Protein AF-0000000082205216 (afdb_homodimer)

Foldseek 3Di:
DFAAEDEDELVQDELPCLLVVLVCQQPTLNHAYYHYAHYAHEQNSLLNNLNSLQHPSGQHAEYAHHNHQYELVSLLSNLVSQLQPQRHAYYAHENYQNELSSLQNNLNSLLRQNRQHAEYHYHHHQYALNSLLSVLVSQQRHQHHAYYAHENHQHNDLNSLLSNLNSQLHPNGQHAYYHHHPNQDELSSLQSLLVSQLRGQHHAEYEHAQHQNELSSVLSNLNSLLHPRGQHAEYACENNQYELNNLLSVLVSQQRGPHHAYYEHAHYQHELNSLLNNLNSLLHARGQHAEYAHCYHPDCPDDPNPCPVPRRQVAYELNNLLSVLSSQQRGQHHAYYYQEQHPHDPSSVVNNVNSPPHPNGNYNYYHHHHDPVVNCVVVVVVPVVPPPPVPDDD/DDAAEDEDELVQDELVCLLVVLVCQQPTLNHAYYHYAHYAHEQNSLLNNLNSLQHPSGQHAEYHHHNHQYELVSLLSNLVSQLQPQRHAYYAHENYQNELSSLQNNLNSLLRQNRQHAEYHYHHHQYALNSLLSVLVSQQRHQHHAYYAHENHAHNDLNSLLSNLNSQLHPNGQHAYYHHHPNQDELSSLQSLLVSQLRGQHHAEYEHAQHQNELSSVLSNLNSLLHPRGQHAEYACENNAYELNNLLSVLVSQQRGQHHAYYEHAHYQHELNSLLNNLNSLLHANGQHAEYAHCYHDDCPDDPCPCPVPRRAVAYELNNLLSVLSSQQRGQHHAYYYQEQHPHDPSSVVNNVNSPPHPNGNHNYYHHHHDPVVNVVVVCVVPVVPPPPVPDDD

Sequence (788 aa):
PGLASMRFCDCHLTAACCEDLSSILGIKQTLVELHLAGNSLGESGVKLLCEGLKHVNCKLQKLRLKACKLSAACCGELSSALSNKQLLTDLDLSDNQLGALGMQLLCEGLKQPNFKLQRLVLRFCGLTGTCCGDLSTILSTSQSLTELDLSYNFSLGEVGVQLLCEGLKHPNCKLQISKLEWCRLSAVCCEFLSSALSTSQALAELNLWGTKLGDSGVQVLCEGLRHPNCKLQKILLGSCSLTAACCGDLSTILSTSQSLTVLELVDNKLGDSGVQLLCEGLKHPDCKLQKLVGINKSSFCSLYIFISYRLGYCDLTVACCGDLSSVLSTSQTLTELGVRWNNLGDSGVQLLCEGLKHPNCKLQILDGHSCSPKRAVKKRKLNMVLFSQNGCKQPGLASMRFCDCHLTAACCEDLSSILGIKQTLVELHLAGNSLGESGVKLLCEGLKHVNCKLQKLRLKACKLSAACCGELSSALSNKQLLTDLDLSDNQLGALGMQLLCEGLKQPNFKLQRLVLRFCGLTGTCCGDLSTILSTSQSLTELDLSYNFSLGEVGVQLLCEGLKHPNCKLQISKLEWCRLSAVCCEFLSSALSTSQALAELNLWGTKLGDSGVQVLCEGLRHPNCKLQKILLGSCSLTAACCGDLSTILSTSQSLTVLELVDNKLGDSGVQLLCEGLKHPDCKLQKLVGINKSSFCSLYIFISYRLGYCDLTVACCGDLSSVLSTSQTLTELGVRWNNLGDSGVQLLCEGLKHPNCKLQILDGHSCSPKRAVKKRKLNMVLFSQNGCKQ

Nearest PDB structures (foldseek):
  4per-assembly1_A  TM=8.936E-01  e=4.215E-34  Gallus gallus
  4peq-assembly2_D  TM=9.187E-01  e=8.455E-30  Bos taurus
  3tsr-assembly1_E  TM=8.625E-01  e=5.430E-30  Mus musculus
  7vtq-assembly1_B  TM=8.476E-01  e=9.225E-26  Mus musculus
  4peq-assembly1_B  TM=6.250E-01  e=5.995E-28  Bos taurus

pLDDT: mean 87.66, std 19.95, range [18.62, 98.88]

Structure (mmCIF, N/CA/C/O backbone):
data_AF-0000000082205216-model_v1
#
loop_
_entity.id
_entity.type
_entity.pdbx_description
1 polymer 'Uncharacterized protein'
#
loop_
_atom_site.group_PDB
_atom_site.id
_atom_site.type_symbol
_atom_site.label_atom_id
_atom_site.label_alt_id
_atom_site.label_comp_id
_atom_site.label_asym_id
_atom_site.label_entity_id
_atom_site.label_seq_id
_atom_site.pdbx_PDB_ins_code
_atom_site.Cartn_x
_atom_site.Cartn_y
_atom_site.Cartn_z
_atom_site.occupancy
_atom_site.B_iso_or_equiv
_atom_site.auth_seq_id
_atom_site.auth_comp_id
_atom_site.auth_asym_id
_atom_site.auth_atom_id
_atom_site.pdbx_PDB_model_num
ATOM 1 N N . PRO A 1 1 ? 16.625 -3.605 -21.781 1 76.38 1 PRO A N 1
ATOM 2 C CA . PRO A 1 1 ? 16.141 -4.641 -20.875 1 76.38 1 PRO A CA 1
ATOM 3 C C . PRO A 1 1 ? 17.219 -5.156 -19.938 1 76.38 1 PRO A C 1
ATOM 5 O O . PRO A 1 1 ? 18.359 -5.406 -20.359 1 76.38 1 PRO A O 1
ATOM 8 N N . GLY A 1 2 ? 17.188 -4.809 -18.609 1 89.81 2 GLY A N 1
ATOM 9 C CA . GLY A 1 2 ? 18.188 -5.258 -17.656 1 89.81 2 GLY A CA 1
ATOM 10 C C . GLY A 1 2 ? 17.797 -5.004 -16.203 1 89.81 2 GLY A C 1
ATOM 11 O O . GLY A 1 2 ? 16.672 -4.551 -15.945 1 89.81 2 GLY A O 1
ATOM 12 N N . LEU A 1 3 ? 18.672 -5.355 -15.328 1 94.06 3 LEU A N 1
ATOM 13 C CA . LEU A 1 3 ? 18.438 -5.23 -13.891 1 94.06 3 LEU A CA 1
ATOM 14 C C . LEU A 1 3 ? 18.219 -3.773 -13.5 1 94.06 3 LEU A C 1
ATOM 16 O O . LEU A 1 3 ? 19.125 -2.945 -13.664 1 94.06 3 LEU A O 1
ATOM 20 N N . ALA A 1 4 ? 17.109 -3.502 -13.094 1 96.38 4 ALA A N 1
ATOM 21 C CA . ALA A 1 4 ? 16.766 -2.117 -12.781 1 96.38 4 ALA A CA 1
ATOM 22 C C . ALA A 1 4 ? 16.719 -1.895 -11.273 1 96.38 4 ALA A C 1
ATOM 24 O O . ALA A 1 4 ? 17.016 -0.798 -10.789 1 96.38 4 ALA A O 1
ATOM 25 N N . SER A 1 5 ? 16.281 -2.92 -10.609 1 95.88 5 SER A N 1
ATOM 26 C CA . SER A 1 5 ? 16.125 -2.777 -9.164 1 95.88 5 SER A CA 1
ATOM 27 C C . SER A 1 5 ? 16.609 -4.02 -8.43 1 95.88 5 SER A C 1
ATOM 29 O O . SER A 1 5 ? 16.312 -5.145 -8.844 1 95.88 5 SER A O 1
ATOM 31 N N . MET A 1 6 ? 17.359 -3.805 -7.398 1 95.44 6 MET A N 1
ATOM 32 C CA . MET A 1 6 ? 17.859 -4.867 -6.535 1 95.44 6 MET A CA 1
ATOM 33 C C . MET A 1 6 ? 17.609 -4.547 -5.066 1 95.44 6 MET A C 1
ATOM 35 O O . MET A 1 6 ? 17.953 -3.463 -4.594 1 95.44 6 MET A O 1
ATOM 39 N N . ARG A 1 7 ? 16.969 -5.488 -4.422 1 92.38 7 ARG A N 1
ATOM 40 C CA . ARG A 1 7 ? 16.641 -5.301 -3.012 1 92.38 7 ARG A CA 1
ATOM 41 C C . ARG A 1 7 ? 17.125 -6.488 -2.18 1 92.38 7 ARG A C 1
ATOM 43 O O . ARG A 1 7 ? 16.734 -7.629 -2.438 1 92.38 7 ARG A O 1
ATOM 50 N N . PHE A 1 8 ? 18.016 -6.246 -1.239 1 92.12 8 PHE A N 1
ATOM 51 C CA . PHE A 1 8 ? 18.453 -7.203 -0.227 1 92.12 8 PHE A CA 1
ATOM 52 C C . PHE A 1 8 ? 18.328 -6.605 1.17 1 92.12 8 PHE A C 1
ATOM 54 O O . PHE A 1 8 ? 19.328 -6.211 1.772 1 92.12 8 PHE A O 1
ATOM 61 N N . CYS A 1 9 ? 17.172 -6.57 1.706 1 89.38 9 CYS A N 1
ATOM 62 C CA . CYS A 1 9 ? 16.938 -6.004 3.029 1 89.38 9 CYS A CA 1
ATOM 63 C C . CYS A 1 9 ? 16.859 -7.102 4.086 1 89.38 9 CYS A C 1
ATOM 65 O O . CYS A 1 9 ? 16.266 -8.156 3.846 1 89.38 9 CYS A O 1
ATOM 67 N N . ASP A 1 10 ? 17.453 -6.812 5.23 1 85.5 10 ASP A N 1
ATOM 68 C CA . ASP A 1 10 ? 17.422 -7.723 6.367 1 85.5 10 ASP A CA 1
ATOM 69 C C . ASP A 1 10 ? 17.875 -9.125 5.965 1 85.5 10 ASP A C 1
ATOM 71 O O . ASP A 1 10 ? 17.203 -10.109 6.285 1 85.5 10 ASP A O 1
ATOM 75 N N . CYS A 1 11 ? 18.953 -9.148 5.211 1 84.81 11 CYS A N 1
ATOM 76 C CA . CYS A 1 11 ? 19.484 -10.406 4.715 1 84.81 11 CYS A CA 1
ATOM 77 C C . CYS A 1 11 ? 20.766 -10.789 5.465 1 84.81 11 CYS A C 1
ATOM 79 O O . CYS A 1 11 ? 21.5 -11.68 5.039 1 84.81 11 CYS A O 1
ATOM 81 N N . HIS A 1 12 ? 21.125 -10.094 6.531 1 88.44 12 HIS A N 1
ATOM 82 C CA . HIS A 1 12 ? 22.312 -10.32 7.34 1 88.44 12 HIS A CA 1
ATOM 83 C C . HIS A 1 12 ? 23.594 -10.156 6.512 1 88.44 12 HIS A C 1
ATOM 85 O O . HIS A 1 12 ? 24.531 -10.938 6.652 1 88.44 12 HIS A O 1
ATOM 91 N N . LEU A 1 13 ? 23.531 -9.211 5.664 1 93.56 13 LEU A N 1
ATOM 92 C CA . LEU A 1 13 ? 24.703 -8.938 4.836 1 93.56 13 LEU A CA 1
ATOM 93 C C . LEU A 1 13 ? 25.766 -8.188 5.633 1 93.56 13 LEU A C 1
ATOM 95 O O . LEU A 1 13 ? 25.438 -7.379 6.504 1 93.56 13 LEU A O 1
ATOM 99 N N . THR A 1 14 ? 26.953 -8.516 5.363 1 96 14 THR A N 1
ATOM 100 C CA . THR A 1 14 ? 28.125 -7.836 5.902 1 96 14 THR A CA 1
ATOM 101 C C . THR A 1 14 ? 29 -7.281 4.773 1 96 14 THR A C 1
ATOM 103 O O . THR A 1 14 ? 28.578 -7.238 3.619 1 96 14 THR A O 1
ATOM 106 N N . ALA A 1 15 ? 30.156 -6.91 5.117 1 97.12 15 ALA A N 1
ATOM 107 C CA . ALA A 1 15 ? 31.078 -6.363 4.129 1 97.12 15 ALA A CA 1
ATOM 108 C C . ALA A 1 15 ? 31.469 -7.41 3.088 1 97.12 15 ALA A C 1
ATOM 110 O O . ALA A 1 15 ? 31.891 -7.07 1.982 1 97.12 15 ALA A O 1
ATOM 111 N N . ALA A 1 16 ? 31.25 -8.594 3.391 1 95 16 ALA A N 1
ATOM 112 C CA . ALA A 1 16 ? 31.75 -9.703 2.578 1 95 16 ALA A CA 1
ATOM 113 C C . ALA A 1 16 ? 31.094 -9.703 1.197 1 95 16 ALA A C 1
ATOM 115 O O . ALA A 1 16 ? 31.703 -10.141 0.218 1 95 16 ALA A O 1
ATOM 116 N N . CYS A 1 17 ? 29.922 -9.219 1.085 1 92.94 17 CYS A N 1
ATOM 117 C CA . CYS A 1 17 ? 29.25 -9.266 -0.212 1 92.94 17 CYS A CA 1
ATOM 118 C C . CYS A 1 17 ? 29.344 -7.922 -0.922 1 92.94 17 CYS A C 1
ATOM 120 O O . CYS A 1 17 ? 28.906 -7.789 -2.066 1 92.94 17 CYS A O 1
ATOM 122 N N . CYS A 1 18 ? 29.922 -6.965 -0.335 1 96.38 18 CYS A N 1
ATOM 123 C CA . CYS A 1 18 ? 29.859 -5.605 -0.855 1 96.38 18 CYS A CA 1
ATOM 124 C C . CYS A 1 18 ? 30.75 -5.453 -2.08 1 96.38 18 CYS A C 1
ATOM 126 O O . CYS A 1 18 ? 30.516 -4.586 -2.924 1 96.38 18 CYS A O 1
ATOM 128 N N . GLU A 1 19 ? 31.797 -6.312 -2.174 1 96.69 19 GLU A N 1
ATOM 129 C CA . GLU A 1 19 ? 32.625 -6.289 -3.387 1 96.69 19 GLU A CA 1
ATOM 130 C C . GLU A 1 19 ? 31.797 -6.699 -4.605 1 96.69 19 GLU A C 1
ATOM 132 O O . GLU A 1 19 ? 31.922 -6.094 -5.676 1 96.69 19 GLU A O 1
ATOM 137 N N . ASP A 1 20 ? 31.062 -7.668 -4.426 1 96.31 20 ASP A N 1
ATOM 138 C CA . ASP A 1 20 ? 30.219 -8.141 -5.516 1 96.31 20 ASP A CA 1
ATOM 139 C C . ASP A 1 20 ? 29.156 -7.098 -5.879 1 96.31 20 ASP A C 1
ATOM 141 O O . ASP A 1 20 ? 28.922 -6.84 -7.059 1 96.31 20 ASP A O 1
ATOM 145 N N . LEU A 1 21 ? 28.516 -6.578 -4.879 1 96.75 21 LEU A N 1
ATOM 146 C CA . LEU A 1 21 ? 27.531 -5.527 -5.121 1 96.75 21 LEU A CA 1
ATOM 147 C C . LEU A 1 21 ? 28.156 -4.352 -5.855 1 96.75 21 LEU A C 1
ATOM 149 O O . LEU A 1 21 ? 27.562 -3.799 -6.781 1 96.75 21 LEU A O 1
ATOM 153 N N . SER A 1 22 ? 29.328 -4.035 -5.391 1 97.31 22 SER A N 1
ATOM 154 C CA . SER A 1 22 ? 30.094 -2.977 -6.043 1 97.31 22 SER A CA 1
ATOM 155 C C . SER A 1 22 ? 30.297 -3.283 -7.523 1 97.31 22 SER A C 1
ATOM 157 O O . SER A 1 22 ? 30.109 -2.414 -8.375 1 97.31 22 SER A O 1
ATOM 159 N N . SER A 1 23 ? 30.688 -4.48 -7.848 1 97.12 23 SER A N 1
ATOM 160 C CA . SER A 1 23 ? 30.938 -4.902 -9.219 1 97.12 23 SER A CA 1
ATOM 161 C C . SER A 1 23 ? 29.672 -4.781 -10.07 1 97.12 23 SER A C 1
ATOM 163 O O . SER A 1 23 ? 29.734 -4.363 -11.227 1 97.12 23 SER A O 1
ATOM 165 N N . ILE A 1 24 ? 28.547 -5.074 -9.516 1 97 24 ILE A N 1
ATOM 166 C CA . ILE A 1 24 ? 27.281 -4.988 -10.227 1 97 24 ILE A CA 1
ATOM 167 C C . ILE A 1 24 ? 27.016 -3.545 -10.641 1 97 24 ILE A C 1
ATOM 169 O O . ILE A 1 24 ? 26.547 -3.291 -11.758 1 97 24 ILE A O 1
ATOM 173 N N . LEU A 1 25 ? 27.297 -2.643 -9.758 1 96.5 25 LEU A N 1
ATOM 174 C CA . LEU A 1 25 ? 27.078 -1.228 -10.031 1 96.5 25 LEU A CA 1
ATOM 175 C C . LEU A 1 25 ? 27.859 -0.776 -11.25 1 96.5 25 LEU A C 1
ATOM 177 O O . LEU A 1 25 ? 27.422 0.107 -11.992 1 96.5 25 LEU A O 1
ATOM 181 N N . GLY A 1 26 ? 29.031 -1.4 -11.531 1 95.56 26 GLY A N 1
ATOM 182 C CA . GLY A 1 26 ? 29.844 -1.038 -12.672 1 95.56 26 GLY A CA 1
ATOM 183 C C . GLY A 1 26 ? 29.469 -1.774 -13.945 1 95.56 26 GLY A C 1
ATOM 184 O O . GLY A 1 26 ? 29.75 -1.307 -15.047 1 95.56 26 GLY A O 1
ATOM 185 N N . ILE A 1 27 ? 28.844 -2.85 -13.766 1 95.75 27 ILE A N 1
ATOM 186 C CA . ILE A 1 27 ? 28.578 -3.721 -14.898 1 95.75 27 ILE A CA 1
ATOM 187 C C . ILE A 1 27 ? 27.172 -3.467 -15.43 1 95.75 27 ILE A C 1
ATOM 189 O O . ILE A 1 27 ? 26.953 -3.375 -16.641 1 95.75 27 ILE A O 1
ATOM 193 N N . LYS A 1 28 ? 26.203 -3.324 -14.547 1 95.69 28 LYS A N 1
ATOM 194 C CA . LYS A 1 28 ? 24.797 -3.203 -14.945 1 95.69 28 LYS A CA 1
ATOM 195 C C . LYS A 1 28 ? 24.359 -1.74 -14.992 1 95.69 28 LYS A C 1
ATOM 197 O O . LYS A 1 28 ? 23.875 -1.203 -13.992 1 95.69 28 LYS A O 1
ATOM 202 N N . GLN A 1 29 ? 24.375 -1.212 -16.156 1 95.12 29 GLN A N 1
ATOM 203 C CA . GLN A 1 29 ? 24.094 0.206 -16.328 1 95.12 29 GLN A CA 1
ATOM 204 C C . GLN A 1 29 ? 22.594 0.478 -16.266 1 95.12 29 GLN A C 1
ATOM 206 O O . GLN A 1 29 ? 22.172 1.634 -16.219 1 95.12 29 GLN A O 1
ATOM 211 N N . THR A 1 30 ? 21.844 -0.614 -16.188 1 96.06 30 THR A N 1
ATOM 212 C CA . THR A 1 30 ? 20.406 -0.444 -16.094 1 96.06 30 THR A CA 1
ATOM 213 C C . THR A 1 30 ? 19.969 -0.344 -14.641 1 96.06 30 THR A C 1
ATOM 215 O O . THR A 1 30 ? 18.828 0.031 -14.359 1 96.06 30 THR A O 1
ATOM 218 N N . LEU A 1 31 ? 20.828 -0.665 -13.711 1 97.25 31 LEU A N 1
ATOM 219 C CA . LEU A 1 31 ? 20.469 -0.643 -12.297 1 97.25 31 LEU A CA 1
ATOM 220 C C . LEU A 1 31 ? 20.328 0.791 -11.797 1 97.25 31 LEU A C 1
ATOM 222 O O . LEU A 1 31 ? 21.297 1.548 -11.773 1 97.25 31 LEU A O 1
ATOM 226 N N . VAL A 1 32 ? 19.141 1.122 -11.367 1 97.94 32 VAL A N 1
ATOM 227 C CA . VAL A 1 32 ? 18.906 2.504 -10.969 1 97.94 32 VAL A CA 1
ATOM 228 C C . VAL A 1 32 ? 18.5 2.551 -9.492 1 97.94 32 VAL A C 1
ATOM 230 O O . VAL A 1 32 ? 18.531 3.615 -8.867 1 97.94 32 VAL A O 1
ATOM 233 N N . GLU A 1 33 ? 18.109 1.399 -8.922 1 98 33 GLU A N 1
ATOM 234 C CA . GLU A 1 33 ? 17.703 1.358 -7.516 1 98 33 GLU A CA 1
ATOM 235 C C . GLU A 1 33 ? 18.406 0.227 -6.773 1 98 33 GLU A C 1
ATOM 237 O O . GLU A 1 33 ? 18.375 -0.925 -7.211 1 98 33 GLU A O 1
ATOM 242 N N . LEU A 1 34 ? 19 0.544 -5.621 1 97.94 34 LEU A N 1
ATOM 243 C CA . LEU A 1 34 ? 19.625 -0.434 -4.742 1 97.94 34 LEU A CA 1
ATOM 244 C C . LEU A 1 34 ? 19.172 -0.242 -3.301 1 97.94 34 LEU A C 1
ATOM 246 O O . LEU A 1 34 ? 19.406 0.812 -2.705 1 97.94 34 LEU A O 1
ATOM 250 N N . HIS A 1 35 ? 18.5 -1.221 -2.715 1 96.94 35 HIS A N 1
ATOM 251 C CA . HIS A 1 35 ? 18 -1.196 -1.342 1 96.94 35 HIS A CA 1
ATOM 252 C C . HIS A 1 35 ? 18.719 -2.234 -0.481 1 96.94 35 HIS A C 1
ATOM 254 O O . HIS A 1 35 ? 18.578 -3.438 -0.717 1 96.94 35 HIS A O 1
ATOM 260 N N . LEU A 1 36 ? 19.391 -1.777 0.529 1 97.31 36 LEU A N 1
ATOM 261 C CA . LEU A 1 36 ? 20.188 -2.682 1.357 1 97.31 36 LEU A CA 1
ATOM 262 C C . LEU A 1 36 ? 19.844 -2.504 2.834 1 97.31 36 LEU A C 1
ATOM 264 O O . LEU A 1 36 ? 20.672 -2.812 3.703 1 97.31 36 LEU A O 1
ATOM 268 N N . ALA A 1 37 ? 18.641 -2.062 3.117 1 95.38 37 ALA A N 1
ATOM 269 C CA . ALA A 1 37 ? 18.25 -1.691 4.477 1 95.38 37 ALA A CA 1
ATOM 270 C C . ALA A 1 37 ? 18.328 -2.895 5.414 1 95.38 37 ALA A C 1
ATOM 272 O O . ALA A 1 37 ? 18.016 -4.02 5.012 1 95.38 37 ALA A O 1
ATOM 273 N N . GLY A 1 38 ? 18.656 -2.604 6.637 1 93.75 38 GLY A N 1
ATOM 274 C CA . GLY A 1 38 ? 18.562 -3.59 7.703 1 93.75 38 GLY A CA 1
ATOM 275 C C . GLY A 1 38 ? 19.703 -4.582 7.691 1 93.75 38 GLY A C 1
ATOM 276 O O . GLY A 1 38 ? 19.578 -5.703 8.188 1 93.75 38 GLY A O 1
ATOM 277 N N . ASN A 1 39 ? 20.875 -4.23 7.102 1 95.06 39 ASN A N 1
ATOM 278 C CA . ASN A 1 39 ? 22.047 -5.094 7.082 1 95.06 39 ASN A CA 1
ATOM 279 C C . ASN A 1 39 ? 23.188 -4.523 7.941 1 95.06 39 ASN A C 1
ATOM 281 O O . ASN A 1 39 ? 23 -3.518 8.625 1 95.06 39 ASN A O 1
ATOM 285 N N . SER A 1 40 ? 24.297 -5.32 8.031 1 96.69 40 SER A N 1
ATOM 286 C CA . SER A 1 40 ? 25.453 -4.906 8.828 1 96.69 40 SER A CA 1
ATOM 287 C C . SER A 1 40 ? 26.672 -4.648 7.949 1 96.69 40 SER A C 1
ATOM 289 O O . SER A 1 40 ? 27.719 -5.266 8.133 1 96.69 40 SER A O 1
ATOM 291 N N . LEU A 1 41 ? 26.578 -3.691 7.074 1 97.56 41 LEU A N 1
ATOM 292 C CA . LEU A 1 41 ? 27.656 -3.408 6.141 1 97.56 41 LEU A CA 1
ATOM 293 C C . LEU A 1 41 ? 28.844 -2.785 6.859 1 97.56 41 LEU A C 1
ATOM 295 O O . LEU A 1 41 ? 30 -3.182 6.633 1 97.56 41 LEU A O 1
ATOM 299 N N . GLY A 1 42 ? 28.562 -1.831 7.766 1 97.25 42 GLY A N 1
ATOM 300 C CA . GLY A 1 42 ? 29.625 -1.148 8.492 1 97.25 42 GLY A CA 1
ATOM 301 C C . GLY A 1 42 ? 30.531 -0.329 7.598 1 97.25 42 GLY A C 1
ATOM 302 O O . GLY A 1 42 ? 30.188 -0.043 6.449 1 97.25 42 GLY A O 1
ATOM 303 N N . GLU A 1 43 ? 31.641 0.056 8.156 1 97.38 43 GLU A N 1
ATOM 304 C CA . GLU A 1 43 ? 32.562 0.923 7.453 1 97.38 43 GLU A CA 1
ATOM 305 C C . GLU A 1 43 ? 33.219 0.204 6.27 1 97.38 43 GLU A C 1
ATOM 307 O O . GLU A 1 43 ? 33.312 0.76 5.172 1 97.38 43 GLU A O 1
ATOM 312 N N . SER A 1 44 ? 33.625 -1.023 6.516 1 97.88 44 SER A N 1
ATOM 313 C CA . SER A 1 44 ? 34.281 -1.797 5.469 1 97.88 44 SER A CA 1
ATOM 314 C C . SER A 1 44 ? 33.344 -2.025 4.285 1 97.88 44 SER A C 1
ATOM 316 O O . SER A 1 44 ? 33.75 -1.891 3.129 1 97.88 44 SER A O 1
ATOM 318 N N . GLY A 1 45 ? 32.156 -2.398 4.59 1 98.31 45 GLY A N 1
ATOM 319 C CA . GLY A 1 45 ? 31.172 -2.627 3.529 1 98.31 45 GLY A CA 1
ATOM 320 C C . GLY A 1 45 ? 30.891 -1.386 2.703 1 98.31 45 GLY A C 1
ATOM 321 O O . GLY A 1 45 ? 30.844 -1.451 1.474 1 98.31 45 GLY A O 1
ATOM 322 N N . VAL A 1 46 ? 30.734 -0.265 3.389 1 98.19 46 VAL A N 1
ATOM 323 C CA . VAL A 1 46 ? 30.438 0.993 2.707 1 98.19 46 VAL A CA 1
ATOM 324 C C . VAL A 1 46 ? 31.625 1.387 1.826 1 98.19 46 VAL A C 1
ATOM 326 O O . VAL A 1 46 ? 31.438 1.838 0.693 1 98.19 46 VAL A O 1
ATOM 329 N N . LYS A 1 47 ? 32.781 1.218 2.35 1 97.75 47 LYS A N 1
ATOM 330 C CA . LYS A 1 47 ? 33.969 1.524 1.562 1 97.75 47 LYS A CA 1
ATOM 331 C C . LYS A 1 47 ? 34 0.738 0.255 1 97.75 47 LYS A C 1
ATOM 333 O O . LYS A 1 47 ? 34.25 1.3 -0.812 1 97.75 47 LYS A O 1
ATOM 338 N N . LEU A 1 48 ? 33.75 -0.485 0.335 1 97.75 48 LEU A N 1
ATOM 339 C CA . LEU A 1 48 ? 33.688 -1.34 -0.847 1 97.75 48 LEU A CA 1
ATOM 340 C C . LEU A 1 48 ? 32.594 -0.912 -1.787 1 97.75 48 LEU A C 1
ATOM 342 O O . LEU A 1 48 ? 32.781 -0.812 -3 1 97.75 48 LEU A O 1
ATOM 346 N N . LEU A 1 49 ? 31.422 -0.71 -1.257 1 97.56 49 LEU A N 1
ATOM 347 C CA . LEU A 1 49 ? 30.281 -0.28 -2.055 1 97.56 49 LEU A CA 1
ATOM 348 C C . LEU A 1 49 ? 30.594 1.014 -2.799 1 97.56 49 LEU A C 1
ATOM 350 O O . LEU A 1 49 ? 30.203 1.178 -3.957 1 97.56 49 LEU A O 1
ATOM 354 N N . CYS A 1 50 ? 31.312 1.939 -2.125 1 97.25 50 CYS A N 1
ATOM 355 C CA . CYS A 1 50 ? 31.641 3.24 -2.697 1 97.25 50 CYS A CA 1
ATOM 356 C C . CYS A 1 50 ? 32.531 3.088 -3.932 1 97.25 50 CYS A C 1
ATOM 358 O O . CYS A 1 50 ? 32.469 3.908 -4.852 1 97.25 50 CYS A O 1
ATOM 360 N N . GLU A 1 51 ? 33.312 2.049 -4.02 1 96.75 51 GLU A N 1
ATOM 361 C CA . GLU A 1 51 ? 34.094 1.784 -5.23 1 96.75 51 GLU A CA 1
ATOM 362 C C . GLU A 1 51 ? 33.156 1.607 -6.438 1 96.75 51 GLU A C 1
ATOM 364 O O . GLU A 1 51 ? 33.469 2.117 -7.523 1 96.75 51 GLU A O 1
ATOM 369 N N . GLY A 1 52 ? 32.125 0.883 -6.207 1 96.56 52 GLY A N 1
ATOM 370 C CA . GLY A 1 52 ? 31.141 0.71 -7.273 1 96.56 52 GLY A CA 1
ATOM 371 C C . GLY A 1 52 ? 30.391 1.982 -7.602 1 96.56 52 GLY A C 1
ATOM 372 O O . GLY A 1 52 ? 30.125 2.273 -8.773 1 96.56 52 GLY A O 1
ATOM 373 N N . LEU A 1 53 ? 30.109 2.707 -6.574 1 96.69 53 LEU A N 1
ATOM 374 C CA . LEU A 1 53 ? 29.375 3.959 -6.766 1 96.69 53 LEU A CA 1
ATOM 375 C C . LEU A 1 53 ? 30.203 4.945 -7.582 1 96.69 53 LEU A C 1
ATOM 377 O O . LEU A 1 53 ? 29.641 5.758 -8.328 1 96.69 53 LEU A O 1
ATOM 381 N N . LYS A 1 54 ? 31.516 4.848 -7.473 1 95.88 54 LYS A N 1
ATOM 382 C CA . LYS A 1 54 ? 32.406 5.758 -8.172 1 95.88 54 LYS A CA 1
ATOM 383 C C . LYS A 1 54 ? 32.594 5.34 -9.625 1 95.88 54 LYS A C 1
ATOM 385 O O . LYS A 1 54 ? 33.094 6.117 -10.445 1 95.88 54 LYS A O 1
ATOM 390 N N . HIS A 1 55 ? 32.219 4.16 -9.93 1 95.25 55 HIS A N 1
ATOM 391 C CA . HIS A 1 55 ? 32.438 3.66 -11.273 1 95.25 55 HIS A CA 1
ATOM 392 C C . HIS A 1 55 ? 31.734 4.516 -12.312 1 95.25 55 HIS A C 1
ATOM 394 O O . HIS A 1 55 ? 30.594 4.926 -12.102 1 95.25 55 HIS A O 1
ATOM 400 N N . VAL A 1 56 ? 32.344 4.723 -13.469 1 94.56 56 VAL A N 1
ATOM 401 C CA . VAL A 1 56 ? 31.859 5.637 -14.508 1 94.56 56 VAL A CA 1
ATOM 402 C C . VAL A 1 56 ? 30.547 5.117 -15.086 1 94.56 56 VAL A C 1
ATOM 404 O O . VAL A 1 56 ? 29.688 5.898 -15.5 1 94.56 56 VAL A O 1
ATOM 407 N N . ASN A 1 57 ? 30.375 3.771 -14.984 1 95.12 57 ASN A N 1
ATOM 408 C CA . ASN A 1 57 ? 29.188 3.16 -15.586 1 95.12 57 ASN A CA 1
ATOM 409 C C . ASN A 1 57 ? 28.031 3.096 -14.602 1 95.12 57 ASN A C 1
ATOM 411 O O . ASN A 1 57 ? 26.922 2.703 -14.969 1 95.12 57 ASN A O 1
ATOM 415 N N . CYS A 1 58 ? 28.219 3.473 -13.367 1 96.31 58 CYS A N 1
ATOM 416 C CA . CYS A 1 58 ? 27.156 3.42 -12.375 1 96.31 58 CYS A CA 1
ATOM 417 C C . CYS A 1 58 ? 26.078 4.457 -12.672 1 96.31 58 CYS A C 1
ATOM 419 O O . CYS A 1 58 ? 26.359 5.648 -12.773 1 96.31 58 CYS A O 1
ATOM 421 N N . LYS A 1 59 ? 24.875 4.016 -12.781 1 96.31 59 LYS A N 1
ATOM 422 C CA . LYS A 1 59 ? 23.75 4.895 -13.117 1 96.31 59 LYS A CA 1
ATOM 423 C C . LYS A 1 59 ? 22.734 4.941 -11.984 1 96.31 59 LYS A C 1
ATOM 425 O O . LYS A 1 59 ? 21.578 5.328 -12.195 1 96.31 59 LYS A O 1
ATOM 430 N N . LEU A 1 60 ? 23.062 4.586 -10.828 1 97.19 60 LEU A N 1
ATOM 431 C CA . LEU A 1 60 ? 22.188 4.488 -9.672 1 97.19 60 LEU A CA 1
ATOM 432 C C . LEU A 1 60 ? 21.484 5.816 -9.398 1 97.19 60 LEU A C 1
ATOM 434 O O . LEU A 1 60 ? 22.125 6.875 -9.43 1 97.19 60 LEU A O 1
ATOM 438 N N . GLN A 1 61 ? 20.234 5.773 -9.141 1 98.06 61 GLN A N 1
ATOM 439 C CA . GLN A 1 61 ? 19.438 6.957 -8.852 1 98.06 61 GLN A CA 1
ATOM 440 C C . GLN A 1 61 ? 18.922 6.93 -7.41 1 98.06 61 GLN A C 1
ATOM 442 O O . GLN A 1 61 ? 18.75 7.98 -6.789 1 98.06 61 GLN A O 1
ATOM 447 N N . LYS A 1 62 ? 18.641 5.781 -6.914 1 98.38 62 LYS A N 1
ATOM 448 C CA . LYS A 1 62 ? 18.141 5.609 -5.555 1 98.38 62 LYS A CA 1
ATOM 449 C C . LYS A 1 62 ? 19 4.629 -4.762 1 98.38 62 LYS A C 1
ATOM 451 O O . LYS A 1 62 ? 19.234 3.504 -5.203 1 98.38 62 LYS A O 1
ATOM 456 N N . LEU A 1 63 ? 19.438 5.07 -3.613 1 98.38 63 LEU A N 1
ATOM 457 C CA . LEU A 1 63 ? 20.234 4.246 -2.713 1 98.38 63 LEU A CA 1
ATOM 458 C C . LEU A 1 63 ? 19.672 4.273 -1.299 1 98.38 63 LEU A C 1
ATOM 460 O O . LEU A 1 63 ? 19.516 5.344 -0.709 1 98.38 63 LEU A O 1
ATOM 464 N N . ARG A 1 64 ? 19.281 3.109 -0.773 1 98.44 64 ARG A N 1
ATOM 465 C CA . ARG A 1 64 ? 18.766 2.988 0.588 1 98.44 64 ARG A CA 1
ATOM 466 C C . ARG A 1 64 ? 19.734 2.186 1.464 1 98.44 64 ARG A C 1
ATOM 468 O O . ARG A 1 64 ? 19.953 0.997 1.224 1 98.44 64 ARG A O 1
ATOM 475 N N . LEU A 1 65 ? 20.234 2.83 2.443 1 98.5 65 LEU A N 1
ATOM 476 C CA . LEU A 1 65 ? 21.156 2.211 3.389 1 98.5 65 LEU A CA 1
ATOM 477 C C . LEU A 1 65 ? 20.641 2.346 4.816 1 98.5 65 LEU A C 1
ATOM 479 O O . LEU A 1 65 ? 21.438 2.51 5.754 1 98.5 65 LEU A O 1
ATOM 483 N N . LYS A 1 66 ? 19.297 2.312 4.93 1 98 66 LYS A N 1
ATOM 484 C CA . LYS A 1 66 ? 18.672 2.404 6.246 1 98 66 LYS A CA 1
ATOM 485 C C . LYS A 1 66 ? 19.141 1.275 7.16 1 98 66 LYS A C 1
ATOM 487 O O . LYS A 1 66 ? 19.188 0.115 6.746 1 98 66 LYS A O 1
ATOM 492 N N . ALA A 1 67 ? 19.516 1.613 8.391 1 97.06 67 ALA A N 1
ATOM 493 C CA . ALA A 1 67 ? 19.859 0.65 9.43 1 97.06 67 ALA A CA 1
ATOM 494 C C . ALA A 1 67 ? 20.922 -0.327 8.945 1 97.06 67 ALA A C 1
ATOM 496 O O . ALA A 1 67 ? 20.766 -1.544 9.055 1 97.06 67 ALA A O 1
ATOM 497 N N . CYS A 1 68 ? 22.031 0.197 8.453 1 97.75 68 CYS A N 1
ATOM 498 C CA . CYS A 1 68 ? 23.109 -0.631 7.922 1 97.75 68 CYS A CA 1
ATOM 499 C C . CYS A 1 68 ? 24.359 -0.522 8.789 1 97.75 68 CYS A C 1
ATOM 501 O O . CYS A 1 68 ? 25.453 -0.843 8.344 1 97.75 68 CYS A O 1
ATOM 503 N N . LYS A 1 69 ? 24.234 0.03 10.023 1 97.88 69 LYS A N 1
ATOM 504 C CA . LYS A 1 69 ? 25.312 0.189 10.992 1 97.88 69 LYS A CA 1
ATOM 505 C C . LYS A 1 69 ? 26.406 1.101 10.445 1 97.88 69 LYS A C 1
ATOM 507 O O . LYS A 1 69 ? 27.594 0.789 10.555 1 97.88 69 LYS A O 1
ATOM 512 N N . LEU A 1 70 ? 26.031 2.184 9.867 1 98.06 70 LEU A N 1
ATOM 513 C CA . LEU A 1 70 ? 26.969 3.16 9.328 1 98.06 70 LEU A CA 1
ATOM 514 C C . LEU A 1 70 ? 27.516 4.059 10.43 1 98.06 70 LEU A C 1
ATOM 516 O O . LEU A 1 70 ? 26.766 4.496 11.312 1 98.06 70 LEU A O 1
ATOM 520 N N . SER A 1 71 ? 28.781 4.23 10.461 1 96.25 71 SER A N 1
ATOM 521 C CA . SER A 1 71 ? 29.438 5.207 11.328 1 96.25 71 SER A CA 1
ATOM 522 C C . SER A 1 71 ? 29.578 6.555 10.633 1 96.25 71 SER A C 1
ATOM 524 O O . SER A 1 71 ? 29.234 6.695 9.453 1 96.25 71 SER A O 1
ATOM 526 N N . ALA A 1 72 ? 30.109 7.469 11.367 1 97 72 ALA A N 1
ATOM 527 C CA . ALA A 1 72 ? 30.391 8.789 10.805 1 97 72 ALA A CA 1
ATOM 528 C C . ALA A 1 72 ? 31.359 8.68 9.625 1 97 72 ALA A C 1
ATOM 530 O O . ALA A 1 72 ? 31.203 9.383 8.625 1 97 72 ALA A O 1
ATOM 531 N N . ALA A 1 73 ? 32.312 7.812 9.719 1 96.81 73 ALA A N 1
ATOM 532 C CA . ALA A 1 73 ? 33.312 7.652 8.68 1 96.81 73 ALA A CA 1
ATOM 533 C C . ALA A 1 73 ? 32.688 7.234 7.355 1 96.81 73 ALA A C 1
ATOM 535 O O . ALA A 1 73 ? 33.156 7.613 6.285 1 96.81 73 ALA A O 1
ATOM 536 N N . CYS A 1 74 ? 31.656 6.492 7.414 1 97.94 74 CYS A N 1
ATOM 537 C CA . CYS A 1 74 ? 30.953 6.059 6.215 1 97.94 74 CYS A CA 1
ATOM 538 C C . CYS A 1 74 ? 30.422 7.258 5.434 1 97.94 74 CYS A C 1
ATOM 540 O O . CYS A 1 74 ? 30.406 7.242 4.199 1 97.94 74 CYS A O 1
ATOM 542 N N . CYS A 1 75 ? 30.047 8.289 6.137 1 97.88 75 CYS A N 1
ATOM 543 C CA . CYS A 1 75 ? 29.531 9.492 5.488 1 97.88 75 CYS A CA 1
ATOM 544 C C . CYS A 1 75 ? 30.609 10.156 4.637 1 97.88 75 CYS A C 1
ATOM 546 O O . CYS A 1 75 ? 30.312 10.672 3.555 1 97.88 75 CYS A O 1
ATOM 548 N N . GLY A 1 76 ? 31.828 10.102 5.152 1 97.25 76 GLY A N 1
ATOM 549 C CA . GLY A 1 76 ? 32.906 10.625 4.359 1 97.25 76 GLY A CA 1
ATOM 550 C C . GLY A 1 76 ? 33.156 9.859 3.068 1 97.25 76 GLY A C 1
ATOM 551 O O . GLY A 1 76 ? 33.344 10.453 2.008 1 97.25 76 GLY A O 1
ATOM 552 N N . GLU A 1 77 ? 33.062 8.617 3.164 1 97 77 GLU A N 1
ATOM 553 C CA . GLU A 1 77 ? 33.25 7.758 1.994 1 97 77 GLU A CA 1
ATOM 554 C C . GLU A 1 77 ? 32.125 7.996 0.979 1 97 77 GLU A C 1
ATOM 556 O O . GLU A 1 77 ? 32.375 8.133 -0.218 1 97 77 GLU A O 1
ATOM 561 N N . LEU A 1 78 ? 30.938 8.047 1.47 1 97.38 78 LEU A N 1
ATOM 562 C CA . LEU A 1 78 ? 29.797 8.281 0.6 1 97.38 78 LEU A CA 1
ATOM 563 C C . LEU A 1 78 ? 29.891 9.641 -0.084 1 97.38 78 LEU A C 1
ATOM 565 O O . LEU A 1 78 ? 29.641 9.75 -1.287 1 97.38 78 LEU A O 1
ATOM 569 N N . SER A 1 79 ? 30.25 10.602 0.736 1 96.06 79 SER A N 1
ATOM 570 C CA . SER A 1 79 ? 30.422 11.945 0.207 1 96.06 79 SER A CA 1
ATOM 571 C C . SER A 1 79 ? 31.422 11.961 -0.947 1 96.06 79 SER A C 1
ATOM 573 O O . SER A 1 79 ? 31.156 12.547 -1.997 1 96.06 79 SER A O 1
ATOM 575 N N . SER A 1 80 ? 32.5 11.312 -0.796 1 94.81 80 SER A N 1
ATOM 576 C CA . SER A 1 80 ? 33.531 11.25 -1.822 1 94.81 80 SER A CA 1
ATOM 577 C C . SER A 1 80 ? 33.031 10.523 -3.066 1 94.81 80 SER A C 1
ATOM 579 O O . SER A 1 80 ? 33.312 10.945 -4.191 1 94.81 80 SER A O 1
ATOM 581 N N . ALA A 1 81 ? 32.281 9.539 -2.871 1 95.44 81 ALA A N 1
ATOM 582 C CA . ALA A 1 81 ? 31.828 8.711 -3.975 1 95.44 81 ALA A CA 1
ATOM 583 C C . ALA A 1 81 ? 30.703 9.398 -4.754 1 95.44 81 ALA A C 1
ATOM 585 O O . ALA A 1 81 ? 30.609 9.25 -5.973 1 95.44 81 ALA A O 1
ATOM 586 N N . LEU A 1 82 ? 29.938 10.172 -4.059 1 91.5 82 LEU A N 1
ATOM 587 C CA . LEU A 1 82 ? 28.703 10.664 -4.668 1 91.5 82 LEU A CA 1
ATOM 588 C C . LEU A 1 82 ? 28.875 12.094 -5.16 1 91.5 82 LEU A C 1
ATOM 590 O O . LEU A 1 82 ? 28.031 12.602 -5.902 1 91.5 82 LEU A O 1
ATOM 594 N N . SER A 1 83 ? 30 12.766 -4.809 1 89.12 83 SER A N 1
ATOM 595 C CA . SER A 1 83 ? 30.219 14.188 -5.082 1 89.12 83 SER A CA 1
ATOM 596 C C . SER A 1 83 ? 30.172 14.469 -6.582 1 89.12 83 SER A C 1
ATOM 598 O O . SER A 1 83 ? 29.875 15.594 -6.996 1 89.12 83 SER A O 1
ATOM 600 N N . ASN A 1 84 ? 30.375 13.453 -7.406 1 85.19 84 ASN A N 1
ATOM 601 C CA . ASN A 1 84 ? 30.375 13.672 -8.852 1 85.19 84 ASN A CA 1
ATOM 602 C C . ASN A 1 84 ? 29.266 12.875 -9.531 1 85.19 84 ASN A C 1
ATOM 604 O O . ASN A 1 84 ? 29.297 12.695 -10.75 1 85.19 84 ASN A O 1
ATOM 608 N N . LYS A 1 85 ? 28.391 12.414 -8.805 1 84.19 85 LYS A N 1
ATOM 609 C CA . LYS A 1 85 ? 27.312 11.609 -9.383 1 84.19 85 LYS A CA 1
ATOM 610 C C . LYS A 1 85 ? 26.062 12.438 -9.609 1 84.19 85 LYS A C 1
ATOM 612 O O . LYS A 1 85 ? 25.328 12.734 -8.656 1 84.19 85 LYS A O 1
ATOM 617 N N . GLN A 1 86 ? 25.781 12.656 -10.852 1 85.31 86 GLN A N 1
ATOM 618 C CA . GLN A 1 86 ? 24.672 13.531 -11.195 1 85.31 86 GLN A CA 1
ATOM 619 C C . GLN A 1 86 ? 23.359 12.758 -11.219 1 85.31 86 GLN A C 1
ATOM 621 O O . GLN A 1 86 ? 22.281 13.352 -11.148 1 85.31 86 GLN A O 1
ATOM 626 N N . LEU A 1 87 ? 23.547 11.445 -11.164 1 90.81 87 LEU A N 1
ATOM 627 C CA . LEU A 1 87 ? 22.328 10.672 -11.406 1 90.81 87 LEU A CA 1
ATOM 628 C C . LEU A 1 87 ? 21.672 10.273 -10.102 1 90.81 87 LEU A C 1
ATOM 630 O O . LEU A 1 87 ? 20.453 10.031 -10.062 1 90.81 87 LEU A O 1
ATOM 634 N N . LEU A 1 88 ? 22.359 10.18 -8.969 1 96.06 88 LEU A N 1
ATOM 635 C CA . LEU A 1 88 ? 21.766 9.805 -7.699 1 96.06 88 LEU A CA 1
ATOM 636 C C . LEU A 1 88 ? 20.891 10.938 -7.156 1 96.06 88 LEU A C 1
ATOM 638 O O . LEU A 1 88 ? 21.406 11.992 -6.785 1 96.06 88 LEU A O 1
ATOM 642 N N . THR A 1 89 ? 19.641 10.703 -7.051 1 97.31 89 THR A N 1
ATOM 643 C CA . THR A 1 89 ? 18.734 11.781 -6.66 1 97.31 89 THR A CA 1
ATOM 644 C C . THR A 1 89 ? 18.062 11.461 -5.328 1 97.31 89 THR A C 1
ATOM 646 O O . THR A 1 89 ? 17.484 12.344 -4.695 1 97.31 89 THR A O 1
ATOM 649 N N . ASP A 1 90 ? 18.141 10.25 -4.922 1 98.25 90 ASP A N 1
ATOM 650 C CA . ASP A 1 90 ? 17.438 9.805 -3.723 1 98.25 90 ASP A CA 1
ATOM 651 C C . ASP A 1 90 ? 18.344 8.992 -2.814 1 98.25 90 ASP A C 1
ATOM 653 O O . ASP A 1 90 ? 18.812 7.91 -3.195 1 98.25 90 ASP A O 1
ATOM 657 N N . LEU A 1 91 ? 18.547 9.484 -1.559 1 98.38 91 LEU A N 1
ATOM 658 C CA . LEU A 1 91 ? 19.453 8.844 -0.606 1 98.38 91 LEU A CA 1
ATOM 659 C C . LEU A 1 91 ? 18.781 8.703 0.759 1 98.38 91 LEU A C 1
ATOM 661 O O . LEU A 1 91 ? 18.297 9.68 1.321 1 98.38 91 LEU A O 1
ATOM 665 N N . ASP A 1 92 ? 18.734 7.496 1.251 1 98.69 92 ASP A N 1
ATOM 666 C CA . ASP A 1 92 ? 18.188 7.219 2.576 1 98.69 92 ASP A CA 1
ATOM 667 C C . ASP A 1 92 ? 19.25 6.617 3.492 1 98.69 92 ASP A C 1
ATOM 669 O O . ASP A 1 92 ? 19.703 5.496 3.264 1 98.69 92 ASP A O 1
ATOM 673 N N . LEU A 1 93 ? 19.562 7.309 4.551 1 98.69 93 LEU A N 1
ATOM 674 C CA . LEU A 1 93 ? 20.562 6.863 5.512 1 98.69 93 LEU A CA 1
ATOM 675 C C . LEU A 1 93 ? 19.953 6.711 6.902 1 98.69 93 LEU A C 1
ATOM 677 O O . LEU A 1 93 ? 20.672 6.738 7.906 1 98.69 93 LEU A O 1
ATOM 681 N N . SER A 1 94 ? 18.672 6.512 6.969 1 98.31 94 SER A N 1
ATOM 682 C CA . SER A 1 94 ? 17.938 6.504 8.234 1 98.31 94 SER A CA 1
ATOM 683 C C . SER A 1 94 ? 18.406 5.375 9.141 1 98.31 94 SER A C 1
ATOM 685 O O . SER A 1 94 ? 19.031 4.418 8.68 1 98.31 94 SER A O 1
ATOM 687 N N . ASP A 1 95 ? 18.125 5.559 10.391 1 97.5 95 ASP A N 1
ATOM 688 C CA . ASP A 1 95 ? 18.344 4.555 11.422 1 97.5 95 ASP A CA 1
ATOM 689 C C . ASP A 1 95 ? 19.828 4.148 11.477 1 97.5 95 ASP A C 1
ATOM 691 O O . ASP A 1 95 ? 20.141 2.965 11.609 1 97.5 95 ASP A O 1
ATOM 695 N N . ASN A 1 96 ? 20.719 5.082 11.148 1 98.38 96 ASN A N 1
ATOM 696 C CA . ASN A 1 96 ? 22.156 4.988 11.406 1 98.38 96 ASN A CA 1
ATOM 697 C C . ASN A 1 96 ? 22.641 6.098 12.336 1 98.38 96 ASN A C 1
ATOM 699 O O . ASN A 1 96 ? 22.188 7.242 12.234 1 98.38 96 ASN A O 1
ATOM 703 N N . GLN A 1 97 ? 23.578 5.773 13.234 1 97 97 GLN A N 1
ATOM 704 C CA . GLN A 1 97 ? 24.047 6.773 14.18 1 97 97 GLN A CA 1
ATOM 705 C C . GLN A 1 97 ? 25.172 7.621 13.578 1 97 97 GLN A C 1
ATOM 707 O O . GLN A 1 97 ? 26.328 7.48 13.945 1 97 97 GLN A O 1
ATOM 712 N N . LEU A 1 98 ? 24.828 8.516 12.789 1 97.69 98 LEU A N 1
ATOM 713 C CA . LEU A 1 98 ? 25.797 9.336 12.07 1 97.69 98 LEU A CA 1
ATOM 714 C C . LEU A 1 98 ? 26.359 10.438 12.961 1 97.69 98 LEU A C 1
ATOM 716 O O . LEU A 1 98 ? 27.562 10.703 12.953 1 97.69 98 LEU A O 1
ATOM 720 N N . GLY A 1 99 ? 25.438 11.094 13.719 1 96.44 99 GLY A N 1
ATOM 721 C CA . GLY A 1 99 ? 25.844 12.156 14.625 1 96.44 99 GLY A CA 1
ATOM 722 C C . GLY A 1 99 ? 26.359 13.383 13.914 1 96.44 99 GLY A C 1
ATOM 723 O O . GLY A 1 99 ? 26.156 13.539 12.703 1 96.44 99 GLY A O 1
ATOM 724 N N . ALA A 1 100 ? 27.031 14.227 14.688 1 96.69 100 ALA A N 1
ATOM 725 C CA . ALA A 1 100 ? 27.516 15.516 14.188 1 96.69 100 ALA A CA 1
ATOM 726 C C . ALA A 1 100 ? 28.641 15.328 13.188 1 96.69 100 ALA A C 1
ATOM 728 O O . ALA A 1 100 ? 28.672 15.977 12.133 1 96.69 100 ALA A O 1
ATOM 729 N N . LEU A 1 101 ? 29.547 14.461 13.5 1 97.62 101 LEU A N 1
ATOM 730 C CA . LEU A 1 101 ? 30.688 14.234 12.617 1 97.62 101 LEU A CA 1
ATOM 731 C C . LEU A 1 101 ? 30.234 13.664 11.281 1 97.62 101 LEU A C 1
ATOM 733 O O . LEU A 1 101 ? 30.688 14.109 10.227 1 97.62 101 LEU A O 1
ATOM 737 N N . GLY A 1 102 ? 29.375 12.703 11.328 1 98.25 102 GLY A N 1
ATOM 738 C CA . GLY A 1 102 ? 28.844 12.141 10.094 1 98.25 102 GLY A CA 1
ATOM 739 C C . GLY A 1 102 ? 28.156 13.172 9.219 1 98.25 102 GLY A C 1
ATOM 740 O O . GLY A 1 102 ? 28.344 13.188 8.008 1 98.25 102 GLY A O 1
ATOM 741 N N . MET A 1 103 ? 27.359 14 9.891 1 97.88 103 MET A N 1
ATOM 742 C CA . MET A 1 103 ? 26.656 15.047 9.148 1 97.88 103 MET A CA 1
ATOM 743 C C . MET A 1 103 ? 27.656 16 8.492 1 97.88 103 MET A C 1
ATOM 745 O O . MET A 1 103 ? 27.5 16.359 7.32 1 97.88 103 MET A O 1
ATOM 749 N N . GLN A 1 104 ? 28.625 16.375 9.203 1 97.56 104 GLN A N 1
ATOM 750 C CA . GLN A 1 104 ? 29.641 17.266 8.664 1 97.56 104 GLN A CA 1
ATOM 751 C C . GLN A 1 104 ? 30.297 16.672 7.426 1 97.56 104 GLN A C 1
ATOM 753 O O . GLN A 1 104 ? 30.453 17.359 6.41 1 97.56 104 GLN A O 1
ATOM 758 N N . LEU A 1 105 ? 30.641 15.484 7.508 1 97.69 105 LEU A N 1
ATOM 759 C CA . LEU A 1 105 ? 31.297 14.797 6.398 1 97.69 105 LEU A CA 1
ATOM 760 C C . LEU A 1 105 ? 30.344 14.656 5.211 1 97.69 105 LEU A C 1
ATOM 762 O O . LEU A 1 105 ? 30.75 14.867 4.066 1 97.69 105 LEU A O 1
ATOM 766 N N . LEU A 1 106 ? 29.156 14.305 5.488 1 97.62 106 LEU A N 1
ATOM 767 C CA . LEU A 1 106 ? 28.172 14.164 4.426 1 97.62 106 LEU A CA 1
ATOM 768 C C . LEU A 1 106 ? 27.969 15.484 3.699 1 97.62 106 LEU A C 1
ATOM 770 O O . LEU A 1 106 ? 27.875 15.516 2.471 1 97.62 106 LEU A O 1
ATOM 774 N N . CYS A 1 107 ? 27.906 16.578 4.469 1 96.62 107 CYS A N 1
ATOM 775 C CA . CYS A 1 107 ? 27.641 17.891 3.914 1 96.62 107 CYS A CA 1
ATOM 776 C C . CYS A 1 107 ? 28.766 18.328 2.965 1 96.62 107 CYS A C 1
ATOM 778 O O . CYS A 1 107 ? 28.516 19.062 2.016 1 96.62 107 CYS A O 1
ATOM 780 N N . GLU A 1 108 ? 29.953 17.828 3.154 1 95 108 GLU A N 1
ATOM 781 C CA . GLU A 1 108 ? 31.047 18.125 2.23 1 95 108 GLU A CA 1
ATOM 782 C C . GLU A 1 108 ? 30.719 17.656 0.817 1 95 108 GLU A C 1
ATOM 784 O O . GLU A 1 108 ? 31.031 18.344 -0.159 1 95 108 GLU A O 1
ATOM 789 N N . GLY A 1 109 ? 30.125 16.547 0.726 1 93.69 109 GLY A N 1
ATOM 790 C CA . GLY A 1 109 ? 29.703 16.047 -0.571 1 93.69 109 GLY A CA 1
ATOM 791 C C . GLY A 1 109 ? 28.484 16.766 -1.127 1 93.69 109 GLY A C 1
ATOM 792 O O . GLY A 1 109 ? 28.438 17.078 -2.32 1 93.69 109 GLY A O 1
ATOM 793 N N . LEU A 1 110 ? 27.578 17.078 -0.265 1 94.81 110 LEU A N 1
ATOM 794 C CA . LEU A 1 110 ? 26.312 17.688 -0.668 1 94.81 110 LEU A CA 1
ATOM 795 C C . LEU A 1 110 ? 26.547 19.078 -1.239 1 94.81 110 LEU A C 1
ATOM 797 O O . LEU A 1 110 ? 25.734 19.578 -2.021 1 94.81 110 LEU A O 1
ATOM 801 N N . LYS A 1 111 ? 27.656 19.672 -0.867 1 93.12 111 LYS A N 1
ATOM 802 C CA . LYS A 1 111 ? 27.984 21.016 -1.31 1 93.12 111 LYS A CA 1
ATOM 803 C C . LYS A 1 111 ? 28.5 21.016 -2.744 1 93.12 111 LYS A C 1
ATOM 805 O O . LYS A 1 111 ? 28.562 22.078 -3.385 1 93.12 111 LYS A O 1
ATOM 810 N N . GLN A 1 112 ? 28.828 19.875 -3.18 1 92.56 112 GLN A N 1
ATOM 811 C CA . GLN A 1 112 ? 29.422 19.828 -4.512 1 92.56 112 GLN A CA 1
ATOM 812 C C . GLN A 1 112 ? 28.375 20.109 -5.59 1 92.56 112 GLN A C 1
ATOM 814 O O . GLN A 1 112 ? 27.281 19.562 -5.551 1 92.56 112 GLN A O 1
ATOM 819 N N . PRO A 1 113 ? 28.75 20.859 -6.602 1 88.5 113 PRO A N 1
ATOM 820 C CA . PRO A 1 113 ? 27.797 21.328 -7.602 1 88.5 113 PRO A CA 1
ATOM 821 C C . PRO A 1 113 ? 27.266 20.203 -8.484 1 88.5 113 PRO A C 1
ATOM 823 O O . PRO A 1 113 ? 26.141 20.281 -8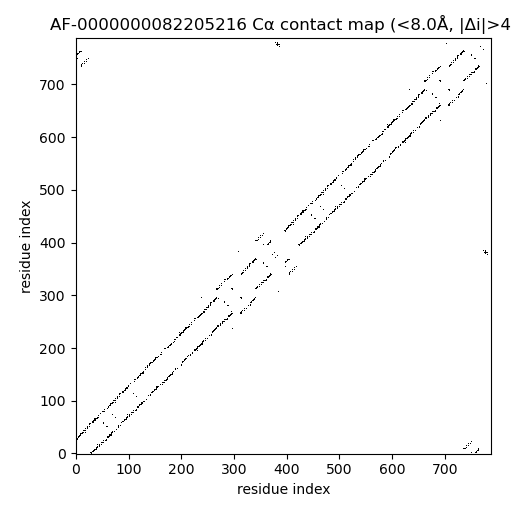.992 1 88.5 113 PRO A O 1
ATOM 826 N N . ASN A 1 114 ? 28.094 19.188 -8.602 1 89 114 ASN A N 1
ATOM 827 C CA . ASN A 1 114 ? 27.688 18.125 -9.508 1 89 114 ASN A CA 1
ATOM 828 C C . ASN A 1 114 ? 26.844 17.062 -8.789 1 89 114 ASN A C 1
ATOM 830 O O . ASN A 1 114 ? 26.297 16.156 -9.422 1 89 114 ASN A O 1
ATOM 834 N N . PHE A 1 115 ? 26.844 17.266 -7.602 1 90.75 115 PHE A N 1
ATOM 835 C CA . PHE A 1 115 ? 26 16.344 -6.844 1 90.75 115 PHE A CA 1
ATOM 836 C C . PHE A 1 115 ? 24.562 16.859 -6.773 1 90.75 115 PHE A C 1
ATOM 838 O O . PHE A 1 115 ? 24.266 17.766 -5.988 1 90.75 115 PHE A O 1
ATOM 845 N N . LYS A 1 116 ? 23.625 16.25 -7.438 1 93.75 116 LYS A N 1
ATOM 846 C CA . LYS A 1 116 ? 22.281 16.766 -7.652 1 93.75 116 LYS A CA 1
ATOM 847 C C . LYS A 1 116 ? 21.25 16 -6.832 1 93.75 116 LYS A C 1
ATOM 849 O O . LYS A 1 116 ? 20.188 15.617 -7.352 1 93.75 116 LYS A O 1
ATOM 854 N N . LEU A 1 117 ? 21.516 15.758 -5.59 1 96.94 117 LEU A N 1
ATOM 855 C CA . LEU A 1 117 ? 20.594 15.055 -4.699 1 96.94 117 LEU A CA 1
ATOM 856 C C . LEU A 1 117 ? 19.281 15.828 -4.551 1 96.94 117 LEU A C 1
ATOM 858 O O . LEU A 1 117 ? 19.297 17.047 -4.352 1 96.94 117 LEU A O 1
ATOM 862 N N . GLN A 1 118 ? 18.234 15.156 -4.684 1 98.19 118 GLN A N 1
ATOM 863 C CA . GLN A 1 118 ? 16.922 15.781 -4.574 1 98.19 118 GLN A CA 1
ATOM 864 C C . GLN A 1 118 ? 16.25 15.422 -3.254 1 98.19 118 GLN A C 1
ATOM 866 O O . GLN A 1 118 ? 15.57 16.25 -2.646 1 98.19 118 GLN A O 1
ATOM 871 N N . ARG A 1 119 ? 16.359 14.203 -2.842 1 98.81 119 ARG A N 1
ATOM 872 C CA . ARG A 1 119 ? 15.734 13.719 -1.616 1 98.81 119 ARG A CA 1
ATOM 873 C C . ARG A 1 119 ? 16.766 13.109 -0.674 1 98.81 119 ARG A C 1
ATOM 875 O O . ARG A 1 119 ? 17.5 12.195 -1.054 1 98.81 119 ARG A O 1
ATOM 882 N N . LEU A 1 120 ? 16.812 13.672 0.527 1 98.75 120 LEU A N 1
ATOM 883 C CA . LEU A 1 120 ? 17.688 13.188 1.584 1 98.75 120 LEU A CA 1
ATOM 884 C C . LEU A 1 120 ? 16.891 12.781 2.816 1 98.75 120 LEU A C 1
ATOM 886 O O . LEU A 1 120 ? 16.188 13.609 3.402 1 98.75 120 LEU A O 1
ATOM 890 N N . VAL A 1 121 ? 16.953 11.484 3.17 1 98.81 121 VAL A N 1
ATOM 891 C CA . VAL A 1 121 ? 16.234 10.969 4.32 1 98.81 121 VAL A CA 1
ATOM 892 C C . VAL A 1 121 ? 17.203 10.609 5.438 1 98.81 121 VAL A C 1
ATOM 894 O O . VAL A 1 121 ? 18.047 9.727 5.266 1 98.81 121 VAL A O 1
ATOM 897 N N . LEU A 1 122 ? 17.047 11.32 6.57 1 98.75 122 LEU A N 1
ATOM 898 C CA . LEU A 1 122 ? 17.922 11.156 7.727 1 98.75 122 LEU A CA 1
ATOM 899 C C . LEU A 1 122 ? 17.109 10.922 8.992 1 98.75 122 LEU A C 1
ATOM 901 O O . LEU A 1 122 ? 17.359 11.562 10.023 1 98.75 122 LEU A O 1
ATOM 905 N N . ARG A 1 123 ? 16.172 10.031 8.898 1 98.06 123 ARG A N 1
ATOM 906 C CA . ARG A 1 123 ? 15.367 9.711 10.07 1 98.06 123 ARG A CA 1
ATOM 907 C C . ARG A 1 123 ? 16.172 8.938 11.109 1 98.06 123 ARG A C 1
ATOM 909 O O . ARG A 1 123 ? 16.953 8.055 10.75 1 98.06 123 ARG A O 1
ATOM 916 N N . PHE A 1 124 ? 15.984 9.328 12.328 1 97.19 124 PHE A N 1
ATOM 917 C CA . PHE A 1 124 ? 16.562 8.586 13.445 1 97.19 124 PHE A CA 1
ATOM 918 C C . PHE A 1 124 ? 18.062 8.367 13.234 1 97.19 124 PHE A C 1
ATOM 920 O O . PHE A 1 124 ? 18.531 7.234 13.305 1 97.19 124 PHE A O 1
ATOM 927 N N . CYS A 1 125 ? 18.797 9.477 13.055 1 98.06 125 CYS A N 1
ATOM 928 C CA . CYS A 1 125 ? 20.219 9.383 12.742 1 98.06 125 CYS A CA 1
ATOM 929 C C . CYS A 1 125 ? 21.062 9.977 13.867 1 98.06 125 CYS A C 1
ATOM 931 O O . CYS A 1 125 ? 22.266 10.188 13.703 1 98.06 125 CYS A O 1
ATOM 933 N N . GLY A 1 126 ? 20.484 10.273 14.984 1 97.06 126 GLY A N 1
ATOM 934 C CA . GLY A 1 126 ? 21.203 10.844 16.109 1 97.06 126 GLY A CA 1
ATOM 935 C C . GLY A 1 126 ? 21.719 12.242 15.844 1 97.06 126 GLY A C 1
ATOM 936 O O . GLY A 1 126 ? 22.781 12.625 16.328 1 97.06 126 GLY A O 1
ATOM 937 N N . LEU A 1 127 ? 20.984 12.992 15.164 1 97.69 127 LEU A N 1
ATOM 938 C CA . LEU A 1 127 ? 21.422 14.344 14.805 1 97.69 127 LEU A CA 1
ATOM 939 C C . LEU A 1 127 ? 21.188 15.312 15.961 1 97.69 127 LEU A C 1
ATOM 941 O O . LEU A 1 127 ? 20.203 15.172 16.703 1 97.69 127 LEU A O 1
ATOM 945 N N . THR A 1 128 ? 22.078 16.266 16.047 1 96.38 128 THR A N 1
ATOM 946 C CA . THR A 1 128 ? 22 17.297 17.078 1 96.38 128 THR A CA 1
ATOM 947 C C . THR A 1 128 ? 21.844 18.688 16.438 1 96.38 128 THR A C 1
ATOM 949 O O . THR A 1 128 ? 21.797 18.812 15.211 1 96.38 128 THR A O 1
ATOM 952 N N . GLY A 1 129 ? 21.797 19.672 17.312 1 96.56 129 GLY A N 1
ATOM 953 C CA . GLY A 1 129 ? 21.641 21.031 16.844 1 96.56 129 GLY A CA 1
ATOM 954 C C . GLY A 1 129 ? 22.75 21.484 15.922 1 96.56 129 GLY A C 1
ATOM 955 O O . GLY A 1 129 ? 22.516 22.219 14.961 1 96.56 129 GLY A O 1
ATOM 956 N N . THR A 1 130 ? 23.969 21.016 16.156 1 95.69 130 THR A N 1
ATOM 957 C CA . THR A 1 130 ? 25.109 21.391 15.344 1 95.69 130 THR A CA 1
ATOM 958 C C . THR A 1 130 ? 24.938 20.906 13.906 1 95.69 130 THR A C 1
ATOM 960 O O . THR A 1 130 ? 25.328 21.594 12.961 1 95.69 130 THR A O 1
ATOM 963 N N . CYS A 1 131 ? 24.312 19.828 13.711 1 97.38 131 CYS A N 1
ATOM 964 C CA . CYS A 1 131 ? 24.062 19.266 12.383 1 97.38 131 CYS A CA 1
ATOM 965 C C . CYS A 1 131 ? 23.188 20.203 11.562 1 97.38 131 CYS A C 1
ATOM 967 O O . CYS A 1 131 ? 23.344 20.312 10.344 1 97.38 131 CYS A O 1
ATOM 969 N N . CYS A 1 132 ? 22.344 20.906 12.289 1 97.81 132 CYS A N 1
ATOM 970 C CA . CYS A 1 132 ? 21.406 21.797 11.617 1 97.81 132 CYS A CA 1
ATOM 971 C C . CYS A 1 132 ? 22.141 22.984 11 1 97.81 132 CYS A C 1
ATOM 973 O O . CYS A 1 132 ? 21.688 23.547 9.992 1 97.81 132 CYS A O 1
ATOM 975 N N . GLY A 1 133 ? 23.234 23.344 11.625 1 97.62 133 GLY A N 1
ATOM 976 C CA . GLY A 1 133 ? 24.078 24.359 10.992 1 97.62 133 GLY A CA 1
ATOM 977 C C . GLY A 1 133 ? 24.609 23.922 9.648 1 97.62 133 GLY A C 1
ATOM 978 O O . GLY A 1 133 ? 24.562 24.688 8.68 1 97.62 133 GLY A O 1
ATOM 979 N N . ASP A 1 134 ? 25.062 22.781 9.57 1 97.5 134 ASP A N 1
ATOM 980 C CA . ASP A 1 134 ? 25.562 22.203 8.32 1 97.5 134 ASP A CA 1
ATOM 981 C C . ASP A 1 134 ? 24.438 22.125 7.285 1 97.5 134 ASP A C 1
ATOM 983 O O . ASP A 1 134 ? 24.625 22.5 6.125 1 97.5 134 ASP A O 1
ATOM 987 N N . LEU A 1 135 ? 23.344 21.688 7.719 1 98.31 135 LEU A N 1
ATOM 988 C CA . LEU A 1 135 ? 22.203 21.547 6.82 1 98.31 135 LEU A CA 1
ATOM 989 C C . LEU A 1 135 ? 21.734 22.922 6.312 1 98.31 135 LEU A C 1
ATOM 991 O O . LEU A 1 135 ? 21.344 23.047 5.152 1 98.31 135 LEU A O 1
ATOM 995 N N . SER A 1 136 ? 21.781 23.875 7.246 1 98.44 136 SER A N 1
ATOM 996 C CA . SER A 1 136 ? 21.422 25.234 6.844 1 98.44 136 SER A CA 1
ATOM 997 C C . SER A 1 136 ? 22.281 25.703 5.668 1 98.44 136 SER A C 1
ATOM 999 O O . SER A 1 136 ? 21.781 26.297 4.719 1 98.44 136 SER A O 1
ATOM 1001 N N . THR A 1 137 ? 23.562 25.406 5.727 1 97.69 137 THR A N 1
ATOM 1002 C CA . THR A 1 137 ? 24.484 25.75 4.648 1 97.69 137 THR A CA 1
ATOM 1003 C C . THR A 1 137 ? 24.094 25.031 3.357 1 97.69 137 THR A C 1
ATOM 1005 O O . THR A 1 137 ? 24.078 25.641 2.285 1 97.69 137 THR A O 1
ATOM 1008 N N . ILE A 1 138 ? 23.703 23.812 3.463 1 97.94 138 ILE A N 1
ATOM 1009 C CA . ILE A 1 138 ? 23.297 23.031 2.297 1 97.94 138 ILE A CA 1
ATOM 1010 C C . ILE A 1 138 ? 22.031 23.625 1.693 1 97.94 138 ILE A C 1
ATOM 1012 O O . ILE A 1 138 ? 21.938 23.797 0.476 1 97.94 138 ILE A O 1
ATOM 1016 N N . LEU A 1 139 ? 21.109 23.969 2.553 1 98 139 LEU A N 1
ATOM 1017 C CA . LEU A 1 139 ? 19.844 24.547 2.082 1 98 139 LEU A CA 1
ATOM 1018 C C . LEU A 1 139 ? 20.094 25.859 1.348 1 98 139 LEU A C 1
ATOM 1020 O O . LEU A 1 139 ? 19.406 26.172 0.379 1 98 139 LEU A O 1
ATOM 1024 N N . SER A 1 140 ? 21.125 26.547 1.723 1 96.62 140 SER A N 1
ATOM 1025 C CA . SER A 1 140 ? 21.391 27.859 1.146 1 96.62 140 SER A CA 1
ATOM 1026 C C . SER A 1 140 ? 22.203 27.734 -0.144 1 96.62 140 SER A C 1
ATOM 1028 O O . SER A 1 140 ? 22.25 28.672 -0.946 1 96.62 140 SER A O 1
ATOM 1030 N N . THR A 1 141 ? 22.766 26.547 -0.332 1 95 141 THR A N 1
ATOM 1031 C CA . THR A 1 141 ? 23.703 26.484 -1.45 1 95 141 THR A CA 1
ATOM 1032 C C . THR A 1 141 ? 23.234 25.453 -2.477 1 95 141 THR A C 1
ATOM 1034 O O . THR A 1 141 ? 23.531 25.578 -3.666 1 95 141 THR A O 1
ATOM 1037 N N . SER A 1 142 ? 22.562 24.438 -2.1 1 94.31 142 SER A N 1
ATOM 1038 C CA . SER A 1 142 ? 22.141 23.391 -3.018 1 94.31 142 SER A CA 1
ATOM 1039 C C . SER A 1 142 ? 21.078 23.891 -3.992 1 94.31 142 SER A C 1
ATOM 1041 O O . SER A 1 142 ? 20.156 24.594 -3.598 1 94.31 142 SER A O 1
ATOM 1043 N N . GLN A 1 143 ? 21.234 23.484 -5.215 1 92.12 143 GLN A N 1
ATOM 1044 C CA . GLN A 1 143 ? 20.25 23.875 -6.23 1 92.12 143 GLN A CA 1
ATOM 1045 C C . GLN A 1 143 ? 19.359 22.688 -6.598 1 92.12 143 GLN A C 1
ATOM 1047 O O . GLN A 1 143 ? 18.5 22.812 -7.484 1 92.12 143 GLN A O 1
ATOM 1052 N N . SER A 1 144 ? 19.547 21.609 -5.855 1 95.69 144 SER A N 1
ATOM 1053 C CA . SER A 1 144 ? 18.828 20.422 -6.305 1 95.69 144 SER A CA 1
ATOM 1054 C C . SER A 1 144 ? 18.016 19.797 -5.168 1 95.69 144 SER A C 1
ATOM 1056 O O . SER A 1 144 ? 17.047 19.094 -5.41 1 95.69 144 SER A O 1
ATOM 1058 N N . LEU A 1 145 ? 18.312 20.047 -3.906 1 97.88 145 LEU A N 1
ATOM 1059 C CA . LEU A 1 145 ? 17.656 19.391 -2.783 1 97.88 145 LEU A CA 1
ATOM 1060 C C . LEU A 1 145 ? 16.234 19.938 -2.604 1 97.88 145 LEU A C 1
ATOM 1062 O O . LEU A 1 145 ? 16.047 21.109 -2.297 1 97.88 145 LEU A O 1
ATOM 1066 N N . THR A 1 146 ? 15.266 19.062 -2.74 1 98.62 146 THR A N 1
ATOM 1067 C CA . THR A 1 146 ? 13.883 19.516 -2.682 1 98.62 146 THR A CA 1
ATOM 1068 C C . THR A 1 146 ? 13.141 18.828 -1.536 1 98.62 146 THR A C 1
ATOM 1070 O O . THR A 1 146 ? 12.062 19.281 -1.131 1 98.62 146 THR A O 1
ATOM 1073 N N . GLU A 1 147 ? 13.633 17.75 -1.025 1 98.88 147 GLU A N 1
ATOM 1074 C CA . GLU A 1 147 ? 12.992 17.047 0.085 1 98.88 147 GLU A CA 1
ATOM 1075 C C . GLU A 1 147 ? 14.016 16.656 1.143 1 98.88 147 GLU A C 1
ATOM 1077 O O . GLU A 1 147 ? 15.047 16.047 0.823 1 98.88 147 GLU A O 1
ATOM 1082 N N . LEU A 1 148 ? 13.703 17.016 2.369 1 98.88 148 LEU A N 1
ATOM 1083 C CA . LEU A 1 148 ? 14.531 16.672 3.521 1 98.88 148 LEU A CA 1
ATOM 1084 C C . LEU A 1 148 ? 13.695 16.094 4.648 1 98.88 148 LEU A C 1
ATOM 1086 O O . LEU A 1 148 ? 12.688 16.688 5.055 1 98.88 148 LEU A O 1
ATOM 1090 N N . ASP A 1 149 ? 14.094 14.93 5.062 1 98.81 149 ASP A N 1
ATOM 1091 C CA . ASP A 1 149 ? 13.406 14.273 6.172 1 98.81 149 ASP A CA 1
ATOM 1092 C C . ASP A 1 149 ? 14.336 14.109 7.375 1 98.81 149 ASP A C 1
ATOM 1094 O O . ASP A 1 149 ? 15.266 13.305 7.34 1 98.81 149 ASP A O 1
ATOM 1098 N N . LEU A 1 150 ? 14 14.82 8.43 1 98.62 150 LEU A N 1
ATOM 1099 C CA . LEU A 1 150 ? 14.805 14.781 9.648 1 98.62 150 LEU A CA 1
ATOM 1100 C C . LEU A 1 150 ? 14.008 14.172 10.797 1 98.62 150 LEU A C 1
ATOM 1102 O O . LEU A 1 150 ? 14.367 14.352 11.969 1 98.62 150 LEU A O 1
ATOM 1106 N N . SER A 1 151 ? 13.031 13.406 10.492 1 97.62 151 SER A N 1
ATOM 1107 C CA . SER A 1 151 ? 12.102 12.906 11.5 1 97.62 151 SER A CA 1
ATOM 1108 C C . SER A 1 151 ? 12.812 12.016 12.516 1 97.62 151 SER A C 1
ATOM 1110 O O . SER A 1 151 ? 13.852 11.422 12.203 1 97.62 151 SER A O 1
ATOM 1112 N N . TYR A 1 152 ? 12.297 12.047 13.719 1 95.31 152 TYR A N 1
ATOM 1113 C CA . TYR A 1 152 ? 12.672 11.156 14.812 1 95.31 152 TYR A CA 1
ATOM 1114 C C . TYR A 1 152 ? 14.078 11.469 15.312 1 95.31 152 TYR A C 1
ATOM 1116 O O . TYR A 1 152 ? 14.734 10.617 15.922 1 95.31 152 TYR A O 1
ATOM 1124 N N . ASN A 1 153 ? 14.562 12.633 15.016 1 96.94 153 ASN A N 1
ATOM 1125 C CA . ASN A 1 153 ? 15.742 13.141 15.711 1 96.94 153 ASN A CA 1
ATOM 1126 C C . ASN A 1 153 ? 15.359 13.992 16.906 1 96.94 153 ASN A C 1
ATOM 1128 O O . ASN A 1 153 ? 14.812 15.086 16.75 1 96.94 153 ASN A O 1
ATOM 1132 N N . PHE A 1 154 ? 15.781 13.594 18.078 1 95.31 154 PHE A N 1
ATOM 1133 C CA . PHE A 1 154 ? 15.195 14.125 19.297 1 95.31 154 PHE A CA 1
ATOM 1134 C C . PHE A 1 154 ? 16.078 15.211 19.906 1 95.31 154 PHE A C 1
ATOM 1136 O O . PHE A 1 154 ? 15.703 15.859 20.875 1 95.31 154 PHE A O 1
ATOM 1143 N N . SER A 1 155 ? 17.219 15.422 19.297 1 96.12 155 SER A N 1
ATOM 1144 C CA . SER A 1 155 ? 18.188 16.281 19.938 1 96.12 155 SER A CA 1
ATOM 1145 C C . SER A 1 155 ? 18.531 17.484 19.078 1 96.12 155 SER A C 1
ATOM 1147 O O . SER A 1 155 ? 19.594 18.094 19.219 1 96.12 155 SER A O 1
ATOM 1149 N N . LEU A 1 156 ? 17.703 17.859 18.172 1 96.31 156 LEU A N 1
ATOM 1150 C CA . LEU A 1 156 ? 17.969 19.031 17.359 1 96.31 156 LEU A CA 1
ATOM 1151 C C . LEU A 1 156 ? 17.984 20.297 18.203 1 96.31 156 LEU A C 1
ATOM 1153 O O . LEU A 1 156 ? 18.859 21.156 18.047 1 96.31 156 LEU A O 1
ATOM 1157 N N . GLY A 1 157 ? 17 20.344 19.172 1 94.06 157 GLY A N 1
ATOM 1158 C CA . GLY A 1 157 ? 16.906 21.484 20.078 1 94.06 157 GLY A CA 1
ATOM 1159 C C . GLY A 1 157 ? 16.438 22.75 19.391 1 94.06 157 GLY A C 1
ATOM 1160 O O . GLY A 1 157 ? 16.297 22.797 18.156 1 94.06 157 GLY A O 1
ATOM 1161 N N . GLU A 1 158 ? 16.297 23.781 20.188 1 95.38 158 GLU A N 1
ATOM 1162 C CA . GLU A 1 158 ? 15.805 25.078 19.688 1 95.38 158 GLU A CA 1
ATOM 1163 C C . GLU A 1 158 ? 16.828 25.734 18.781 1 95.38 158 GLU A C 1
ATOM 1165 O O . GLU A 1 158 ? 16.469 26.266 17.719 1 95.38 158 GLU A O 1
ATOM 1170 N N . VAL A 1 159 ? 18.031 25.641 19.188 1 95.81 159 VAL A N 1
ATOM 1171 C CA . VAL A 1 159 ? 19.094 26.266 18.406 1 95.81 159 VAL A CA 1
ATOM 1172 C C . VAL A 1 159 ? 19.188 25.594 17.047 1 95.81 159 VAL A C 1
ATOM 1174 O O . VAL A 1 159 ? 19.328 26.266 16.016 1 95.81 159 VAL A O 1
ATOM 1177 N N . GLY A 1 160 ? 19.125 24.328 17.031 1 97.69 160 GLY A N 1
ATOM 1178 C CA . GLY A 1 160 ? 19.172 23.594 15.773 1 97.69 160 GLY A CA 1
ATOM 1179 C C . GLY A 1 160 ? 18.047 23.969 14.828 1 97.69 160 GLY A C 1
ATOM 1180 O O . GLY A 1 160 ? 18.266 24.219 13.641 1 97.69 160 GLY A O 1
ATOM 1181 N N . VAL A 1 161 ? 16.844 24.062 15.359 1 97.81 161 VAL A N 1
ATOM 1182 C CA . VAL A 1 161 ? 15.68 24.406 14.555 1 97.81 161 VAL A CA 1
ATOM 1183 C C . VAL A 1 161 ? 15.82 25.844 14.031 1 97.81 161 VAL A C 1
ATOM 1185 O O . VAL A 1 161 ? 15.492 26.125 12.875 1 97.81 161 VAL A O 1
ATOM 1188 N N . GLN A 1 162 ? 16.328 26.656 14.875 1 98.12 162 GLN A N 1
ATOM 1189 C CA . GLN A 1 162 ? 16.578 28.016 14.438 1 98.12 162 GLN A CA 1
ATOM 1190 C C . GLN A 1 162 ? 17.516 28.047 13.227 1 98.12 162 GLN A C 1
ATOM 1192 O O . GLN A 1 162 ? 17.234 28.734 12.242 1 98.12 162 GLN A O 1
ATOM 1197 N N . LEU A 1 163 ? 18.562 27.344 13.305 1 98.31 163 LEU A N 1
ATOM 1198 C CA . LEU A 1 163 ? 19.547 27.281 12.219 1 98.31 163 LEU A CA 1
ATOM 1199 C C . LEU A 1 163 ? 18.906 26.703 10.953 1 98.31 163 LEU A C 1
ATOM 1201 O O . LEU A 1 163 ? 19.125 27.234 9.859 1 98.31 163 LEU A O 1
ATOM 1205 N N . LEU A 1 164 ? 18.203 25.672 11.117 1 98.38 164 LEU A N 1
ATOM 1206 C CA . LEU A 1 164 ? 17.516 25.078 9.977 1 98.38 164 LEU A CA 1
ATOM 1207 C C . LEU A 1 164 ? 16.625 26.094 9.289 1 98.38 164 LEU A C 1
ATOM 1209 O O . LEU A 1 164 ? 16.609 26.203 8.062 1 98.38 164 LEU A O 1
ATOM 1213 N N . CYS A 1 165 ? 15.852 26.875 10.125 1 98.5 165 CYS A N 1
ATOM 1214 C CA . CYS A 1 165 ? 14.938 27.875 9.594 1 98.5 165 CYS A CA 1
ATOM 1215 C C . CYS A 1 165 ? 15.695 28.984 8.859 1 98.5 165 CYS A C 1
ATOM 1217 O O . CYS A 1 165 ? 15.203 29.516 7.863 1 98.5 165 CYS A O 1
ATOM 1219 N N . GLU A 1 166 ? 16.875 29.281 9.305 1 98.44 166 GLU A N 1
ATOM 1220 C CA . GLU A 1 166 ? 17.703 30.234 8.586 1 98.44 166 GLU A CA 1
ATOM 1221 C C . GLU A 1 166 ? 18.016 29.734 7.176 1 98.44 166 GLU A C 1
ATOM 1223 O O . GLU A 1 166 ? 18 30.516 6.219 1 98.44 166 GLU A O 1
ATOM 1228 N N . GLY A 1 167 ? 18.297 28.5 7.086 1 98.25 167 GLY A N 1
ATOM 1229 C CA . GLY A 1 167 ? 18.5 27.922 5.77 1 98.25 167 GLY A CA 1
ATOM 1230 C C . GLY A 1 167 ? 17.266 27.969 4.887 1 98.25 167 GLY A C 1
ATOM 1231 O O . GLY A 1 167 ? 17.375 28.281 3.697 1 98.25 167 GLY A O 1
ATOM 1232 N N . LEU A 1 168 ? 16.156 27.734 5.461 1 98.25 168 LEU A N 1
ATOM 1233 C CA . LEU A 1 168 ? 14.898 27.734 4.727 1 98.25 168 LEU A CA 1
ATOM 1234 C C . LEU A 1 168 ? 14.586 29.141 4.195 1 98.25 168 LEU A C 1
ATOM 1236 O O . LEU A 1 168 ? 13.953 29.266 3.141 1 98.25 168 LEU A O 1
ATOM 1240 N N . LYS A 1 169 ? 15.016 30.125 4.914 1 98.12 169 LYS A N 1
ATOM 1241 C CA . LYS A 1 169 ? 14.719 31.516 4.566 1 98.12 169 LYS A CA 1
ATOM 1242 C C . LYS A 1 169 ? 15.609 32 3.424 1 98.12 169 LYS A C 1
ATOM 1244 O O . LYS A 1 169 ? 15.32 33.031 2.801 1 98.12 169 LYS A O 1
ATOM 1249 N N . HIS A 1 170 ? 16.688 31.297 3.201 1 97.81 170 HIS A N 1
ATOM 1250 C CA . HIS A 1 170 ? 17.625 31.781 2.199 1 97.81 170 HIS A CA 1
ATOM 1251 C C . HIS A 1 170 ? 16.984 31.828 0.817 1 97.81 170 HIS A C 1
ATOM 1253 O O . HIS A 1 170 ? 16.266 30.906 0.428 1 97.81 170 HIS A O 1
ATOM 1259 N N . PRO A 1 171 ? 17.281 32.844 0.083 1 96.69 171 PRO A N 1
ATOM 1260 C CA . PRO A 1 171 ? 16.625 33.031 -1.216 1 96.69 171 PRO A CA 1
ATOM 1261 C C . PRO A 1 171 ? 16.969 31.922 -2.207 1 96.69 171 PRO A C 1
ATOM 1263 O O . PRO A 1 171 ? 16.203 31.656 -3.131 1 96.69 171 PRO A O 1
ATOM 1266 N N . ASN A 1 172 ? 18.094 31.234 -1.951 1 96.06 172 ASN A N 1
ATOM 1267 C CA . ASN A 1 172 ? 18.531 30.188 -2.865 1 96.06 172 ASN A CA 1
ATOM 1268 C C . ASN A 1 172 ? 17.938 28.828 -2.486 1 96.06 172 ASN A C 1
ATOM 1270 O O . ASN A 1 172 ? 18.094 27.859 -3.217 1 96.06 172 ASN A O 1
ATOM 1274 N N . CYS A 1 173 ? 17.25 28.766 -1.405 1 97.94 173 CYS A N 1
ATOM 1275 C CA . CYS A 1 173 ? 16.734 27.484 -0.931 1 97.94 173 CYS A CA 1
ATOM 1276 C C . CYS A 1 173 ? 15.664 26.938 -1.868 1 97.94 173 CYS A C 1
ATOM 1278 O O . CYS A 1 173 ? 14.734 27.656 -2.23 1 97.94 173 CYS A O 1
ATOM 1280 N N . LYS A 1 174 ? 15.805 25.672 -2.248 1 98 174 LYS A N 1
ATOM 1281 C CA . LYS A 1 174 ? 14.859 25.047 -3.172 1 98 174 LYS A CA 1
ATOM 1282 C C . LYS A 1 174 ? 14.023 23.984 -2.465 1 98 174 LYS A C 1
ATOM 1284 O O . LYS A 1 174 ? 13.234 23.281 -3.102 1 98 174 LYS A O 1
ATOM 1289 N N . LEU A 1 175 ? 14.125 23.875 -1.154 1 98.62 175 LEU A N 1
ATOM 1290 C CA . LEU A 1 175 ? 13.453 22.812 -0.404 1 98.62 175 LEU A CA 1
ATOM 1291 C C . LEU A 1 175 ? 11.938 22.984 -0.475 1 98.62 175 LEU A C 1
ATOM 1293 O O . LEU A 1 175 ? 11.406 24.031 -0.085 1 98.62 175 LEU A O 1
ATOM 1297 N N . GLN A 1 176 ? 11.32 21.969 -0.926 1 98.81 176 GLN A N 1
ATOM 1298 C CA . GLN A 1 176 ? 9.867 21.984 -1.083 1 98.81 176 GLN A CA 1
ATOM 1299 C C . GLN A 1 176 ? 9.18 21.203 0.032 1 98.81 176 GLN A C 1
ATOM 1301 O O . GLN A 1 176 ? 8.078 21.562 0.458 1 98.81 176 GLN A O 1
ATOM 1306 N N . ILE A 1 177 ? 9.805 20.172 0.457 1 98.88 177 ILE A N 1
ATOM 1307 C CA . ILE A 1 177 ? 9.227 19.312 1.474 1 98.88 177 ILE A CA 1
ATOM 1308 C C . ILE A 1 177 ? 10.188 19.172 2.65 1 98.88 177 ILE A C 1
ATOM 1310 O O . ILE A 1 177 ? 11.328 18.734 2.482 1 98.88 177 ILE A O 1
ATOM 1314 N N . SER A 1 178 ? 9.695 19.531 3.832 1 98.75 178 SER A N 1
ATOM 1315 C CA . SER A 1 178 ? 10.445 19.344 5.07 1 98.75 178 SER A CA 1
ATOM 1316 C C . SER A 1 178 ? 9.664 18.5 6.07 1 98.75 178 SER A C 1
ATOM 1318 O O . SER A 1 178 ? 8.516 18.812 6.395 1 98.75 178 SER A O 1
ATOM 1320 N N . LYS A 1 179 ? 10.266 17.438 6.504 1 98.5 179 LYS A N 1
ATOM 1321 C CA . LYS A 1 179 ? 9.641 16.562 7.492 1 98.5 179 LYS A CA 1
ATOM 1322 C C . LYS A 1 179 ? 10.406 16.578 8.812 1 98.5 179 LYS A C 1
ATOM 1324 O O . LYS A 1 179 ? 11.617 16.328 8.836 1 98.5 179 LYS A O 1
ATOM 1329 N N . LEU A 1 180 ? 9.68 16.906 9.828 1 98.12 180 LEU A N 1
ATOM 1330 C CA . LEU A 1 180 ? 10.227 17 11.18 1 98.12 180 LEU A CA 1
ATOM 1331 C C . LEU A 1 180 ? 9.352 16.234 12.172 1 98.12 180 LEU A C 1
ATOM 1333 O O . LEU A 1 180 ? 9.125 16.703 13.289 1 98.12 180 LEU A O 1
ATOM 1337 N N . GLU A 1 181 ? 8.914 15.078 11.758 1 95.56 181 GLU A N 1
ATOM 1338 C CA . GLU A 1 181 ? 8.07 14.273 12.633 1 95.56 181 GLU A CA 1
ATOM 1339 C C . GLU A 1 181 ? 8.82 13.859 13.898 1 95.56 181 GLU A C 1
ATOM 1341 O O . GLU A 1 181 ? 9.992 13.469 13.828 1 95.56 181 GLU A O 1
ATOM 1346 N N . TRP A 1 182 ? 8.141 14.023 15.016 1 93.44 182 TRP A N 1
ATOM 1347 C CA . TRP A 1 182 ? 8.625 13.555 16.312 1 93.44 182 TRP A CA 1
ATOM 1348 C C . TRP A 1 182 ? 10.023 14.094 16.609 1 93.44 182 TRP A C 1
ATOM 1350 O O . TRP A 1 182 ? 10.867 13.383 17.156 1 93.44 182 TRP A O 1
ATOM 1360 N N . CYS A 1 183 ? 10.414 15.344 16.203 1 95.06 183 CYS A N 1
ATOM 1361 C CA . CYS A 1 183 ? 11.68 16 16.516 1 95.06 183 CYS A CA 1
ATOM 1362 C C . CYS A 1 183 ? 11.578 16.797 17.812 1 95.06 183 CYS A C 1
ATOM 1364 O O . CYS A 1 183 ? 12.5 17.547 18.156 1 95.06 183 CYS A O 1
ATOM 1366 N N . ARG A 1 184 ? 10.797 16.625 18.688 1 91.19 184 ARG A N 1
ATOM 1367 C CA . ARG A 1 184 ? 10.602 17.281 19.984 1 91.19 184 ARG A CA 1
ATOM 1368 C C . ARG A 1 184 ? 10.695 18.797 19.844 1 91.19 184 ARG A C 1
ATOM 1370 O O . ARG A 1 184 ? 11.547 19.438 20.469 1 91.19 184 ARG A O 1
ATOM 1377 N N . LEU A 1 185 ? 9.93 19.375 19.094 1 93 185 LEU A N 1
ATOM 1378 C CA . LEU A 1 185 ? 9.891 20.828 18.906 1 93 185 LEU A CA 1
ATOM 1379 C C . LEU A 1 185 ? 9.062 21.484 20 1 93 185 LEU A C 1
ATOM 1381 O O . LEU A 1 185 ? 8 20.984 20.375 1 93 185 LEU A O 1
ATOM 1385 N N . SER A 1 186 ? 9.648 22.516 20.641 1 84.75 186 SER A N 1
ATOM 1386 C CA . SER A 1 186 ? 8.922 23.312 21.609 1 84.75 186 SER A CA 1
ATOM 1387 C C . SER A 1 186 ? 8.148 24.438 20.938 1 84.75 186 SER A C 1
ATOM 1389 O O . SER A 1 186 ? 8.297 24.672 19.734 1 84.75 186 SER A O 1
ATOM 1391 N N . ALA A 1 187 ? 7.395 25.141 21.75 1 87.19 187 ALA A N 1
ATOM 1392 C CA . ALA A 1 187 ? 6.637 26.297 21.281 1 87.19 187 ALA A CA 1
ATOM 1393 C C . ALA A 1 187 ? 7.566 27.391 20.75 1 87.19 187 ALA A C 1
ATOM 1395 O O . ALA A 1 187 ? 7.219 28.094 19.812 1 87.19 187 ALA A O 1
ATOM 1396 N N . VAL A 1 188 ? 8.789 27.453 21.266 1 91.62 188 VAL A N 1
ATOM 1397 C CA . VAL A 1 188 ? 9.758 28.469 20.844 1 91.62 188 VAL A CA 1
ATOM 1398 C C . VAL A 1 188 ? 10.164 28.219 19.391 1 91.62 188 VAL A C 1
ATOM 1400 O O . VAL A 1 188 ? 10.359 29.172 18.625 1 91.62 188 VAL A O 1
ATOM 1403 N N . CYS A 1 189 ? 10.195 27.031 19 1 95.81 189 CYS A N 1
ATOM 1404 C CA . CYS A 1 189 ? 10.578 26.672 17.625 1 95.81 189 CYS A CA 1
ATOM 1405 C C . CYS A 1 189 ? 9.562 27.203 16.625 1 95.81 189 CYS A C 1
ATOM 1407 O O . CYS A 1 189 ? 9.898 27.469 15.469 1 95.81 189 CYS A O 1
ATOM 1409 N N . CYS A 1 190 ? 8.352 27.422 17.094 1 97 190 CYS A N 1
ATOM 1410 C CA . CYS A 1 190 ? 7.289 27.875 16.203 1 97 190 CYS A CA 1
ATOM 1411 C C . CYS A 1 190 ? 7.543 29.312 15.742 1 97 190 CYS A C 1
ATOM 1413 O O . CYS A 1 190 ? 7.113 29.703 14.656 1 97 190 CYS A O 1
ATOM 1415 N N . GLU A 1 191 ? 8.266 30.047 16.547 1 97.56 191 GLU A N 1
ATOM 1416 C CA . GLU A 1 191 ? 8.656 31.375 16.094 1 97.56 191 GLU A CA 1
ATOM 1417 C C . GLU A 1 191 ? 9.586 31.312 14.891 1 97.56 191 GLU A C 1
ATOM 1419 O O . GLU A 1 191 ? 9.414 32.062 13.93 1 97.56 191 GLU A O 1
ATOM 1424 N N . PHE A 1 192 ? 10.516 30.469 14.969 1 98.12 192 PHE A N 1
ATOM 1425 C CA . PHE A 1 192 ? 11.453 30.297 13.859 1 98.12 192 PHE A CA 1
ATOM 1426 C C . PHE A 1 192 ? 10.742 29.781 12.617 1 98.12 192 PHE A C 1
ATOM 1428 O O . PHE A 1 192 ? 10.938 30.312 11.523 1 98.12 192 PHE A O 1
ATOM 1435 N N . LEU A 1 193 ? 9.93 28.812 12.828 1 98.5 193 LEU A N 1
ATOM 1436 C CA . LEU A 1 193 ? 9.188 28.219 11.719 1 98.5 193 LEU A CA 1
ATOM 1437 C C . LEU A 1 193 ? 8.273 29.266 11.07 1 98.5 193 LEU A C 1
ATOM 1439 O O . LEU A 1 193 ? 8.188 29.344 9.844 1 98.5 193 LEU A O 1
ATOM 1443 N N . SER A 1 194 ? 7.57 30 11.953 1 98.44 194 SER A N 1
ATOM 1444 C CA . SER A 1 194 ? 6.703 31.062 11.453 1 98.44 194 SER A CA 1
ATOM 1445 C C . SER A 1 194 ? 7.473 32.031 10.57 1 98.44 194 SER A C 1
ATOM 1447 O O . SER A 1 194 ? 7.012 32.406 9.492 1 98.44 194 SER A O 1
ATOM 1449 N N . SER A 1 195 ? 8.625 32.406 11.031 1 98.31 195 SER A N 1
ATOM 1450 C CA . SER A 1 195 ? 9.477 33.312 10.266 1 98.31 195 SER A CA 1
ATOM 1451 C C . SER A 1 195 ? 9.891 32.688 8.938 1 98.31 195 SER A C 1
ATOM 1453 O O . SER A 1 195 ? 9.875 33.344 7.898 1 98.31 195 SER A O 1
ATOM 1455 N N . ALA A 1 196 ? 10.219 31.453 8.953 1 98.62 196 ALA A N 1
ATOM 1456 C CA . ALA A 1 196 ? 10.602 30.75 7.73 1 98.62 196 ALA A CA 1
ATOM 1457 C C . ALA A 1 196 ? 9.445 30.688 6.742 1 98.62 196 ALA A C 1
ATOM 1459 O O . ALA A 1 196 ? 9.625 30.906 5.543 1 98.62 196 ALA A O 1
ATOM 1460 N N . LEU A 1 197 ? 8.281 30.406 7.266 1 98.25 197 LEU A N 1
ATOM 1461 C CA . LEU A 1 197 ? 7.094 30.312 6.426 1 98.25 197 LEU A CA 1
ATOM 1462 C C . LEU A 1 197 ? 6.805 31.641 5.742 1 98.25 197 LEU A C 1
ATOM 1464 O O . LEU A 1 197 ? 6.371 31.672 4.586 1 98.25 197 LEU A O 1
ATOM 1468 N N . SER A 1 198 ? 7.102 32.75 6.41 1 97.44 198 SER A N 1
ATOM 1469 C CA . SER A 1 198 ? 6.82 34.094 5.891 1 97.44 198 SER A CA 1
ATOM 1470 C C . SER A 1 198 ? 7.844 34.5 4.836 1 97.44 198 SER A C 1
ATOM 1472 O O . SER A 1 198 ? 7.609 35.438 4.07 1 97.44 198 SER A O 1
ATOM 1474 N N . THR A 1 199 ? 8.891 33.719 4.793 1 97.5 199 THR A N 1
ATOM 1475 C CA . THR A 1 199 ? 9.992 34.188 3.969 1 97.5 199 THR A CA 1
ATOM 1476 C C . THR A 1 199 ? 10.32 33.188 2.869 1 97.5 199 THR A C 1
ATOM 1478 O O . THR A 1 199 ? 10.711 33.562 1.766 1 97.5 199 THR A O 1
ATOM 1481 N N . SER A 1 200 ? 10.141 31.922 3.111 1 96.38 200 SER A N 1
ATOM 1482 C CA . SER A 1 200 ? 10.539 30.875 2.172 1 96.38 200 SER A CA 1
ATOM 1483 C C . SER A 1 200 ? 9.742 30.969 0.875 1 96.38 200 SER A C 1
ATOM 1485 O O . SER A 1 200 ? 8.523 31.172 0.899 1 96.38 200 SER A O 1
ATOM 1487 N N . GLN A 1 201 ? 10.453 30.812 -0.213 1 91.62 201 GLN A N 1
ATOM 1488 C CA . GLN A 1 201 ? 9.805 30.906 -1.515 1 91.62 201 GLN A CA 1
ATOM 1489 C C . GLN A 1 201 ? 9.547 29.516 -2.107 1 91.62 201 GLN A C 1
ATOM 1491 O O . GLN A 1 201 ? 8.805 29.391 -3.084 1 91.62 201 GLN A O 1
ATOM 1496 N N . ALA A 1 202 ? 10.109 28.516 -1.448 1 97.25 202 ALA A N 1
ATOM 1497 C CA . ALA A 1 202 ? 10.078 27.219 -2.109 1 97.25 202 ALA A CA 1
ATOM 1498 C C . ALA A 1 202 ? 9.297 26.203 -1.285 1 97.25 202 ALA A C 1
ATOM 1500 O O . ALA A 1 202 ? 8.727 25.25 -1.834 1 97.25 202 ALA A O 1
ATOM 1501 N N . LEU A 1 203 ? 9.172 26.375 0.013 1 98.5 203 LEU A N 1
ATOM 1502 C CA . LEU A 1 203 ? 8.609 25.359 0.899 1 98.5 203 LEU A CA 1
ATOM 1503 C C . LEU A 1 203 ? 7.117 25.172 0.639 1 98.5 203 LEU A C 1
ATOM 1505 O O . LEU A 1 203 ? 6.332 26.109 0.824 1 98.5 203 LEU A O 1
ATOM 1509 N N . ALA A 1 204 ? 6.773 24 0.247 1 98.62 204 ALA A N 1
ATOM 1510 C CA . ALA A 1 204 ? 5.395 23.703 -0.13 1 98.62 204 ALA A CA 1
ATOM 1511 C C . ALA A 1 204 ? 4.734 22.781 0.883 1 98.62 204 ALA A C 1
ATOM 1513 O O . ALA A 1 204 ? 3.512 22.797 1.056 1 98.62 204 ALA A O 1
ATOM 1514 N N . GLU A 1 205 ? 5.488 21.953 1.52 1 98.75 205 GLU A N 1
ATOM 1515 C CA . GLU A 1 205 ? 4.961 21 2.492 1 98.75 205 GLU A CA 1
ATOM 1516 C C . GLU A 1 205 ? 5.816 20.969 3.754 1 98.75 205 GLU A C 1
ATOM 1518 O O . GLU A 1 205 ? 7.043 20.875 3.678 1 98.75 205 GLU A O 1
ATOM 1523 N N . LEU A 1 206 ? 5.109 21.062 4.883 1 98.69 206 LEU A N 1
ATOM 1524 C CA . LEU A 1 206 ? 5.746 20.969 6.191 1 98.69 206 LEU A CA 1
ATOM 1525 C C . LEU A 1 206 ? 5.047 19.922 7.059 1 98.69 206 LEU A C 1
ATOM 1527 O O . LEU A 1 206 ? 3.848 20.047 7.324 1 98.69 206 LEU A O 1
ATOM 1531 N N . ASN A 1 207 ? 5.824 18.906 7.395 1 98 207 ASN A N 1
ATOM 1532 C CA . ASN A 1 207 ? 5.301 17.844 8.25 1 98 207 ASN A CA 1
ATOM 1533 C C . ASN A 1 207 ? 5.82 17.969 9.68 1 98 207 ASN A C 1
ATOM 1535 O O . ASN A 1 207 ? 7.016 17.812 9.93 1 98 207 ASN A O 1
ATOM 1539 N N . LEU A 1 208 ? 4.887 18.266 10.602 1 97.12 208 LEU A N 1
ATOM 1540 C CA . LEU A 1 208 ? 5.242 18.438 12 1 97.12 208 LEU A CA 1
ATOM 1541 C C . LEU A 1 208 ? 4.535 17.406 12.875 1 97.12 208 LEU A C 1
ATOM 1543 O O . LEU A 1 208 ? 4.324 17.641 14.07 1 97.12 208 LEU A O 1
ATOM 1547 N N . TRP A 1 209 ? 4.199 16.375 12.266 1 93.19 209 TRP A N 1
ATOM 1548 C CA . TRP A 1 209 ? 3.449 15.32 12.938 1 93.19 209 TRP A CA 1
ATOM 1549 C C . TRP A 1 209 ? 4.16 14.875 14.219 1 93.19 209 TRP A C 1
ATOM 1551 O O . TRP A 1 209 ? 5.375 14.664 14.211 1 93.19 209 TRP A O 1
ATOM 1561 N N . GLY A 1 210 ? 3.367 14.789 15.258 1 91.19 210 GLY A N 1
ATOM 1562 C CA . GLY A 1 210 ? 3.873 14.211 16.484 1 91.19 210 GLY A CA 1
ATOM 1563 C C . GLY A 1 210 ? 4.746 15.172 17.281 1 91.19 210 GLY A C 1
ATOM 1564 O O . GLY A 1 210 ? 5.352 14.781 18.281 1 91.19 210 GLY A O 1
ATOM 1565 N N . THR A 1 211 ? 4.676 16.469 16.828 1 91.12 211 THR A N 1
ATOM 1566 C CA . THR A 1 211 ? 5.434 17.453 17.578 1 91.12 211 THR A CA 1
ATOM 1567 C C . THR A 1 211 ? 4.562 18.109 18.656 1 91.12 211 THR A C 1
ATOM 1569 O O . THR A 1 211 ? 3.346 18.219 18.484 1 91.12 211 THR A O 1
ATOM 1572 N N . LYS A 1 212 ? 4.879 18.156 19.922 1 87.56 212 LYS A N 1
ATOM 1573 C CA . LYS A 1 212 ? 4.082 18.719 21.016 1 87.56 212 LYS A CA 1
ATOM 1574 C C . LYS A 1 212 ? 4.121 20.234 20.984 1 87.56 212 LYS A C 1
ATOM 1576 O O . LYS A 1 212 ? 4.5 20.859 21.984 1 87.56 212 LYS A O 1
ATOM 1581 N N . LEU A 1 213 ? 3.668 20.781 19.875 1 93.88 213 LEU A N 1
ATOM 1582 C CA . LEU A 1 213 ? 3.641 22.234 19.734 1 93.88 213 LEU A CA 1
ATOM 1583 C C . LEU A 1 213 ? 2.621 22.859 20.672 1 93.88 213 LEU A C 1
ATOM 1585 O O . LEU A 1 213 ? 2.881 23.906 21.266 1 93.88 213 LEU A O 1
ATOM 1589 N N . GLY A 1 214 ? 1.493 22.156 20.797 1 94.44 214 GLY A N 1
ATOM 1590 C CA . GLY A 1 214 ? 0.398 22.703 21.594 1 94.44 214 GLY A CA 1
ATOM 1591 C C . GLY A 1 214 ? -0.311 23.859 20.891 1 94.44 214 GLY A C 1
ATOM 1592 O O . GLY A 1 214 ? 0.105 24.297 19.812 1 94.44 214 GLY A O 1
ATOM 1593 N N . ASP A 1 215 ? -1.343 24.406 21.547 1 96.94 215 ASP A N 1
ATOM 1594 C CA . ASP A 1 215 ? -2.15 25.484 20.984 1 96.94 215 ASP A CA 1
ATOM 1595 C C . ASP A 1 215 ? -1.323 26.75 20.797 1 96.94 215 ASP A C 1
ATOM 1597 O O . ASP A 1 215 ? -1.412 27.406 19.75 1 96.94 215 ASP A O 1
ATOM 1601 N N . SER A 1 216 ? -0.523 27.031 21.781 1 96.88 216 SER A N 1
ATOM 1602 C CA . SER A 1 216 ? 0.277 28.25 21.719 1 96.88 216 SER A CA 1
ATOM 1603 C C . SER A 1 216 ? 1.256 28.203 20.547 1 96.88 216 SER A C 1
ATOM 1605 O O . SER A 1 216 ? 1.447 29.188 19.844 1 96.88 216 SER A O 1
ATOM 1607 N N . GLY A 1 217 ? 1.851 27.062 20.375 1 97.25 217 GLY A N 1
ATOM 1608 C CA . GLY A 1 217 ? 2.77 26.922 19.266 1 97.25 217 GLY A CA 1
ATOM 1609 C C . GLY A 1 217 ? 2.104 27.109 17.922 1 97.25 217 GLY A C 1
ATOM 1610 O O . GLY A 1 217 ? 2.623 27.828 17.062 1 97.25 217 GLY A O 1
ATOM 1611 N N . VAL A 1 218 ? 0.999 26.531 17.75 1 97.19 218 VAL A N 1
ATOM 1612 C CA . VAL A 1 218 ? 0.285 26.609 16.484 1 97.19 218 VAL A CA 1
ATOM 1613 C C . VAL A 1 218 ? -0.194 28.031 16.25 1 97.19 218 VAL A C 1
ATOM 1615 O O . VAL A 1 218 ? -0.211 28.516 15.117 1 97.19 218 VAL A O 1
ATOM 1618 N N . GLN A 1 219 ? -0.6 28.688 17.312 1 97.69 219 GLN A N 1
ATOM 1619 C CA . GLN A 1 219 ? -0.996 30.094 17.188 1 97.69 219 GLN A CA 1
ATOM 1620 C C . GLN A 1 219 ? 0.142 30.938 16.609 1 97.69 219 GLN A C 1
ATOM 1622 O O . GLN A 1 219 ? -0.078 31.766 15.727 1 97.69 219 GLN A O 1
ATOM 1627 N N . VAL A 1 220 ? 1.29 30.672 17.109 1 97.69 220 VAL A N 1
ATOM 1628 C CA . VAL A 1 220 ? 2.467 31.375 16.594 1 97.69 220 VAL A CA 1
ATOM 1629 C C . VAL A 1 220 ? 2.715 30.969 15.141 1 97.69 220 VAL A C 1
ATOM 1631 O O . VAL A 1 220 ? 2.98 31.828 14.289 1 97.69 220 VAL A O 1
ATOM 1634 N N . LEU A 1 221 ? 2.641 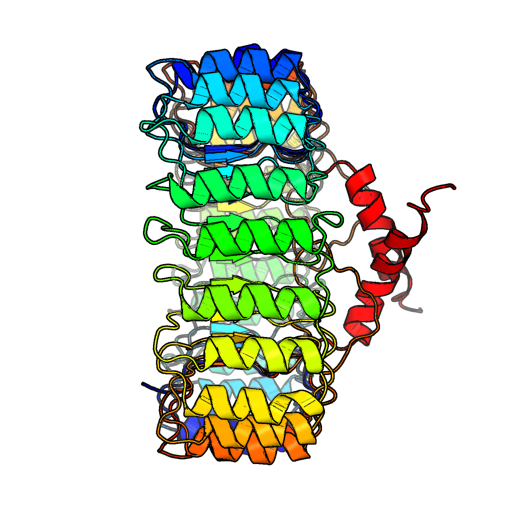29.719 14.852 1 97.75 221 LEU A N 1
ATOM 1635 C CA . LEU A 1 221 ? 2.828 29.219 13.492 1 97.75 221 LEU A CA 1
ATOM 1636 C C . LEU A 1 221 ? 1.864 29.891 12.523 1 97.75 221 LEU A C 1
ATOM 1638 O O . LEU A 1 221 ? 2.23 30.203 11.391 1 97.75 221 LEU A O 1
ATOM 1642 N N . CYS A 1 222 ? 0.625 30.156 12.992 1 97.69 222 CYS A N 1
ATOM 1643 C CA . CYS A 1 222 ? -0.415 30.75 12.164 1 97.69 222 CYS A CA 1
ATOM 1644 C C . CYS A 1 222 ? -0.014 32.156 11.719 1 97.69 222 CYS A C 1
ATOM 1646 O O . CYS A 1 222 ? -0.427 32.625 10.648 1 97.69 222 CYS A O 1
ATOM 1648 N N . GLU A 1 223 ? 0.802 32.812 12.461 1 97 223 GLU A N 1
ATOM 1649 C CA . GLU A 1 223 ? 1.293 34.125 12.039 1 97 223 GLU A CA 1
ATOM 1650 C C . GLU A 1 223 ? 2.084 34.031 10.734 1 97 223 GLU A C 1
ATOM 1652 O O . GLU A 1 223 ? 1.928 34.844 9.844 1 97 223 GLU A O 1
ATOM 1657 N N . GLY A 1 224 ? 2.895 33 10.672 1 97.44 224 GLY A N 1
ATOM 1658 C CA . GLY A 1 224 ? 3.641 32.781 9.445 1 97.44 224 GLY A CA 1
ATOM 1659 C C . GLY A 1 224 ? 2.77 32.312 8.289 1 97.44 224 GLY A C 1
ATOM 1660 O O . GLY A 1 224 ? 2.955 32.75 7.152 1 97.44 224 GLY A O 1
ATOM 1661 N N . LEU A 1 225 ? 1.832 31.531 8.586 1 97.31 225 LEU A N 1
ATOM 1662 C CA . LEU A 1 225 ? 0.938 30.984 7.57 1 97.31 225 LEU A CA 1
ATOM 1663 C C . LEU A 1 225 ? 0.083 32.094 6.957 1 97.31 225 LEU A C 1
ATOM 1665 O O . LEU A 1 225 ? -0.3 32 5.785 1 97.31 225 LEU A O 1
ATOM 1669 N N . ARG A 1 226 ? -0.189 33.094 7.742 1 95.25 226 ARG A N 1
ATOM 1670 C CA . ARG A 1 226 ? -1.058 34.188 7.293 1 95.25 226 ARG A CA 1
ATOM 1671 C C . ARG A 1 226 ? -0.281 35.219 6.465 1 95.25 226 ARG A C 1
ATOM 1673 O O . ARG A 1 226 ? -0.875 36.062 5.805 1 95.25 226 ARG A O 1
ATOM 1680 N N . HIS A 1 227 ? 0.952 35.094 6.527 1 96.06 227 HIS A N 1
ATOM 1681 C CA . HIS A 1 227 ? 1.754 36.094 5.824 1 96.06 227 HIS A CA 1
ATOM 1682 C C . HIS A 1 227 ? 1.502 36.031 4.32 1 96.06 227 HIS A C 1
ATOM 1684 O O . HIS A 1 227 ? 1.392 34.969 3.742 1 96.06 227 HIS A O 1
ATOM 1690 N N . PRO A 1 228 ? 1.461 37.156 3.686 1 94.62 228 PRO A N 1
ATOM 1691 C CA . PRO A 1 228 ? 1.138 37.188 2.258 1 94.62 228 PRO A CA 1
ATOM 1692 C C . PRO A 1 228 ? 2.172 36.5 1.394 1 94.62 228 PRO A C 1
ATOM 1694 O O . PRO A 1 228 ? 1.851 36.031 0.295 1 94.62 228 PRO A O 1
ATOM 1697 N N . ASN A 1 229 ? 3.371 36.375 1.92 1 95.5 229 ASN A N 1
ATOM 1698 C CA . ASN A 1 229 ? 4.441 35.75 1.146 1 95.5 229 ASN A CA 1
ATOM 1699 C C . ASN A 1 229 ? 4.469 34.25 1.348 1 95.5 229 ASN A C 1
ATOM 1701 O O . ASN A 1 229 ? 5.23 33.531 0.681 1 95.5 229 ASN A O 1
ATOM 1705 N N . CYS A 1 230 ? 3.693 33.688 2.23 1 97.56 230 CYS A N 1
ATOM 1706 C CA . CYS A 1 230 ? 3.723 32.25 2.512 1 97.56 230 CYS A CA 1
ATOM 1707 C C . CYS A 1 230 ? 3.223 31.453 1.315 1 97.56 230 CYS A C 1
ATOM 1709 O O . CYS A 1 230 ? 2.16 31.75 0.766 1 97.56 230 CYS A O 1
ATOM 1711 N N . LYS A 1 231 ? 3.98 30.453 0.953 1 97.5 231 LYS A N 1
ATOM 1712 C CA . LYS A 1 231 ? 3.65 29.641 -0.214 1 97.5 231 LYS A CA 1
ATOM 1713 C C . LYS A 1 231 ? 3.289 28.219 0.192 1 97.5 231 LYS A C 1
ATOM 1715 O O . LYS A 1 231 ? 3.086 27.359 -0.665 1 97.5 231 LYS A O 1
ATOM 1720 N N . LEU A 1 232 ? 3.215 27.938 1.447 1 98.44 232 LEU A N 1
ATOM 1721 C CA . LEU A 1 232 ? 2.965 26.594 1.941 1 98.44 232 LEU A CA 1
ATOM 1722 C C . LEU A 1 232 ? 1.624 26.062 1.436 1 98.44 232 LEU A C 1
ATOM 1724 O O . LEU A 1 232 ? 0.606 26.766 1.531 1 98.44 232 LEU A O 1
ATOM 1728 N N . GLN A 1 233 ? 1.644 24.922 0.925 1 98.44 233 GLN A N 1
ATOM 1729 C CA . GLN A 1 233 ? 0.442 24.297 0.372 1 98.44 233 GLN A CA 1
ATOM 1730 C C . GLN A 1 233 ? -0.108 23.234 1.308 1 98.44 233 GLN A C 1
ATOM 1732 O O . GLN A 1 233 ? -1.32 23.016 1.366 1 98.44 233 GLN A O 1
ATOM 1737 N N . LYS A 1 234 ? 0.724 22.578 1.938 1 98.19 234 LYS A N 1
ATOM 1738 C CA . LYS A 1 234 ? 0.341 21.438 2.762 1 98.19 234 LYS A CA 1
ATOM 1739 C C . LYS A 1 234 ? 1.05 21.469 4.113 1 98.19 234 LYS A C 1
ATOM 1741 O O . LYS A 1 234 ? 2.273 21.594 4.176 1 98.19 234 LYS A O 1
ATOM 1746 N N . ILE A 1 235 ? 0.244 21.328 5.207 1 98.06 235 ILE A N 1
ATOM 1747 C CA . ILE A 1 235 ? 0.824 21.266 6.547 1 98.06 235 ILE A CA 1
ATOM 1748 C C . ILE A 1 235 ? 0.183 20.109 7.324 1 98.06 235 ILE A C 1
ATOM 1750 O O . ILE A 1 235 ? -1.039 19.953 7.301 1 98.06 235 ILE A O 1
ATOM 1754 N N . LEU A 1 236 ? 1.036 19.297 7.887 1 96.56 236 LEU A N 1
ATOM 1755 C CA . LEU A 1 236 ? 0.591 18.172 8.695 1 96.56 236 LEU A CA 1
ATOM 1756 C C . LEU A 1 236 ? 0.841 18.422 10.172 1 96.56 236 LEU A C 1
ATOM 1758 O O . LEU A 1 236 ? 1.992 18.484 10.617 1 96.56 236 LEU A O 1
ATOM 1762 N N . LEU A 1 237 ? -0.284 18.531 10.906 1 95.25 237 LEU A N 1
ATOM 1763 C CA . LEU A 1 237 ? -0.241 18.859 12.328 1 95.25 237 LEU A CA 1
ATOM 1764 C C . LEU A 1 237 ? -0.889 17.75 13.156 1 95.25 237 LEU A C 1
ATOM 1766 O O . LEU A 1 237 ? -1.558 18.031 14.156 1 95.25 237 LEU A O 1
ATOM 1770 N N . GLY A 1 238 ? -0.711 16.531 12.672 1 91.81 238 GLY A N 1
ATOM 1771 C CA . GLY A 1 238 ? -1.244 15.414 13.438 1 91.81 238 GLY A CA 1
ATOM 1772 C C . GLY A 1 238 ? -0.511 15.188 14.742 1 91.81 238 GLY A C 1
ATOM 1773 O O . GLY A 1 238 ? 0.705 15.367 14.82 1 91.81 238 GLY A O 1
ATOM 1774 N N . SER A 1 239 ? -1.248 14.789 15.766 1 89.31 239 SER A N 1
ATOM 1775 C CA . SER A 1 239 ? -0.693 14.43 17.062 1 89.31 239 SER A CA 1
ATOM 1776 C C . SER A 1 239 ? 0.211 15.531 17.609 1 89.31 239 SER A C 1
ATOM 1778 O O . SER A 1 239 ? 1.345 15.273 18.016 1 89.31 239 SER A O 1
ATOM 1780 N N . CYS A 1 240 ? -0.308 16.75 17.609 1 91.94 240 CYS A N 1
ATOM 1781 C CA . CYS A 1 240 ? 0.466 17.891 18.062 1 91.94 240 CYS A CA 1
ATOM 1782 C C . CYS A 1 240 ? -0.113 18.453 19.359 1 91.94 240 CYS A C 1
ATOM 1784 O O . CYS A 1 240 ? 0.221 19.578 19.766 1 91.94 240 CYS A O 1
ATOM 1786 N N . SER A 1 241 ? -1.059 17.703 20 1 91.56 241 SER A N 1
ATOM 1787 C CA . SER A 1 241 ? -1.688 18.094 21.266 1 91.56 241 SER A CA 1
ATOM 1788 C C . SER A 1 241 ? -2.504 19.375 21.094 1 91.56 241 SER A C 1
ATOM 1790 O O . SER A 1 241 ? -2.408 20.281 21.922 1 91.56 241 SER A O 1
ATOM 1792 N N . LEU A 1 242 ? -3.271 19.391 20.062 1 93.75 242 LEU A N 1
ATOM 1793 C CA . LEU A 1 242 ? -4.105 20.562 19.781 1 93.75 242 LEU A CA 1
ATOM 1794 C C . LEU A 1 242 ? -5.492 20.391 20.406 1 93.75 242 LEU A C 1
ATOM 1796 O O . LEU A 1 242 ? -5.988 19.266 20.531 1 93.75 242 LEU A O 1
ATOM 1800 N N . THR A 1 243 ? -5.992 21.438 20.859 1 94.12 243 THR A N 1
ATOM 1801 C CA . THR A 1 243 ? -7.363 21.531 21.344 1 94.12 243 THR A CA 1
ATOM 1802 C C . THR A 1 243 ? -8.141 22.594 20.578 1 94.12 243 THR A C 1
ATOM 1804 O O . THR A 1 243 ? -7.66 23.125 19.578 1 94.12 243 THR A O 1
ATOM 1807 N N . ALA A 1 244 ? -9.273 22.922 21.062 1 94.94 244 ALA A N 1
ATOM 1808 C CA . ALA A 1 244 ? -10.125 23.922 20.438 1 94.94 244 ALA A CA 1
ATOM 1809 C C . ALA A 1 244 ? -9.484 25.312 20.5 1 94.94 244 ALA A C 1
ATOM 1811 O O . ALA A 1 244 ? -9.82 26.188 19.703 1 94.94 244 ALA A O 1
ATOM 1812 N N . ALA A 1 245 ? -8.562 25.5 21.328 1 97.31 245 ALA A N 1
ATOM 1813 C CA . ALA A 1 245 ? -8.023 26.812 21.641 1 97.31 245 ALA A CA 1
ATOM 1814 C C . ALA A 1 245 ? -7.297 27.406 20.453 1 97.31 245 ALA A C 1
ATOM 1816 O O . ALA A 1 245 ? -7.211 28.641 20.312 1 97.31 245 ALA A O 1
ATOM 1817 N N . CYS A 1 246 ? -6.781 26.609 19.578 1 96.62 246 CYS A N 1
ATOM 1818 C CA . CYS A 1 246 ? -6.047 27.156 18.453 1 96.62 246 CYS A CA 1
ATOM 1819 C C . CYS A 1 246 ? -6.898 27.156 17.188 1 96.62 246 CYS A C 1
ATOM 1821 O O . CYS A 1 246 ? -6.465 27.625 16.141 1 96.62 246 CYS A O 1
ATOM 1823 N N . CYS A 1 247 ? -8.109 26.672 17.266 1 96.25 247 CYS A N 1
ATOM 1824 C CA . CYS A 1 247 ? -8.914 26.453 16.062 1 96.25 247 CYS A CA 1
ATOM 1825 C C . CYS A 1 247 ? -9.398 27.766 15.477 1 96.25 247 CYS A C 1
ATOM 1827 O O . CYS A 1 247 ? -9.641 27.859 14.273 1 96.25 247 CYS A O 1
ATOM 1829 N N . GLY A 1 248 ? -9.531 28.797 16.344 1 97.88 248 GLY A N 1
ATOM 1830 C CA . GLY A 1 248 ? -9.828 30.109 15.82 1 97.88 248 GLY A CA 1
ATOM 1831 C C . GLY A 1 248 ? -8.758 30.641 14.883 1 97.88 248 GLY A C 1
ATOM 1832 O O . GLY A 1 248 ? -9.07 31.203 13.828 1 97.88 248 GLY A O 1
ATOM 1833 N N . ASP A 1 249 ? -7.57 30.469 15.266 1 98.12 249 ASP A N 1
ATOM 1834 C CA . ASP A 1 249 ? -6.449 30.906 14.438 1 98.12 249 ASP A CA 1
ATOM 1835 C C . ASP A 1 249 ? -6.387 30.109 13.133 1 98.12 249 ASP A C 1
ATOM 1837 O O . ASP A 1 249 ? -6.172 30.672 12.062 1 98.12 249 ASP A O 1
ATOM 1841 N N . LEU A 1 250 ? -6.574 28.828 13.258 1 97.69 250 LEU A N 1
ATOM 1842 C CA . LEU A 1 250 ? -6.586 27.984 12.062 1 97.69 250 LEU A CA 1
ATOM 1843 C C . LEU A 1 250 ? -7.715 28.391 11.125 1 97.69 250 LEU A C 1
ATOM 1845 O O . LEU A 1 250 ? -7.535 28.438 9.898 1 97.69 250 LEU A O 1
ATOM 1849 N N . SER A 1 251 ? -8.828 28.688 11.734 1 97.62 251 SER A N 1
ATOM 1850 C CA . SER A 1 251 ? -9.961 29.156 10.953 1 97.62 251 SER A CA 1
ATOM 1851 C C . SER A 1 251 ? -9.594 30.422 10.164 1 97.62 251 SER A C 1
ATOM 1853 O O . SER A 1 251 ? -9.938 30.531 8.984 1 97.62 251 SER A O 1
ATOM 1855 N N . THR A 1 252 ? -8.93 31.281 10.781 1 97.94 252 THR A N 1
ATOM 1856 C CA . THR A 1 252 ? -8.492 32.5 10.133 1 97.94 252 THR A CA 1
ATOM 1857 C C . THR A 1 252 ? -7.566 32.219 8.961 1 97.94 252 THR A C 1
ATOM 1859 O O . THR A 1 252 ? -7.676 32.812 7.898 1 97.94 252 THR A O 1
ATOM 1862 N N . ILE A 1 253 ? -6.723 31.266 9.094 1 97.81 253 ILE A N 1
ATOM 1863 C CA . ILE A 1 253 ? -5.82 30.859 8.023 1 97.81 253 ILE A CA 1
ATOM 1864 C C . ILE A 1 253 ? -6.629 30.328 6.836 1 97.81 253 ILE A C 1
ATOM 1866 O O . ILE A 1 253 ? -6.355 30.688 5.688 1 97.81 253 ILE A O 1
ATOM 1870 N N . LEU A 1 254 ? -7.602 29.531 7.145 1 96.69 254 LEU A N 1
ATOM 1871 C CA . LEU A 1 254 ? -8.438 28.969 6.094 1 96.69 254 LEU A CA 1
ATOM 1872 C C . LEU A 1 254 ? -9.117 30.062 5.289 1 96.69 254 LEU A C 1
ATOM 1874 O O . LEU A 1 254 ? -9.281 29.938 4.07 1 96.69 254 LEU A O 1
ATOM 1878 N N . SER A 1 255 ? -9.398 31.188 5.953 1 95.5 255 SER A N 1
ATOM 1879 C CA . SER A 1 255 ? -10.148 32.25 5.297 1 95.5 255 SER A CA 1
ATOM 1880 C C . SER A 1 255 ? -9.211 33.25 4.613 1 95.5 255 SER A C 1
ATOM 1882 O O . SER A 1 255 ? -9.641 34.062 3.779 1 95.5 255 SER A O 1
ATOM 1884 N N . THR A 1 256 ? -7.934 33.094 4.934 1 95.5 256 THR A N 1
ATOM 1885 C CA . THR A 1 256 ? -7.086 34.188 4.449 1 95.5 256 THR A CA 1
ATOM 1886 C C . THR A 1 256 ? -5.949 33.625 3.59 1 95.5 256 THR A C 1
ATOM 1888 O O . THR A 1 256 ? -5.406 34.344 2.738 1 95.5 256 THR A O 1
ATOM 1891 N N . SER A 1 257 ? -5.512 32.406 3.783 1 95.06 257 SER A N 1
ATOM 1892 C CA . SER A 1 257 ? -4.379 31.875 3.043 1 95.06 257 SER A CA 1
ATOM 1893 C C . SER A 1 257 ? -4.695 31.75 1.558 1 95.06 257 SER A C 1
ATOM 1895 O O . SER A 1 257 ? -5.797 31.328 1.184 1 95.06 257 SER A O 1
ATOM 1897 N N . GLN A 1 258 ? -3.693 32.125 0.756 1 93.38 258 GLN A N 1
ATOM 1898 C CA . GLN A 1 258 ? -3.877 32.031 -0.688 1 93.38 258 GLN A CA 1
ATOM 1899 C C . GLN A 1 258 ? -3.197 30.781 -1.252 1 93.38 258 GLN A C 1
ATOM 1901 O O . GLN A 1 258 ? -3.291 30.5 -2.449 1 93.38 258 GLN A O 1
ATOM 1906 N N . SER A 1 259 ? -2.578 30.016 -0.367 1 96.31 259 SER A N 1
ATOM 1907 C CA . SER A 1 259 ? -1.775 28.922 -0.908 1 96.31 259 SER A CA 1
ATOM 1908 C C . SER A 1 259 ? -2.119 27.594 -0.234 1 96.31 259 SER A C 1
ATOM 1910 O O . SER A 1 259 ? -1.993 26.531 -0.845 1 96.31 259 SER A O 1
ATOM 1912 N N . LEU A 1 260 ? -2.623 27.547 0.953 1 97.44 260 LEU A N 1
ATOM 1913 C CA . LEU A 1 260 ? -2.838 26.312 1.717 1 97.44 260 LEU A CA 1
ATOM 1914 C C . LEU A 1 260 ? -3.996 25.516 1.139 1 97.44 260 LEU A C 1
ATOM 1916 O O . LEU A 1 260 ? -5.137 25.984 1.123 1 97.44 260 LEU A O 1
ATOM 1920 N N . THR A 1 261 ? -3.693 24.312 0.709 1 97.38 261 THR A N 1
ATOM 1921 C CA . THR A 1 261 ? -4.727 23.484 0.092 1 97.38 261 THR A CA 1
ATOM 1922 C C . THR A 1 261 ? -4.941 22.203 0.887 1 97.38 261 THR A C 1
ATOM 1924 O O . THR A 1 261 ? -5.961 21.531 0.728 1 97.38 261 THR A O 1
ATOM 1927 N N . VAL A 1 262 ? -3.988 21.828 1.707 1 96.94 262 VAL A N 1
ATOM 1928 C CA . VAL A 1 262 ? -4.113 20.609 2.494 1 96.94 262 VAL A CA 1
ATOM 1929 C C . VAL A 1 262 ? -3.762 20.891 3.953 1 96.94 262 VAL A C 1
ATOM 1931 O O . VAL A 1 262 ? -2.695 21.438 4.246 1 96.94 262 VAL A O 1
ATOM 1934 N N . LEU A 1 263 ? -4.672 20.531 4.848 1 96.5 263 LEU A N 1
ATOM 1935 C CA . LEU A 1 263 ? -4.488 20.625 6.293 1 96.5 263 LEU A CA 1
ATOM 1936 C C . LEU A 1 263 ? -4.801 19.297 6.965 1 96.5 263 LEU A C 1
ATOM 1938 O O . LEU A 1 263 ? -5.887 18.734 6.781 1 96.5 263 LEU A O 1
ATOM 1942 N N . GLU A 1 264 ? -3.82 18.766 7.613 1 93.56 264 GLU A N 1
ATOM 1943 C CA . GLU A 1 264 ? -4.031 17.531 8.359 1 93.56 264 GLU A CA 1
ATOM 1944 C C . GLU A 1 264 ? -4.008 17.781 9.867 1 93.56 264 GLU A C 1
ATOM 1946 O O . GLU A 1 264 ? -3.051 18.359 10.383 1 93.56 264 GLU A O 1
ATOM 1951 N N . LEU A 1 265 ? -5.035 17.281 10.594 1 92.62 265 LEU A N 1
ATOM 1952 C CA . LEU A 1 265 ? -5.184 17.547 12.016 1 92.62 265 LEU A CA 1
ATOM 1953 C C . LEU A 1 265 ? -5.5 16.266 12.773 1 92.62 265 LEU A C 1
ATOM 1955 O O . LEU A 1 265 ? -6.043 16.297 13.875 1 92.62 265 LEU A O 1
ATOM 1959 N N . VAL A 1 266 ? -5.008 15.164 12.242 1 85.69 266 VAL A N 1
ATOM 1960 C CA . VAL A 1 266 ? -5.352 13.844 12.766 1 85.69 266 VAL A CA 1
ATOM 1961 C C . VAL A 1 266 ? -4.789 13.688 14.172 1 85.69 266 VAL A C 1
ATOM 1963 O O . VAL A 1 266 ? -3.678 14.141 14.461 1 85.69 266 VAL A O 1
ATOM 1966 N N . ASP A 1 267 ? -5.527 13.023 15.055 1 84.69 267 ASP A N 1
ATOM 1967 C CA . ASP A 1 267 ? -5.055 12.633 16.375 1 84.69 267 ASP A CA 1
ATOM 1968 C C . ASP A 1 267 ? -4.797 13.859 17.25 1 84.69 267 ASP A C 1
ATOM 1970 O O . ASP A 1 267 ? -3.732 13.977 17.875 1 84.69 267 ASP A O 1
ATOM 1974 N N . ASN A 1 268 ? -5.715 14.828 17.156 1 89.94 268 ASN A N 1
ATOM 1975 C CA . ASN A 1 268 ? -5.797 15.961 18.078 1 89.94 268 ASN A CA 1
ATOM 1976 C C . ASN A 1 268 ? -7.148 16.016 18.781 1 89.94 268 ASN A C 1
ATOM 1978 O O . ASN A 1 268 ? -8.117 15.414 18.328 1 89.94 268 ASN A O 1
ATOM 1982 N N . LYS A 1 269 ? -7.195 16.688 19.922 1 89.12 269 LYS A N 1
ATOM 1983 C CA . LYS A 1 269 ? -8.43 16.766 20.703 1 89.12 269 LYS A CA 1
ATOM 1984 C C . LYS A 1 269 ? -9.156 18.078 20.453 1 89.12 269 LYS A C 1
ATOM 1986 O O . LYS A 1 269 ? -9.375 18.859 21.391 1 89.12 269 LYS A O 1
ATOM 1991 N N . LEU A 1 270 ? -9.586 18.266 19.266 1 90.75 270 LEU A N 1
ATOM 1992 C CA . LEU A 1 270 ? -10.203 19.531 18.875 1 90.75 270 LEU A CA 1
ATOM 1993 C C . LEU A 1 270 ? -11.609 19.656 19.469 1 90.75 270 LEU A C 1
ATOM 1995 O O . LEU A 1 270 ? -12.055 20.75 19.797 1 90.75 270 LEU A O 1
ATOM 1999 N N . GLY A 1 271 ? -12.289 18.453 19.609 1 87.38 271 GLY A N 1
ATOM 2000 C CA . GLY A 1 271 ? -13.672 18.469 20.062 1 87.38 271 GLY A CA 1
ATOM 2001 C C . GLY A 1 271 ? -14.617 19.156 19.094 1 87.38 271 GLY A C 1
ATOM 2002 O O . GLY A 1 271 ? -14.188 19.641 18.047 1 87.38 271 GLY A O 1
ATOM 2003 N N . ASP A 1 272 ? -15.898 19.234 19.438 1 87.69 272 ASP A N 1
ATOM 2004 C CA . ASP A 1 272 ? -16.938 19.828 18.609 1 87.69 272 ASP A CA 1
ATOM 2005 C C . ASP A 1 272 ? -16.703 21.328 18.422 1 87.69 272 ASP A C 1
ATOM 2007 O O . ASP A 1 272 ? -16.906 21.875 17.328 1 87.69 272 ASP A O 1
ATOM 2011 N N . SER A 1 273 ? -16.281 21.922 19.531 1 92.12 273 SER A N 1
ATOM 2012 C CA . SER A 1 273 ? -16.078 23.375 19.484 1 92.12 273 SER A CA 1
ATOM 2013 C C . SER A 1 273 ? -14.961 23.734 18.516 1 92.12 273 SER A C 1
ATOM 2015 O O . SER A 1 273 ? -15.078 24.703 17.766 1 92.12 273 SER A O 1
ATOM 2017 N N . GLY A 1 274 ? -13.898 22.984 18.562 1 93.38 274 GLY A N 1
ATOM 2018 C CA . GLY A 1 274 ? -12.812 23.219 17.625 1 93.38 274 GLY A CA 1
ATOM 2019 C C . GLY A 1 274 ? -13.219 23.031 16.172 1 93.38 274 GLY A C 1
ATOM 2020 O O . GLY A 1 274 ? -12.891 23.875 15.32 1 93.38 274 GLY A O 1
ATOM 2021 N N . VAL A 1 275 ? -13.945 22 15.914 1 91.56 275 VAL A N 1
ATOM 2022 C CA . VAL A 1 275 ? -14.398 21.703 14.562 1 91.56 275 VAL A CA 1
ATOM 2023 C C . VAL A 1 275 ? -15.344 22.797 14.086 1 91.56 275 VAL A C 1
ATOM 2025 O O . VAL A 1 275 ? -15.289 23.219 12.922 1 91.56 275 VAL A O 1
ATOM 2028 N N 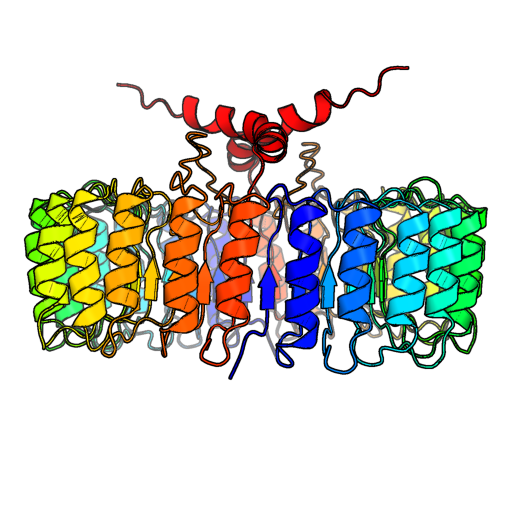. GLN A 1 276 ? -16.172 23.25 14.977 1 93.12 276 GLN A N 1
ATOM 2029 C CA . GLN A 1 276 ? -17.094 24.344 14.633 1 93.12 276 GLN A CA 1
ATOM 2030 C C . GLN A 1 276 ? -16.328 25.578 14.156 1 93.12 276 GLN A C 1
ATOM 2032 O O . GLN A 1 276 ? -16.703 26.203 13.164 1 93.12 276 GLN A O 1
ATOM 2037 N N . LEU A 1 277 ? -15.352 25.875 14.852 1 95.44 277 LEU A N 1
ATOM 2038 C CA . LEU A 1 277 ? -14.531 27.016 14.469 1 95.44 277 LEU A CA 1
ATOM 2039 C C . LEU A 1 277 ? -13.875 26.781 13.109 1 95.44 277 LEU A C 1
ATOM 2041 O O . LEU A 1 277 ? -13.875 27.672 12.258 1 95.44 277 LEU A O 1
ATOM 2045 N N . LEU A 1 278 ? -13.32 25.609 12.93 1 95.31 278 LEU A N 1
ATOM 2046 C CA . LEU A 1 278 ? -12.703 25.281 11.641 1 95.31 278 LEU A CA 1
ATOM 2047 C C . LEU A 1 278 ? -13.711 25.422 10.508 1 95.31 278 LEU A C 1
ATOM 2049 O O . LEU A 1 278 ? -13.383 25.906 9.43 1 95.31 278 LEU A O 1
ATOM 2053 N N . CYS A 1 279 ? -14.945 24.984 10.797 1 95.31 279 CYS A N 1
ATOM 2054 C CA . CYS A 1 279 ? -16 25.031 9.781 1 95.31 279 CYS A CA 1
ATOM 2055 C C . CYS A 1 279 ? -16.281 26.469 9.359 1 95.31 279 CYS A C 1
ATOM 2057 O O . CYS A 1 279 ? -16.578 26.734 8.195 1 95.31 279 CYS A O 1
ATOM 2059 N N . GLU A 1 280 ? -16.156 27.422 10.266 1 96.44 280 GLU A N 1
ATOM 2060 C CA . GLU A 1 280 ? -16.328 28.828 9.914 1 96.44 280 GLU A CA 1
ATOM 2061 C C . GLU A 1 280 ? -15.328 29.25 8.852 1 96.44 280 GLU A C 1
ATOM 2063 O O . GLU A 1 280 ? -15.688 29.922 7.887 1 96.44 280 GLU A O 1
ATOM 2068 N N . GLY A 1 281 ? -14.133 28.812 9.023 1 96.44 281 GLY A N 1
ATOM 2069 C CA . GLY A 1 281 ? -13.117 29.125 8.039 1 96.44 281 GLY A CA 1
ATOM 2070 C C . GLY A 1 281 ? -13.336 28.422 6.711 1 96.44 281 GLY A C 1
ATOM 2071 O O . GLY A 1 281 ? -13.133 29.016 5.648 1 96.44 281 GLY A O 1
ATOM 2072 N N . LEU A 1 282 ? -13.75 27.188 6.773 1 95.88 282 LEU A N 1
ATOM 2073 C CA . LEU A 1 282 ? -13.961 26.375 5.578 1 95.88 282 LEU A CA 1
ATOM 2074 C C . LEU A 1 282 ? -15.086 26.953 4.727 1 95.88 282 LEU A C 1
ATOM 2076 O O . LEU A 1 282 ? -15.094 26.781 3.506 1 95.88 282 LEU A O 1
ATOM 2080 N N . LYS A 1 283 ? -16.031 27.625 5.363 1 96.44 283 LYS A N 1
ATOM 2081 C CA . LYS A 1 283 ? -17.188 28.172 4.656 1 96.44 283 LYS A CA 1
ATOM 2082 C C . LYS A 1 283 ? -16.875 29.531 4.043 1 96.44 283 LYS A C 1
ATOM 2084 O O . LYS A 1 283 ? -17.625 30.031 3.213 1 96.44 283 LYS A O 1
ATOM 2089 N N . HIS A 1 284 ? -15.773 30.109 4.449 1 96.56 284 HIS A N 1
ATOM 2090 C CA . HIS A 1 284 ? -15.438 31.438 3.936 1 96.56 284 HIS A CA 1
ATOM 2091 C C . HIS A 1 284 ? -15.258 31.406 2.422 1 96.56 284 HIS A C 1
ATOM 2093 O O . HIS A 1 284 ? -14.648 30.484 1.881 1 96.56 284 HIS A O 1
ATOM 2099 N N . PRO A 1 285 ? -15.68 32.406 1.749 1 95.25 285 PRO A N 1
ATOM 2100 C CA . PRO A 1 285 ? -15.641 32.406 0.285 1 95.25 285 PRO A CA 1
ATOM 2101 C C . PRO A 1 285 ? -14.219 32.406 -0.267 1 95.25 285 PRO A C 1
ATOM 2103 O O . PRO A 1 285 ? -13.984 31.969 -1.397 1 95.25 285 PRO A O 1
ATOM 2106 N N . ASP A 1 286 ? -13.281 32.875 0.593 1 95.19 286 ASP A N 1
ATOM 2107 C CA . ASP A 1 286 ? -11.906 32.969 0.11 1 95.19 286 ASP A CA 1
ATOM 2108 C C . ASP A 1 286 ? -11.102 31.719 0.463 1 95.19 286 ASP A C 1
ATOM 2110 O O . ASP A 1 286 ? -9.914 31.641 0.163 1 95.19 286 ASP A O 1
ATOM 2114 N N . CYS A 1 287 ? -11.711 30.75 1.098 1 96.12 287 CYS A N 1
ATOM 2115 C CA . CYS A 1 287 ? -11.008 29.531 1.474 1 96.12 287 CYS A CA 1
ATOM 2116 C C . CYS A 1 287 ? -10.523 28.781 0.241 1 96.12 287 CYS A C 1
ATOM 2118 O O . CYS A 1 287 ? -11.266 28.609 -0.724 1 96.12 287 CYS A O 1
ATOM 2120 N N . LYS A 1 288 ? -9.273 28.328 0.294 1 95.81 288 LYS A N 1
ATOM 2121 C CA . LYS A 1 288 ? -8.688 27.609 -0.834 1 95.81 288 LYS A CA 1
ATOM 2122 C C . LYS A 1 288 ? -8.445 26.141 -0.49 1 95.81 288 LYS A C 1
ATOM 2124 O O . LYS A 1 288 ? -7.957 25.375 -1.322 1 95.81 288 LYS A O 1
ATOM 2129 N N . LEU A 1 289 ? -8.789 25.672 0.728 1 95.44 289 LEU A N 1
ATOM 2130 C CA . LEU A 1 289 ? -8.5 24.312 1.179 1 95.44 289 LEU A CA 1
ATOM 2131 C C . LEU A 1 289 ? -9.234 23.297 0.318 1 95.44 289 LEU A C 1
ATOM 2133 O O . LEU A 1 289 ? -10.43 23.438 0.056 1 95.44 289 LEU A O 1
ATOM 2137 N N . GLN A 1 290 ? -8.523 22.344 -0.059 1 93.94 290 GLN A N 1
ATOM 2138 C CA . GLN A 1 290 ? -9.086 21.281 -0.881 1 93.94 290 GLN A CA 1
ATOM 2139 C C . GLN A 1 290 ? -9.227 19.984 -0.083 1 93.94 290 GLN A C 1
ATOM 2141 O O . GLN A 1 290 ? -10.156 19.203 -0.31 1 93.94 290 GLN A O 1
ATOM 2146 N N . LYS A 1 291 ? -8.297 19.812 0.755 1 91.12 291 LYS A N 1
ATOM 2147 C CA . LYS A 1 291 ? -8.281 18.562 1.516 1 91.12 291 LYS A CA 1
ATOM 2148 C C . LYS A 1 291 ? -8.141 18.828 3.01 1 91.12 291 LYS A C 1
ATOM 2150 O O . LYS A 1 291 ? -7.191 19.484 3.439 1 91.12 291 LYS A O 1
ATOM 2155 N N . LEU A 1 292 ? -9.086 18.438 3.729 1 88.81 292 LEU A N 1
ATOM 2156 C CA . LEU A 1 292 ? -9.016 18.406 5.184 1 88.81 292 LEU A CA 1
ATOM 2157 C C . LEU A 1 292 ? -9.023 16.969 5.703 1 88.81 292 LEU A C 1
ATOM 2159 O O . LEU A 1 292 ? -10.008 16.25 5.539 1 88.81 292 LEU A O 1
ATOM 2163 N N . VAL A 1 293 ? -7.789 16.5 6.117 1 74.88 293 VAL A N 1
ATOM 2164 C CA . VAL A 1 293 ? -7.648 15.117 6.57 1 74.88 293 VAL A CA 1
ATOM 2165 C C . VAL A 1 293 ? -7.559 15.078 8.094 1 74.88 293 VAL A C 1
ATOM 2167 O O . VAL A 1 293 ? -6.801 15.844 8.695 1 74.88 293 VAL A O 1
ATOM 2170 N N . GLY A 1 294 ? -8.031 14.125 8.711 1 65 294 GLY A N 1
ATOM 2171 C CA . GLY A 1 294 ? -7.562 13.82 10.055 1 65 294 GLY A CA 1
ATOM 2172 C C . GLY A 1 294 ? -8.438 14.414 11.141 1 65 294 GLY A C 1
ATOM 2173 O O . GLY A 1 294 ? -7.988 14.602 12.273 1 65 294 GLY A O 1
ATOM 2174 N N . ILE A 1 295 ? -9.727 15.016 10.812 1 47.41 295 ILE A N 1
ATOM 2175 C CA . ILE A 1 295 ? -10.234 15.461 12.109 1 47.41 295 ILE A CA 1
ATOM 2176 C C . ILE A 1 295 ? -10.312 14.281 13.07 1 47.41 295 ILE A C 1
ATOM 2178 O O . ILE A 1 295 ? -10.75 14.43 14.211 1 47.41 295 ILE A O 1
ATOM 2182 N N . ASN A 1 296 ? -9.422 13.156 12.664 1 41.31 296 ASN A N 1
ATOM 2183 C CA . ASN A 1 296 ? -9.227 12.047 13.586 1 41.31 296 ASN A CA 1
ATOM 2184 C C . ASN A 1 296 ? -7.984 11.234 13.227 1 41.31 296 ASN A C 1
ATOM 2186 O O . ASN A 1 296 ? -7.438 11.383 12.133 1 41.31 296 ASN A O 1
ATOM 2190 N N . LYS A 1 297 ? -7.352 10.352 14.203 1 39.22 297 LYS A N 1
ATOM 2191 C CA . LYS A 1 297 ? -6.07 9.656 14.25 1 39.22 297 LYS A CA 1
ATOM 2192 C C . LYS A 1 297 ? -5.953 8.648 13.109 1 39.22 297 LYS A C 1
ATOM 2194 O O . LYS A 1 297 ? -6.727 7.688 13.047 1 39.22 297 LYS A O 1
ATOM 2199 N N . SER A 1 298 ? -5.836 8.992 11.883 1 34.56 298 SER A N 1
ATOM 2200 C CA . SER A 1 298 ? -5.879 8.078 10.75 1 34.56 298 SER A CA 1
ATOM 2201 C C . SER A 1 298 ? -4.93 6.902 10.953 1 34.56 298 SER A C 1
ATOM 2203 O O . SER A 1 298 ? -5.285 5.75 10.688 1 34.56 298 SER A O 1
ATOM 2205 N N . SER A 1 299 ? -3.621 7.113 10.711 1 34.28 299 SER A N 1
ATOM 2206 C CA . SER A 1 299 ? -2.721 6.273 9.93 1 34.28 299 SER A CA 1
ATOM 2207 C C . SER A 1 299 ? -2.426 4.961 10.641 1 34.28 299 SER A C 1
ATOM 2209 O O . SER A 1 299 ? -1.468 4.867 11.414 1 34.28 299 SER A O 1
ATOM 2211 N N . PHE A 1 300 ? -3.33 4.27 11.117 1 32.34 300 PHE A N 1
ATOM 2212 C CA . PHE A 1 300 ? -2.875 3.01 11.695 1 32.34 300 PHE A CA 1
ATOM 2213 C C . PHE A 1 300 ? -2.068 2.211 10.68 1 32.34 300 PHE A C 1
ATOM 2215 O O . PHE A 1 300 ? -1.559 1.132 10.992 1 32.34 300 PHE A O 1
ATOM 2222 N N . CYS A 1 301 ? -2.371 2.264 9.438 1 30.77 301 CYS A N 1
ATOM 2223 C CA . CYS A 1 301 ? -1.992 1.002 8.812 1 30.77 301 CYS A CA 1
ATOM 2224 C C . CYS A 1 301 ? -0.511 0.712 9.023 1 30.77 301 CYS A C 1
ATOM 2226 O O . CYS A 1 301 ? -0.052 -0.406 8.781 1 30.77 301 CYS A O 1
ATOM 2228 N N . SER A 1 302 ? 0.327 1.526 8.578 1 31.84 302 SER A N 1
ATOM 2229 C CA . SER A 1 302 ? 1.635 0.891 8.453 1 31.84 302 SER A CA 1
ATOM 2230 C C . SER A 1 302 ? 2.105 0.33 9.789 1 31.84 302 SER A C 1
ATOM 2232 O O . SER A 1 302 ? 1.575 0.691 10.844 1 31.84 302 SER A O 1
ATOM 2234 N N . LEU A 1 303 ? 3.461 -0.175 9.883 1 31.64 303 LEU A N 1
ATOM 2235 C CA . LEU A 1 303 ? 4.168 -1.012 10.844 1 31.64 303 LEU A CA 1
ATOM 2236 C C . LEU A 1 303 ? 4.035 -0.452 12.25 1 31.64 303 LEU A C 1
ATOM 2238 O O . LEU A 1 303 ? 3.836 -1.206 13.211 1 31.64 303 LEU A O 1
ATOM 2242 N N . TYR A 1 304 ? 4.547 0.771 12.367 1 29.78 304 TYR A N 1
ATOM 2243 C CA . TYR A 1 304 ? 4.91 1.219 13.711 1 29.78 304 TYR A CA 1
ATOM 2244 C C . TYR A 1 304 ? 3.668 1.51 14.539 1 29.78 304 TYR A C 1
ATOM 2246 O O . TYR A 1 304 ? 3.174 2.639 14.555 1 29.78 304 TYR A O 1
ATOM 2254 N N . ILE A 1 305 ? 2.664 0.843 14.359 1 31.31 305 ILE A N 1
ATOM 2255 C CA . ILE A 1 305 ? 1.478 1.186 15.133 1 31.31 305 ILE A CA 1
ATOM 2256 C C . ILE A 1 305 ? 1.835 1.265 16.609 1 31.31 305 ILE A C 1
ATOM 2258 O O . ILE A 1 305 ? 2.076 0.24 17.266 1 31.31 305 ILE A O 1
ATOM 2262 N N . PHE A 1 306 ? 2.674 2.086 17.109 1 31.58 306 PHE A N 1
ATOM 2263 C CA . PHE A 1 306 ? 2.578 2.504 18.5 1 31.58 306 PHE A CA 1
ATOM 2264 C C . PHE A 1 306 ? 1.121 2.631 18.922 1 31.58 306 PHE A C 1
ATOM 2266 O O . PHE A 1 306 ? 0.419 3.547 18.484 1 31.58 306 PHE A O 1
ATOM 2273 N N . ILE A 1 307 ? 0.445 1.488 18.969 1 32.34 307 ILE A N 1
ATOM 2274 C CA . ILE A 1 307 ? -0.891 1.368 19.547 1 32.34 307 ILE A CA 1
ATOM 2275 C C . ILE A 1 307 ? -0.962 2.156 20.859 1 32.34 307 ILE A C 1
ATOM 2277 O O . ILE A 1 307 ? -0.514 1.681 21.906 1 32.34 307 ILE A O 1
ATOM 2281 N N . SER A 1 308 ? -0.191 3.146 21.156 1 32.06 308 SER A N 1
ATOM 2282 C CA . SER A 1 308 ? -0.849 3.77 22.312 1 32.06 308 SER A CA 1
ATOM 2283 C C . SER A 1 308 ? -2.354 3.883 22.078 1 32.06 308 SER A C 1
ATOM 2285 O O . SER A 1 308 ? -2.797 4.398 21.062 1 32.06 308 SER A O 1
ATOM 2287 N N . TYR A 1 309 ? -3.064 2.793 22.469 1 32.97 309 TYR A N 1
ATOM 2288 C CA . TYR A 1 309 ? -4.508 2.656 22.625 1 32.97 309 TYR A CA 1
ATOM 2289 C C . TYR A 1 309 ? -5.164 4.012 22.844 1 32.97 309 TYR A C 1
ATOM 2291 O O . TYR A 1 309 ? -6.359 4.09 23.156 1 32.97 309 TYR A O 1
ATOM 2299 N N . ARG A 1 310 ? -4.375 4.918 23.406 1 33 310 ARG A N 1
ATOM 2300 C CA . ARG A 1 310 ? -5.328 6.008 23.594 1 33 310 ARG A CA 1
ATOM 2301 C C . ARG A 1 310 ? -5.941 6.441 22.266 1 33 310 ARG A C 1
ATOM 2303 O O . ARG A 1 310 ? -5.285 7.109 21.469 1 33 310 ARG A O 1
ATOM 2310 N N . LEU A 1 311 ? -6.613 5.504 21.562 1 37.88 311 LEU A N 1
ATOM 2311 C CA . LEU A 1 311 ? -7.477 5.789 20.422 1 37.88 311 LEU A CA 1
ATOM 2312 C C . LEU A 1 311 ? -8.039 7.203 20.5 1 37.88 311 LEU A C 1
ATOM 2314 O O . LEU A 1 311 ? -8.891 7.492 21.344 1 37.88 311 LEU A O 1
ATOM 2318 N N . GLY A 1 312 ? -7.254 8.078 20.484 1 37.84 312 GLY A N 1
ATOM 2319 C CA . GLY A 1 312 ? -7.676 9.469 20.562 1 37.84 312 GLY A CA 1
ATOM 2320 C C . GLY A 1 312 ? -8.641 9.852 19.469 1 37.84 312 GLY A C 1
ATOM 2321 O O . GLY A 1 312 ? -8.281 9.867 18.281 1 37.84 312 GLY A O 1
ATOM 2322 N N . TYR A 1 313 ? -9.828 9.414 19.578 1 49.81 313 TYR A N 1
ATOM 2323 C CA . TYR A 1 313 ? -11.016 9.953 18.922 1 49.81 313 TYR A CA 1
ATOM 2324 C C . TYR A 1 313 ? -10.992 11.477 18.938 1 49.81 313 TYR A C 1
ATOM 2326 O O . TYR A 1 313 ? -10.406 12.094 19.828 1 49.81 313 TYR A O 1
ATOM 2334 N N . CYS A 1 314 ? -10.836 12.086 17.719 1 56.62 314 CYS A N 1
ATOM 2335 C CA . CYS A 1 314 ? -11.086 13.523 17.766 1 56.62 314 CYS A CA 1
ATOM 2336 C C . CYS A 1 314 ? -12.359 13.828 18.547 1 56.62 314 CYS A C 1
ATOM 2338 O O . CYS A 1 314 ? -12.742 14.992 18.688 1 56.62 314 CYS A O 1
ATOM 2340 N N . ASP A 1 315 ? -12.883 12.797 19.141 1 65.62 315 ASP A N 1
ATOM 2341 C CA . ASP A 1 315 ? -14.062 12.883 20 1 65.62 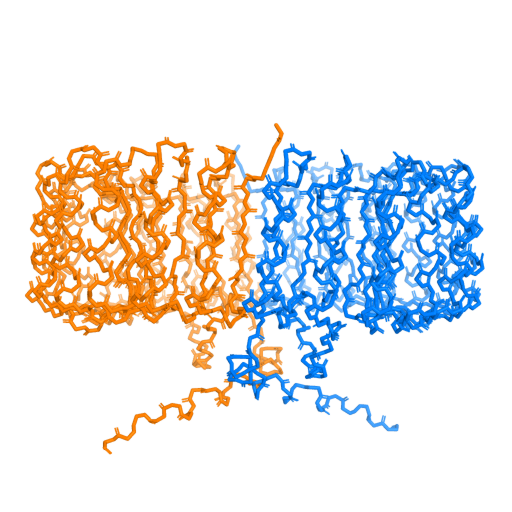315 ASP A CA 1
ATOM 2342 C C . ASP A 1 315 ? -15.172 13.688 19.344 1 65.62 315 ASP A C 1
ATOM 2344 O O . ASP A 1 315 ? -15.773 14.555 19.969 1 65.62 315 ASP A O 1
ATOM 2348 N N . LEU A 1 316 ? -15.266 13.5 17.953 1 72.81 316 LEU A N 1
ATOM 2349 C CA . LEU A 1 316 ? -16.359 14.188 17.281 1 72.81 316 LEU A CA 1
ATOM 2350 C C . LEU A 1 316 ? -17.688 13.523 17.594 1 72.81 316 LEU A C 1
ATOM 2352 O O . LEU A 1 316 ? -17.781 12.297 17.672 1 72.81 316 LEU A O 1
ATOM 2356 N N . THR A 1 317 ? -18.594 14.422 17.984 1 77.25 317 THR A N 1
ATOM 2357 C CA . THR A 1 317 ? -19.953 13.961 18.172 1 77.25 317 THR A CA 1
ATOM 2358 C C . THR A 1 317 ? -20.828 14.328 16.984 1 77.25 317 THR A C 1
ATOM 2360 O O . THR A 1 317 ? -20.359 14.938 16.031 1 77.25 317 THR A O 1
ATOM 2363 N N . VAL A 1 318 ? -22.047 14.023 17.062 1 84 318 VAL A N 1
ATOM 2364 C CA . VAL A 1 318 ? -23.031 14.281 16.031 1 84 318 VAL A CA 1
ATOM 2365 C C . VAL A 1 318 ? -23.156 15.781 15.797 1 84 318 VAL A C 1
ATOM 2367 O O . VAL A 1 318 ? -23.438 16.234 14.68 1 84 318 VAL A O 1
ATOM 2370 N N . ALA A 1 319 ? -22.922 16.562 16.797 1 83.88 319 ALA A N 1
ATOM 2371 C CA . ALA A 1 319 ? -23.062 18 16.672 1 83.88 319 ALA A CA 1
ATOM 2372 C C . ALA A 1 319 ? -22.109 18.562 15.617 1 83.88 319 ALA A C 1
ATOM 2374 O O . ALA A 1 319 ? -22.484 19.453 14.852 1 83.88 319 ALA A O 1
ATOM 2375 N N . CYS A 1 320 ? -21.031 18 15.516 1 86.38 320 CYS A N 1
ATOM 2376 C CA . CYS A 1 320 ? -20.031 18.484 14.57 1 86.38 320 CYS A CA 1
ATOM 2377 C C . CYS A 1 320 ? -20.438 18.156 13.133 1 86.38 320 CYS A C 1
ATOM 2379 O O . CYS A 1 320 ? -20.016 18.844 12.195 1 86.38 320 CYS A O 1
ATOM 2381 N N . CYS A 1 321 ? -21.234 17.188 12.992 1 89.25 321 CYS A N 1
ATOM 2382 C CA . CYS A 1 321 ? -21.641 16.766 11.656 1 89.25 321 CYS A CA 1
ATOM 2383 C C . CYS A 1 321 ? -22.562 17.797 11.008 1 89.25 321 CYS A C 1
ATOM 2385 O O . CYS A 1 321 ? -22.578 17.953 9.789 1 89.25 321 CYS A O 1
ATOM 2387 N N . GLY A 1 322 ? -23.297 18.547 11.875 1 92.31 322 GLY A N 1
ATOM 2388 C CA . GLY A 1 322 ? -24.078 19.656 11.352 1 92.31 322 GLY A CA 1
ATOM 2389 C C . GLY A 1 322 ? -23.219 20.75 10.742 1 92.31 322 GLY A C 1
ATOM 2390 O O . GLY A 1 322 ? -23.531 21.266 9.664 1 92.31 322 GLY A O 1
ATOM 2391 N N . ASP A 1 323 ? -22.219 21.062 11.445 1 93 323 ASP A N 1
ATOM 2392 C CA . ASP A 1 323 ? -21.297 22.078 10.953 1 93 323 ASP A CA 1
ATOM 2393 C C . ASP A 1 323 ? -20.609 21.625 9.664 1 93 323 ASP A C 1
ATOM 2395 O O . ASP A 1 323 ? -20.5 22.391 8.711 1 93 323 ASP A O 1
ATOM 2399 N N . LEU A 1 324 ? -20.188 20.391 9.648 1 92.81 324 LEU A N 1
ATOM 2400 C CA . LEU A 1 324 ? -19.547 19.844 8.461 1 92.81 324 LEU A CA 1
ATOM 2401 C C . LEU A 1 324 ? -20.516 19.812 7.285 1 92.81 324 LEU A C 1
ATOM 2403 O O . LEU A 1 324 ? -20.125 20.094 6.148 1 92.81 324 LEU A O 1
ATOM 2407 N N . SER A 1 325 ? -21.75 19.469 7.586 1 94.69 325 SER A N 1
ATOM 2408 C CA . SER A 1 325 ? -22.781 19.5 6.559 1 94.69 325 SER A CA 1
ATOM 2409 C C . SER A 1 325 ? -22.891 20.891 5.926 1 94.69 325 SER A C 1
ATOM 2411 O O . SER A 1 325 ? -23 21.016 4.703 1 94.69 325 SER A O 1
ATOM 2413 N N . SER A 1 326 ? -22.844 21.906 6.766 1 95.88 326 SER A N 1
ATOM 2414 C CA . SER A 1 326 ? -22.906 23.281 6.289 1 95.88 326 SER A CA 1
ATOM 2415 C C . SER A 1 326 ? -21.703 23.609 5.398 1 95.88 326 SER A C 1
ATOM 2417 O O . SER A 1 326 ? -21.844 24.297 4.391 1 95.88 326 SER A O 1
ATOM 2419 N N . VAL A 1 327 ? -20.609 23.109 5.734 1 95.62 327 VAL A N 1
ATOM 2420 C CA . VAL A 1 327 ? -19.406 23.297 4.922 1 95.62 327 VAL A CA 1
ATOM 2421 C C . VAL A 1 327 ? -19.594 22.641 3.555 1 95.62 327 VAL A C 1
ATOM 2423 O O . VAL A 1 327 ? -19.297 23.25 2.523 1 95.62 327 VAL A O 1
ATOM 2426 N N . LEU A 1 328 ? -20.109 21.391 3.566 1 94.81 328 LEU A N 1
ATOM 2427 C CA . LEU A 1 328 ? -20.312 20.656 2.326 1 94.81 328 LEU A CA 1
ATOM 2428 C C . LEU A 1 328 ? -21.25 21.406 1.385 1 94.81 328 LEU A C 1
ATOM 2430 O O . LEU A 1 328 ? -21.062 21.375 0.166 1 94.81 328 LEU A O 1
ATOM 2434 N N . SER A 1 329 ? -22.156 22.219 1.947 1 95.31 329 SER A N 1
ATOM 2435 C CA . SER A 1 329 ? -23.141 22.938 1.139 1 95.31 329 SER A CA 1
ATOM 2436 C C . SER A 1 329 ? -22.625 24.297 0.699 1 95.31 329 SER A C 1
ATOM 2438 O O . SER A 1 329 ? -23.172 24.922 -0.216 1 95.31 329 SER A O 1
ATOM 2440 N N . THR A 1 330 ? -21.5 24.703 1.295 1 95.19 330 THR A N 1
ATOM 2441 C CA . THR A 1 330 ? -21.109 26.094 1.079 1 95.19 330 THR A CA 1
ATOM 2442 C C . THR A 1 330 ? -19.734 26.172 0.42 1 95.19 330 THR A C 1
ATOM 2444 O O . THR A 1 330 ? -19.5 27.016 -0.444 1 95.19 330 THR A O 1
ATOM 2447 N N . SER A 1 331 ? -18.844 25.266 0.768 1 93.25 331 SER A N 1
ATOM 2448 C CA . SER A 1 331 ? -17.469 25.328 0.295 1 93.25 331 SER A CA 1
ATOM 2449 C C . SER A 1 331 ? -17.391 25.109 -1.212 1 93.25 331 SER A C 1
ATOM 2451 O O . SER A 1 331 ? -18.062 24.234 -1.753 1 93.25 331 SER A O 1
ATOM 2453 N N . GLN A 1 332 ? -16.531 25.891 -1.861 1 91.81 332 GLN A N 1
ATOM 2454 C CA . GLN A 1 332 ? -16.391 25.766 -3.309 1 91.81 332 GLN A CA 1
ATOM 2455 C C . GLN A 1 332 ? -15.062 25.109 -3.672 1 91.81 332 GLN A C 1
ATOM 2457 O O . GLN A 1 332 ? -14.789 24.859 -4.848 1 91.81 332 GLN A O 1
ATOM 2462 N N . THR A 1 333 ? -14.328 24.75 -2.568 1 92.81 333 THR A N 1
ATOM 2463 C CA . THR A 1 333 ? -12.977 24.281 -2.879 1 92.81 333 THR A CA 1
ATOM 2464 C C . THR A 1 333 ? -12.719 22.906 -2.248 1 92.81 333 THR A C 1
ATOM 2466 O O . THR A 1 333 ? -11.875 22.156 -2.723 1 92.81 333 THR A O 1
ATOM 2469 N N . LEU A 1 334 ? -13.406 22.547 -1.213 1 93.88 334 LEU A N 1
ATOM 2470 C CA . LEU A 1 334 ? -13.148 21.297 -0.5 1 93.88 334 LEU A CA 1
ATOM 2471 C C . LEU A 1 334 ? -13.555 20.094 -1.347 1 93.88 334 LEU A C 1
ATOM 2473 O O . LEU A 1 334 ? -14.734 19.922 -1.653 1 93.88 334 LEU A O 1
ATOM 2477 N N . THR A 1 335 ? -12.578 19.328 -1.691 1 94.38 335 THR A N 1
ATOM 2478 C CA . THR A 1 335 ? -12.867 18.172 -2.551 1 94.38 335 THR A CA 1
ATOM 2479 C C . THR A 1 335 ? -12.688 16.875 -1.786 1 94.38 335 THR A C 1
ATOM 2481 O O . THR A 1 335 ? -13.219 15.828 -2.186 1 94.38 335 THR A O 1
ATOM 2484 N N . GLU A 1 336 ? -11.93 16.891 -0.734 1 92.69 336 GLU A N 1
ATOM 2485 C CA . GLU A 1 336 ? -11.711 15.703 0.084 1 92.69 336 GLU A CA 1
ATOM 2486 C C . GLU A 1 336 ? -11.859 16.031 1.569 1 92.69 336 GLU A C 1
ATOM 2488 O O . GLU A 1 336 ? -11.227 16.953 2.074 1 92.69 336 GLU A O 1
ATOM 2493 N N . LEU A 1 337 ? -12.711 15.25 2.166 1 91.69 337 LEU A N 1
ATOM 2494 C CA . LEU A 1 337 ? -12.93 15.367 3.604 1 91.69 337 LEU A CA 1
ATOM 2495 C C . LEU A 1 337 ? -12.734 14.023 4.301 1 91.69 337 LEU A C 1
ATOM 2497 O O . LEU A 1 337 ? -13.398 13.047 3.955 1 91.69 337 LEU A O 1
ATOM 2501 N N . GLY A 1 338 ? -11.781 13.945 5.164 1 87 338 GLY A N 1
ATOM 2502 C CA . GLY A 1 338 ? -11.578 12.781 6.004 1 87 338 GLY A CA 1
ATOM 2503 C C . GLY A 1 338 ? -12.109 12.953 7.414 1 87 338 GLY A C 1
ATOM 2504 O O . GLY A 1 338 ? -11.68 13.859 8.133 1 87 338 GLY A O 1
ATOM 2505 N N . VAL A 1 339 ? -13.078 12.164 7.855 1 85.62 339 VAL A N 1
ATOM 2506 C CA . VAL A 1 339 ? -13.617 12.141 9.211 1 85.62 339 VAL A CA 1
ATOM 2507 C C . VAL A 1 339 ? -13.398 10.758 9.828 1 85.62 339 VAL A C 1
ATOM 2509 O O . VAL A 1 339 ? -14.273 10.227 10.508 1 85.62 339 VAL A O 1
ATOM 2512 N N . ARG A 1 340 ? -12.289 10.234 9.578 1 75 340 ARG A N 1
ATOM 2513 C CA . ARG A 1 340 ? -11.969 8.875 10 1 75 340 ARG A CA 1
ATOM 2514 C C . ARG A 1 340 ? -11.898 8.773 11.523 1 75 340 ARG A C 1
ATOM 2516 O O . ARG A 1 340 ? -11.57 9.75 12.195 1 75 340 ARG A O 1
ATOM 2523 N N . TRP A 1 341 ? -12.289 7.547 12.109 1 68.38 341 TRP A N 1
ATOM 2524 C CA . TRP A 1 341 ? -12.156 7.148 13.508 1 68.38 341 TRP A CA 1
ATOM 2525 C C . TRP A 1 341 ? -13.078 7.973 14.391 1 68.38 341 TRP A C 1
ATOM 2527 O O . TRP A 1 341 ? -12.727 8.305 15.531 1 68.38 341 TRP A O 1
ATOM 2537 N N . ASN A 1 342 ? -14.055 8.484 13.789 1 73.31 342 ASN A N 1
ATOM 2538 C CA . ASN A 1 342 ? -15.102 9.109 14.586 1 73.31 342 ASN A CA 1
ATOM 2539 C C . ASN A 1 342 ? -16.375 8.258 14.609 1 73.31 342 ASN A C 1
ATOM 2541 O O . ASN A 1 342 ? -16.672 7.57 13.641 1 73.31 342 ASN A O 1
ATOM 2545 N N . ASN A 1 343 ? -16.891 8.125 15.789 1 74.94 343 ASN A N 1
ATOM 2546 C CA . ASN A 1 343 ? -18.156 7.414 15.898 1 74.94 343 ASN A CA 1
ATOM 2547 C C . ASN A 1 343 ? -19.344 8.305 15.516 1 74.94 343 ASN A C 1
ATOM 2549 O O . ASN A 1 343 ? -20.031 8.836 16.375 1 74.94 343 ASN A O 1
ATOM 2553 N N . LEU A 1 344 ? -19.5 8.438 14.273 1 78.75 344 LEU A N 1
ATOM 2554 C CA . LEU A 1 344 ? -20.516 9.367 13.789 1 78.75 344 LEU A CA 1
ATOM 2555 C C . LEU A 1 344 ? -21.906 8.797 14 1 78.75 344 LEU A C 1
ATOM 2557 O O . LEU A 1 344 ? -22.828 9.539 14.352 1 78.75 344 LEU A O 1
ATOM 2561 N N . GLY A 1 345 ? -21.922 7.375 13.875 1 86.12 345 GLY A N 1
ATOM 2562 C CA . GLY A 1 345 ? -23.234 6.762 13.992 1 86.12 345 GLY A CA 1
ATOM 2563 C C . GLY A 1 345 ? -24.203 7.203 12.914 1 86.12 345 GLY A C 1
ATOM 2564 O O . GLY A 1 345 ? -23.844 7.969 12.016 1 86.12 345 GLY A O 1
ATOM 2565 N N . ASP A 1 346 ? -25.453 6.816 12.961 1 92.06 346 ASP A N 1
ATOM 2566 C CA . ASP A 1 346 ? -26.469 7.098 11.953 1 92.06 346 ASP A CA 1
ATOM 2567 C C . ASP A 1 346 ? -26.766 8.594 11.867 1 92.06 346 ASP A C 1
ATOM 2569 O O . ASP A 1 346 ? -26.828 9.156 10.773 1 92.06 346 ASP A O 1
ATOM 2573 N N . SER A 1 347 ? -26.891 9.18 13.016 1 91.5 347 SER A N 1
ATOM 2574 C CA . SER A 1 347 ? -27.266 10.594 13.047 1 91.5 347 SER A CA 1
ATOM 2575 C C . SER A 1 347 ? -26.203 11.461 12.383 1 91.5 347 SER A C 1
ATOM 2577 O O . SER A 1 347 ? -26.531 12.398 11.648 1 91.5 347 SER A O 1
ATOM 2579 N N . GLY A 1 348 ? -24.984 11.133 12.703 1 90 348 GLY A N 1
ATOM 2580 C CA . GLY A 1 348 ? -23.906 11.883 12.086 1 90 348 GLY A CA 1
ATOM 2581 C C . GLY A 1 348 ? -23.859 11.742 10.578 1 90 348 GLY A C 1
ATOM 2582 O O . GLY A 1 348 ? -23.719 12.727 9.859 1 90 348 GLY A O 1
ATOM 2583 N N . VAL A 1 349 ? -23.969 10.523 10.117 1 91.12 349 VAL A N 1
ATOM 2584 C CA . VAL A 1 349 ? -23.922 10.242 8.688 1 91.12 349 VAL A CA 1
ATOM 2585 C C . VAL A 1 349 ? -25.125 10.906 7.996 1 91.12 349 VAL A C 1
ATOM 2587 O O . VAL A 1 349 ? -24.984 11.438 6.891 1 91.12 349 VAL A O 1
ATOM 2590 N N . GLN A 1 350 ? -26.266 10.93 8.625 1 94.19 350 GLN A N 1
ATOM 2591 C CA . GLN A 1 350 ? -27.453 11.586 8.078 1 94.19 350 GLN A CA 1
ATOM 2592 C C . GLN A 1 350 ? -27.203 13.07 7.848 1 94.19 350 GLN A C 1
ATOM 2594 O O . GLN A 1 350 ? -27.562 13.617 6.801 1 94.19 350 GLN A O 1
ATOM 2599 N N . LEU A 1 351 ? -26.641 13.648 8.812 1 92.81 351 LEU A N 1
ATOM 2600 C CA . LEU A 1 351 ? -26.344 15.07 8.688 1 92.81 351 LEU A CA 1
ATOM 2601 C C . LEU A 1 351 ? -25.359 15.312 7.559 1 92.81 351 LEU A C 1
ATOM 2603 O O . LEU A 1 351 ? -25.531 16.25 6.77 1 92.81 351 LEU A O 1
ATOM 2607 N N . LEU A 1 352 ? -24.312 14.508 7.488 1 92.81 352 LEU A N 1
ATOM 2608 C CA . LEU A 1 352 ? -23.359 14.648 6.398 1 92.81 352 LEU A CA 1
ATOM 2609 C C . LEU A 1 352 ? -24.047 14.492 5.047 1 92.81 352 LEU A C 1
ATOM 2611 O O . LEU A 1 352 ? -23.75 15.234 4.109 1 92.81 352 LEU A O 1
ATOM 2615 N N . CYS A 1 353 ? -24.969 13.523 4.984 1 94.94 353 CYS A N 1
ATOM 2616 C CA . CYS A 1 353 ? -25.688 13.281 3.742 1 94.94 353 CYS A CA 1
ATOM 2617 C C . CYS A 1 353 ? -26.484 14.508 3.328 1 94.94 353 CYS A C 1
ATOM 2619 O O . CYS A 1 353 ? -26.609 14.805 2.137 1 94.94 353 CYS A O 1
ATOM 2621 N N . GLU A 1 354 ? -27.031 15.25 4.281 1 95.12 354 GLU A N 1
ATOM 2622 C CA . GLU A 1 354 ? -27.75 16.484 3.973 1 95.12 354 GLU A CA 1
ATOM 2623 C C . GLU A 1 354 ? -26.875 17.469 3.217 1 95.12 354 GLU A C 1
ATOM 2625 O O . GLU A 1 354 ? -27.297 18.062 2.232 1 95.12 354 GLU A O 1
ATOM 2630 N N . GLY A 1 355 ? -25.703 17.578 3.703 1 95.12 355 GLY A N 1
ATOM 2631 C CA . GLY A 1 355 ? -24.75 18.453 3.029 1 95.12 355 GLY A CA 1
ATOM 2632 C C . GLY A 1 355 ? -24.344 17.953 1.66 1 95.12 355 GLY A C 1
ATOM 2633 O O . GLY A 1 355 ? -24.219 18.734 0.713 1 95.12 355 GLY A O 1
ATOM 2634 N N . LEU A 1 356 ? -24.156 16.672 1.545 1 94.81 356 LEU A N 1
ATOM 2635 C CA . LEU A 1 356 ? -23.719 16.047 0.297 1 94.81 356 LEU A CA 1
ATOM 2636 C C . LEU A 1 356 ? -24.781 16.203 -0.787 1 94.81 356 LEU A C 1
ATOM 2638 O O . LEU A 1 356 ? -24.453 16.328 -1.97 1 94.81 356 LEU A O 1
ATOM 2642 N N . LYS A 1 357 ? -26.047 16.234 -0.383 1 95.19 357 LYS A N 1
ATOM 2643 C CA . LYS A 1 357 ? -27.156 16.297 -1.328 1 95.19 357 LYS A CA 1
ATOM 2644 C C . LYS A 1 357 ? -27.281 17.703 -1.914 1 95.19 357 LYS A C 1
ATOM 2646 O O . LYS A 1 357 ? -27.938 17.891 -2.945 1 95.19 357 LYS A O 1
ATOM 2651 N N . HIS A 1 358 ? -26.703 18.656 -1.257 1 94.88 358 HIS A N 1
ATOM 2652 C CA . HIS A 1 358 ? -26.844 20.031 -1.711 1 94.88 358 HIS A CA 1
ATOM 2653 C C . HIS A 1 358 ? -26.25 20.219 -3.1 1 94.88 358 HIS A C 1
ATOM 2655 O O . HIS A 1 358 ? -25.172 19.703 -3.387 1 94.88 358 HIS A O 1
ATOM 2661 N N . PRO A 1 359 ? -26.844 20.969 -3.943 1 92.88 359 PRO A N 1
ATOM 2662 C CA . PRO A 1 359 ? -26.391 21.125 -5.328 1 92.88 359 PRO A CA 1
ATOM 2663 C C . PRO A 1 359 ? -25.047 21.828 -5.426 1 92.88 359 PRO A C 1
ATOM 2665 O O . PRO A 1 359 ? -24.312 21.625 -6.398 1 92.88 359 PRO A O 1
ATOM 2668 N N . ASN A 1 360 ? -24.734 22.578 -4.355 1 92.31 360 ASN A N 1
ATOM 2669 C CA . ASN A 1 360 ? -23.484 23.328 -4.387 1 92.31 360 ASN A CA 1
ATOM 2670 C C . ASN A 1 360 ? -22.312 22.484 -3.895 1 92.31 360 ASN A C 1
ATOM 2672 O O . ASN A 1 360 ? -21.172 22.938 -3.93 1 92.31 360 ASN A O 1
ATOM 2676 N N . CYS A 1 361 ? -22.578 21.312 -3.449 1 94.44 361 CYS A N 1
ATOM 2677 C CA . CYS A 1 361 ? -21.516 20.484 -2.869 1 94.44 361 CYS A CA 1
ATOM 2678 C C . CYS A 1 361 ? -20.484 20.109 -3.926 1 94.44 361 CYS A C 1
ATOM 2680 O O . CYS A 1 361 ? -20.844 19.531 -4.961 1 94.44 361 CYS A O 1
ATOM 2682 N N . LYS A 1 362 ? -19.234 20.375 -3.639 1 93.25 362 LYS A N 1
ATOM 2683 C CA . LYS A 1 362 ? -18.156 20.109 -4.586 1 93.25 362 LYS A CA 1
ATOM 2684 C C . LYS A 1 362 ? -17.297 18.938 -4.133 1 93.25 362 LYS A C 1
ATOM 2686 O O . LYS A 1 362 ? -16.328 18.578 -4.793 1 93.25 362 LYS A O 1
ATOM 2691 N N . LEU A 1 363 ? -17.625 18.266 -2.998 1 93.56 363 LEU A N 1
ATOM 2692 C CA . LEU A 1 363 ? -16.828 17.172 -2.436 1 93.56 363 LEU A CA 1
ATOM 2693 C C . LEU A 1 363 ? -16.734 16.016 -3.418 1 93.56 363 LEU A C 1
ATOM 2695 O O . LEU A 1 363 ? -17.719 15.656 -4.062 1 93.56 363 LEU A O 1
ATOM 2699 N N . GLN A 1 364 ? -15.602 15.484 -3.502 1 92.25 364 GLN A N 1
ATOM 2700 C CA . GLN A 1 364 ? -15.367 14.344 -4.383 1 92.25 364 GLN A CA 1
ATOM 2701 C C . GLN A 1 364 ? -15.133 13.07 -3.582 1 92.25 364 GLN A C 1
ATOM 2703 O O . GLN A 1 364 ? -15.531 11.984 -4 1 92.25 364 GLN A O 1
ATOM 2708 N N . ILE A 1 365 ? -14.523 13.242 -2.475 1 88.69 365 ILE A N 1
ATOM 2709 C CA . ILE A 1 365 ? -14.188 12.078 -1.651 1 88.69 365 ILE A CA 1
ATOM 2710 C C . ILE A 1 365 ? -14.562 12.352 -0.198 1 88.69 365 ILE A C 1
ATOM 2712 O O . ILE A 1 365 ? -14.148 13.359 0.379 1 88.69 365 ILE A O 1
ATOM 2716 N N . LEU A 1 366 ? -15.375 11.5 0.335 1 91.12 366 LEU A N 1
ATOM 2717 C CA . LEU A 1 366 ? -15.664 11.484 1.766 1 91.12 366 LEU A CA 1
ATOM 2718 C C . LEU A 1 366 ? -15.195 10.18 2.4 1 91.12 366 LEU A C 1
ATOM 2720 O O . LEU A 1 366 ? -15.656 9.102 2.025 1 91.12 366 LEU A O 1
ATOM 2724 N N . ASP A 1 367 ? -14.328 10.281 3.318 1 85.25 367 ASP A N 1
ATOM 2725 C CA . ASP A 1 367 ? -13.766 9.102 3.98 1 85.25 367 ASP A CA 1
ATOM 2726 C C . ASP A 1 367 ? -14.07 9.125 5.477 1 85.25 367 ASP A C 1
ATOM 2728 O O . ASP A 1 367 ? -13.539 9.953 6.215 1 85.25 367 ASP A O 1
ATOM 2732 N N . GLY A 1 368 ? -14.922 8.234 5.906 1 81.62 368 GLY A N 1
ATOM 2733 C CA . GLY A 1 368 ? -15.297 8.117 7.305 1 81.62 368 GLY A CA 1
ATOM 2734 C C . GLY A 1 368 ? -14.984 6.754 7.898 1 81.62 368 GLY A C 1
ATOM 2735 O O . GLY A 1 368 ? -15.727 6.25 8.734 1 81.62 368 GLY A O 1
ATOM 2736 N N . HIS A 1 369 ? -13.883 6.141 7.555 1 75.56 369 HIS A N 1
ATOM 2737 C CA . HIS A 1 369 ? -13.516 4.82 8.047 1 75.56 369 HIS A CA 1
ATOM 2738 C C . HIS A 1 369 ? -13.164 4.867 9.531 1 75.56 369 HIS A C 1
ATOM 2740 O O . HIS A 1 369 ? -12.492 5.801 9.984 1 75.56 369 HIS A O 1
ATOM 2746 N N . SER A 1 370 ? -13.945 4.066 10.32 1 70.56 370 SER A N 1
ATOM 2747 C CA . SER A 1 370 ? -13.625 3.92 11.742 1 70.56 370 SER A CA 1
ATOM 2748 C C . SER A 1 370 ? -12.969 2.574 12.016 1 70.56 370 SER A C 1
ATOM 2750 O O . SER A 1 370 ? -12.922 1.705 11.148 1 70.56 370 SER A O 1
ATOM 2752 N N . CYS A 1 371 ? -12.094 2.455 12.969 1 52.41 371 CYS A N 1
ATOM 2753 C CA . CYS A 1 371 ? -11.539 1.174 13.391 1 52.41 371 CYS A CA 1
ATOM 2754 C C . CYS A 1 371 ? -12.172 0.713 14.703 1 52.41 371 CYS A C 1
ATOM 2756 O O . CYS A 1 371 ? -12.344 1.508 15.625 1 52.41 371 CYS A O 1
ATOM 2758 N N . SER A 1 372 ? -13.164 -0.102 14.805 1 51.91 372 SER A N 1
ATOM 2759 C CA . SER A 1 372 ? -13.664 -0.649 16.062 1 51.91 372 SER A CA 1
ATOM 2760 C C . SER A 1 372 ? -12.539 -1.311 16.859 1 51.91 372 SER A C 1
ATOM 2762 O O . SER A 1 372 ? -11.773 -2.109 16.312 1 51.91 372 SER A O 1
ATOM 2764 N N . PRO A 1 373 ? -12.344 -0.735 18.125 1 45.62 373 PRO A N 1
ATOM 2765 C CA . PRO A 1 373 ? -11.328 -1.396 18.953 1 45.62 373 PRO A CA 1
ATOM 2766 C C . PRO A 1 373 ? -11.469 -2.916 18.953 1 45.62 373 PRO A C 1
ATOM 2768 O O . PRO A 1 373 ? -10.477 -3.631 19.125 1 45.62 373 PRO A O 1
ATOM 2771 N N . LYS A 1 374 ? -12.703 -3.266 19.266 1 42.19 374 LYS A N 1
ATOM 2772 C CA . LYS A 1 374 ? -12.859 -4.711 19.375 1 42.19 374 LYS A CA 1
ATOM 2773 C C . LYS A 1 374 ? -12.195 -5.426 18.203 1 42.19 374 LYS A C 1
ATOM 2775 O O . LYS A 1 374 ? -11.672 -6.531 18.344 1 42.19 374 LYS A O 1
ATOM 2780 N N . ARG A 1 375 ? -12.375 -4.902 17.203 1 40.31 375 ARG A N 1
ATOM 2781 C CA . ARG A 1 375 ? -11.711 -5.461 16.031 1 40.31 375 ARG A CA 1
ATOM 2782 C C . ARG A 1 375 ? -10.242 -5.078 16.016 1 40.31 375 ARG A C 1
ATOM 2784 O O . ARG A 1 375 ? -9.406 -5.824 15.484 1 40.31 375 ARG A O 1
ATOM 2791 N N . ALA A 1 376 ? -9.922 -3.824 16.562 1 37.25 376 ALA A N 1
ATOM 2792 C CA . ALA A 1 376 ? -8.547 -3.396 16.812 1 37.25 376 ALA A CA 1
ATOM 2793 C C . ALA A 1 376 ? -7.918 -4.188 17.953 1 37.25 376 ALA A C 1
ATOM 2795 O O . ALA A 1 376 ? -6.727 -4.512 17.922 1 37.25 376 ALA A O 1
ATOM 2796 N N . VAL A 1 377 ? -8.602 -4.238 19.203 1 33.94 377 VAL A N 1
ATOM 2797 C CA . VAL A 1 377 ? -8.086 -4.992 20.344 1 33.94 377 VAL A CA 1
ATOM 2798 C C . VAL A 1 377 ? -7.789 -6.43 19.922 1 33.94 377 VAL A C 1
ATOM 2800 O O . VAL A 1 377 ? -6.824 -7.035 20.391 1 33.94 377 VAL A O 1
ATOM 2803 N N . LYS A 1 378 ? -8.695 -6.949 19.203 1 34.69 378 LYS A N 1
ATOM 2804 C CA . LYS A 1 378 ? -8.25 -8.258 18.734 1 34.69 378 LYS A CA 1
ATOM 2805 C C . LYS A 1 378 ? -6.961 -8.141 17.922 1 34.69 378 LYS A C 1
ATOM 2807 O O . LYS A 1 378 ? -6.273 -9.141 17.688 1 34.69 378 LYS A O 1
ATOM 2812 N N . LYS A 1 379 ? -6.621 -6.859 17.594 1 34.09 379 LYS A N 1
ATOM 2813 C CA . LYS A 1 379 ? -5.398 -6.43 16.922 1 34.09 379 LYS A CA 1
ATOM 2814 C C . LYS A 1 379 ? -4.383 -5.887 17.922 1 34.09 379 LYS A C 1
ATOM 2816 O O . LYS A 1 379 ? -3.174 -6.039 17.734 1 34.09 379 LYS A O 1
ATOM 2821 N N . ARG A 1 380 ? -4.699 -5.059 19.078 1 35.12 380 ARG A N 1
ATOM 2822 C CA . ARG A 1 380 ? -3.836 -4.449 20.094 1 35.12 380 ARG A CA 1
ATOM 2823 C C . ARG A 1 380 ? -3.086 -5.512 20.875 1 35.12 380 ARG A C 1
ATOM 2825 O O . ARG A 1 380 ? -1.956 -5.285 21.312 1 35.12 380 ARG A O 1
ATOM 2832 N N . LYS A 1 381 ? -3.939 -6.316 21.547 1 31.06 381 LYS A N 1
ATOM 2833 C CA . LYS A 1 381 ? -3.203 -7.215 22.438 1 31.06 381 LYS A CA 1
ATOM 2834 C C . LYS A 1 381 ? -1.974 -7.789 21.734 1 31.06 381 LYS A C 1
ATOM 2836 O O . LYS A 1 381 ? -1.037 -8.242 22.406 1 31.06 381 LYS A O 1
ATOM 2841 N N . LEU A 1 382 ? -2.066 -7.652 20.562 1 26.78 382 LEU A N 1
ATOM 2842 C CA . LEU A 1 382 ? -0.887 -8.094 19.828 1 26.78 382 LEU A CA 1
ATOM 2843 C C . LEU A 1 382 ? 0.221 -7.047 19.906 1 26.78 382 LEU A C 1
ATOM 2845 O O . LEU A 1 382 ? 1.396 -7.391 20.031 1 26.78 382 LEU A O 1
ATOM 2849 N N . ASN A 1 383 ? -0.143 -5.676 19.891 1 28.98 383 ASN A N 1
ATOM 2850 C CA . ASN A 1 383 ? 0.874 -4.633 19.812 1 28.98 383 ASN A CA 1
ATOM 2851 C C . ASN A 1 383 ? 1.392 -4.25 21.188 1 28.98 383 ASN A C 1
ATOM 2853 O O . ASN A 1 383 ? 2.453 -3.637 21.312 1 28.98 383 ASN A O 1
ATOM 2857 N N . MET A 1 384 ? 0.635 -4.199 22.281 1 27.97 384 MET A N 1
ATOM 2858 C CA . MET A 1 384 ? 1.142 -3.652 23.547 1 27.97 384 MET A CA 1
ATOM 2859 C C . MET A 1 384 ? 2.449 -4.328 23.938 1 27.97 384 MET A C 1
ATOM 2861 O O . MET A 1 384 ? 3.262 -3.742 24.656 1 27.97 384 MET A O 1
ATOM 2865 N N . VAL A 1 385 ? 2.596 -5.508 23.562 1 27.58 385 VAL A N 1
ATOM 2866 C CA . VAL A 1 385 ? 3.764 -6.129 24.172 1 27.58 385 VAL A CA 1
ATOM 2867 C C . VAL A 1 385 ? 5.039 -5.527 23.594 1 27.58 385 VAL A C 1
ATOM 2869 O O . VAL A 1 385 ? 6.125 -5.691 24.141 1 27.58 385 VAL A O 1
ATOM 2872 N N . LEU A 1 386 ? 4.848 -4.664 22.516 1 27.92 386 LEU A N 1
ATOM 2873 C CA . LEU A 1 386 ? 6.137 -4.297 21.938 1 27.92 386 LEU A CA 1
ATOM 2874 C C . LEU A 1 386 ? 6.828 -3.229 22.781 1 27.92 386 LEU A C 1
ATOM 2876 O O . LEU A 1 386 ? 8.055 -3.195 22.859 1 27.92 386 LEU A O 1
ATOM 2880 N N . PHE A 1 387 ? 6.105 -2.146 23.203 1 26.62 387 PHE A N 1
ATOM 2881 C CA . PHE A 1 387 ? 6.852 -1.03 23.766 1 26.62 387 PHE A CA 1
ATOM 2882 C C . PHE A 1 387 ? 7.488 -1.423 25.094 1 26.62 387 PHE A C 1
ATOM 2884 O O . PHE A 1 387 ? 8.375 -0.725 25.594 1 26.62 387 PHE A O 1
ATOM 2891 N N . SER A 1 388 ? 7.02 -2.316 25.891 1 25.41 388 SER A N 1
ATOM 2892 C CA . SER A 1 388 ? 7.613 -2.299 27.219 1 25.41 388 SER A CA 1
ATOM 2893 C C . SER A 1 388 ? 9.102 -2.623 27.156 1 25.41 388 SER A C 1
ATOM 2895 O O . SER A 1 388 ? 9.867 -2.225 28.047 1 25.41 388 SER A O 1
ATOM 2897 N N . GLN A 1 389 ? 9.547 -3.502 26.281 1 25.34 389 GLN A N 1
ATOM 2898 C CA . GLN A 1 389 ? 10.828 -3.988 26.781 1 25.34 389 GLN A CA 1
ATOM 2899 C C . GLN A 1 389 ? 11.953 -3.025 26.422 1 25.34 389 GLN A C 1
ATOM 2901 O O . GLN A 1 389 ? 13.117 -3.266 26.75 1 25.34 389 GLN A O 1
ATOM 2906 N N . ASN A 1 390 ? 11.852 -2.119 25.438 1 26.33 390 ASN A N 1
ATOM 2907 C CA . ASN A 1 390 ? 13.102 -1.374 25.438 1 26.33 390 ASN A CA 1
ATOM 2908 C C . ASN A 1 390 ? 13.18 -0.407 26.609 1 26.33 390 ASN A C 1
ATOM 2910 O O . ASN A 1 390 ? 12.648 0.701 26.547 1 26.33 390 ASN A O 1
ATOM 2914 N N . GLY A 1 391 ? 12.648 -0.759 27.859 1 23.91 391 GLY A N 1
ATOM 2915 C CA . GLY A 1 391 ? 13.195 -0.029 28.984 1 23.91 391 GLY A CA 1
ATOM 2916 C C . GLY A 1 391 ? 14.695 0.168 28.891 1 23.91 391 GLY A C 1
ATOM 2917 O O . GLY A 1 391 ? 15.445 -0.8 28.75 1 23.91 391 GLY A O 1
ATOM 2918 N N . CYS A 1 392 ? 15.094 1.315 28.344 1 20.78 392 CYS A N 1
ATOM 2919 C CA . CYS A 1 392 ? 16.359 1.907 28.75 1 20.78 392 CYS A CA 1
ATOM 2920 C C . CYS A 1 392 ? 16.60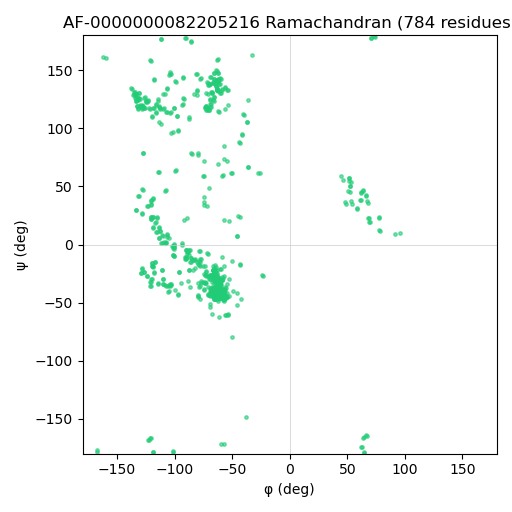9 1.709 30.234 1 20.78 392 CYS A C 1
ATOM 2922 O O . CYS A 1 392 ? 15.703 1.909 31.047 1 20.78 392 CYS A O 1
ATOM 2924 N N . LYS A 1 393 ? 17.453 0.863 30.781 1 22.05 393 LYS A N 1
ATOM 2925 C CA . LYS A 1 393 ? 18.109 1.178 32.062 1 22.05 393 LYS A CA 1
ATOM 2926 C C . LYS A 1 393 ? 18.344 2.68 32.188 1 22.05 393 LYS A C 1
ATOM 2928 O O . LYS A 1 393 ? 18.406 3.398 31.188 1 22.05 393 LYS A O 1
ATOM 2933 N N . GLN A 1 394 ? 18.625 3.18 33.469 1 18.66 394 GLN A N 1
ATOM 2934 C CA . GLN A 1 394 ? 19.578 4.188 33.938 1 18.66 394 GLN A CA 1
ATOM 2935 C C . GLN A 1 394 ? 20.953 3.971 33.312 1 18.66 394 GLN A C 1
ATOM 2937 O O . GLN A 1 394 ? 21.406 2.832 33.188 1 18.66 394 GLN A O 1
ATOM 2942 N N . PRO B 1 1 ? -17.359 17.688 -12.023 1 76 1 PRO B N 1
ATOM 2943 C CA . PRO B 1 1 ? -16.812 17.797 -10.664 1 76 1 PRO B CA 1
ATOM 2944 C C . PRO B 1 1 ? -17.844 17.484 -9.586 1 76 1 PRO B C 1
ATOM 2946 O O . PRO B 1 1 ? -18.984 17.938 -9.664 1 76 1 PRO B O 1
ATOM 2949 N N . GLY B 1 2 ? -17.766 16.297 -8.906 1 89.69 2 GLY B N 1
ATOM 2950 C CA . GLY B 1 2 ? -18.719 15.922 -7.867 1 89.69 2 GLY B CA 1
ATOM 2951 C C . GLY B 1 2 ? -18.25 14.719 -7.062 1 89.69 2 GLY B C 1
ATOM 2952 O O . GLY B 1 2 ? -17.141 14.227 -7.25 1 89.69 2 GLY B O 1
ATOM 2953 N N . LEU B 1 3 ? -19.109 14.312 -6.152 1 94.12 3 LEU B N 1
ATOM 2954 C CA . LEU B 1 3 ? -18.812 13.211 -5.25 1 94.12 3 LEU B CA 1
ATOM 2955 C C . LEU B 1 3 ? -18.609 11.914 -6.027 1 94.12 3 LEU B C 1
ATOM 2957 O O . LEU B 1 3 ? -19.516 11.438 -6.699 1 94.12 3 LEU B O 1
ATOM 2961 N N . ALA B 1 4 ? -17.484 11.445 -5.977 1 96.38 4 ALA B N 1
ATOM 2962 C CA . ALA B 1 4 ? -17.156 10.258 -6.758 1 96.38 4 ALA B CA 1
ATOM 2963 C C . ALA B 1 4 ? -17.047 9.031 -5.863 1 96.38 4 ALA B C 1
ATOM 2965 O O . ALA B 1 4 ? -17.344 7.914 -6.297 1 96.38 4 ALA B O 1
ATOM 2966 N N . SER B 1 5 ? -16.547 9.273 -4.699 1 95.94 5 SER B N 1
ATOM 2967 C CA . SER B 1 5 ? -16.344 8.148 -3.797 1 95.94 5 SER B CA 1
ATOM 2968 C C . SER B 1 5 ? -16.766 8.484 -2.375 1 95.94 5 SER B C 1
ATOM 2970 O O . SER B 1 5 ? -16.469 9.57 -1.87 1 95.94 5 SER B O 1
ATOM 2972 N N . MET B 1 6 ? -17.484 7.59 -1.773 1 95.44 6 MET B N 1
ATOM 2973 C CA . MET B 1 6 ? -17.938 7.707 -0.392 1 95.44 6 MET B CA 1
ATOM 2974 C C . MET B 1 6 ? -17.625 6.441 0.396 1 95.44 6 MET B C 1
ATOM 2976 O O . MET B 1 6 ? -17.984 5.336 -0.028 1 95.44 6 MET B O 1
ATOM 2980 N N . ARG B 1 7 ? -16.938 6.656 1.491 1 92.69 7 ARG B N 1
ATOM 2981 C CA . ARG B 1 7 ? -16.562 5.52 2.33 1 92.69 7 ARG B CA 1
ATOM 2982 C C . ARG B 1 7 ? -16.984 5.746 3.777 1 92.69 7 ARG B C 1
ATOM 2984 O O . ARG B 1 7 ? -16.594 6.734 4.398 1 92.69 7 ARG B O 1
ATOM 2991 N N . PHE B 1 8 ? -17.844 4.883 4.305 1 92.25 8 PHE B N 1
ATOM 2992 C CA . PHE B 1 8 ? -18.219 4.824 5.711 1 92.25 8 PHE B CA 1
ATOM 2993 C C . PHE B 1 8 ? -18.047 3.41 6.254 1 92.25 8 PHE B C 1
ATOM 2995 O O . PHE B 1 8 ? -19.016 2.688 6.441 1 92.25 8 PHE B O 1
ATOM 3002 N N . CYS B 1 9 ? -16.875 3.023 6.562 1 89.62 9 CYS B N 1
ATOM 3003 C CA . CYS B 1 9 ? -16.594 1.688 7.074 1 89.62 9 CYS B CA 1
ATOM 3004 C C . CYS B 1 9 ? -16.453 1.705 8.594 1 89.62 9 CYS B C 1
ATOM 3006 O O . CYS B 1 9 ? -15.859 2.631 9.156 1 89.62 9 CYS B O 1
ATOM 3008 N N . ASP B 1 10 ? -16.984 0.679 9.211 1 85.81 10 ASP B N 1
ATOM 3009 C CA . ASP B 1 10 ? -16.906 0.509 10.656 1 85.81 10 ASP B CA 1
ATOM 3010 C C . ASP B 1 10 ? -17.344 1.774 11.391 1 85.81 10 ASP B C 1
ATOM 3012 O O . ASP B 1 10 ? -16.656 2.252 12.289 1 85.81 10 ASP B O 1
ATOM 3016 N N . CYS B 1 11 ? -18.453 2.301 10.922 1 84.94 11 CYS B N 1
ATOM 3017 C CA . CYS B 1 11 ? -18.984 3.531 11.492 1 84.94 11 CYS B CA 1
ATOM 3018 C C . CYS B 1 11 ? -20.219 3.242 12.344 1 84.94 11 CYS B C 1
ATOM 3020 O O . CYS B 1 11 ? -20.953 4.16 12.711 1 84.94 11 CYS B O 1
ATOM 3022 N N . HIS B 1 12 ? -20.562 1.983 12.602 1 88.62 12 HIS B N 1
ATOM 3023 C CA . HIS B 1 12 ? -21.703 1.546 13.383 1 88.62 12 HIS B CA 1
ATOM 3024 C C . HIS B 1 12 ? -23.016 2.004 12.742 1 88.62 12 HIS B C 1
ATOM 3026 O O . HIS B 1 12 ? -23.938 2.445 13.438 1 88.62 12 HIS B O 1
ATOM 3032 N N . LEU B 1 13 ? -23.016 1.94 11.469 1 93.56 13 LEU B N 1
ATOM 3033 C CA . LEU B 1 13 ? -24.234 2.318 10.742 1 93.56 13 LEU B CA 1
ATOM 3034 C C . LEU B 1 13 ? -25.266 1.206 10.805 1 93.56 13 LEU B C 1
ATOM 3036 O O . LEU B 1 13 ? -24.922 0.023 10.836 1 93.56 13 LEU B O 1
ATOM 3040 N N . THR B 1 14 ? -26.469 1.61 10.914 1 96.06 14 THR B N 1
ATOM 3041 C CA . THR B 1 14 ? -27.625 0.729 10.852 1 96.06 14 THR B CA 1
ATOM 3042 C C . THR B 1 14 ? -28.547 1.133 9.703 1 96.06 14 THR B C 1
ATOM 3044 O O . THR B 1 14 ? -28.172 1.937 8.852 1 96.06 14 THR B O 1
ATOM 3047 N N . ALA B 1 15 ? -29.703 0.612 9.719 1 97.19 15 ALA B N 1
ATOM 3048 C CA . ALA B 1 15 ? -30.688 0.918 8.68 1 97.19 15 ALA B CA 1
ATOM 3049 C C . ALA B 1 15 ? -31.078 2.391 8.719 1 97.19 15 ALA B C 1
ATOM 3051 O O . ALA B 1 15 ? -31.562 2.938 7.723 1 97.19 15 ALA B O 1
ATOM 3052 N N . ALA B 1 16 ? -30.844 3.006 9.758 1 95.12 16 ALA B N 1
ATOM 3053 C CA . ALA B 1 16 ? -31.344 4.355 10.008 1 95.12 16 ALA B CA 1
ATOM 3054 C C . ALA B 1 16 ? -30.75 5.352 9.016 1 95.12 16 ALA B C 1
ATOM 3056 O O . ALA B 1 16 ? -31.391 6.352 8.672 1 95.12 16 ALA B O 1
ATOM 3057 N N . CYS B 1 17 ? -29.578 5.109 8.539 1 93.06 17 CYS B N 1
ATOM 3058 C CA . CYS B 1 17 ? -28.969 6.086 7.641 1 93.06 17 CYS B CA 1
ATOM 3059 C C . CYS B 1 17 ? -29.125 5.648 6.188 1 93.06 17 CYS B C 1
ATOM 3061 O O . CYS B 1 17 ? -28.734 6.379 5.273 1 93.06 17 CYS B O 1
ATOM 3063 N N . CYS B 1 18 ? -29.688 4.551 5.941 1 96.44 18 CYS B N 1
ATOM 3064 C CA . CYS B 1 18 ? -29.688 3.969 4.605 1 96.44 18 CYS B CA 1
ATOM 3065 C C . CYS B 1 18 ? -30.625 4.723 3.676 1 96.44 18 CYS B C 1
ATOM 3067 O O . CYS B 1 18 ? -30.438 4.723 2.459 1 96.44 18 CYS B O 1
ATOM 3069 N N . GLU B 1 19 ? -31.656 5.379 4.27 1 96.69 19 GLU B N 1
ATOM 3070 C CA . GLU B 1 19 ? -32.531 6.215 3.438 1 96.69 19 GLU B CA 1
ATOM 3071 C C . GLU B 1 19 ? -31.75 7.387 2.842 1 96.69 19 GLU B C 1
ATOM 3073 O O . GLU B 1 19 ? -31.922 7.723 1.67 1 96.69 19 GLU B O 1
ATOM 3078 N N . ASP B 1 20 ? -31 7.949 3.633 1 96.38 20 ASP B N 1
ATOM 3079 C CA . ASP B 1 20 ? -30.188 9.07 3.174 1 96.38 20 ASP B CA 1
ATOM 3080 C C . ASP B 1 20 ? -29.156 8.617 2.135 1 96.38 20 ASP B C 1
ATOM 3082 O O . ASP B 1 20 ? -28.969 9.281 1.112 1 96.38 20 ASP B O 1
ATOM 3086 N N . LEU B 1 21 ? -28.484 7.547 2.428 1 96.75 21 LEU B N 1
ATOM 3087 C CA . LEU B 1 21 ? -27.531 7 1.472 1 96.75 21 LEU B CA 1
ATOM 3088 C C . LEU B 1 21 ? -28.203 6.691 0.141 1 96.75 21 LEU B C 1
ATOM 3090 O O . LEU B 1 21 ? -27.641 6.977 -0.923 1 96.75 21 LEU B O 1
ATOM 3094 N N . SER B 1 22 ? -29.359 6.121 0.299 1 97.31 22 SER B N 1
ATOM 3095 C CA . SER B 1 22 ? -30.156 5.832 -0.886 1 97.31 22 SER B CA 1
ATOM 3096 C C . SER B 1 22 ? -30.422 7.098 -1.693 1 97.31 22 SER B C 1
ATOM 3098 O O . SER B 1 22 ? -30.281 7.102 -2.918 1 97.31 22 SER B O 1
ATOM 3100 N N . SER B 1 23 ? -30.812 8.156 -1.055 1 97.12 23 SER B N 1
ATOM 3101 C CA . SER B 1 23 ? -31.094 9.43 -1.706 1 97.12 23 SER B CA 1
ATOM 3102 C C . SER B 1 23 ? -29.875 9.977 -2.436 1 97.12 23 SER B C 1
ATOM 3104 O O . SER B 1 23 ? -29.984 10.508 -3.541 1 97.12 23 SER B O 1
ATOM 3106 N N . ILE B 1 24 ? -28.719 9.805 -1.888 1 97.06 24 ILE B N 1
ATOM 3107 C CA . ILE B 1 24 ? -27.484 10.273 -2.492 1 97.06 24 ILE B CA 1
ATOM 3108 C C . ILE B 1 24 ? -27.266 9.57 -3.828 1 97.06 24 ILE B C 1
ATOM 3110 O O . ILE B 1 24 ? -26.844 10.195 -4.805 1 97.06 24 ILE B O 1
ATOM 3114 N N . LEU B 1 25 ? -27.531 8.305 -3.842 1 96.56 25 LEU B N 1
ATOM 3115 C CA . LEU B 1 25 ? -27.328 7.508 -5.051 1 96.56 25 LEU B CA 1
ATOM 3116 C C . LEU B 1 25 ? -28.172 8.055 -6.199 1 96.56 25 LEU B C 1
ATOM 3118 O O . LEU B 1 25 ? -27.781 7.977 -7.359 1 96.56 25 LEU B O 1
ATOM 3122 N N . GLY B 1 26 ? -29.344 8.664 -5.902 1 95.5 26 GLY B N 1
ATOM 3123 C CA . GLY B 1 26 ? -30.219 9.211 -6.93 1 95.5 26 GLY B CA 1
ATOM 3124 C C . GLY B 1 26 ? -29.875 10.641 -7.305 1 95.5 26 GLY B C 1
ATOM 3125 O O . GLY B 1 26 ? -30.203 11.094 -8.406 1 95.5 26 GLY B O 1
ATOM 3126 N N . ILE B 1 27 ? -29.234 11.273 -6.43 1 95.75 27 ILE B N 1
ATOM 3127 C CA . ILE B 1 27 ? -29 12.703 -6.617 1 95.75 27 ILE B CA 1
ATOM 3128 C C . ILE B 1 27 ? -27.609 12.922 -7.223 1 95.75 27 ILE B C 1
ATOM 3130 O O . ILE B 1 27 ? -27.453 13.727 -8.141 1 95.75 27 ILE B O 1
ATOM 3134 N N . LYS B 1 28 ? -26.609 12.211 -6.746 1 95.56 28 LYS B N 1
ATOM 3135 C CA . LYS B 1 28 ? -25.234 12.438 -7.172 1 95.56 28 LYS B CA 1
ATOM 3136 C C . LYS B 1 28 ? -24.828 11.453 -8.266 1 95.56 28 LYS B C 1
ATOM 3138 O O . LYS B 1 28 ? -24.297 10.375 -7.977 1 95.56 28 LYS B O 1
ATOM 3143 N N . GLN B 1 29 ? -24.906 11.914 -9.453 1 95.19 29 GLN B N 1
ATOM 3144 C CA . GLN B 1 29 ? -24.656 11.055 -10.609 1 95.19 29 GLN B CA 1
ATOM 3145 C C . GLN B 1 29 ? -23.156 10.844 -10.82 1 95.19 29 GLN B C 1
ATOM 3147 O O . GLN B 1 29 ? -22.75 10.016 -11.641 1 95.19 29 GLN B O 1
ATOM 3152 N N . THR B 1 30 ? -22.391 11.547 -10.016 1 96.06 30 THR B N 1
ATOM 3153 C CA . THR B 1 30 ? -20.953 11.391 -10.133 1 96.06 30 THR B CA 1
ATOM 3154 C C . THR B 1 30 ? -20.438 10.289 -9.203 1 96.06 30 THR B C 1
ATOM 3156 O O . THR B 1 30 ? -19.297 9.836 -9.32 1 96.06 30 THR B O 1
ATOM 3159 N N . LEU B 1 31 ? -21.266 9.836 -8.289 1 97.25 31 LEU B N 1
ATOM 3160 C CA . LEU B 1 31 ? -20.859 8.812 -7.328 1 97.25 31 LEU B CA 1
ATOM 3161 C C . LEU B 1 31 ? -20.703 7.457 -8.008 1 97.25 31 LEU B C 1
ATOM 3163 O O . LEU B 1 31 ? -21.688 6.898 -8.492 1 97.25 31 LEU B O 1
ATOM 3167 N N . VAL B 1 32 ? -19.516 6.945 -7.992 1 97.94 32 VAL B N 1
ATOM 3168 C CA . VAL B 1 32 ? -19.297 5.695 -8.703 1 97.94 32 VAL B CA 1
ATOM 3169 C C . VAL B 1 32 ? -18.828 4.617 -7.727 1 97.94 32 VAL B C 1
ATOM 3171 O O . VAL B 1 32 ? -18.844 3.428 -8.047 1 97.94 32 VAL B O 1
ATOM 3174 N N . GLU B 1 33 ? -18.391 5.02 -6.52 1 98.06 33 GLU B N 1
ATOM 3175 C CA . GLU B 1 33 ? -17.922 4.051 -5.527 1 98.06 33 GLU B CA 1
ATOM 3176 C C . GLU B 1 33 ? -18.578 4.301 -4.172 1 98.06 33 GLU B C 1
ATOM 3178 O O . GLU B 1 33 ? -18.531 5.418 -3.654 1 98.06 33 GLU B O 1
ATOM 3183 N N . LEU B 1 34 ? -19.125 3.248 -3.568 1 97.94 34 LEU B N 1
ATOM 3184 C CA . LEU B 1 34 ? -19.703 3.293 -2.23 1 97.94 34 LEU B CA 1
ATOM 3185 C C . LEU B 1 34 ? -19.188 2.137 -1.378 1 97.94 34 LEU B C 1
ATOM 3187 O O . LEU B 1 34 ? -19.422 0.97 -1.705 1 97.94 34 LEU B O 1
ATOM 3191 N N . HIS B 1 35 ? -18.469 2.418 -0.298 1 97 35 HIS B N 1
ATOM 3192 C CA . HIS B 1 35 ? -17.922 1.431 0.623 1 97 35 HIS B CA 1
ATOM 3193 C C . HIS B 1 35 ? -18.578 1.53 1.996 1 97 35 HIS B C 1
ATOM 3195 O O . HIS B 1 35 ? -18.422 2.541 2.686 1 97 35 HIS B O 1
ATOM 3201 N N . LEU B 1 36 ? -19.219 0.479 2.408 1 97.31 36 LEU B N 1
ATOM 3202 C CA . LEU B 1 36 ? -19.953 0.508 3.664 1 97.31 36 LEU B CA 1
ATOM 3203 C C . LEU B 1 36 ? -19.562 -0.665 4.555 1 97.31 36 LEU B C 1
ATOM 3205 O O . LEU B 1 36 ? -20.344 -1.083 5.418 1 97.31 36 LEU B O 1
ATOM 3209 N N . ALA B 1 37 ? -18.359 -1.156 4.391 1 95.5 37 ALA B N 1
ATOM 3210 C CA . ALA B 1 37 ? -17.922 -2.381 5.062 1 95.5 37 ALA B CA 1
ATOM 3211 C C . ALA B 1 37 ? -17.938 -2.207 6.578 1 95.5 37 ALA B C 1
ATOM 3213 O O . ALA B 1 37 ? -17.625 -1.129 7.086 1 95.5 37 ALA B O 1
ATOM 3214 N N . GLY B 1 38 ? -18.219 -3.297 7.242 1 93.88 38 GLY B N 1
ATOM 3215 C CA . GLY B 1 38 ? -18.062 -3.367 8.688 1 93.88 38 GLY B CA 1
ATOM 3216 C C . GLY B 1 38 ? -19.203 -2.68 9.438 1 93.88 38 GLY B C 1
ATOM 3217 O O . GLY B 1 38 ? -19.016 -2.244 10.578 1 93.88 38 GLY B O 1
ATOM 3218 N N . ASN B 1 39 ? -20.391 -2.531 8.812 1 95.12 39 ASN B N 1
ATOM 3219 C CA . ASN B 1 39 ? -21.547 -1.933 9.469 1 95.12 39 ASN B CA 1
ATOM 3220 C C . ASN B 1 39 ? -22.656 -2.961 9.703 1 95.12 39 ASN B C 1
ATOM 3222 O O . ASN B 1 39 ? -22.453 -4.152 9.461 1 95.12 39 ASN B O 1
ATOM 3226 N N . SER B 1 40 ? -23.75 -2.482 10.375 1 96.75 40 SER B N 1
ATOM 3227 C CA . SER B 1 40 ? -24.875 -3.357 10.688 1 96.75 40 SER B CA 1
ATOM 3228 C C . SER B 1 40 ? -26.141 -2.93 9.938 1 96.75 40 SER B C 1
ATOM 3230 O O . SER B 1 40 ? -27.172 -2.643 10.547 1 96.75 40 SER B O 1
ATOM 3232 N N . LEU B 1 41 ? -26.094 -2.98 8.641 1 97.62 41 LEU B N 1
ATOM 3233 C CA . LEU B 1 41 ? -27.219 -2.527 7.828 1 97.62 41 LEU B CA 1
ATOM 3234 C C . LEU B 1 41 ? -28.391 -3.494 7.938 1 97.62 41 LEU B C 1
ATOM 3236 O O . LEU B 1 41 ? -29.547 -3.068 8.102 1 97.62 41 LEU B O 1
ATOM 3240 N N . GLY B 1 42 ? -28.078 -4.801 7.891 1 97.25 42 GLY B N 1
ATOM 3241 C CA . GLY B 1 42 ? -29.125 -5.812 7.957 1 97.25 42 GLY B CA 1
ATOM 3242 C C . GLY B 1 42 ? -30.078 -5.762 6.785 1 97.25 42 GLY B C 1
ATOM 3243 O O . GLY B 1 42 ? -29.797 -5.137 5.762 1 97.25 42 GLY B O 1
ATOM 3244 N N . GLU B 1 43 ? -31.172 -6.449 6.945 1 97.38 43 GLU B N 1
ATOM 3245 C CA . GLU B 1 43 ? -32.156 -6.57 5.879 1 97.38 43 GLU B CA 1
ATOM 3246 C C . GLU B 1 43 ? -32.844 -5.23 5.586 1 97.38 43 GLU B C 1
ATOM 3248 O O . GLU B 1 43 ? -32.969 -4.84 4.426 1 97.38 43 GLU B O 1
ATOM 3253 N N . SER B 1 44 ? -33.188 -4.562 6.648 1 97.81 44 SER B N 1
ATOM 3254 C CA . SER B 1 44 ? -33.875 -3.283 6.492 1 97.81 44 SER B CA 1
ATOM 3255 C C . SER B 1 44 ? -33 -2.262 5.789 1 97.81 44 SER B C 1
ATOM 3257 O O . SER B 1 44 ? -33.469 -1.542 4.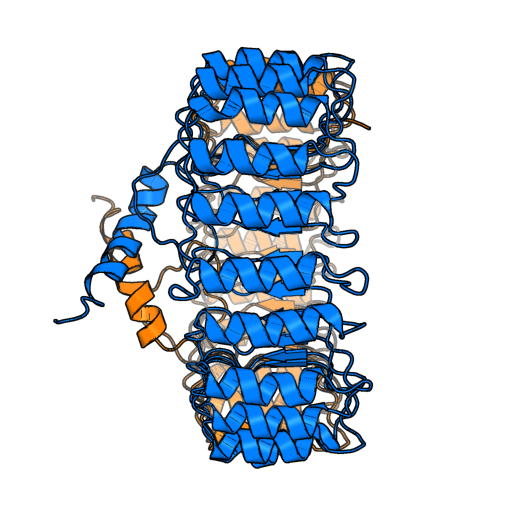898 1 97.81 44 SER B O 1
ATOM 3259 N N . GLY B 1 45 ? -31.781 -2.201 6.215 1 98.31 45 GLY B N 1
ATOM 3260 C CA . GLY B 1 45 ? -30.859 -1.271 5.598 1 98.31 45 GLY B CA 1
ATOM 3261 C C . GLY B 1 45 ? -30.625 -1.547 4.121 1 98.31 45 GLY B C 1
ATOM 3262 O O . GLY B 1 45 ? -30.625 -0.624 3.307 1 98.31 45 GLY B O 1
ATOM 3263 N N . VAL B 1 46 ? -30.453 -2.818 3.797 1 98.19 46 VAL B N 1
ATOM 3264 C CA . VAL B 1 46 ? -30.219 -3.211 2.412 1 98.19 46 VAL B CA 1
ATOM 3265 C C . VAL B 1 46 ? -31.438 -2.877 1.563 1 98.19 46 VAL B C 1
ATOM 3267 O O . VAL B 1 46 ? -31.312 -2.383 0.441 1 98.19 46 VAL B O 1
ATOM 3270 N N . LYS B 1 47 ? -32.594 -3.145 2.096 1 97.75 47 LYS B N 1
ATOM 3271 C CA . LYS B 1 47 ? -33.812 -2.818 1.376 1 97.75 47 LYS B CA 1
ATOM 3272 C C . LYS B 1 47 ? -33.875 -1.334 1.024 1 97.75 47 LYS B C 1
ATOM 3274 O O . LYS B 1 47 ? -34.188 -0.97 -0.112 1 97.75 47 LYS B O 1
ATOM 3279 N N . LEU B 1 48 ? -33.594 -0.532 1.943 1 97.81 48 LEU B N 1
ATOM 3280 C CA . LEU B 1 48 ? -33.594 0.911 1.728 1 97.81 48 LEU B CA 1
ATOM 3281 C C . LEU B 1 48 ? -32.5 1.304 0.72 1 97.81 48 LEU B C 1
ATOM 3283 O O . LEU B 1 48 ? -32.781 2.098 -0.189 1 97.81 48 LEU B O 1
ATOM 3287 N N . LEU B 1 49 ? -31.344 0.799 0.898 1 97.56 49 LEU B N 1
ATOM 3288 C CA . LEU B 1 49 ? -30.234 1.089 -0.012 1 97.56 49 LEU B CA 1
ATOM 3289 C C . LEU B 1 49 ? -30.594 0.71 -1.444 1 97.56 49 LEU B C 1
ATOM 3291 O O . LEU B 1 49 ? -30.266 1.431 -2.387 1 97.56 49 LEU B O 1
ATOM 3295 N N . CYS B 1 50 ? -31.312 -0.423 -1.606 1 97.25 50 CYS B N 1
ATOM 3296 C CA . CYS B 1 50 ? -31.688 -0.93 -2.922 1 97.25 50 CYS B CA 1
ATOM 3297 C C . CYS B 1 50 ? -32.594 0.046 -3.643 1 97.25 50 CYS B C 1
ATOM 3299 O O . CYS B 1 50 ? -32.594 0.125 -4.871 1 97.25 50 CYS B O 1
ATOM 3301 N N . GLU B 1 51 ? -33.375 0.824 -2.928 1 96.75 51 GLU B N 1
ATOM 3302 C CA . GLU B 1 51 ? -34.188 1.863 -3.555 1 96.75 51 GLU B CA 1
ATOM 3303 C C . GLU B 1 51 ? -33.312 2.863 -4.309 1 96.75 51 GLU B C 1
ATOM 3305 O O . GLU B 1 51 ? -33.656 3.281 -5.418 1 96.75 51 GLU B O 1
ATOM 3310 N N . GLY B 1 52 ? -32.25 3.227 -3.676 1 96.5 52 GLY B N 1
ATOM 3311 C CA . GLY B 1 52 ? -31.328 4.125 -4.336 1 96.5 52 GLY B CA 1
ATOM 3312 C C . GLY B 1 52 ? -30.609 3.48 -5.504 1 96.5 52 GLY B C 1
ATOM 3313 O O . GLY B 1 52 ? -30.391 4.117 -6.539 1 96.5 52 GLY B O 1
ATOM 3314 N N . LEU B 1 53 ? -30.281 2.242 -5.32 1 96.69 53 LEU B N 1
ATOM 3315 C CA . LEU B 1 53 ? -29.594 1.513 -6.375 1 96.69 53 LEU B CA 1
ATOM 3316 C C . LEU B 1 53 ? -30.469 1.391 -7.621 1 96.69 53 LEU B C 1
ATOM 3318 O O . LEU B 1 53 ? -29.953 1.362 -8.742 1 96.69 53 LEU B O 1
ATOM 3322 N N . LYS B 1 54 ? -31.766 1.355 -7.406 1 95.81 54 LYS B N 1
ATOM 3323 C CA . LYS B 1 54 ? -32.719 1.199 -8.508 1 95.81 54 LYS B CA 1
ATOM 3324 C C . LYS B 1 54 ? -32.938 2.527 -9.227 1 95.81 54 LYS B C 1
ATOM 3326 O O . LYS B 1 54 ? -33.5 2.555 -10.328 1 95.81 54 LYS B O 1
ATOM 3331 N N . HIS B 1 55 ? -32.562 3.574 -8.609 1 95.19 55 HIS B N 1
ATOM 3332 C CA . HIS B 1 55 ? -32.844 4.883 -9.188 1 95.19 55 HIS B CA 1
ATOM 3333 C C . HIS B 1 55 ? -32.188 5.035 -10.555 1 95.19 55 HIS B C 1
ATOM 3335 O O . HIS B 1 55 ? -31.031 4.613 -10.742 1 95.19 55 HIS B O 1
ATOM 3341 N N . VAL B 1 56 ? -32.844 5.703 -11.492 1 94.44 56 VAL B N 1
ATOM 3342 C CA . VAL B 1 56 ? -32.406 5.809 -12.883 1 94.44 56 VAL B CA 1
ATOM 3343 C C . VAL B 1 56 ? -31.109 6.609 -12.977 1 94.44 56 VAL B C 1
ATOM 3345 O O . VAL B 1 56 ? -30.281 6.367 -13.859 1 94.44 56 VAL B O 1
ATOM 3348 N N . ASN B 1 57 ? -30.922 7.488 -11.953 1 95.06 57 ASN B N 1
ATOM 3349 C CA . ASN B 1 57 ? -29.75 8.359 -11.984 1 95.06 57 ASN B CA 1
ATOM 3350 C C . ASN B 1 57 ? -28.547 7.723 -11.297 1 95.06 57 ASN B C 1
ATOM 3352 O O . ASN B 1 57 ? -27.453 8.273 -11.32 1 95.06 57 ASN B O 1
ATOM 3356 N N . CYS B 1 58 ? -28.703 6.57 -10.695 1 96.31 58 CYS B N 1
ATOM 3357 C CA . CYS B 1 58 ? -27.594 5.91 -10.008 1 96.31 58 CYS B CA 1
ATOM 3358 C C . CYS B 1 58 ? -26.547 5.414 -10.992 1 96.31 58 CYS B C 1
ATOM 3360 O O . CYS B 1 58 ? -26.859 4.652 -11.906 1 96.31 58 CYS B O 1
ATOM 3362 N N . LYS B 1 59 ? -25.344 5.836 -10.805 1 96.25 59 LYS B N 1
ATOM 3363 C CA . LYS B 1 59 ? -24.25 5.473 -11.711 1 96.25 59 LYS B CA 1
ATOM 3364 C C . LYS B 1 59 ? -23.188 4.652 -10.992 1 96.25 59 LYS B C 1
ATOM 3366 O O . LYS B 1 59 ? -22.047 4.555 -11.461 1 96.25 59 LYS B O 1
ATOM 3371 N N . LEU B 1 60 ? -23.469 4.066 -9.922 1 97.19 60 LEU B N 1
ATOM 3372 C CA . LEU B 1 60 ? -22.547 3.32 -9.078 1 97.19 60 LEU B CA 1
ATOM 3373 C C . LEU B 1 60 ? -21.859 2.209 -9.875 1 97.19 60 LEU B C 1
ATOM 3375 O O . LEU B 1 60 ? -22.516 1.484 -10.625 1 97.19 60 LEU B O 1
ATOM 3379 N N . GLN B 1 61 ? -20.609 2.08 -9.711 1 98.06 61 GLN B N 1
ATOM 3380 C CA . GLN B 1 61 ? -19.812 1.056 -10.383 1 98.06 61 GLN B CA 1
ATOM 3381 C C . GLN B 1 61 ? -19.234 0.056 -9.383 1 98.06 61 GLN B C 1
ATOM 3383 O O . GLN B 1 61 ? -19.062 -1.12 -9.703 1 98.06 61 GLN B O 1
ATOM 3388 N N . LYS B 1 62 ? -18.922 0.506 -8.219 1 98.44 62 LYS B N 1
ATOM 3389 C CA . LYS B 1 62 ? -18.344 -0.334 -7.172 1 98.44 62 LYS B CA 1
ATOM 3390 C C . LYS B 1 62 ? -19.156 -0.231 -5.883 1 98.44 62 LYS B C 1
ATOM 3392 O O . LYS B 1 62 ? -19.391 0.868 -5.379 1 98.44 62 LYS B O 1
ATOM 3397 N N . LEU B 1 63 ? -19.562 -1.359 -5.371 1 98.38 63 LEU B N 1
ATOM 3398 C CA . LEU B 1 63 ? -20.312 -1.439 -4.121 1 98.38 63 LEU B CA 1
ATOM 3399 C C . LEU B 1 63 ? -19.688 -2.459 -3.178 1 98.38 63 LEU B C 1
ATOM 3401 O O . LEU B 1 63 ? -19.516 -3.627 -3.537 1 98.38 63 LEU B O 1
ATOM 3405 N N . ARG B 1 64 ? -19.25 -2.01 -1.998 1 98.44 64 ARG B N 1
ATOM 3406 C CA . ARG B 1 64 ? -18.688 -2.889 -0.981 1 98.44 64 ARG B CA 1
ATOM 3407 C C . ARG B 1 64 ? -19.578 -2.967 0.245 1 98.44 64 ARG B C 1
ATOM 3409 O O . ARG B 1 64 ? -19.797 -1.965 0.934 1 98.44 64 ARG B O 1
ATOM 3416 N N . LEU B 1 65 ? -20.062 -4.125 0.495 1 98.5 65 LEU B N 1
ATOM 3417 C CA . LEU B 1 65 ? -20.938 -4.379 1.638 1 98.5 65 LEU B CA 1
ATOM 3418 C C . LEU B 1 65 ? -20.359 -5.484 2.52 1 98.5 65 LEU B C 1
ATOM 3420 O O . LEU B 1 65 ? -21.125 -6.277 3.09 1 98.5 65 LEU B O 1
ATOM 3424 N N . LYS B 1 66 ? -19.016 -5.531 2.566 1 98.06 66 LYS B N 1
ATOM 3425 C CA . LYS B 1 66 ? -18.344 -6.523 3.395 1 98.06 66 LYS B CA 1
ATOM 3426 C C . LYS B 1 66 ? -18.75 -6.395 4.859 1 98.06 66 LYS B C 1
ATOM 3428 O O . LYS B 1 66 ? -18.797 -5.285 5.398 1 98.06 66 LYS B O 1
ATOM 3433 N N . ALA B 1 67 ? -19.062 -7.516 5.492 1 97.06 67 ALA B N 1
ATOM 3434 C CA . ALA B 1 67 ? -19.359 -7.59 6.922 1 97.06 67 ALA B CA 1
ATOM 3435 C C . ALA B 1 67 ? -20.422 -6.574 7.324 1 97.06 67 ALA B C 1
ATOM 3437 O O . ALA B 1 67 ? -20.234 -5.805 8.266 1 97.06 67 ALA B O 1
ATOM 3438 N N . CYS B 1 68 ? -21.547 -6.613 6.656 1 97.75 68 CYS B N 1
ATOM 3439 C CA . CYS B 1 68 ? -22.641 -5.672 6.922 1 97.75 68 CYS B CA 1
ATOM 3440 C C . CYS B 1 68 ? -23.859 -6.391 7.5 1 97.75 68 CYS B C 1
ATOM 3442 O O . CYS B 1 68 ? -24.969 -5.863 7.457 1 97.75 68 CYS B O 1
ATOM 3444 N N . LYS B 1 69 ? -23.688 -7.656 7.969 1 97.88 69 LYS B N 1
ATOM 3445 C CA . LYS B 1 69 ? -24.734 -8.469 8.578 1 97.88 69 LYS B CA 1
ATOM 3446 C C . LYS B 1 69 ? -25.875 -8.734 7.59 1 97.88 69 LYS B C 1
ATOM 3448 O O . LYS B 1 69 ? -27.047 -8.625 7.941 1 97.88 69 LYS B O 1
ATOM 3453 N N . LEU B 1 70 ? -25.531 -9.062 6.398 1 98.06 70 LEU B N 1
ATOM 3454 C CA . LEU B 1 70 ? -26.516 -9.383 5.363 1 98.06 70 LEU B CA 1
ATOM 3455 C C . LEU B 1 70 ? -27.016 -10.812 5.516 1 98.06 70 LEU B C 1
ATOM 3457 O O . LEU B 1 70 ? -26.25 -11.727 5.793 1 98.06 70 LEU B O 1
ATOM 3461 N N . SER B 1 71 ? -28.297 -10.969 5.461 1 96.31 71 SER B N 1
ATOM 3462 C CA . SER B 1 71 ? -28.922 -12.281 5.398 1 96.31 71 SER B CA 1
ATOM 3463 C C . SER B 1 71 ? -29.125 -12.734 3.955 1 96.31 71 SER B C 1
ATOM 3465 O O . SER B 1 71 ? -28.828 -11.992 3.02 1 96.31 71 SER B O 1
ATOM 3467 N N . ALA B 1 72 ? -29.641 -13.914 3.854 1 97.06 72 ALA B N 1
ATOM 3468 C CA . ALA B 1 72 ? -29.984 -14.445 2.537 1 97.06 72 ALA B CA 1
ATOM 3469 C C . ALA B 1 72 ? -30.984 -13.539 1.827 1 97.06 72 ALA B C 1
ATOM 3471 O O . ALA B 1 72 ? -30.891 -13.32 0.618 1 97.06 72 ALA B O 1
ATOM 3472 N N . ALA B 1 73 ? -31.922 -13.008 2.545 1 96.88 73 ALA B N 1
ATOM 3473 C CA . ALA B 1 73 ? -32.969 -12.18 1.972 1 96.88 73 ALA B CA 1
ATOM 3474 C C . ALA B 1 73 ? -32.375 -10.93 1.318 1 96.88 73 ALA B C 1
ATOM 3476 O O . ALA B 1 73 ? -32.906 -10.438 0.318 1 96.88 73 ALA B O 1
ATOM 3477 N N . CYS B 1 74 ? -31.328 -10.43 1.839 1 97.94 74 CYS B N 1
ATOM 3478 C CA . CYS B 1 74 ? -30.672 -9.258 1.279 1 97.94 74 CYS B CA 1
ATOM 3479 C C . CYS B 1 74 ? -30.203 -9.531 -0.146 1 97.94 74 CYS B C 1
ATOM 3481 O O . CYS B 1 74 ? -30.234 -8.641 -0.996 1 97.94 74 CYS B O 1
ATOM 3483 N N . CYS B 1 75 ? -29.812 -10.75 -0.399 1 97.88 75 CYS B N 1
ATOM 3484 C CA . CYS B 1 75 ? -29.344 -11.117 -1.729 1 97.88 75 CYS B CA 1
ATOM 3485 C C . CYS B 1 75 ? -30.453 -11 -2.756 1 97.88 75 CYS B C 1
ATOM 3487 O O . CYS B 1 75 ? -30.219 -10.586 -3.893 1 97.88 75 CYS B O 1
ATOM 3489 N N . GLY B 1 76 ? -31.656 -11.344 -2.307 1 97.19 76 GLY B N 1
ATOM 3490 C CA . GLY B 1 76 ? -32.781 -11.164 -3.193 1 97.19 76 GLY B CA 1
ATOM 3491 C C . GLY B 1 76 ? -33.062 -9.711 -3.537 1 97.19 76 GLY B C 1
ATOM 3492 O O . GLY B 1 76 ? -33.281 -9.375 -4.699 1 97.19 76 GLY B O 1
ATOM 3493 N N . GLU B 1 77 ? -32.969 -8.914 -2.588 1 97 77 GLU B N 1
ATOM 3494 C CA . GLU B 1 77 ? -33.156 -7.477 -2.787 1 97 77 GLU B CA 1
ATOM 3495 C C . GLU B 1 77 ? -32.094 -6.898 -3.709 1 97 77 GLU B C 1
ATOM 3497 O O . GLU B 1 77 ? -32.406 -6.145 -4.633 1 97 77 GLU B O 1
ATOM 3502 N N . LEU B 1 78 ? -30.891 -7.262 -3.457 1 97.38 78 LEU B N 1
ATOM 3503 C CA . LEU B 1 78 ? -29.781 -6.785 -4.277 1 97.38 78 LEU B CA 1
ATOM 3504 C C . LEU B 1 78 ? -29.938 -7.246 -5.723 1 97.38 78 LEU B C 1
ATOM 3506 O O . LEU B 1 78 ? -29.75 -6.461 -6.656 1 97.38 78 LEU B O 1
ATOM 3510 N N . SER B 1 79 ? -30.281 -8.508 -5.82 1 96 79 SER B N 1
ATOM 3511 C CA . SER B 1 79 ? -30.5 -9.078 -7.145 1 96 79 SER B CA 1
ATOM 3512 C C . SER B 1 79 ? -31.547 -8.281 -7.918 1 96 79 SER B C 1
ATOM 3514 O O . SER B 1 79 ? -31.328 -7.938 -9.086 1 96 79 SER B O 1
ATOM 3516 N N . SER B 1 80 ? -32.594 -7.961 -7.309 1 94.69 80 SER B N 1
ATOM 3517 C CA . SER B 1 80 ? -33.688 -7.199 -7.938 1 94.69 80 SER B CA 1
ATOM 3518 C C . SER B 1 80 ? -33.219 -5.793 -8.305 1 94.69 80 SER B C 1
ATOM 3520 O O . SER B 1 80 ? -33.562 -5.289 -9.383 1 94.69 80 SER B O 1
ATOM 3522 N N . ALA B 1 81 ? -32.469 -5.227 -7.496 1 95.31 81 ALA B N 1
ATOM 3523 C CA . ALA B 1 81 ? -32.031 -3.846 -7.691 1 95.31 81 ALA B CA 1
ATOM 3524 C C . ALA B 1 81 ? -30.953 -3.756 -8.773 1 95.31 81 ALA B C 1
ATOM 3526 O O . ALA B 1 81 ? -30.891 -2.775 -9.523 1 95.31 81 ALA B O 1
ATOM 3527 N N . LEU B 1 82 ? -30.156 -4.781 -8.875 1 91.25 82 LEU B N 1
ATOM 3528 C CA . LEU B 1 82 ? -28.953 -4.676 -9.703 1 91.25 82 LEU B CA 1
ATOM 3529 C C . LEU B 1 82 ? -29.172 -5.328 -11.062 1 91.25 82 LEU B C 1
ATOM 3531 O O . LEU B 1 82 ? -28.375 -5.141 -11.984 1 91.25 82 LEU B O 1
ATOM 3535 N N . SER B 1 83 ? -30.312 -6.07 -11.25 1 88.75 83 SER B N 1
ATOM 3536 C CA . SER B 1 83 ? -30.562 -6.867 -12.445 1 88.75 83 SER B CA 1
ATOM 3537 C C . SER B 1 83 ? -30.578 -5.996 -13.695 1 88.75 83 SER B C 1
ATOM 3539 O O . SER B 1 83 ? -30.344 -6.48 -14.805 1 88.75 83 SER B O 1
ATOM 3541 N N . ASN B 1 84 ? -30.797 -4.695 -13.531 1 84.88 84 ASN B N 1
ATOM 3542 C CA . ASN B 1 84 ? -30.859 -3.822 -14.703 1 84.88 84 ASN B CA 1
ATOM 3543 C C . ASN B 1 84 ? -29.766 -2.756 -14.656 1 84.88 84 ASN B C 1
ATOM 3545 O O . ASN B 1 84 ? -29.828 -1.759 -15.375 1 84.88 84 ASN B O 1
ATOM 3549 N N . LYS B 1 85 ? -28.844 -2.949 -13.852 1 84.06 85 LYS B N 1
ATOM 3550 C CA . LYS B 1 85 ? -27.766 -1.956 -13.727 1 84.06 85 LYS B CA 1
ATOM 3551 C C . LYS B 1 85 ? -26.547 -2.363 -14.539 1 84.06 85 LYS B C 1
ATOM 3553 O O . LYS B 1 85 ? -25.781 -3.246 -14.125 1 84.06 85 LYS B O 1
ATOM 3558 N N . GLN B 1 86 ? -26.328 -1.61 -15.57 1 85.25 86 GLN B N 1
ATOM 3559 C CA . GLN B 1 86 ? -25.25 -1.96 -16.484 1 85.25 86 GLN B CA 1
ATOM 3560 C C . GLN B 1 86 ? -23.922 -1.381 -16 1 85.25 86 GLN B C 1
ATOM 3562 O O . GLN B 1 86 ? -22.859 -1.837 -16.422 1 85.25 86 GLN B O 1
ATOM 3567 N N . LEU B 1 87 ? -24.078 -0.5 -15.023 1 90.69 87 LEU B N 1
ATOM 3568 C CA . LEU B 1 87 ? -22.859 0.234 -14.703 1 90.69 87 LEU B CA 1
ATOM 3569 C C . LEU B 1 87 ? -22.141 -0.414 -13.523 1 90.69 87 LEU B C 1
ATOM 3571 O O . LEU B 1 87 ? -20.922 -0.261 -13.383 1 90.69 87 LEU B O 1
ATOM 3575 N N . LEU B 1 88 ? -22.797 -1.165 -12.641 1 96.06 88 LEU B N 1
ATOM 3576 C CA . LEU B 1 88 ? -22.125 -1.799 -11.508 1 96.06 88 LEU B CA 1
ATOM 3577 C C . LEU B 1 88 ? -21.266 -2.965 -11.969 1 96.06 88 LEU B C 1
ATOM 3579 O O . LEU B 1 88 ? -21.781 -3.98 -12.438 1 96.06 88 LEU B O 1
ATOM 3583 N N . THR B 1 89 ? -20 -2.85 -11.781 1 97.25 89 THR B N 1
ATOM 3584 C CA . THR B 1 89 ? -19.109 -3.865 -12.312 1 97.25 89 THR B CA 1
ATOM 3585 C C . THR B 1 89 ? -18.375 -4.582 -11.18 1 97.25 89 THR B C 1
ATOM 3587 O O . THR B 1 89 ? -17.781 -5.645 -11.391 1 97.25 89 THR B O 1
ATOM 3590 N N . ASP B 1 90 ? -18.406 -4.035 -10.031 1 98.25 90 ASP B N 1
ATOM 3591 C CA . ASP B 1 90 ? -17.641 -4.562 -8.906 1 98.25 90 ASP B CA 1
ATOM 3592 C C . ASP B 1 90 ? -18.5 -4.656 -7.648 1 98.25 90 ASP B C 1
ATOM 3594 O O . ASP B 1 90 ? -18.953 -3.635 -7.121 1 98.25 90 ASP B O 1
ATOM 3598 N N . LEU B 1 91 ? -18.672 -5.895 -7.117 1 98.38 91 LEU B N 1
ATOM 3599 C CA . LEU B 1 91 ? -19.516 -6.141 -5.957 1 98.38 91 LEU B CA 1
ATOM 3600 C C . LEU B 1 91 ? -18.797 -7.004 -4.93 1 98.38 91 LEU B C 1
ATOM 3602 O O . LEU B 1 91 ? -18.312 -8.086 -5.262 1 98.38 91 LEU B O 1
ATOM 3606 N N . ASP B 1 92 ? -18.703 -6.516 -3.736 1 98.69 92 ASP B N 1
ATOM 3607 C CA . ASP B 1 92 ? -18.094 -7.258 -2.635 1 98.69 92 ASP B CA 1
ATOM 3608 C C . ASP B 1 92 ? -19.109 -7.504 -1.518 1 98.69 92 ASP B C 1
ATOM 3610 O O . ASP B 1 92 ? -19.547 -6.562 -0.856 1 98.69 92 ASP B O 1
ATOM 3614 N N . LEU B 1 93 ? -19.391 -8.742 -1.25 1 98.69 93 LEU B N 1
ATOM 3615 C CA . LEU B 1 93 ? -20.344 -9.133 -0.213 1 98.69 93 LEU B CA 1
ATOM 3616 C C . LEU B 1 93 ? -19.672 -10.008 0.839 1 98.69 93 LEU B C 1
ATOM 3618 O O . LEU B 1 93 ? -20.344 -10.758 1.552 1 98.69 93 LEU B O 1
ATOM 3622 N N . SER B 1 94 ? -18.375 -9.898 0.977 1 98.31 94 SER B N 1
ATOM 3623 C CA . SER B 1 94 ? -17.594 -10.781 1.831 1 98.31 94 SER B CA 1
ATOM 3624 C C . SER B 1 94 ? -18 -10.656 3.293 1 98.31 94 SER B C 1
ATOM 3626 O O . SER B 1 94 ? -18.625 -9.664 3.682 1 98.31 94 SER B O 1
ATOM 3628 N N . ASP B 1 95 ? -17.672 -11.672 4.027 1 97.5 95 ASP B N 1
ATOM 3629 C CA . ASP B 1 95 ? -17.844 -11.703 5.477 1 97.5 95 ASP B CA 1
ATOM 3630 C C . ASP B 1 95 ? -19.297 -11.484 5.863 1 97.5 95 ASP B C 1
ATOM 3632 O O . ASP B 1 95 ? -19.594 -10.758 6.812 1 97.5 95 ASP B O 1
ATOM 3636 N N . ASN B 1 96 ? -20.219 -11.922 5.008 1 98.38 96 ASN B N 1
ATOM 3637 C CA . ASN B 1 96 ? -21.641 -12.062 5.309 1 98.38 96 ASN B CA 1
ATOM 3638 C C . ASN B 1 96 ? -22.109 -13.516 5.195 1 98.38 96 ASN B C 1
ATOM 3640 O O . ASN B 1 96 ? -21.688 -14.234 4.289 1 98.38 96 ASN B O 1
ATOM 3644 N N . GLN B 1 97 ? -23 -13.938 6.09 1 97 97 GLN B N 1
ATOM 3645 C CA . GLN B 1 97 ? -23.453 -15.32 6.066 1 97 97 GLN B CA 1
ATOM 3646 C C . GLN B 1 97 ? -24.609 -15.508 5.082 1 97 97 GLN B C 1
ATOM 3648 O O . GLN B 1 97 ? -25.766 -15.68 5.496 1 97 97 GLN B O 1
ATOM 3653 N N . LEU B 1 98 ? -24.328 -15.57 3.877 1 97.75 98 LEU B N 1
ATOM 3654 C CA . LEU B 1 98 ? -25.344 -15.641 2.828 1 97.75 98 LEU B CA 1
ATOM 3655 C C . LEU B 1 98 ? -25.875 -17.062 2.688 1 97.75 98 LEU B C 1
ATOM 3657 O O . LEU B 1 98 ? -27.078 -17.266 2.545 1 97.75 98 LEU B O 1
ATOM 3661 N N . GLY B 1 99 ? -24.953 -18.031 2.713 1 96.44 99 GLY B N 1
ATOM 3662 C CA . GLY B 1 99 ? -25.328 -19.438 2.605 1 96.44 99 GLY B CA 1
ATOM 3663 C C . GLY B 1 99 ? -25.906 -19.797 1.249 1 96.44 99 GLY B C 1
ATOM 3664 O O . GLY B 1 99 ? -25.766 -19.047 0.286 1 96.44 99 GLY B O 1
ATOM 3665 N N . ALA B 1 100 ? -26.562 -20.953 1.213 1 96.62 100 ALA B N 1
ATOM 3666 C CA . ALA B 1 100 ? -27.078 -21.516 -0.032 1 96.62 100 ALA B CA 1
ATOM 3667 C C . ALA B 1 100 ? -28.25 -20.688 -0.554 1 96.62 100 ALA B C 1
ATOM 3669 O O . ALA B 1 100 ? -28.328 -20.391 -1.748 1 96.62 100 ALA B O 1
ATOM 3670 N N . LEU B 1 101 ? -29.125 -20.312 0.329 1 97.56 101 LEU B N 1
ATOM 3671 C CA . LEU B 1 101 ? -30.297 -19.547 -0.081 1 97.56 101 LEU B CA 1
ATOM 3672 C C . LEU B 1 101 ? -29.891 -18.188 -0.632 1 97.56 101 LEU B C 1
ATOM 3674 O O . LEU B 1 101 ? -30.391 -17.75 -1.669 1 97.56 101 LEU B O 1
ATOM 3678 N N . GLY B 1 102 ? -29.016 -17.531 0.052 1 98.25 102 GLY B N 1
ATOM 3679 C CA . GLY B 1 102 ? -28.516 -16.25 -0.426 1 98.25 102 GLY B CA 1
ATOM 3680 C C . GLY B 1 102 ? -27.875 -16.328 -1.803 1 98.25 102 GLY B C 1
ATOM 3681 O O . GLY B 1 102 ? -28.125 -15.477 -2.658 1 98.25 102 GLY B O 1
ATOM 3682 N N . MET B 1 103 ? -27.078 -17.375 -1.955 1 97.88 103 MET B N 1
ATOM 3683 C CA . MET B 1 103 ? -26.422 -17.562 -3.25 1 97.88 103 MET B CA 1
ATOM 3684 C C . MET B 1 103 ? -27.469 -17.781 -4.348 1 97.88 103 MET B C 1
ATOM 3686 O O . MET B 1 103 ? -27.359 -17.203 -5.426 1 97.88 103 MET B O 1
ATOM 3690 N N . GLN B 1 104 ? -28.406 -18.578 -4.074 1 97.62 104 GLN B N 1
ATOM 3691 C CA . GLN B 1 104 ? -29.453 -18.844 -5.043 1 97.62 104 GLN B CA 1
ATOM 3692 C C . GLN B 1 104 ? -30.156 -17.547 -5.461 1 97.62 104 GLN B C 1
ATOM 3694 O O . GLN B 1 104 ? -30.375 -17.312 -6.652 1 97.62 104 GLN B O 1
ATOM 3699 N N . LEU B 1 105 ? -30.484 -16.781 -4.543 1 97.69 105 LEU B N 1
ATOM 3700 C CA . LEU B 1 105 ? -31.172 -15.516 -4.805 1 97.69 105 LEU B CA 1
ATOM 3701 C C . LEU B 1 105 ? -30.281 -14.547 -5.566 1 97.69 105 LEU B C 1
ATOM 3703 O O . LEU B 1 105 ? -30.719 -13.891 -6.508 1 97.69 105 LEU B O 1
ATOM 3707 N N . LEU B 1 106 ? -29.062 -14.484 -5.172 1 97.62 106 LEU B N 1
ATOM 3708 C CA . LEU B 1 106 ? -28.125 -13.609 -5.859 1 97.62 106 LEU B CA 1
ATOM 3709 C C . LEU B 1 106 ? -27.969 -14.016 -7.32 1 97.62 106 LEU B C 1
ATOM 3711 O O . LEU B 1 106 ? -27.938 -13.156 -8.203 1 97.62 106 LEU B O 1
ATOM 3715 N N . CYS B 1 107 ? -27.891 -15.312 -7.562 1 96.56 107 CYS B N 1
ATOM 3716 C CA . CYS B 1 107 ? -27.688 -15.844 -8.906 1 96.56 107 CYS B CA 1
ATOM 3717 C C . CYS B 1 107 ? -28.844 -15.477 -9.82 1 96.56 107 CYS B C 1
ATOM 3719 O O . CYS B 1 107 ? -28.656 -15.32 -11.031 1 96.56 107 CYS B O 1
ATOM 3721 N N . GLU B 1 108 ? -30.031 -15.297 -9.281 1 94.94 108 GLU B N 1
ATOM 3722 C CA . GLU B 1 108 ? -31.156 -14.867 -10.094 1 94.94 108 GLU B CA 1
ATOM 3723 C C . GLU B 1 108 ? -30.875 -13.523 -10.766 1 94.94 108 GLU B C 1
ATOM 3725 O O . GLU B 1 108 ? -31.25 -13.312 -11.922 1 94.94 108 GLU B O 1
ATOM 3730 N N . GLY B 1 109 ? -30.266 -12.672 -10.07 1 93.69 109 GLY B N 1
ATOM 3731 C CA . GLY B 1 109 ? -29.891 -11.383 -10.633 1 93.69 109 GLY B CA 1
ATOM 3732 C C . GLY B 1 109 ? -28.719 -11.469 -11.586 1 93.69 109 GLY B C 1
ATOM 3733 O O . GLY B 1 109 ? -28.719 -10.836 -12.641 1 93.69 109 GLY B O 1
ATOM 3734 N N . LEU B 1 110 ? -27.766 -12.289 -11.242 1 94.81 110 LEU B N 1
ATOM 3735 C CA . LEU B 1 110 ? -26.531 -12.406 -12.016 1 94.81 110 LEU B CA 1
ATOM 3736 C C . LEU B 1 110 ? -26.812 -12.984 -13.398 1 94.81 110 LEU B C 1
ATOM 3738 O O . LEU B 1 110 ? -26.047 -12.758 -14.336 1 94.81 110 LEU B O 1
ATOM 3742 N N . LYS B 1 111 ? -27.938 -13.68 -13.508 1 93.06 111 LYS B N 1
ATOM 3743 C CA . LYS B 1 111 ? -28.297 -14.312 -14.766 1 93.06 111 LYS B CA 1
ATOM 3744 C C . LYS B 1 111 ? -28.875 -13.297 -15.75 1 93.06 111 LYS B C 1
ATOM 3746 O O . LYS B 1 111 ? -28.984 -13.578 -16.953 1 93.06 111 LYS B O 1
ATOM 3751 N N . GLN B 1 112 ? -29.203 -12.195 -15.227 1 92.56 112 GLN B N 1
ATOM 3752 C CA . GLN B 1 112 ? -29.844 -11.211 -16.094 1 92.56 112 GLN B CA 1
ATOM 3753 C C . GLN B 1 112 ? -28.859 -10.625 -17.094 1 92.56 112 GLN B C 1
ATOM 3755 O O . GLN B 1 112 ? -27.734 -10.25 -16.719 1 92.56 112 GLN B O 1
ATOM 3760 N N . PRO B 1 113 ? -29.281 -10.445 -18.328 1 88.25 113 PRO B N 1
ATOM 3761 C CA . PRO B 1 113 ? -28.359 -10.039 -19.406 1 88.25 113 PRO B CA 1
ATOM 3762 C C . PRO B 1 113 ? -27.844 -8.609 -19.234 1 88.25 113 PRO B C 1
ATOM 3764 O O . PRO B 1 113 ? -26.75 -8.289 -19.688 1 88.25 113 PRO B O 1
ATOM 3767 N N . ASN B 1 114 ? -28.672 -7.832 -18.562 1 88.81 114 ASN B N 1
ATOM 3768 C CA . ASN B 1 114 ? -28.281 -6.434 -18.438 1 88.81 114 ASN B CA 1
ATOM 3769 C C . ASN B 1 114 ? -27.391 -6.203 -17.219 1 88.81 114 ASN B C 1
ATOM 3771 O O . ASN B 1 114 ? -26.844 -5.109 -17.047 1 88.81 114 ASN B O 1
ATOM 3775 N N . PHE B 1 115 ? -27.328 -7.184 -16.516 1 90.56 115 PHE B N 1
ATOM 3776 C CA . PHE B 1 115 ? -26.438 -7.074 -15.375 1 90.56 115 PHE B CA 1
ATOM 3777 C C . PHE B 1 115 ? -25.016 -7.465 -15.75 1 90.56 115 PHE B C 1
ATOM 3779 O O . PHE B 1 115 ? -24.703 -8.656 -15.852 1 90.56 115 PHE B O 1
ATOM 3786 N N . LYS B 1 116 ? -24.109 -6.531 -15.836 1 93.62 116 LYS B N 1
ATOM 3787 C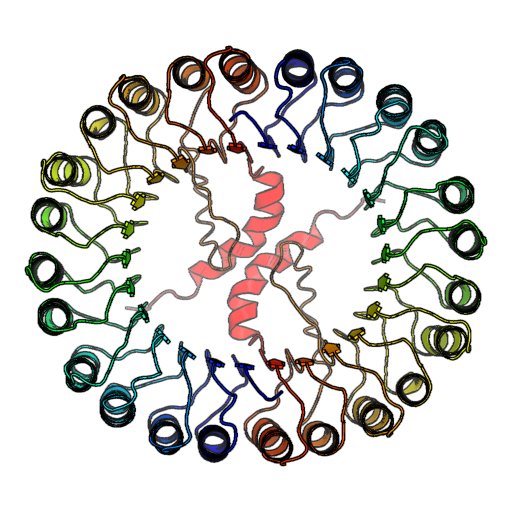 CA . LYS B 1 116 ? -22.781 -6.73 -16.406 1 93.62 116 LYS B CA 1
ATOM 3788 C C . LYS B 1 116 ? -21.703 -6.75 -15.336 1 93.62 116 LYS B C 1
ATOM 3790 O O . LYS B 1 116 ? -20.672 -6.094 -15.469 1 93.62 116 LYS B O 1
ATOM 3795 N N . LEU B 1 117 ? -21.906 -7.477 -14.281 1 96.81 117 LEU B N 1
ATOM 3796 C CA . LEU B 1 117 ? -20.938 -7.602 -13.203 1 96.81 117 LEU B CA 1
ATOM 3797 C C . LEU B 1 117 ? -19.641 -8.227 -13.703 1 96.81 117 LEU B C 1
ATOM 3799 O O . LEU B 1 117 ? -19.656 -9.219 -14.438 1 96.81 117 LEU B O 1
ATOM 3803 N N . GLN B 1 118 ? -18.578 -7.633 -13.367 1 98.12 118 GLN B N 1
ATOM 3804 C CA . GLN B 1 118 ? -17.266 -8.125 -13.789 1 98.12 118 GLN B CA 1
ATOM 3805 C C . GLN B 1 118 ? -16.531 -8.805 -12.641 1 98.12 118 GLN B C 1
ATOM 3807 O O . GLN B 1 118 ? -15.852 -9.812 -12.836 1 98.12 118 GLN B O 1
ATOM 3812 N N . ARG B 1 119 ? -16.625 -8.258 -11.477 1 98.81 119 ARG B N 1
ATOM 3813 C CA . ARG B 1 119 ? -15.938 -8.781 -10.297 1 98.81 119 ARG B CA 1
ATOM 3814 C C . ARG B 1 119 ? -16.922 -9.047 -9.164 1 98.81 119 ARG B C 1
ATOM 3816 O O . ARG B 1 119 ? -17.656 -8.148 -8.75 1 98.81 119 ARG B O 1
ATOM 3823 N N . LEU B 1 120 ? -16.922 -10.297 -8.719 1 98.75 120 LEU B N 1
ATOM 3824 C CA . LEU B 1 120 ? -17.75 -10.719 -7.59 1 98.75 120 LEU B CA 1
ATOM 3825 C C . LEU B 1 120 ? -16.891 -11.305 -6.477 1 98.75 120 LEU B C 1
ATOM 3827 O O . LEU B 1 120 ? -16.188 -12.289 -6.688 1 98.75 120 LEU B O 1
ATOM 3831 N N . VAL B 1 121 ? -16.922 -10.648 -5.301 1 98.81 121 VAL B N 1
ATOM 3832 C CA . VAL B 1 121 ? -16.125 -11.094 -4.16 1 98.81 121 VAL B CA 1
ATOM 3833 C C . VAL B 1 121 ? -17.047 -11.648 -3.08 1 98.81 121 VAL B C 1
ATOM 3835 O O . VAL B 1 121 ? -17.891 -10.93 -2.535 1 98.81 121 VAL B O 1
ATOM 3838 N N . LEU B 1 122 ? -16.875 -12.961 -2.797 1 98.75 122 LEU B N 1
ATOM 3839 C CA . LEU B 1 122 ? -17.688 -13.688 -1.833 1 98.75 122 LEU B CA 1
ATOM 3840 C C . LEU B 1 122 ? -16.828 -14.414 -0.813 1 98.75 122 LEU B C 1
ATOM 3842 O O . LEU B 1 122 ? -17.031 -15.594 -0.537 1 98.75 122 LEU B O 1
ATOM 3846 N N . ARG B 1 123 ? -15.867 -13.703 -0.29 1 98.06 123 ARG B N 1
ATOM 3847 C CA . ARG B 1 123 ? -15 -14.297 0.723 1 98.06 123 ARG B CA 1
ATOM 3848 C C . ARG B 1 123 ? -15.758 -14.508 2.031 1 98.06 123 ARG B C 1
ATOM 3850 O O . ARG B 1 123 ? -16.531 -13.648 2.453 1 98.06 123 ARG B O 1
ATOM 3857 N N . PHE B 1 124 ? -15.531 -15.656 2.611 1 97.25 124 PHE B N 1
ATOM 3858 C CA . PHE B 1 124 ? -16.047 -15.945 3.943 1 97.25 124 PHE B CA 1
ATOM 3859 C C . PHE B 1 124 ? -17.547 -15.664 4.016 1 97.25 124 PHE B C 1
ATOM 3861 O O . PHE B 1 124 ? -18 -14.938 4.895 1 97.25 124 PHE B O 1
ATOM 3868 N N . CYS B 1 125 ? -18.312 -16.328 3.135 1 98.06 125 CYS B N 1
ATOM 3869 C CA . CYS B 1 125 ? -19.734 -16.062 3.043 1 98.06 125 CYS B CA 1
ATOM 3870 C C . CYS B 1 125 ? -20.547 -17.297 3.436 1 98.06 125 CYS B C 1
ATOM 3872 O O . CYS B 1 125 ? -21.75 -17.344 3.223 1 98.06 125 CYS B O 1
ATOM 3874 N N . GLY B 1 126 ? -19.922 -18.297 3.979 1 97 126 GLY B N 1
ATOM 3875 C CA . GLY B 1 126 ? -20.609 -19.5 4.391 1 97 126 GLY B CA 1
ATOM 3876 C C . GLY B 1 126 ? -21.156 -20.312 3.227 1 97 126 GLY B C 1
ATOM 3877 O O . GLY B 1 126 ? -22.203 -20.938 3.342 1 97 126 GLY B O 1
ATOM 3878 N N . LEU B 1 127 ? -20.469 -20.328 2.18 1 97.69 127 LEU B N 1
ATOM 3879 C CA . LEU B 1 127 ? -20.938 -21.016 0.984 1 97.69 127 LEU B CA 1
ATOM 3880 C C . LEU B 1 127 ? -20.672 -22.516 1.092 1 97.69 127 LEU B C 1
ATOM 3882 O O . LEU B 1 127 ? -19.672 -22.938 1.673 1 97.69 127 LEU B O 1
ATOM 3886 N N . THR B 1 128 ? -21.578 -23.266 0.503 1 96.44 128 THR B N 1
ATOM 3887 C CA . THR B 1 128 ? -21.484 -24.719 0.48 1 96.44 128 THR B CA 1
ATOM 3888 C C . THR B 1 128 ? -21.391 -25.234 -0.953 1 96.44 128 THR B C 1
ATOM 3890 O O . THR B 1 128 ? -21.391 -24.438 -1.902 1 96.44 128 THR B O 1
ATOM 3893 N N . GLY B 1 129 ? -21.328 -26.562 -1.038 1 96.62 129 GLY B N 1
ATOM 3894 C CA . GLY B 1 129 ? -21.203 -27.172 -2.348 1 96.62 129 GLY B CA 1
ATOM 3895 C C . GLY B 1 129 ? -22.375 -26.844 -3.268 1 96.62 129 GLY B C 1
ATOM 3896 O O . GLY B 1 129 ? -22.188 -26.688 -4.477 1 96.62 129 GLY B O 1
ATOM 3897 N N . THR B 1 130 ? -23.547 -26.703 -2.734 1 95.75 130 THR B N 1
ATOM 3898 C CA . THR B 1 130 ? -24.734 -26.406 -3.527 1 95.75 130 THR B CA 1
ATOM 3899 C C . THR B 1 130 ? -24.609 -25.031 -4.199 1 95.75 130 THR B C 1
ATOM 3901 O O . THR B 1 130 ? -25.062 -24.844 -5.328 1 95.75 130 THR B O 1
ATOM 3904 N N . CYS B 1 131 ? -23.984 -24.125 -3.576 1 97.44 131 CYS B N 1
ATOM 3905 C CA . CYS B 1 131 ? -23.766 -22.797 -4.117 1 97.44 131 CYS B CA 1
ATOM 3906 C C . CYS B 1 131 ? -22.938 -22.844 -5.398 1 97.44 131 CYS B C 1
ATOM 3908 O O . CYS B 1 131 ? -23.156 -22.062 -6.316 1 97.44 131 CYS B O 1
ATOM 3910 N N . CYS B 1 132 ? -22.078 -23.844 -5.426 1 97.88 132 CYS B N 1
ATOM 3911 C CA . CYS B 1 132 ? -21.188 -23.969 -6.574 1 97.88 132 CYS B CA 1
ATOM 3912 C C . CYS B 1 132 ? -21.969 -24.375 -7.82 1 97.88 132 CYS B C 1
ATOM 3914 O O . CYS B 1 132 ? -21.578 -24.031 -8.938 1 97.88 132 CYS B O 1
ATOM 3916 N N . GLY B 1 133 ? -23.047 -25.094 -7.59 1 97.62 133 GLY B N 1
ATOM 3917 C CA . GLY B 1 133 ? -23.922 -25.359 -8.719 1 97.62 133 GLY B CA 1
ATOM 3918 C C . GLY B 1 133 ? -24.516 -24.109 -9.336 1 97.62 133 GLY B C 1
ATOM 3919 O O . GLY B 1 133 ? -24.5 -23.938 -10.555 1 97.62 133 GLY B O 1
ATOM 3920 N N . ASP B 1 134 ? -24.953 -23.266 -8.547 1 97.5 134 ASP B N 1
ATOM 3921 C CA . ASP B 1 134 ? -25.484 -21.969 -9 1 97.5 134 ASP B CA 1
ATOM 3922 C C . ASP B 1 134 ? -24.406 -21.156 -9.703 1 97.5 134 ASP B C 1
ATOM 3924 O O . ASP B 1 134 ? -24.641 -20.594 -10.781 1 97.5 134 ASP B O 1
ATOM 3928 N N . LEU B 1 135 ? -23.281 -21.141 -9.133 1 98.38 135 LEU B N 1
ATOM 3929 C CA . LEU B 1 135 ? -22.172 -20.391 -9.711 1 98.38 135 LEU B CA 1
ATOM 3930 C C . LEU B 1 135 ? -21.766 -20.969 -11.062 1 98.38 135 LEU B C 1
ATOM 3932 O O . LEU B 1 135 ? -21.406 -20.234 -11.977 1 98.38 135 LEU B O 1
ATOM 3936 N N . SER B 1 136 ? -21.781 -22.312 -11.086 1 98.5 136 SER B N 1
ATOM 3937 C CA . SER B 1 136 ? -21.484 -22.969 -12.352 1 98.5 136 SER B CA 1
ATOM 3938 C C . SER B 1 136 ? -22.391 -22.484 -13.469 1 98.5 136 SER B C 1
ATOM 3940 O O . SER B 1 136 ? -21.938 -22.203 -14.586 1 98.5 136 SER B O 1
ATOM 3942 N N . THR B 1 137 ? -23.656 -22.328 -13.164 1 97.69 137 THR B N 1
ATOM 3943 C CA . THR B 1 137 ? -24.625 -21.812 -14.125 1 97.69 137 THR B CA 1
ATOM 3944 C C . THR B 1 137 ? -24.266 -20.391 -14.539 1 97.69 137 THR B C 1
ATOM 3946 O O . THR B 1 137 ? -24.312 -20.047 -15.719 1 97.69 137 THR B O 1
ATOM 3949 N N . ILE B 1 138 ? -23.875 -19.594 -13.602 1 97.94 138 ILE B N 1
ATOM 3950 C CA . ILE B 1 138 ? -23.5 -18.219 -13.883 1 97.94 138 ILE B CA 1
ATOM 3951 C C . ILE B 1 138 ? -22.266 -18.188 -14.781 1 97.94 138 ILE B C 1
ATOM 3953 O O . ILE B 1 138 ? -22.234 -17.438 -15.766 1 97.94 138 ILE B O 1
ATOM 3957 N N . LEU B 1 139 ? -21.312 -19.016 -14.469 1 98 139 LEU B N 1
ATOM 3958 C CA . LEU B 1 139 ? -20.078 -19.062 -15.266 1 98 139 LEU B CA 1
ATOM 3959 C C . LEU B 1 139 ? -20.391 -19.469 -16.703 1 98 139 LEU B C 1
ATOM 3961 O O . LEU B 1 139 ? -19.734 -18.984 -17.641 1 98 139 LEU B O 1
ATOM 3965 N N . SER B 1 140 ? -21.406 -20.234 -16.875 1 96.69 140 SER B N 1
ATOM 3966 C CA . SER B 1 140 ? -21.734 -20.75 -18.203 1 96.69 140 SER B CA 1
ATOM 3967 C C . SER B 1 140 ? -22.594 -19.75 -18.984 1 96.69 140 SER B C 1
ATOM 3969 O O . SER B 1 140 ? -22.688 -19.844 -20.219 1 96.69 140 SER B O 1
ATOM 3971 N N . THR B 1 141 ? -23.125 -18.812 -18.25 1 95 141 THR B N 1
ATOM 3972 C CA . THR B 1 141 ? -24.109 -17.984 -18.953 1 95 141 THR B CA 1
ATOM 3973 C C . THR B 1 141 ? -23.672 -16.516 -18.953 1 95 141 THR B C 1
ATOM 3975 O O . THR B 1 141 ? -24.016 -15.758 -19.859 1 95 141 THR B O 1
ATOM 3978 N N . SER B 1 142 ? -22.969 -16.062 -18 1 94.25 142 SER B N 1
ATOM 3979 C CA . SER B 1 142 ? -22.578 -14.664 -17.906 1 94.25 142 SER B CA 1
ATOM 3980 C C . SER B 1 142 ? -21.562 -14.297 -18.984 1 94.25 142 SER B C 1
ATOM 3982 O O . SER B 1 142 ? -20.625 -15.062 -19.25 1 94.25 142 SER B O 1
ATOM 3984 N N . GLN B 1 143 ? -21.75 -13.148 -19.562 1 92.06 143 GLN B N 1
ATOM 3985 C CA . GLN B 1 143 ? -20.828 -12.68 -20.578 1 92.06 143 GLN B CA 1
ATOM 3986 C C . GLN B 1 143 ? -19.922 -11.578 -20.031 1 92.06 143 GLN B C 1
ATOM 3988 O O . GLN B 1 143 ? -19.125 -11 -20.766 1 92.06 143 GLN B O 1
ATOM 3993 N N . SER B 1 144 ? -20.062 -11.352 -18.734 1 95.5 144 SER B N 1
ATOM 3994 C CA . SER B 1 144 ? -19.344 -10.188 -18.219 1 95.5 144 SER B CA 1
ATOM 3995 C C . SER B 1 144 ? -18.484 -10.547 -17.016 1 95.5 144 SER B C 1
ATOM 3997 O O . SER B 1 144 ? -17.5 -9.867 -16.719 1 95.5 144 SER B O 1
ATOM 3999 N N . LEU B 1 145 ? -18.719 -11.633 -16.297 1 97.81 145 LEU B N 1
ATOM 4000 C CA . LEU B 1 145 ? -18 -11.961 -15.078 1 97.81 145 LEU B CA 1
ATOM 4001 C C . LEU B 1 145 ? -16.594 -12.438 -15.391 1 97.81 145 LEU B C 1
ATOM 4003 O O . LEU B 1 145 ? -16.406 -13.484 -16.031 1 97.81 145 LEU B O 1
ATOM 4007 N N . THR B 1 146 ? -15.609 -11.695 -14.906 1 98.62 146 THR B N 1
ATOM 4008 C CA . THR B 1 146 ? -14.227 -12.031 -15.242 1 98.62 146 THR B CA 1
ATOM 4009 C C . THR B 1 146 ? -13.43 -12.367 -13.992 1 98.62 146 THR B C 1
ATOM 4011 O O . THR B 1 146 ? -12.352 -12.953 -14.07 1 98.62 146 THR B O 1
ATOM 4014 N N . GLU B 1 147 ? -13.875 -11.992 -12.852 1 98.88 147 GLU B N 1
ATOM 4015 C CA . GLU B 1 147 ? -13.188 -12.281 -11.594 1 98.88 147 GLU B CA 1
ATOM 4016 C C . GLU B 1 147 ? -14.156 -12.773 -10.531 1 98.88 147 GLU B C 1
ATOM 4018 O O . GLU B 1 147 ? -15.188 -12.141 -10.273 1 98.88 147 GLU B O 1
ATOM 4023 N N . LEU B 1 148 ? -13.789 -13.898 -9.938 1 98.88 148 LEU B N 1
ATOM 4024 C CA . LEU B 1 148 ? -14.57 -14.5 -8.859 1 98.88 148 LEU B CA 1
ATOM 4025 C C . LEU B 1 148 ? -13.664 -14.875 -7.688 1 98.88 148 LEU B C 1
ATOM 4027 O O . LEU B 1 148 ? -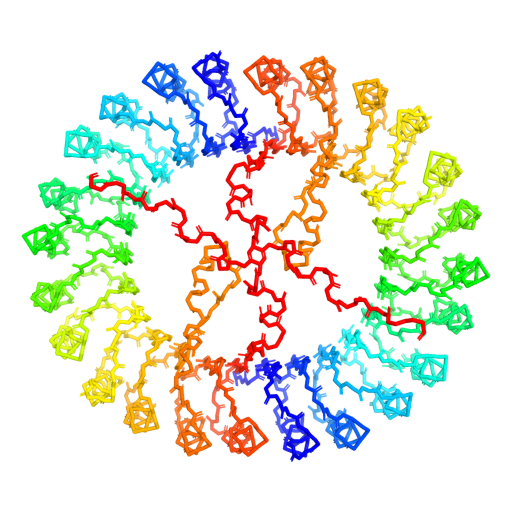12.664 -15.57 -7.871 1 98.88 148 LEU B O 1
ATOM 4031 N N . ASP B 1 149 ? -14.031 -14.367 -6.559 1 98.81 149 ASP B N 1
ATOM 4032 C CA . ASP B 1 149 ? -13.289 -14.688 -5.344 1 98.81 149 ASP B CA 1
ATOM 4033 C C . ASP B 1 149 ? -14.164 -15.453 -4.348 1 98.81 149 ASP B C 1
ATOM 4035 O O . ASP B 1 149 ? -15.086 -14.883 -3.758 1 98.81 149 ASP B O 1
ATOM 4039 N N . LEU B 1 150 ? -13.805 -16.688 -4.121 1 98.62 150 LEU B N 1
ATOM 4040 C CA . LEU B 1 150 ? -14.555 -17.547 -3.211 1 98.62 150 LEU B CA 1
ATOM 4041 C C . LEU B 1 150 ? -13.703 -17.938 -2.002 1 98.62 150 LEU B C 1
ATOM 4043 O O . LEU B 1 150 ? -14.023 -18.891 -1.295 1 98.62 150 LEU B O 1
ATOM 4047 N N . SER B 1 151 ? -12.734 -17.156 -1.716 1 97.69 151 SER B N 1
ATOM 4048 C CA . SER B 1 151 ? -11.75 -17.516 -0.694 1 97.69 151 SER B CA 1
ATOM 4049 C C . SER B 1 151 ? -12.406 -17.625 0.681 1 97.69 151 SER B C 1
ATOM 4051 O O . SER B 1 151 ? -13.438 -17 0.933 1 97.69 151 SER B O 1
ATOM 4053 N N . TYR B 1 152 ? -11.836 -18.484 1.493 1 95.38 152 TYR B N 1
ATOM 4054 C CA . TYR B 1 152 ? -12.148 -18.656 2.908 1 95.38 152 TYR B CA 1
ATOM 4055 C C . TYR B 1 152 ? -13.539 -19.25 3.09 1 95.38 152 TYR B C 1
ATOM 4057 O O . TYR B 1 152 ? -14.156 -19.094 4.148 1 95.38 152 TYR B O 1
ATOM 4065 N N . ASN B 1 153 ? -14.055 -19.859 2.072 1 96.94 153 ASN B N 1
ATOM 4066 C CA . ASN B 1 153 ? -15.211 -20.734 2.248 1 96.94 153 ASN B CA 1
ATOM 4067 C C . ASN B 1 153 ? -14.797 -22.188 2.461 1 96.94 153 ASN B C 1
ATOM 4069 O O . ASN B 1 153 ? -14.266 -22.828 1.551 1 96.94 153 ASN B O 1
ATOM 4073 N N . PHE B 1 154 ? -15.18 -22.75 3.572 1 95.38 154 PHE B N 1
ATOM 4074 C CA . PHE B 1 154 ? -14.547 -23.984 4.027 1 95.38 154 PHE B CA 1
ATOM 4075 C C . PHE B 1 154 ? -15.43 -25.188 3.713 1 95.38 154 PHE B C 1
ATOM 4077 O O . PHE B 1 154 ? -15.023 -26.328 3.926 1 95.38 154 PHE B O 1
ATOM 4084 N N . SER B 1 155 ? -16.578 -24.922 3.182 1 96.12 155 SER B N 1
ATOM 4085 C CA . SER B 1 155 ? -17.547 -26.016 3.057 1 96.12 155 SER B CA 1
ATOM 4086 C C . SER B 1 155 ? -17.938 -26.234 1.601 1 96.12 155 SER B C 1
ATOM 4088 O O . SER B 1 155 ? -19.016 -26.766 1.32 1 96.12 155 SER B O 1
ATOM 4090 N N . LEU B 1 156 ? -17.156 -25.828 0.677 1 96.38 156 LEU B N 1
ATOM 4091 C CA . LEU B 1 156 ? -17.484 -26.062 -0.725 1 96.38 156 LEU B CA 1
ATOM 4092 C C . LEU B 1 156 ? -17.484 -27.562 -1.037 1 96.38 156 LEU B C 1
ATOM 4094 O O . LEU B 1 156 ? -18.375 -28.062 -1.725 1 96.38 156 LEU B O 1
ATOM 4098 N N . GLY B 1 157 ? -16.453 -28.281 -0.433 1 94.12 157 GLY B N 1
ATOM 4099 C CA . GLY B 1 157 ? -16.344 -29.719 -0.618 1 94.12 157 GLY B CA 1
ATOM 4100 C C . GLY B 1 157 ? -15.93 -30.109 -2.023 1 94.12 157 GLY B C 1
ATOM 4101 O O . GLY B 1 157 ? -15.844 -29.25 -2.91 1 94.12 157 GLY B O 1
ATOM 4102 N N . GLU B 1 158 ? -15.773 -31.391 -2.205 1 95.44 158 GLU B N 1
ATOM 4103 C CA . GLU B 1 158 ? -15.328 -31.938 -3.484 1 95.44 158 GLU B CA 1
ATOM 4104 C C . GLU B 1 158 ? -16.391 -31.766 -4.559 1 95.44 158 GLU B C 1
ATOM 4106 O O . GLU B 1 158 ? -16.094 -31.391 -5.688 1 95.44 158 GLU B O 1
ATOM 4111 N N . VAL B 1 159 ? -17.578 -32 -4.152 1 95.81 159 VAL B N 1
ATOM 4112 C CA . VAL B 1 159 ? -18.688 -31.906 -5.098 1 95.81 159 VAL B CA 1
ATOM 4113 C C . VAL B 1 159 ? -18.828 -30.469 -5.57 1 95.81 159 VAL B C 1
ATOM 4115 O O . VAL B 1 159 ? -19.016 -30.203 -6.762 1 95.81 159 VAL B O 1
ATOM 4118 N N . GLY B 1 160 ? -18.75 -29.562 -4.684 1 97.75 160 GLY B N 1
ATOM 4119 C CA . GLY B 1 160 ? -18.828 -28.156 -5.043 1 97.75 160 GLY B CA 1
ATOM 4120 C C . GLY B 1 160 ? -17.734 -27.734 -6.016 1 97.75 160 GLY B C 1
ATOM 4121 O O . GLY B 1 160 ? -18.016 -27.062 -7.008 1 97.75 160 GLY B O 1
ATOM 4122 N N . VAL B 1 161 ? -16.531 -28.156 -5.754 1 97.88 161 VAL B N 1
ATOM 4123 C CA . VAL B 1 161 ? -15.398 -27.797 -6.613 1 97.88 161 VAL B CA 1
ATOM 4124 C C . VAL B 1 161 ? -15.594 -28.438 -7.992 1 97.88 161 VAL B C 1
ATOM 4126 O O . VAL B 1 161 ? -15.305 -27.797 -9.016 1 97.88 161 VAL B O 1
ATOM 4129 N N . GLN B 1 162 ? -16.062 -29.609 -7.961 1 98.12 162 GLN B N 1
ATOM 4130 C CA . GLN B 1 162 ? -16.359 -30.266 -9.234 1 98.12 162 GLN B CA 1
ATOM 4131 C C . GLN B 1 162 ? -17.344 -29.438 -10.055 1 98.12 162 GLN B C 1
ATOM 4133 O O . GLN B 1 162 ? -17.125 -29.219 -11.25 1 98.12 162 GLN B O 1
ATOM 4138 N N . LEU B 1 163 ? -18.391 -29.016 -9.461 1 98.38 163 LEU B N 1
ATOM 4139 C CA . LEU B 1 163 ? -19.406 -28.219 -10.141 1 98.38 163 LEU B CA 1
ATOM 4140 C C . LEU B 1 163 ? -18.828 -26.906 -10.641 1 98.38 163 LEU B C 1
ATOM 4142 O O . LEU B 1 163 ? -19.094 -26.5 -11.773 1 98.38 163 LEU B O 1
ATOM 4146 N N . LEU B 1 164 ? -18.094 -26.281 -9.812 1 98.38 164 LEU B N 1
ATOM 4147 C CA . LEU B 1 164 ? -17.438 -25.031 -10.211 1 98.38 164 LEU B CA 1
ATOM 4148 C C . LEU B 1 164 ? -16.594 -25.25 -11.453 1 98.38 164 LEU B C 1
ATOM 4150 O O . LEU B 1 164 ? -16.641 -24.438 -12.391 1 98.38 164 LEU B O 1
ATOM 4154 N N . CYS B 1 165 ? -15.805 -26.359 -11.469 1 98.5 165 CYS B N 1
ATOM 4155 C CA . CYS B 1 165 ? -14.93 -26.672 -12.594 1 98.5 165 CYS B CA 1
ATOM 4156 C C . CYS B 1 165 ? -15.734 -26.922 -13.859 1 98.5 165 CYS B C 1
ATOM 4158 O O . CYS B 1 165 ? -15.297 -26.594 -14.961 1 98.5 165 CYS B O 1
ATOM 4160 N N . GLU B 1 166 ? -16.906 -27.484 -13.695 1 98.44 166 GLU B N 1
ATOM 4161 C CA . GLU B 1 166 ? -17.766 -27.656 -14.859 1 98.44 166 GLU B CA 1
ATOM 4162 C C . GLU B 1 166 ? -18.141 -26.312 -15.477 1 98.44 166 GLU B C 1
ATOM 4164 O O . GLU B 1 166 ? -18.172 -26.172 -16.703 1 98.44 166 GLU B O 1
ATOM 4169 N N . GLY B 1 167 ? -18.391 -25.391 -14.656 1 98.25 167 GLY B N 1
ATOM 4170 C CA . GLY B 1 167 ? -18.641 -24.047 -15.156 1 98.25 167 GLY B CA 1
ATOM 4171 C C . GLY B 1 167 ? -17.453 -23.438 -15.859 1 98.25 167 GLY B C 1
ATOM 4172 O O . GLY B 1 167 ? -17.594 -22.797 -16.906 1 98.25 167 GLY B O 1
ATOM 4173 N N . LEU B 1 168 ? -16.312 -23.656 -15.336 1 98.25 168 LEU B N 1
ATOM 4174 C CA . LEU B 1 168 ? -15.086 -23.109 -15.898 1 98.25 168 LEU B CA 1
ATOM 4175 C C . LEU B 1 168 ? -14.812 -23.703 -17.281 1 98.25 168 LEU B C 1
ATOM 4177 O O . LEU B 1 168 ? -14.227 -23.031 -18.141 1 98.25 168 LEU B O 1
ATOM 4181 N N . LYS B 1 169 ? -15.242 -24.906 -17.469 1 98.12 169 LYS B N 1
ATOM 4182 C CA . LYS B 1 169 ? -14.969 -25.625 -18.703 1 98.12 169 LYS B CA 1
ATOM 4183 C C . LYS B 1 169 ? -15.914 -25.172 -19.812 1 98.12 169 LYS B C 1
ATOM 4185 O O . LYS B 1 169 ? -15.672 -25.438 -21 1 98.12 169 LYS B O 1
ATOM 4190 N N . HIS B 1 170 ? -16.984 -24.531 -19.422 1 97.81 170 HIS B N 1
ATOM 4191 C CA . HIS B 1 170 ? -17.984 -24.188 -20.438 1 97.81 170 HIS B CA 1
ATOM 4192 C C . HIS B 1 170 ? -17.406 -23.219 -21.469 1 97.81 170 HIS B C 1
ATOM 4194 O O . HIS B 1 170 ? -16.688 -22.281 -21.109 1 97.81 170 HIS B O 1
ATOM 4200 N N . PRO B 1 171 ? -17.734 -23.406 -22.688 1 96.69 171 PRO B N 1
ATOM 4201 C CA . PRO B 1 171 ? -17.156 -22.594 -23.75 1 96.69 171 PRO B CA 1
ATOM 4202 C C . PRO B 1 171 ? -17.516 -21.109 -23.641 1 96.69 171 PRO B C 1
ATOM 4204 O O . PRO B 1 171 ? -16.781 -20.25 -24.125 1 96.69 171 PRO B O 1
ATOM 4207 N N . ASN B 1 172 ? -18.625 -20.844 -22.922 1 96 172 ASN B N 1
ATOM 4208 C CA . ASN B 1 172 ? -19.078 -19.469 -22.797 1 96 172 ASN B CA 1
ATOM 4209 C C . ASN B 1 172 ? -18.438 -18.781 -21.594 1 96 172 ASN B C 1
ATOM 4211 O O . ASN B 1 172 ? -18.609 -17.578 -21.391 1 96 172 ASN B O 1
ATOM 4215 N N . CYS B 1 173 ? -17.719 -19.484 -20.812 1 97.94 173 CYS B N 1
ATOM 4216 C CA . CYS B 1 173 ? -17.156 -18.922 -19.578 1 97.94 173 CYS B CA 1
ATOM 4217 C C . CYS B 1 173 ? -16.109 -17.859 -19.906 1 97.94 173 CYS B C 1
ATOM 4219 O O . CYS B 1 173 ? -15.211 -18.078 -20.703 1 97.94 173 CYS B O 1
ATOM 4221 N N . LYS B 1 174 ? -16.25 -16.703 -19.266 1 98 174 LYS B N 1
ATOM 4222 C CA . LYS B 1 174 ? -15.336 -15.586 -19.5 1 98 174 LYS B CA 1
ATOM 4223 C C . LYS B 1 174 ? -14.445 -15.336 -18.281 1 98 174 LYS B C 1
ATOM 4225 O O . LYS B 1 174 ? -13.68 -14.367 -18.25 1 98 174 LYS B O 1
ATOM 4230 N N . LEU B 1 175 ? -14.477 -16.188 -17.281 1 98.62 175 LEU B N 1
ATOM 4231 C CA . LEU B 1 175 ? -13.758 -15.977 -16.031 1 98.62 175 LEU B CA 1
ATOM 4232 C C . LEU B 1 175 ? -12.25 -16.016 -16.266 1 98.62 175 LEU B C 1
ATOM 4234 O O . LEU B 1 175 ? -11.719 -17.016 -16.75 1 98.62 175 LEU B O 1
ATOM 4238 N N . GLN B 1 176 ? -11.633 -14.969 -15.883 1 98.81 176 GLN B N 1
ATOM 4239 C CA . GLN B 1 176 ? -10.188 -14.852 -16.062 1 98.81 176 GLN B CA 1
ATOM 4240 C C . GLN B 1 176 ? -9.445 -15.086 -14.758 1 98.81 176 GLN B C 1
ATOM 4242 O O . GLN B 1 176 ? -8.336 -15.625 -14.758 1 98.81 176 GLN B O 1
ATOM 4247 N N . ILE B 1 177 ? -10.039 -14.68 -13.703 1 98.88 177 ILE B N 1
ATOM 4248 C CA . ILE B 1 177 ? -9.398 -14.781 -12.391 1 98.88 177 ILE B CA 1
ATOM 4249 C C . ILE B 1 177 ? -10.305 -15.547 -11.438 1 98.88 177 ILE B C 1
ATOM 4251 O O . ILE B 1 177 ? -11.445 -15.141 -11.195 1 98.88 177 ILE B O 1
ATOM 4255 N N . SER B 1 178 ? -9.773 -16.625 -10.875 1 98.75 178 SER B N 1
ATOM 4256 C CA . SER B 1 178 ? -10.469 -17.406 -9.844 1 98.75 178 SER B CA 1
ATOM 4257 C C . SER B 1 178 ? -9.625 -17.5 -8.578 1 98.75 178 SER B C 1
ATOM 4259 O O . SER B 1 178 ? -8.477 -17.938 -8.625 1 98.75 178 SER B O 1
ATOM 4261 N N . LYS B 1 179 ? -10.188 -17.078 -7.488 1 98.5 179 LYS B N 1
ATOM 4262 C CA . LYS B 1 179 ? -9.508 -17.172 -6.199 1 98.5 179 LYS B CA 1
ATOM 4263 C C . LYS B 1 179 ? -10.227 -18.141 -5.262 1 98.5 179 LYS B C 1
ATOM 4265 O O . LYS B 1 179 ? -11.422 -18 -5.016 1 98.5 179 LYS B O 1
ATOM 4270 N N . LEU B 1 180 ? -9.461 -19.062 -4.809 1 98.19 180 LEU B N 1
ATOM 4271 C CA . LEU B 1 180 ? -9.953 -20.109 -3.91 1 98.19 180 LEU B CA 1
ATOM 4272 C C . LEU B 1 180 ? -9.023 -20.266 -2.709 1 98.19 180 LEU B C 1
ATOM 4274 O O . LEU B 1 180 ? -8.766 -21.391 -2.266 1 98.19 180 LEU B O 1
ATOM 4278 N N . GLU B 1 181 ? -8.578 -19.172 -2.197 1 95.69 181 GLU B N 1
ATOM 4279 C CA . GLU B 1 181 ? -7.688 -19.219 -1.042 1 95.69 181 GLU B CA 1
ATOM 4280 C C . GLU B 1 181 ? -8.383 -19.828 0.167 1 95.69 181 GLU B C 1
ATOM 4282 O O . GLU B 1 181 ? -9.539 -19.516 0.454 1 95.69 181 GLU B O 1
ATOM 4287 N N . TRP B 1 182 ? -7.66 -20.734 0.816 1 93.56 182 TRP B N 1
ATOM 4288 C CA . TRP B 1 182 ? -8.078 -21.344 2.078 1 93.56 182 TRP B CA 1
ATOM 4289 C C . TRP B 1 182 ? -9.477 -21.938 1.956 1 93.56 182 TRP B C 1
ATOM 4291 O O . TRP B 1 182 ? -10.289 -21.844 2.879 1 93.56 182 TRP B O 1
ATOM 4301 N N . CYS B 1 183 ? -9.883 -22.562 0.809 1 95.06 183 CYS B N 1
ATOM 4302 C CA . CYS B 1 183 ? -11.148 -23.25 0.612 1 95.06 183 CYS B CA 1
ATOM 4303 C C . CYS B 1 183 ? -11.023 -24.734 0.941 1 95.06 183 CYS B C 1
ATOM 4305 O O . CYS B 1 183 ? -11.93 -25.516 0.669 1 95.06 183 CYS B O 1
ATOM 4307 N N . ARG B 1 184 ? -10.18 -25.234 1.636 1 91.38 184 ARG B N 1
ATOM 4308 C CA . ARG B 1 184 ? -9.953 -26.609 2.064 1 91.38 184 ARG B CA 1
ATOM 4309 C C . ARG B 1 184 ? -10.07 -27.578 0.892 1 91.38 184 ARG B C 1
ATOM 4311 O O . ARG B 1 184 ? -10.883 -28.516 0.929 1 91.38 184 ARG B O 1
ATOM 4318 N N . LEU B 1 185 ? -9.375 -27.406 -0.083 1 92.94 185 LEU B N 1
ATOM 4319 C CA . LEU B 1 185 ? -9.367 -28.281 -1.248 1 92.94 185 LEU B CA 1
ATOM 4320 C C . LEU B 1 185 ? -8.508 -29.516 -0.993 1 92.94 185 LEU B C 1
ATOM 4322 O O . LEU B 1 185 ? -7.418 -29.406 -0.426 1 92.94 185 LEU B O 1
ATOM 4326 N N . SER B 1 186 ? -9.078 -30.688 -1.245 1 84.69 186 SER B N 1
ATOM 4327 C CA . SER B 1 186 ? -8.328 -31.938 -1.166 1 84.69 186 SER B CA 1
ATOM 4328 C C . SER B 1 186 ? -7.605 -32.25 -2.475 1 84.69 186 SER B C 1
ATOM 4330 O O . SER B 1 186 ? -7.809 -31.547 -3.473 1 84.69 186 SER B O 1
ATOM 4332 N N . ALA B 1 187 ? -6.828 -33.281 -2.434 1 87.12 187 ALA B N 1
ATOM 4333 C CA . ALA B 1 187 ? -6.109 -33.75 -3.621 1 87.12 187 ALA B CA 1
ATOM 4334 C C . ALA B 1 187 ? -7.078 -34.156 -4.73 1 87.12 187 ALA B C 1
ATOM 4336 O O . ALA B 1 187 ? -6.785 -33.969 -5.914 1 87.12 187 ALA B O 1
ATOM 4337 N N . VAL B 1 188 ? -8.281 -34.594 -4.371 1 91.56 188 VAL B N 1
ATOM 4338 C CA . VAL B 1 188 ? -9.281 -35 -5.344 1 91.56 188 VAL B CA 1
ATOM 4339 C C . VAL B 1 188 ? -9.742 -33.812 -6.172 1 91.56 188 VAL B C 1
ATOM 4341 O O . VAL B 1 188 ? -9.992 -33.938 -7.371 1 91.56 188 VAL B O 1
ATOM 4344 N N . CYS B 1 189 ? -9.773 -32.688 -5.598 1 95.88 189 CYS B N 1
ATOM 4345 C CA . CYS B 1 189 ? -10.203 -31.484 -6.281 1 95.88 189 CYS B CA 1
ATOM 4346 C C . CYS B 1 189 ? -9.242 -31.125 -7.402 1 95.88 189 CYS B C 1
ATOM 4348 O O . CYS B 1 189 ? -9.633 -30.484 -8.383 1 95.88 189 CYS B O 1
ATOM 4350 N N . CYS B 1 190 ? -8.016 -31.594 -7.285 1 97 190 CYS B N 1
ATOM 4351 C CA . CYS B 1 190 ? -7 -31.266 -8.281 1 97 190 CYS B CA 1
ATOM 4352 C C . CYS B 1 190 ? -7.305 -31.938 -9.617 1 97 190 CYS B C 1
ATOM 4354 O O . CYS B 1 190 ? -6.93 -31.422 -10.672 1 97 190 CYS B O 1
ATOM 4356 N N . GLU B 1 191 ? -8.008 -33.031 -9.547 1 97.56 191 GLU B N 1
ATOM 4357 C CA . GLU B 1 191 ? -8.438 -33.656 -10.797 1 97.56 191 GLU B CA 1
ATOM 4358 C C . GLU B 1 191 ? -9.414 -32.75 -11.555 1 97.56 191 GLU B C 1
ATOM 4360 O O . GLU B 1 191 ? -9.297 -32.594 -12.766 1 97.56 191 GLU B O 1
ATOM 4365 N N . PHE B 1 192 ? -10.328 -32.25 -10.867 1 98.19 192 PHE B N 1
ATOM 4366 C CA . PHE B 1 192 ? -11.305 -31.359 -11.477 1 98.19 192 PHE B CA 1
ATOM 4367 C C . PHE B 1 192 ? -10.633 -30.094 -12.008 1 98.19 192 PHE B C 1
ATOM 4369 O O . PHE B 1 192 ? -10.883 -29.688 -13.141 1 98.19 192 PHE B O 1
ATOM 4376 N N . LEU B 1 193 ? -9.797 -29.547 -11.188 1 98.5 193 LEU B N 1
ATOM 4377 C CA . LEU B 1 193 ? -9.094 -28.344 -11.586 1 98.5 193 LEU B CA 1
ATOM 4378 C C . LEU B 1 193 ? -8.227 -28.594 -12.812 1 98.5 193 LEU B C 1
ATOM 4380 O O . LEU B 1 193 ? -8.188 -27.766 -13.727 1 98.5 193 LEU B O 1
ATOM 4384 N N . SER B 1 194 ? -7.5 -29.719 -12.75 1 98.44 194 SER B N 1
ATOM 4385 C CA . SER B 1 194 ? -6.672 -30.094 -13.891 1 98.44 194 SER B CA 1
ATOM 4386 C C . SER B 1 194 ? -7.496 -30.156 -15.172 1 98.44 194 SER B C 1
ATOM 4388 O O . SER B 1 194 ? -7.086 -29.641 -16.219 1 98.44 194 SER B O 1
ATOM 4390 N N . SER B 1 195 ? -8.633 -30.766 -15.078 1 98.31 195 SER B N 1
ATOM 4391 C CA . SER B 1 195 ? -9.539 -30.875 -16.219 1 98.31 195 SER B CA 1
ATOM 4392 C C . SER B 1 195 ? -9.992 -29.484 -16.688 1 98.31 195 SER B C 1
ATOM 4394 O O . SER B 1 195 ? -10.031 -29.219 -17.891 1 98.31 195 SER B O 1
ATOM 4396 N N . ALA B 1 196 ? -10.297 -28.641 -15.781 1 98.62 196 ALA B N 1
ATOM 4397 C CA . ALA B 1 196 ? -10.719 -27.281 -16.125 1 98.62 196 ALA B CA 1
ATOM 4398 C C . ALA B 1 196 ? -9.602 -26.516 -16.812 1 98.62 196 ALA B C 1
ATOM 4400 O O . ALA B 1 196 ? -9.836 -25.812 -17.797 1 98.62 196 ALA B O 1
ATOM 4401 N N . LEU B 1 197 ? -8.414 -26.672 -16.297 1 98.25 197 LEU B N 1
ATOM 4402 C CA . LEU B 1 197 ? -7.262 -25.984 -16.859 1 98.25 197 LEU B CA 1
ATOM 4403 C C . LEU B 1 197 ? -7.023 -26.438 -18.297 1 98.25 197 LEU B C 1
ATOM 4405 O O . LEU B 1 197 ? -6.633 -25.625 -19.156 1 98.25 197 LEU B O 1
ATOM 4409 N N . SER B 1 198 ? -7.316 -27.688 -18.609 1 97.44 198 SER B N 1
ATOM 4410 C CA . SER B 1 198 ? -7.078 -28.25 -19.938 1 97.44 198 SER B CA 1
ATOM 4411 C C . SER B 1 198 ? -8.148 -27.797 -20.922 1 97.44 198 SER B C 1
ATOM 4413 O O . SER B 1 198 ? -7.969 -27.906 -22.141 1 97.44 198 SER B O 1
ATOM 4415 N N . THR B 1 199 ? -9.188 -27.234 -20.344 1 97.5 199 THR B N 1
ATOM 4416 C CA . THR B 1 199 ? -10.328 -27 -21.219 1 97.5 199 THR B CA 1
ATOM 4417 C C . THR B 1 199 ? -10.68 -25.516 -21.266 1 97.5 199 THR B C 1
ATOM 4419 O O . THR B 1 199 ? -11.117 -25 -22.297 1 97.5 199 THR B O 1
ATOM 4422 N N . SER B 1 200 ? -10.477 -24.797 -20.203 1 96.31 200 SER B N 1
ATOM 4423 C CA . SER B 1 200 ? -10.891 -23.406 -20.094 1 96.31 200 SER B CA 1
ATOM 4424 C C . SER B 1 200 ? -10.148 -22.531 -21.094 1 96.31 200 SER B C 1
ATOM 4426 O O . SER B 1 200 ? -8.93 -22.672 -21.266 1 96.31 200 SER B O 1
ATOM 4428 N N . GLN B 1 201 ? -10.898 -21.656 -21.719 1 91.5 201 GLN B N 1
ATOM 4429 C CA . GLN B 1 201 ? -10.305 -20.781 -22.719 1 91.5 201 GLN B CA 1
ATOM 4430 C C . GLN B 1 201 ? -10.047 -19.375 -22.156 1 91.5 201 GLN B C 1
ATOM 4432 O O . GLN B 1 201 ? -9.352 -18.578 -22.781 1 91.5 201 GLN B O 1
ATOM 4437 N N . ALA B 1 202 ? -10.57 -19.156 -20.969 1 97.25 202 ALA B N 1
ATOM 4438 C CA . ALA B 1 202 ? -10.547 -17.781 -20.5 1 97.25 202 ALA B CA 1
ATOM 4439 C C . ALA B 1 202 ? -9.711 -17.641 -19.234 1 97.25 202 ALA B C 1
ATOM 4441 O O . ALA B 1 202 ? -9.148 -16.578 -18.953 1 97.25 202 ALA B O 1
ATOM 4442 N N . LEU B 1 203 ? -9.531 -18.688 -18.453 1 98.5 203 LEU B N 1
ATOM 4443 C CA . LEU B 1 203 ? -8.914 -18.594 -17.141 1 98.5 203 LEU B CA 1
ATOM 4444 C C . LEU B 1 203 ? -7.43 -18.266 -17.25 1 98.5 203 LEU B C 1
ATOM 4446 O O . LEU B 1 203 ? -6.656 -19.031 -17.828 1 98.5 203 LEU B O 1
ATOM 4450 N N . ALA B 1 204 ? -7.09 -17.156 -16.703 1 98.62 204 ALA B N 1
ATOM 4451 C CA . ALA B 1 204 ? -5.719 -16.656 -16.812 1 98.62 204 ALA B CA 1
ATOM 4452 C C . ALA B 1 204 ? -5 -16.719 -15.469 1 98.62 204 ALA B C 1
ATOM 4454 O O . ALA B 1 204 ? -3.775 -16.844 -15.414 1 98.62 204 ALA B O 1
ATOM 4455 N N . GLU B 1 205 ? -5.707 -16.609 -14.406 1 98.75 205 GLU B N 1
ATOM 4456 C CA . GLU B 1 205 ? -5.129 -16.625 -13.062 1 98.75 205 GLU B CA 1
ATOM 4457 C C . GLU B 1 205 ? -5.93 -17.531 -12.125 1 98.75 205 GLU B C 1
ATOM 4459 O O . GLU B 1 205 ? -7.156 -17.422 -12.062 1 98.75 205 GLU B O 1
ATOM 4464 N N . LEU B 1 206 ? -5.176 -18.375 -11.43 1 98.69 206 LEU B N 1
ATOM 4465 C CA . LEU B 1 206 ? -5.754 -19.266 -10.414 1 98.69 206 LEU B CA 1
ATOM 4466 C C . LEU B 1 206 ? -5.004 -19.141 -9.094 1 98.69 206 LEU B C 1
ATOM 4468 O O . LEU B 1 206 ? -3.797 -19.391 -9.039 1 98.69 206 LEU B O 1
ATOM 4472 N N . ASN B 1 207 ? -5.738 -18.672 -8.094 1 98 207 ASN B N 1
ATOM 4473 C CA . ASN B 1 207 ? -5.16 -18.531 -6.762 1 98 207 ASN B CA 1
ATOM 4474 C C . ASN B 1 207 ? -5.617 -19.656 -5.832 1 98 207 ASN B C 1
ATOM 4476 O O . ASN B 1 207 ? -6.801 -19.734 -5.488 1 98 207 ASN B O 1
ATOM 4480 N N . LEU B 1 208 ? -4.664 -20.484 -5.438 1 97.12 208 LEU B N 1
ATOM 4481 C CA . LEU B 1 208 ? -4.961 -21.625 -4.574 1 97.12 208 LEU B CA 1
ATOM 4482 C C . LEU B 1 208 ? -4.203 -21.516 -3.254 1 97.12 208 LEU B C 1
ATOM 4484 O O . LEU B 1 208 ? -3.951 -22.531 -2.592 1 97.12 208 LEU B O 1
ATOM 4488 N N . TRP B 1 209 ? -3.873 -20.344 -2.941 1 93.25 209 TRP B N 1
ATOM 4489 C CA . TRP B 1 209 ? -3.078 -20.094 -1.746 1 93.25 209 TRP B CA 1
ATOM 4490 C C . TRP B 1 209 ? -3.73 -20.703 -0.512 1 93.25 209 TRP B C 1
ATOM 4492 O O . TRP B 1 209 ? -4.938 -20.562 -0.309 1 93.25 209 TRP B O 1
ATOM 4502 N N . GLY B 1 210 ? -2.893 -21.375 0.235 1 91.25 210 GLY B N 1
ATOM 4503 C CA . GLY B 1 210 ? -3.336 -21.859 1.531 1 91.25 210 GLY B CA 1
ATOM 4504 C C . GLY B 1 210 ? -4.195 -23.094 1.44 1 91.25 210 GLY B C 1
ATOM 4505 O O . GLY B 1 210 ? -4.75 -23.547 2.443 1 91.25 210 GLY B O 1
ATOM 4506 N N . THR B 1 211 ? -4.168 -23.672 0.187 1 91 211 THR B N 1
ATOM 4507 C CA . THR B 1 211 ? -4.914 -24.922 0.037 1 91 211 THR B CA 1
ATOM 4508 C C . THR B 1 211 ? -4.012 -26.125 0.294 1 91 211 THR B C 1
ATOM 4510 O O . THR B 1 211 ? -2.803 -26.062 0.058 1 91 211 THR B O 1
ATOM 4513 N N . LYS B 1 212 ? -4.262 -27.062 1.167 1 87.5 212 LYS B N 1
ATOM 4514 C CA . LYS B 1 212 ? -3.432 -28.219 1.496 1 87.5 212 LYS B CA 1
ATOM 4515 C C . LYS B 1 212 ? -3.5 -29.281 0.397 1 87.5 212 LYS B C 1
ATOM 4517 O O . LYS B 1 212 ? -3.84 -30.422 0.66 1 87.5 212 LYS B O 1
ATOM 4522 N N . LEU B 1 213 ? -3.104 -28.859 -0.781 1 93.94 213 LEU B N 1
ATOM 4523 C CA . LEU B 1 213 ? -3.113 -29.766 -1.923 1 93.94 213 LEU B CA 1
ATOM 4524 C C . LEU B 1 213 ? -2.068 -30.859 -1.752 1 93.94 213 LEU B C 1
ATOM 4526 O O . LEU B 1 213 ? -2.326 -32.031 -2.072 1 93.94 213 LEU B O 1
ATOM 4530 N N . GLY B 1 214 ? -0.917 -30.438 -1.227 1 94.5 214 GLY B N 1
ATOM 4531 C CA . GLY B 1 214 ? 0.198 -31.375 -1.116 1 94.5 214 GLY B CA 1
ATOM 4532 C C . GLY B 1 214 ? 0.855 -31.672 -2.449 1 94.5 214 GLY B C 1
ATOM 4533 O O . GLY B 1 214 ? 0.383 -31.219 -3.496 1 94.5 214 GLY B O 1
ATOM 4534 N N . ASP B 1 215 ? 1.903 -32.5 -2.42 1 97 215 ASP B N 1
ATOM 4535 C CA . ASP B 1 215 ? 2.668 -32.844 -3.619 1 97 215 ASP B CA 1
ATOM 4536 C C . ASP B 1 215 ? 1.812 -33.594 -4.621 1 97 215 ASP B C 1
ATOM 4538 O O . ASP B 1 215 ? 1.849 -33.312 -5.82 1 97 215 ASP B O 1
ATOM 4542 N N . SER B 1 216 ? 1.049 -34.531 -4.094 1 96.88 216 SER B N 1
ATOM 4543 C CA . SER B 1 216 ? 0.225 -35.344 -4.98 1 96.88 216 SER B CA 1
ATOM 4544 C C . SER B 1 216 ? -0.8 -34.5 -5.723 1 96.88 216 SER B C 1
ATOM 4546 O O . SER B 1 216 ? -1.036 -34.688 -6.914 1 96.88 216 SER B O 1
ATOM 4548 N N . GLY B 1 217 ? -1.379 -33.594 -5.004 1 97.25 217 GLY B N 1
ATOM 4549 C CA . GLY B 1 217 ? -2.338 -32.688 -5.641 1 97.25 217 GLY B CA 1
ATOM 4550 C C . GLY B 1 217 ? -1.729 -31.859 -6.75 1 97.25 217 GLY B C 1
ATOM 4551 O O . GLY B 1 217 ? -2.295 -31.766 -7.844 1 97.25 217 GLY B O 1
ATOM 4552 N N . VAL B 1 218 ? -0.622 -31.312 -6.492 1 97.25 218 VAL B N 1
ATOM 4553 C CA . VAL B 1 218 ? 0.04 -30.453 -7.465 1 97.25 218 VAL B CA 1
ATOM 4554 C C . VAL B 1 218 ? 0.483 -31.281 -8.672 1 97.25 218 VAL B C 1
ATOM 4556 O O . VAL B 1 218 ? 0.441 -30.812 -9.805 1 97.25 218 VAL B O 1
ATOM 4559 N N . GLN B 1 219 ? 0.913 -32.5 -8.414 1 97.69 219 GLN B N 1
ATOM 4560 C CA . GLN B 1 219 ? 1.276 -33.375 -9.516 1 97.69 219 GLN B CA 1
ATOM 4561 C C . GLN B 1 219 ? 0.102 -33.562 -10.469 1 97.69 219 GLN B C 1
ATOM 4563 O O . GLN B 1 219 ? 0.272 -33.531 -11.695 1 97.69 219 GLN B O 1
ATOM 4568 N N . VAL B 1 220 ? -1.016 -33.75 -9.898 1 97.69 220 VAL B N 1
ATOM 4569 C CA . VAL B 1 220 ? -2.223 -33.906 -10.703 1 97.69 220 VAL B CA 1
ATOM 4570 C C . VAL B 1 220 ? -2.525 -32.594 -11.414 1 97.69 220 VAL B C 1
ATOM 4572 O O . VAL B 1 220 ? -2.84 -32.594 -12.609 1 97.69 220 VAL B O 1
ATOM 4575 N N . LEU B 1 221 ? -2.443 -31.5 -10.734 1 97.75 221 LEU B N 1
ATOM 4576 C CA . LEU B 1 221 ? -2.68 -30.188 -11.312 1 97.75 221 LEU B CA 1
ATOM 4577 C C . LEU B 1 221 ? -1.769 -29.953 -12.516 1 97.75 221 LEU B C 1
ATOM 4579 O O . LEU B 1 221 ? -2.189 -29.359 -13.516 1 97.75 221 LEU B O 1
ATOM 4583 N N . CYS B 1 222 ? -0.521 -30.453 -12.422 1 97.69 222 CYS B N 1
ATOM 4584 C CA . CYS B 1 222 ? 0.473 -30.25 -13.469 1 97.69 222 CYS B CA 1
ATOM 4585 C C . CYS B 1 222 ? 0.032 -30.922 -14.766 1 97.69 222 CYS B C 1
ATOM 4587 O O . CYS B 1 222 ? 0.395 -30.469 -15.852 1 97.69 222 CYS B O 1
ATOM 4589 N N . GLU B 1 223 ? -0.763 -31.922 -14.68 1 97 223 GLU B N 1
ATOM 4590 C CA . GLU B 1 223 ? -1.292 -32.562 -15.891 1 97 223 GLU B CA 1
ATOM 4591 C C . GLU B 1 223 ? -2.135 -31.562 -16.688 1 97 223 GLU B C 1
ATOM 4593 O O . GLU B 1 223 ? -2.029 -31.5 -17.922 1 97 223 GLU B O 1
ATOM 4598 N N . GLY B 1 224 ? -2.922 -30.828 -15.992 1 97.5 224 GLY B N 1
ATOM 4599 C CA . GLY B 1 224 ? -3.717 -29.797 -16.656 1 97.5 224 GLY B CA 1
ATOM 4600 C C . GLY B 1 224 ? -2.885 -28.641 -17.172 1 97.5 224 GLY B C 1
ATOM 4601 O O . GLY B 1 224 ? -3.127 -28.141 -18.281 1 97.5 224 GLY B O 1
ATOM 4602 N N . LEU B 1 225 ? -1.931 -28.297 -16.438 1 97.38 225 LEU B N 1
ATOM 4603 C CA . LEU B 1 225 ? -1.07 -27.172 -16.797 1 97.38 225 LEU B CA 1
ATOM 4604 C C . LEU B 1 225 ? -0.261 -27.484 -18.062 1 97.38 225 LEU B C 1
ATOM 4606 O O . LEU B 1 225 ? 0.073 -26.578 -18.828 1 97.38 225 LEU B O 1
ATOM 4610 N N . ARG B 1 226 ? 0.026 -28.75 -18.234 1 95.38 226 ARG B N 1
ATOM 4611 C CA . ARG B 1 226 ? 0.855 -29.172 -19.359 1 95.38 226 ARG B CA 1
ATOM 4612 C C . ARG B 1 226 ? 0.026 -29.312 -20.641 1 95.38 226 ARG B C 1
ATOM 4614 O O . ARG B 1 226 ? 0.577 -29.422 -21.734 1 95.38 226 ARG B O 1
ATOM 4621 N N . HIS B 1 227 ? -1.201 -29.312 -20.453 1 96.06 227 HIS B N 1
ATOM 4622 C CA . HIS B 1 227 ? -2.049 -29.516 -21.625 1 96.06 227 HIS B CA 1
ATOM 4623 C C . HIS B 1 227 ? -1.86 -28.406 -22.656 1 96.06 227 HIS B C 1
ATOM 4625 O O . HIS B 1 227 ? -1.757 -27.234 -22.281 1 96.06 227 HIS B O 1
ATOM 4631 N N . PRO B 1 228 ? -1.866 -28.719 -23.891 1 94.62 228 PRO B N 1
ATOM 4632 C CA . PRO B 1 228 ? -1.604 -27.734 -24.938 1 94.62 228 PRO B CA 1
ATOM 4633 C C . PRO B 1 228 ? -2.66 -26.625 -24.984 1 94.62 228 PRO B C 1
ATOM 4635 O O . PRO B 1 228 ? -2.379 -25.516 -25.438 1 94.62 228 PRO B O 1
ATOM 4638 N N . ASN B 1 229 ? -3.84 -26.953 -24.484 1 95.5 229 ASN B N 1
ATOM 4639 C CA . ASN B 1 229 ? -4.93 -25.984 -24.531 1 95.5 229 ASN B CA 1
ATOM 4640 C C . ASN B 1 229 ? -4.922 -25.078 -23.312 1 95.5 229 ASN B C 1
ATOM 4642 O O . ASN B 1 229 ? -5.699 -24.125 -23.25 1 95.5 229 ASN B O 1
ATOM 4646 N N . CYS B 1 230 ? -4.09 -25.297 -22.359 1 97.56 230 CYS B N 1
ATOM 4647 C CA . CYS B 1 230 ? -4.078 -24.5 -21.141 1 97.56 230 CYS B CA 1
ATOM 4648 C C . CYS B 1 230 ? -3.615 -23.078 -21.422 1 97.56 230 CYS B C 1
ATOM 4650 O O . CYS B 1 230 ? -2.584 -22.875 -22.062 1 97.56 230 CYS B O 1
ATOM 4652 N N . LYS B 1 231 ? -4.371 -22.125 -20.922 1 97.5 231 LYS B N 1
ATOM 4653 C CA . LYS B 1 231 ? -4.07 -20.719 -21.172 1 97.5 231 LYS B CA 1
ATOM 4654 C C . LYS B 1 231 ? -3.672 -20.016 -19.891 1 97.5 231 LYS B C 1
ATOM 4656 O O . LYS B 1 231 ? -3.492 -18.797 -19.875 1 97.5 231 LYS B O 1
ATOM 4661 N N . LEU B 1 232 ? -3.539 -20.719 -18.812 1 98.44 232 LEU B N 1
ATOM 4662 C CA . LEU B 1 232 ? -3.246 -20.109 -17.516 1 98.44 232 LEU B CA 1
ATOM 4663 C C . LEU B 1 232 ? -1.92 -19.359 -17.547 1 98.44 232 LEU B C 1
ATOM 4665 O O . LEU B 1 232 ? -0.911 -19.891 -18.016 1 98.44 232 LEU B O 1
ATOM 4669 N N . GLN B 1 233 ? -1.946 -18.188 -17.094 1 98.44 233 GLN B N 1
ATOM 4670 C CA . GLN B 1 233 ? -0.758 -17.344 -17.094 1 98.44 233 GLN B CA 1
ATOM 4671 C C . GLN B 1 233 ? -0.151 -17.25 -15.695 1 98.44 233 GLN B C 1
ATOM 4673 O O . GLN B 1 233 ? 1.065 -17.109 -15.547 1 98.44 233 GLN B O 1
ATOM 4678 N N . LYS B 1 234 ? -0.948 -17.266 -14.742 1 98.31 234 LYS B N 1
ATOM 4679 C CA . LYS B 1 234 ? -0.512 -17.047 -13.367 1 98.31 234 LYS B CA 1
ATOM 4680 C C . LYS B 1 234 ? -1.162 -18.047 -12.422 1 98.31 234 LYS B C 1
ATOM 4682 O O . LYS B 1 234 ? -2.385 -18.203 -12.414 1 98.31 234 LYS B O 1
ATOM 4687 N N . ILE B 1 235 ? -0.306 -18.719 -11.594 1 98.12 235 ILE B N 1
ATOM 4688 C CA . ILE B 1 235 ? -0.828 -19.625 -10.586 1 98.12 235 ILE B CA 1
ATOM 4689 C C . ILE B 1 235 ? -0.135 -19.375 -9.25 1 98.12 235 ILE B C 1
ATOM 4691 O O . ILE B 1 235 ? 1.088 -19.219 -9.195 1 98.12 235 ILE B O 1
ATOM 4695 N N . LEU B 1 236 ? -0.95 -19.219 -8.234 1 96.62 236 LEU B N 1
ATOM 4696 C CA . LEU B 1 236 ? -0.452 -18.984 -6.883 1 96.62 236 LEU B CA 1
ATOM 4697 C C . LEU B 1 236 ? -0.642 -20.234 -6.02 1 96.62 236 LEU B C 1
ATOM 4699 O O . LEU B 1 236 ? -1.772 -20.609 -5.695 1 96.62 236 LEU B O 1
ATOM 4703 N N . LEU B 1 237 ? 0.513 -20.812 -5.633 1 95.25 237 LEU B N 1
ATOM 4704 C CA . LEU B 1 237 ? 0.525 -22.047 -4.867 1 95.25 237 LEU B CA 1
ATOM 4705 C C . LEU B 1 237 ? 1.229 -21.859 -3.527 1 95.25 237 LEU B C 1
ATOM 4707 O O . LEU B 1 237 ? 1.937 -22.75 -3.057 1 95.25 237 LEU B O 1
ATOM 4711 N N . GLY B 1 238 ? 1.048 -20.656 -2.98 1 91.94 238 GLY B N 1
ATOM 4712 C CA . GLY B 1 238 ? 1.632 -20.422 -1.671 1 91.94 238 GLY B CA 1
ATOM 4713 C C . GLY B 1 238 ? 0.955 -21.203 -0.562 1 91.94 238 GLY B C 1
ATOM 4714 O O . GLY B 1 238 ? -0.261 -21.406 -0.591 1 91.94 238 GLY B O 1
ATOM 4715 N N . SER B 1 239 ? 1.739 -21.641 0.405 1 89.31 239 SER B N 1
ATOM 4716 C CA . SER B 1 239 ? 1.239 -22.328 1.592 1 89.31 239 SER B CA 1
ATOM 4717 C C . SER B 1 239 ? 0.341 -23.5 1.215 1 89.31 239 SER B C 1
ATOM 4719 O O . SER B 1 239 ? -0.772 -23.625 1.729 1 89.31 239 SER B O 1
ATOM 4721 N N . CYS B 1 240 ? 0.842 -24.344 0.328 1 92 240 CYS B N 1
ATOM 4722 C CA . CYS B 1 240 ? 0.071 -25.5 -0.137 1 92 240 CYS B CA 1
ATOM 4723 C C . CYS B 1 240 ? 0.694 -26.797 0.343 1 92 240 CYS B C 1
ATOM 4725 O O . CYS B 1 240 ? 0.36 -27.875 -0.161 1 92 240 CYS B O 1
ATOM 4727 N N . SER B 1 241 ? 1.682 -26.719 1.289 1 91.62 241 SER B N 1
ATOM 4728 C CA . SER B 1 241 ? 2.355 -27.875 1.864 1 91.62 241 SER B CA 1
ATOM 4729 C C . SER B 1 241 ? 3.143 -28.641 0.805 1 91.62 241 SER B C 1
ATOM 4731 O O . SER B 1 241 ? 3.068 -29.875 0.735 1 91.62 241 SER B O 1
ATOM 4733 N N . LEU B 1 242 ? 3.865 -27.906 0.032 1 93.81 242 LEU B N 1
ATOM 4734 C CA . LEU B 1 242 ? 4.668 -28.516 -1.022 1 93.81 242 LEU B CA 1
ATOM 4735 C C . LEU B 1 242 ? 6.082 -28.812 -0.526 1 93.81 242 LEU B C 1
ATOM 4737 O O . LEU B 1 242 ? 6.605 -28.094 0.333 1 93.81 242 LEU B O 1
ATOM 4741 N N . THR B 1 243 ? 6.578 -29.844 -0.984 1 94.25 243 THR B N 1
ATOM 4742 C CA . THR B 1 243 ? 7.969 -30.234 -0.761 1 94.25 243 THR B CA 1
ATOM 4743 C C . THR B 1 243 ? 8.695 -30.422 -2.088 1 94.25 243 THR B C 1
ATOM 4745 O O . THR B 1 243 ? 8.164 -30.094 -3.148 1 94.25 243 THR B O 1
ATOM 4748 N N . ALA B 1 244 ? 9.844 -30.984 -2.027 1 95 244 ALA B N 1
ATOM 4749 C CA . ALA B 1 244 ? 10.648 -31.219 -3.221 1 95 244 ALA B CA 1
ATOM 4750 C C . ALA B 1 244 ? 9.977 -32.219 -4.141 1 95 244 ALA B C 1
ATOM 4752 O O . ALA B 1 244 ? 10.266 -32.281 -5.34 1 95 244 ALA B O 1
ATOM 4753 N N . ALA B 1 245 ? 9.102 -32.969 -3.648 1 97.38 245 ALA B N 1
ATOM 4754 C CA . ALA B 1 245 ? 8.547 -34.125 -4.348 1 97.38 245 ALA B CA 1
ATOM 4755 C C . ALA B 1 245 ? 7.766 -33.719 -5.582 1 97.38 245 ALA B C 1
ATOM 4757 O O . ALA B 1 245 ? 7.66 -34.469 -6.551 1 97.38 245 ALA B O 1
ATOM 4758 N N . CYS B 1 246 ? 7.23 -32.531 -5.594 1 96.75 246 CYS B N 1
ATOM 4759 C CA . CYS B 1 246 ? 6.438 -32.125 -6.75 1 96.75 246 CYS B CA 1
ATOM 4760 C C . CYS B 1 246 ? 7.234 -31.203 -7.66 1 96.75 246 CYS B C 1
ATOM 4762 O O . CYS B 1 246 ? 6.75 -30.797 -8.719 1 96.75 246 CYS B O 1
ATOM 4764 N N . CYS B 1 247 ? 8.438 -30.891 -7.316 1 96.31 247 CYS B N 1
ATOM 4765 C CA . CYS B 1 247 ? 9.195 -29.875 -8.023 1 96.31 247 CYS B CA 1
ATOM 4766 C C . CYS B 1 247 ? 9.633 -30.375 -9.398 1 96.31 247 CYS B C 1
ATOM 4768 O O . CYS B 1 247 ? 9.828 -29.578 -10.32 1 96.31 247 CYS B O 1
ATOM 4770 N N . GLY B 1 248 ? 9.781 -31.703 -9.523 1 97.88 248 GLY B N 1
ATOM 4771 C CA . GLY B 1 248 ? 10.047 -32.25 -10.844 1 97.88 248 GLY B CA 1
ATOM 4772 C C . GLY B 1 248 ? 8.922 -31.969 -11.836 1 97.88 248 GLY B C 1
ATOM 4773 O O . GLY B 1 248 ? 9.18 -31.594 -12.977 1 97.88 248 GLY B O 1
ATOM 4774 N N . ASP B 1 249 ? 7.762 -32.156 -11.406 1 98.12 249 ASP B N 1
ATOM 4775 C CA . ASP B 1 249 ? 6.602 -31.875 -12.242 1 98.12 249 ASP B CA 1
ATOM 4776 C C . ASP B 1 249 ? 6.496 -30.391 -12.586 1 98.12 249 ASP B C 1
ATOM 4778 O O . ASP B 1 249 ? 6.23 -30.031 -13.734 1 98.12 249 ASP B O 1
ATOM 4782 N N . LEU B 1 250 ? 6.707 -29.578 -11.602 1 97.75 250 LEU B N 1
ATOM 4783 C CA . LEU B 1 250 ? 6.684 -28.141 -11.844 1 97.75 250 LEU B CA 1
ATOM 4784 C C . LEU B 1 250 ? 7.766 -27.734 -12.836 1 97.75 250 LEU B C 1
ATOM 4786 O O . LEU B 1 250 ? 7.531 -26.891 -13.703 1 97.75 250 LEU B O 1
ATOM 4790 N N . SER B 1 251 ? 8.898 -28.344 -12.648 1 97.69 251 SER B N 1
ATOM 4791 C CA . SER B 1 251 ? 9.992 -28.109 -13.586 1 97.69 251 SER B CA 1
ATOM 4792 C C . SER B 1 251 ? 9.57 -28.438 -15.016 1 97.69 251 SER B C 1
ATOM 4794 O O . SER B 1 251 ? 9.859 -27.672 -15.938 1 97.69 251 SER B O 1
ATOM 4796 N N . THR B 1 252 ? 8.914 -29.5 -15.18 1 98 252 THR B N 1
ATOM 4797 C CA . THR B 1 252 ? 8.43 -29.906 -16.484 1 98 252 THR B CA 1
ATOM 4798 C C . THR B 1 252 ? 7.457 -28.875 -17.047 1 98 252 THR B C 1
ATOM 4800 O O . THR B 1 252 ? 7.516 -28.547 -18.234 1 98 252 THR B O 1
ATOM 4803 N N . ILE B 1 253 ? 6.641 -28.328 -16.266 1 97.81 253 ILE B N 1
ATOM 4804 C CA . ILE B 1 253 ? 5.703 -27.281 -16.688 1 97.81 253 ILE B CA 1
ATOM 4805 C C . ILE B 1 253 ? 6.469 -26.062 -17.172 1 97.81 253 ILE B C 1
ATOM 4807 O O . ILE B 1 253 ? 6.145 -25.5 -18.219 1 97.81 253 ILE B O 1
ATOM 4811 N N . LEU B 1 254 ? 7.461 -25.703 -16.422 1 96.69 254 LEU B N 1
ATOM 4812 C CA . LEU B 1 254 ? 8.266 -24.531 -16.797 1 96.69 254 LEU B CA 1
ATOM 4813 C C . LEU B 1 254 ? 8.891 -24.719 -18.172 1 96.69 254 LEU B C 1
ATOM 4815 O O . LEU B 1 254 ? 9 -23.766 -18.938 1 96.69 254 LEU B O 1
ATOM 4819 N N . SER B 1 255 ? 9.18 -25.984 -18.5 1 95.56 255 SER B N 1
ATOM 4820 C CA . SER B 1 255 ? 9.883 -26.25 -19.75 1 95.56 255 SER B CA 1
ATOM 4821 C C . SER B 1 255 ? 8.898 -26.469 -20.906 1 95.56 255 SER B C 1
ATOM 4823 O O . SER B 1 255 ? 9.289 -26.438 -22.078 1 95.56 255 SER B O 1
ATOM 4825 N N . THR B 1 256 ? 7.645 -26.609 -20.516 1 95.56 256 THR B N 1
ATOM 4826 C CA . THR B 1 256 ? 6.758 -27.031 -21.594 1 95.56 256 THR B CA 1
ATOM 4827 C C . THR B 1 256 ? 5.598 -26.062 -21.766 1 95.56 256 THR B C 1
ATOM 4829 O O . THR B 1 256 ? 5.012 -25.953 -22.844 1 95.56 256 THR B O 1
ATOM 4832 N N . SER B 1 257 ? 5.184 -25.359 -20.734 1 95.12 257 SER B N 1
ATOM 4833 C CA . SER B 1 257 ? 4.031 -24.469 -20.812 1 95.12 257 SER B CA 1
ATOM 4834 C C . SER B 1 257 ? 4.289 -23.312 -21.781 1 95.12 257 SER B C 1
ATOM 4836 O O . SER B 1 257 ? 5.379 -22.734 -21.797 1 95.12 257 SER B O 1
ATOM 4838 N N . GLN B 1 258 ? 3.26 -23.016 -22.562 1 93.31 258 GLN B N 1
ATOM 4839 C CA . GLN B 1 258 ? 3.387 -21.906 -23.516 1 93.31 258 GLN B CA 1
ATOM 4840 C C . GLN B 1 258 ? 2.701 -20.656 -22.984 1 93.31 258 GLN B C 1
ATOM 4842 O O . GLN B 1 258 ? 2.748 -19.609 -23.641 1 93.31 258 GLN B O 1
ATOM 4847 N N . SER B 1 259 ? 2.127 -20.766 -21.812 1 96.38 259 SER B N 1
ATOM 4848 C CA . SER B 1 259 ? 1.318 -19.625 -21.375 1 96.38 259 SER B CA 1
ATOM 4849 C C . SER B 1 259 ? 1.712 -19.172 -19.969 1 96.38 259 SER B C 1
ATOM 4851 O O . SER B 1 259 ? 1.575 -18 -19.625 1 96.38 259 SER B O 1
ATOM 4853 N N . LEU B 1 260 ? 2.273 -19.969 -19.125 1 97.5 260 LEU B N 1
ATOM 4854 C CA . LEU B 1 260 ? 2.539 -19.656 -17.719 1 97.5 260 LEU B CA 1
ATOM 4855 C C . LEU B 1 260 ? 3.684 -18.656 -17.609 1 97.5 260 LEU B C 1
ATOM 4857 O O . LEU B 1 260 ? 4.816 -18.953 -18 1 97.5 260 LEU B O 1
ATOM 4861 N N . THR B 1 261 ? 3.383 -17.516 -17.031 1 97.44 261 THR B N 1
ATOM 4862 C CA . THR B 1 261 ? 4.402 -16.484 -16.906 1 97.44 261 THR B CA 1
ATOM 4863 C C . THR B 1 261 ? 4.672 -16.141 -15.445 1 97.44 261 THR B C 1
ATOM 4865 O O . THR B 1 261 ? 5.695 -15.539 -15.125 1 97.44 261 THR B O 1
ATOM 4868 N N . VAL B 1 262 ? 3.764 -16.484 -14.562 1 97 262 VAL B N 1
ATOM 4869 C CA . VAL B 1 262 ? 3.943 -16.188 -13.141 1 97 262 VAL B CA 1
ATOM 4870 C C . VAL B 1 262 ? 3.65 -17.438 -12.312 1 97 262 VAL B C 1
ATOM 4872 O O . VAL B 1 262 ? 2.586 -18.047 -12.453 1 97 262 VAL B O 1
ATOM 4875 N N . LEU B 1 263 ? 4.605 -17.797 -11.477 1 96.69 263 LEU B N 1
ATOM 4876 C CA . LEU B 1 263 ? 4.484 -18.906 -10.523 1 96.69 263 LEU B CA 1
ATOM 4877 C C . LEU B 1 263 ? 4.848 -18.438 -9.117 1 96.69 263 LEU B C 1
ATOM 4879 O O . LEU B 1 263 ? 5.934 -17.906 -8.898 1 96.69 263 LEU B O 1
ATOM 4883 N N . GLU B 1 264 ? 3.906 -18.562 -8.242 1 93.62 264 GLU B N 1
ATOM 4884 C CA . GLU B 1 264 ? 4.172 -18.219 -6.852 1 93.62 264 GLU B CA 1
ATOM 4885 C C . GLU B 1 264 ? 4.203 -19.469 -5.977 1 93.62 264 GLU B C 1
ATOM 4887 O O . GLU B 1 264 ? 3.26 -20.266 -5.984 1 93.62 264 GLU B O 1
ATOM 4892 N N . LEU B 1 265 ? 5.266 -19.625 -5.16 1 92.75 265 LEU B N 1
ATOM 4893 C CA . LEU B 1 265 ? 5.469 -20.812 -4.352 1 92.75 265 LEU B CA 1
ATOM 4894 C C . LEU B 1 265 ? 5.84 -20.453 -2.92 1 92.75 265 LEU B C 1
ATOM 4896 O O . LEU B 1 265 ? 6.441 -21.25 -2.203 1 92.75 265 LEU B O 1
ATOM 4900 N N . VAL B 1 266 ? 5.348 -19.328 -2.49 1 85.75 266 VAL B N 1
ATOM 4901 C CA . VAL B 1 266 ? 5.734 -18.766 -1.197 1 85.75 266 VAL B CA 1
ATOM 4902 C C . VAL B 1 266 ? 5.238 -19.672 -0.075 1 85.75 266 VAL B C 1
ATOM 4904 O O . VAL B 1 266 ? 4.133 -20.219 -0.153 1 85.75 266 VAL B O 1
ATOM 4907 N N . ASP B 1 267 ? 6.02 -19.828 0.977 1 84.75 267 ASP B N 1
ATOM 4908 C CA . ASP B 1 267 ? 5.613 -20.5 2.203 1 84.75 267 ASP B CA 1
ATOM 4909 C C . ASP B 1 267 ? 5.363 -21.984 1.953 1 84.75 267 ASP B C 1
ATOM 4911 O O . ASP B 1 267 ? 4.324 -22.531 2.344 1 84.75 267 ASP B O 1
ATOM 4915 N N . ASN B 1 268 ? 6.27 -22.594 1.161 1 90.19 268 ASN B N 1
ATOM 4916 C CA . ASN B 1 268 ? 6.367 -24.031 0.994 1 90.19 268 ASN B CA 1
ATOM 4917 C C . ASN B 1 268 ? 7.746 -24.547 1.394 1 90.19 268 ASN B C 1
ATOM 4919 O O . ASN B 1 268 ? 8.703 -23.781 1.476 1 90.19 268 ASN B O 1
ATOM 4923 N N . LYS B 1 269 ? 7.832 -25.844 1.701 1 89.31 269 LYS B N 1
ATOM 4924 C CA . LYS B 1 269 ? 9.094 -26.438 2.141 1 89.31 269 LYS B CA 1
ATOM 4925 C C . LYS B 1 269 ? 9.789 -27.156 0.997 1 89.31 269 LYS B C 1
ATOM 4927 O O . LYS B 1 269 ? 10.031 -28.359 1.08 1 89.31 269 LYS B O 1
ATOM 4932 N N . LEU B 1 270 ? 10.156 -26.438 0.014 1 90.88 270 LEU B N 1
ATOM 4933 C CA . LEU B 1 270 ? 10.734 -27.031 -1.182 1 90.88 270 LEU B CA 1
ATOM 4934 C C . LEU B 1 270 ? 12.164 -27.516 -0.916 1 90.88 270 LEU B C 1
ATOM 4936 O O . LEU B 1 270 ? 12.602 -28.516 -1.486 1 90.88 270 LEU B O 1
ATOM 4940 N N . GLY B 1 271 ? 12.883 -26.75 0.01 1 87.56 271 GLY B N 1
ATOM 4941 C CA . GLY B 1 271 ? 14.273 -27.062 0.264 1 87.56 271 GLY B CA 1
ATOM 4942 C C . GLY B 1 271 ? 15.164 -26.844 -0.945 1 87.56 271 GLY B C 1
ATOM 4943 O O . GLY B 1 271 ? 14.688 -26.453 -2.01 1 87.56 271 GLY B O 1
ATOM 4944 N N . ASP B 1 272 ? 16.453 -27.125 -0.812 1 88 272 ASP B N 1
ATOM 4945 C CA . ASP B 1 272 ? 17.438 -26.938 -1.867 1 88 272 ASP B CA 1
ATOM 4946 C C . ASP B 1 272 ? 17.172 -27.859 -3.051 1 88 272 ASP B C 1
ATOM 4948 O O . ASP B 1 272 ? 17.312 -27.453 -4.207 1 88 272 ASP B O 1
ATOM 4952 N N . SER B 1 273 ? 16.797 -29.078 -2.674 1 92.31 273 SER B N 1
ATOM 4953 C CA . SER B 1 273 ? 16.562 -30.047 -3.729 1 92.31 273 SER B CA 1
ATOM 4954 C C . SER B 1 273 ? 15.391 -29.641 -4.625 1 92.31 273 SER B C 1
ATOM 4956 O O . SER B 1 273 ? 15.461 -29.781 -5.848 1 92.31 273 SER B O 1
ATOM 4958 N N . GLY B 1 274 ? 14.352 -29.156 -4.012 1 93.5 274 GLY B N 1
ATOM 4959 C CA . GLY B 1 274 ? 13.219 -28.672 -4.797 1 93.5 274 GLY B CA 1
ATOM 4960 C C . GLY B 1 274 ? 13.578 -27.5 -5.695 1 93.5 274 GLY B C 1
ATOM 4961 O O . GLY B 1 274 ? 13.203 -27.484 -6.871 1 93.5 274 GLY B O 1
ATOM 4962 N N . VAL B 1 275 ? 14.305 -26.594 -5.172 1 91.75 275 VAL B N 1
ATOM 4963 C CA . VAL B 1 275 ? 14.703 -25.406 -5.926 1 91.75 275 VAL B CA 1
ATOM 4964 C C . VAL B 1 275 ? 15.617 -25.812 -7.082 1 91.75 275 VAL B C 1
ATOM 4966 O O . VAL B 1 275 ? 15.508 -25.281 -8.188 1 91.75 275 VAL B O 1
ATOM 4969 N N . GLN B 1 276 ? 16.469 -26.75 -6.809 1 93.25 276 GLN B N 1
ATOM 4970 C CA . GLN B 1 276 ? 17.359 -27.25 -7.859 1 93.25 276 GLN B CA 1
ATOM 4971 C C . GLN B 1 276 ? 16.547 -27.781 -9.039 1 93.25 276 GLN B C 1
ATOM 4973 O O . GLN B 1 276 ? 16.875 -27.516 -10.195 1 93.25 276 GLN B O 1
ATOM 4978 N N . LEU B 1 277 ? 15.602 -28.5 -8.734 1 95.56 277 LEU B N 1
ATOM 4979 C CA . LEU B 1 277 ? 14.742 -29.047 -9.781 1 95.56 277 LEU B CA 1
ATOM 4980 C C . LEU B 1 277 ? 14.039 -27.938 -10.539 1 95.56 277 LEU B C 1
ATOM 4982 O O . LEU B 1 277 ? 13.984 -27.938 -11.766 1 95.56 277 LEU B O 1
ATOM 4986 N N . LEU B 1 278 ? 13.484 -26.984 -9.812 1 95.5 278 LEU B N 1
ATOM 4987 C CA . LEU B 1 278 ? 12.828 -25.859 -10.461 1 95.5 278 LEU B CA 1
ATOM 4988 C C . LEU B 1 278 ? 13.789 -25.125 -11.391 1 95.5 278 LEU B C 1
ATOM 4990 O O . LEU B 1 278 ? 13.398 -24.703 -12.484 1 95.5 278 LEU B O 1
ATOM 4994 N N . CYS B 1 279 ? 15.047 -25 -10.922 1 95.56 279 CYS B N 1
ATOM 4995 C CA . CYS B 1 279 ? 16.047 -24.297 -11.711 1 95.56 279 CYS B CA 1
ATOM 4996 C C . CYS B 1 279 ? 16.281 -24.984 -13.047 1 95.56 279 CYS B C 1
ATOM 4998 O O . CYS B 1 279 ? 16.531 -24.344 -14.055 1 95.56 279 CYS B O 1
ATOM 5000 N N . GLU B 1 280 ? 16.188 -26.297 -13.078 1 96.56 280 GLU B N 1
ATOM 5001 C CA . GLU B 1 280 ? 16.312 -27.031 -14.336 1 96.56 280 GLU B CA 1
ATOM 5002 C C . GLU B 1 280 ? 15.258 -26.578 -15.344 1 96.56 280 GLU B C 1
ATOM 5004 O O . GLU B 1 280 ? 15.57 -26.359 -16.516 1 96.56 280 GLU B O 1
ATOM 5009 N N . GLY B 1 281 ? 14.094 -26.438 -14.867 1 96.62 281 GLY B N 1
ATOM 5010 C CA . GLY B 1 281 ? 13.023 -25.969 -15.734 1 96.62 281 GLY B CA 1
ATOM 5011 C C . GLY B 1 281 ? 13.203 -24.516 -16.156 1 96.62 281 GLY B C 1
ATOM 5012 O O . GLY B 1 281 ? 12.938 -24.172 -17.312 1 96.62 281 GLY B O 1
ATOM 5013 N N . LEU B 1 282 ? 13.641 -23.703 -15.258 1 96 282 LEU B N 1
ATOM 5014 C CA . LEU B 1 282 ? 13.805 -22.266 -15.523 1 96 282 LEU B CA 1
ATOM 5015 C C . LEU B 1 282 ? 14.891 -22.047 -16.578 1 96 282 LEU B C 1
ATOM 5017 O O . LEU B 1 282 ? 14.852 -21.047 -17.297 1 96 282 LEU B O 1
ATOM 5021 N N . LYS B 1 283 ? 15.844 -22.953 -16.656 1 96.56 283 LYS B N 1
ATOM 5022 C CA . LYS B 1 283 ? 16.969 -22.812 -17.578 1 96.56 283 LYS B CA 1
ATOM 5023 C C . LYS B 1 283 ? 16.594 -23.328 -18.969 1 96.56 283 LYS B C 1
ATOM 5025 O O . LYS B 1 283 ? 17.312 -23.078 -19.938 1 96.56 283 LYS B O 1
ATOM 5030 N N . HIS B 1 284 ? 15.5 -24.031 -19.047 1 96.56 284 HIS B N 1
ATOM 5031 C CA . HIS B 1 284 ? 15.117 -24.594 -20.344 1 96.56 284 HIS B CA 1
ATOM 5032 C C . HIS B 1 284 ? 14.867 -23.5 -21.359 1 96.56 284 HIS B C 1
ATOM 5034 O O . HIS B 1 284 ? 14.258 -22.484 -21.047 1 96.56 284 HIS B O 1
ATOM 5040 N N . PRO B 1 285 ? 15.242 -23.719 -22.562 1 95.25 285 PRO B N 1
ATOM 5041 C CA . PRO B 1 285 ? 15.141 -22.672 -23.594 1 95.25 285 PRO B CA 1
ATOM 5042 C C . PRO B 1 285 ? 13.695 -22.312 -23.922 1 95.25 285 PRO B C 1
ATOM 5044 O O . PRO B 1 285 ? 13.422 -21.203 -24.375 1 95.25 285 PRO B O 1
ATOM 5047 N N . ASP B 1 286 ? 12.789 -23.266 -23.609 1 95.25 286 ASP B N 1
ATOM 5048 C CA . ASP B 1 286 ? 11.391 -23.031 -23.953 1 95.25 286 ASP B CA 1
ATOM 5049 C C . ASP B 1 286 ? 10.633 -22.406 -22.781 1 95.25 286 ASP B C 1
ATOM 5051 O O . ASP B 1 286 ? 9.43 -22.156 -22.875 1 95.25 286 ASP B O 1
ATOM 5055 N N . CYS B 1 287 ? 11.281 -22.172 -21.672 1 96.19 287 CYS B N 1
ATOM 5056 C CA . CYS B 1 287 ? 10.625 -21.594 -20.516 1 96.19 287 CYS B CA 1
ATOM 5057 C C . CYS B 1 287 ? 10.102 -20.188 -20.812 1 96.19 287 CYS B C 1
ATOM 5059 O O . CYS B 1 287 ? 10.812 -19.375 -21.406 1 96.19 287 CYS B O 1
ATOM 5061 N N . LYS B 1 288 ? 8.867 -19.938 -20.422 1 95.94 288 LYS B N 1
ATOM 5062 C CA . LYS B 1 288 ? 8.25 -18.641 -20.672 1 95.94 288 LYS B CA 1
ATOM 5063 C C . LYS B 1 288 ? 8.047 -17.859 -19.375 1 95.94 288 LYS B C 1
ATOM 5065 O O . LYS B 1 288 ? 7.539 -16.734 -19.391 1 95.94 288 LYS B O 1
ATOM 5070 N N . LEU B 1 289 ? 8.461 -18.406 -18.203 1 95.75 289 LEU B N 1
ATOM 5071 C CA . LEU B 1 289 ? 8.219 -17.781 -16.906 1 95.75 289 LEU B CA 1
ATOM 5072 C C . LEU B 1 289 ? 8.93 -16.438 -16.812 1 95.75 289 LEU B C 1
ATOM 5074 O O . LEU B 1 289 ? 10.109 -16.328 -17.156 1 95.75 289 LEU B O 1
ATOM 5078 N N . GLN B 1 290 ? 8.211 -15.508 -16.375 1 94.69 290 GLN B N 1
ATOM 5079 C CA . GLN B 1 290 ? 8.758 -14.164 -16.219 1 94.69 290 GLN B CA 1
ATOM 5080 C C . GLN B 1 290 ? 8.961 -13.828 -14.742 1 94.69 290 GLN B C 1
ATOM 5082 O O . GLN B 1 290 ? 9.898 -13.102 -14.383 1 94.69 290 GLN B O 1
ATOM 5087 N N . LYS B 1 291 ? 8.062 -14.32 -13.977 1 91.94 291 LYS B N 1
ATOM 5088 C CA . LYS B 1 291 ? 8.102 -13.992 -12.555 1 91.94 291 LYS B CA 1
ATOM 5089 C C . LYS B 1 291 ? 8.016 -15.258 -11.695 1 91.94 291 LYS B C 1
ATOM 5091 O O . LYS B 1 291 ? 7.074 -16.047 -11.828 1 91.94 291 LYS B O 1
ATOM 5096 N N . LEU B 1 292 ? 9.008 -15.453 -10.953 1 89.44 292 LEU B N 1
ATOM 5097 C CA . LEU B 1 292 ? 8.992 -16.484 -9.914 1 89.44 292 LEU B CA 1
ATOM 5098 C C . LEU B 1 292 ? 9.047 -15.844 -8.531 1 89.44 292 LEU B C 1
ATOM 5100 O O . LEU B 1 292 ? 10.047 -15.211 -8.172 1 89.44 292 LEU B O 1
ATOM 5104 N N . VAL B 1 293 ? 7.855 -15.859 -7.852 1 75.44 293 VAL B N 1
ATOM 5105 C CA . VAL B 1 293 ? 7.758 -15.211 -6.547 1 75.44 293 VAL B CA 1
ATOM 5106 C C . VAL B 1 293 ? 7.73 -16.281 -5.449 1 75.44 293 VAL B C 1
ATOM 5108 O O . VAL B 1 293 ? 6.984 -17.25 -5.543 1 75.44 293 VAL B O 1
ATOM 5111 N N . GLY B 1 294 ? 8.273 -16.016 -4.367 1 64.44 294 GLY B N 1
ATOM 5112 C CA . GLY B 1 294 ? 7.895 -16.75 -3.164 1 64.44 294 GLY B CA 1
ATOM 5113 C C . GLY B 1 294 ? 8.742 -17.969 -2.914 1 64.44 294 GLY B C 1
ATOM 5114 O O . GLY B 1 294 ? 8.305 -18.906 -2.246 1 64.44 294 GLY B O 1
ATOM 5115 N N . ILE B 1 295 ? 10 -18.281 -3.705 1 45.47 295 ILE B N 1
ATOM 5116 C CA . ILE B 1 295 ? 10.539 -19.516 -3.162 1 45.47 295 ILE B CA 1
ATOM 5117 C C . ILE B 1 295 ? 10.703 -19.391 -1.649 1 45.47 295 ILE B C 1
ATOM 5119 O O . ILE B 1 295 ? 11.164 -20.328 -0.99 1 45.47 295 ILE B O 1
ATOM 5123 N N . ASN B 1 296 ? 9.969 -18.422 -1.085 1 39.62 296 ASN B N 1
ATOM 5124 C CA . ASN B 1 296 ? 9.844 -18.328 0.365 1 39.62 296 ASN B CA 1
ATOM 5125 C C . ASN B 1 296 ? 8.617 -17.516 0.771 1 39.62 296 ASN B C 1
ATOM 5127 O O . ASN B 1 296 ? 8.023 -16.812 -0.054 1 39.62 296 ASN B O 1
ATOM 5131 N N . LYS B 1 297 ? 8.062 -17.656 2.139 1 37.88 297 LYS B N 1
ATOM 5132 C CA . LYS B 1 297 ? 6.812 -17.219 2.752 1 37.88 297 LYS B CA 1
ATOM 5133 C C . LYS B 1 297 ? 6.637 -15.703 2.625 1 37.88 297 LYS B C 1
ATOM 5135 O O . LYS B 1 297 ? 7.48 -14.938 3.098 1 37.88 297 LYS B O 1
ATOM 5140 N N . SER B 1 298 ? 6.16 -15.258 1.616 1 34.62 298 SER B N 1
ATOM 5141 C CA . SER B 1 298 ? 5.988 -13.859 1.235 1 34.62 298 SER B CA 1
ATOM 5142 C C . SER B 1 298 ? 5.594 -13.008 2.436 1 34.62 298 SER B C 1
ATOM 5144 O O . SER B 1 298 ? 5.281 -13.531 3.504 1 34.62 298 SER B O 1
ATOM 5146 N N . SER B 1 299 ? 4.73 -11.875 2.096 1 32.44 299 SER B N 1
ATOM 5147 C CA . SER B 1 299 ? 4.305 -10.492 2.309 1 32.44 299 SER B CA 1
ATOM 5148 C C . SER B 1 299 ? 3.482 -10.359 3.586 1 32.44 299 SER B C 1
ATOM 5150 O O . SER B 1 299 ? 2.303 -10.727 3.613 1 32.44 299 SER B O 1
ATOM 5152 N N . PHE B 1 300 ? 3.986 -10.438 4.613 1 32.31 300 PHE B N 1
ATOM 5153 C CA . PHE B 1 300 ? 3.309 -10.125 5.867 1 32.31 300 PHE B CA 1
ATOM 5154 C C . PHE B 1 300 ? 2.635 -8.758 5.785 1 32.31 300 PHE B C 1
ATOM 5156 O O . PHE B 1 300 ? 2.219 -8.203 6.801 1 32.31 300 PHE B O 1
ATOM 5163 N N . CYS B 1 301 ? 2.92 -7.93 4.84 1 30.88 301 CYS B N 1
ATOM 5164 C CA . CYS B 1 301 ? 2.49 -6.621 5.316 1 30.88 301 CYS B CA 1
ATOM 5165 C C . CYS B 1 301 ? 1.032 -6.652 5.758 1 30.88 301 CYS B C 1
ATOM 5167 O O . CYS B 1 301 ? 0.562 -5.727 6.422 1 30.88 301 CYS B O 1
ATOM 5169 N N . SER B 1 302 ? 0.157 -6.98 4.891 1 31.91 302 SER B N 1
ATOM 5170 C CA . SER B 1 302 ? -1.17 -6.523 5.289 1 31.91 302 SER B CA 1
ATOM 5171 C C . SER B 1 302 ? -1.578 -7.121 6.633 1 31.91 302 SER B C 1
ATOM 5173 O O . SER B 1 302 ? -0.984 -8.102 7.09 1 31.91 302 SER B O 1
ATOM 5175 N N . LEU B 1 303 ? -2.93 -6.902 7.07 1 31.2 303 LEU B N 1
ATOM 5176 C CA . LEU B 1 303 ? -3.604 -7.016 8.359 1 31.2 303 LEU B CA 1
ATOM 5177 C C . LEU B 1 303 ? -3.412 -8.406 8.953 1 31.2 303 LEU B C 1
ATOM 5179 O O . LEU B 1 303 ? -3.191 -8.555 10.156 1 31.2 303 LEU B O 1
ATOM 5183 N N . TYR B 1 304 ? -3.91 -9.398 8.188 1 29.67 304 TYR B N 1
ATOM 5184 C CA . TYR B 1 304 ? -4.234 -10.656 8.836 1 29.67 304 TYR B CA 1
ATOM 5185 C C . TYR B 1 304 ? -2.967 -11.438 9.18 1 29.67 304 TYR B C 1
ATOM 5187 O O . TYR B 1 304 ? -2.48 -12.234 8.375 1 29.67 304 TYR B O 1
ATOM 5195 N N . ILE B 1 305 ? -1.977 -10.812 9.492 1 31.41 305 ILE B N 1
ATOM 5196 C CA . ILE B 1 305 ? -0.769 -11.586 9.766 1 31.41 305 ILE B CA 1
ATOM 5197 C C . ILE B 1 305 ? -1.087 -12.719 10.742 1 31.41 305 ILE B C 1
ATOM 5199 O O . ILE B 1 305 ? -1.319 -12.469 11.93 1 31.41 305 ILE B O 1
ATOM 5203 N N . PHE B 1 306 ? -1.908 -13.656 10.523 1 31 306 PHE B N 1
ATOM 5204 C CA . PHE B 1 306 ? -1.771 -14.953 11.18 1 31 306 PHE B CA 1
ATOM 5205 C C . PHE B 1 306 ? -0.303 -15.328 11.336 1 31 306 PHE B C 1
ATOM 5207 O O . PHE B 1 306 ? 0.369 -15.656 10.359 1 31 306 PHE B O 1
ATOM 5214 N N . ILE B 1 307 ? 0.393 -14.547 12.172 1 32 307 ILE B N 1
ATOM 5215 C CA . ILE B 1 307 ? 1.764 -14.828 12.578 1 32 307 ILE B CA 1
ATOM 5216 C C . ILE B 1 307 ? 1.9 -16.312 12.938 1 32 307 ILE B C 1
ATOM 5218 O O . ILE B 1 307 ? 1.518 -16.719 14.031 1 32 307 ILE B O 1
ATOM 5222 N N . SER B 1 308 ? 1.142 -17.266 12.5 1 31.86 308 SER B N 1
ATOM 5223 C CA . SER B 1 308 ? 1.853 -18.484 12.828 1 31.86 308 SER B CA 1
ATOM 5224 C C . SER B 1 308 ? 3.342 -18.375 12.523 1 31.86 308 SER B C 1
ATOM 5226 O O . SER B 1 308 ? 3.719 -17.969 11.422 1 31.86 308 SER B O 1
ATOM 5228 N N . TYR B 1 309 ? 4.074 -17.859 13.539 1 33.19 309 TYR B N 1
ATOM 5229 C CA . TYR B 1 309 ? 5.527 -17.844 13.664 1 33.19 309 TYR B CA 1
ATOM 5230 C C . TYR B 1 309 ? 6.156 -18.969 12.852 1 33.19 309 TYR B C 1
ATOM 5232 O O . TYR B 1 309 ? 7.363 -19.203 12.938 1 33.19 309 TYR B O 1
ATOM 5240 N N . ARG B 1 310 ? 5.391 -20.031 12.648 1 32.97 310 ARG B N 1
ATOM 5241 C CA . ARG B 1 310 ? 6.324 -20.922 11.969 1 32.97 310 ARG B CA 1
ATOM 5242 C C . ARG B 1 310 ? 6.867 -20.281 10.695 1 32.97 310 ARG B C 1
ATOM 5244 O O . ARG B 1 310 ? 6.168 -20.188 9.688 1 32.97 310 ARG B O 1
ATOM 5251 N N . LEU B 1 311 ? 7.539 -19.125 10.828 1 38.03 311 LEU B N 1
ATOM 5252 C CA . LEU B 1 311 ? 8.344 -18.484 9.797 1 38.03 311 LEU B CA 1
ATOM 5253 C C . LEU B 1 311 ? 8.891 -19.516 8.82 1 38.03 311 LEU B C 1
ATOM 5255 O O . LEU B 1 311 ? 9.773 -20.312 9.172 1 38.03 311 LEU B O 1
ATOM 5259 N N . GLY B 1 312 ? 8.094 -20.141 8.219 1 37.88 312 GLY B N 1
ATOM 5260 C CA . GLY B 1 312 ? 8.469 -21.156 7.254 1 37.88 312 GLY B CA 1
ATOM 5261 C C . GLY B 1 312 ? 9.406 -20.641 6.18 1 37.88 312 GLY B C 1
ATOM 5262 O O . GLY B 1 312 ? 9.016 -19.828 5.344 1 37.88 312 GLY B O 1
ATOM 5263 N N . TYR B 1 313 ? 10.578 -20.406 6.551 1 49.53 313 TYR B N 1
ATOM 5264 C CA . TYR B 1 313 ? 11.734 -20.328 5.664 1 49.53 313 TYR B CA 1
ATOM 5265 C C . TYR B 1 313 ? 11.672 -21.406 4.582 1 49.53 313 TYR B C 1
ATOM 5267 O O . TYR B 1 313 ? 11.094 -22.469 4.793 1 49.53 313 TYR B O 1
ATOM 5275 N N . CYS B 1 314 ? 11.461 -20.984 3.311 1 56.47 314 CYS B N 1
ATOM 5276 C CA . CYS B 1 314 ? 11.68 -22.016 2.305 1 56.47 314 CYS B CA 1
ATOM 5277 C C . CYS B 1 314 ? 12.977 -22.766 2.574 1 56.47 314 CYS B C 1
ATOM 5279 O O . CYS B 1 314 ? 13.328 -23.688 1.835 1 56.47 314 CYS B O 1
ATOM 5281 N N . ASP B 1 315 ? 13.547 -22.453 3.695 1 65.81 315 ASP B N 1
ATOM 5282 C CA . ASP B 1 315 ? 14.758 -23.109 4.184 1 65.81 315 ASP B CA 1
ATOM 5283 C C . ASP B 1 315 ? 15.828 -23.172 3.09 1 65.81 315 ASP B C 1
ATOM 5285 O O . ASP B 1 315 ? 16.438 -24.219 2.879 1 65.81 315 ASP B O 1
ATOM 5289 N N . LEU B 1 316 ? 15.836 -22.062 2.246 1 73.31 316 LEU B N 1
ATOM 5290 C CA . LEU B 1 316 ? 16.891 -22.031 1.238 1 73.31 316 LEU B CA 1
ATOM 5291 C C . LEU B 1 316 ? 18.25 -21.766 1.877 1 73.31 316 LEU B C 1
ATOM 5293 O O . LEU B 1 316 ? 18.359 -20.953 2.797 1 73.31 316 LEU B O 1
ATOM 5297 N N . THR B 1 317 ? 19.156 -22.641 1.488 1 77.5 317 THR B N 1
ATOM 5298 C CA . THR B 1 317 ? 20.531 -22.438 1.903 1 77.5 317 THR B CA 1
ATOM 5299 C C . THR B 1 317 ? 21.359 -21.844 0.765 1 77.5 317 THR B C 1
ATOM 5301 O O . THR B 1 317 ? 20.844 -21.594 -0.323 1 77.5 317 THR B O 1
ATOM 5304 N N . VAL B 1 318 ? 22.578 -21.656 1.004 1 84.06 318 VAL B N 1
ATOM 5305 C CA . VAL B 1 318 ? 23.516 -21.094 0.048 1 84.06 318 VAL B CA 1
ATOM 5306 C C . VAL B 1 318 ? 23.609 -21.984 -1.188 1 84.06 318 VAL B C 1
ATOM 5308 O O . VAL B 1 318 ? 23.844 -21.5 -2.297 1 84.06 318 VAL B O 1
ATOM 5311 N N . ALA B 1 319 ? 23.406 -23.25 -1.025 1 83.81 319 ALA B N 1
ATOM 5312 C CA . ALA B 1 319 ? 23.516 -24.188 -2.139 1 83.81 319 ALA B CA 1
ATOM 5313 C C . ALA B 1 319 ? 22.516 -23.828 -3.248 1 83.81 319 ALA B C 1
ATOM 5315 O O . ALA B 1 319 ? 22.844 -23.906 -4.434 1 83.81 319 ALA B O 1
ATOM 5316 N N . CYS B 1 320 ? 21.438 -23.391 -2.891 1 86.5 320 CYS B N 1
ATOM 5317 C CA . CYS B 1 320 ? 20.406 -23.078 -3.865 1 86.5 320 CYS B CA 1
ATOM 5318 C C . CYS B 1 320 ? 20.75 -21.812 -4.648 1 86.5 320 CYS B C 1
ATOM 5320 O O . CYS B 1 320 ? 20.281 -21.641 -5.781 1 86.5 320 CYS B O 1
ATOM 5322 N N . CYS B 1 321 ? 21.562 -21.016 -4.086 1 89.38 321 CYS B N 1
ATOM 5323 C CA . CYS B 1 321 ? 21.906 -19.75 -4.738 1 89.38 321 CYS B CA 1
ATOM 5324 C C . CYS B 1 321 ? 22.781 -20 -5.965 1 89.38 321 CYS B C 1
ATOM 5326 O O . CYS B 1 321 ? 22.75 -19.234 -6.926 1 89.38 321 CYS B O 1
ATOM 5328 N N . GLY B 1 322 ? 23.531 -21.125 -5.926 1 92.5 322 GLY B N 1
ATOM 5329 C CA . GLY B 1 322 ? 24.281 -21.5 -7.117 1 92.5 322 GLY B CA 1
ATOM 5330 C C . GLY B 1 322 ? 23.375 -21.859 -8.289 1 92.5 322 GLY B C 1
ATOM 5331 O O . GLY B 1 322 ? 23.625 -21.438 -9.422 1 92.5 322 GLY B O 1
ATOM 5332 N N . ASP B 1 323 ? 22.406 -22.594 -7.98 1 93.12 323 ASP B N 1
ATOM 5333 C CA . ASP B 1 323 ? 21.438 -22.969 -9.008 1 93.12 323 ASP B CA 1
ATOM 5334 C C . ASP B 1 323 ? 20.719 -21.734 -9.555 1 93.12 323 ASP B C 1
ATOM 5336 O O . ASP B 1 323 ? 20.547 -21.594 -10.766 1 93.12 323 ASP B O 1
ATOM 5340 N N . LEU B 1 324 ? 20.312 -20.891 -8.672 1 93 324 LEU B N 1
ATOM 5341 C CA . LEU B 1 324 ? 19.625 -19.672 -9.078 1 93 324 LEU B CA 1
ATOM 5342 C C . LEU B 1 324 ? 20.547 -18.781 -9.922 1 93 324 LEU B C 1
ATOM 5344 O O . LEU B 1 324 ? 20.109 -18.172 -10.898 1 93 324 LEU B O 1
ATOM 5348 N N . SER B 1 325 ? 21.797 -18.734 -9.523 1 94.88 325 SER B N 1
ATOM 5349 C CA . SER B 1 325 ? 22.781 -18 -10.305 1 94.88 325 SER B CA 1
ATOM 5350 C C . SER B 1 325 ? 22.844 -18.516 -11.742 1 94.88 325 SER B C 1
ATOM 5352 O O . SER B 1 325 ? 22.906 -17.719 -12.688 1 94.88 325 SER B O 1
ATOM 5354 N N . SER B 1 326 ? 22.812 -19.828 -11.883 1 96 326 SER B N 1
ATOM 5355 C CA . SER B 1 326 ? 22.828 -20.453 -13.203 1 96 326 SER B CA 1
ATOM 5356 C C . SER B 1 326 ? 21.578 -20.062 -14 1 96 326 SER B C 1
ATOM 5358 O O . SER B 1 326 ? 21.672 -19.828 -15.211 1 96 326 SER B O 1
ATOM 5360 N N . VAL B 1 327 ? 20.516 -19.969 -13.367 1 95.88 327 VAL B N 1
ATOM 5361 C CA . VAL B 1 327 ? 19.281 -19.547 -14.016 1 95.88 327 VAL B CA 1
ATOM 5362 C C . VAL B 1 327 ? 19.422 -18.109 -14.508 1 95.88 327 VAL B C 1
ATOM 5364 O O . VAL B 1 327 ? 19.078 -17.797 -15.656 1 95.88 327 VAL B O 1
ATOM 5367 N N . LEU B 1 328 ? 19.953 -17.234 -13.625 1 95.06 328 LEU B N 1
ATOM 5368 C CA . LEU B 1 328 ? 20.125 -15.828 -13.969 1 95.06 328 LEU B CA 1
ATOM 5369 C C . LEU B 1 328 ? 21 -15.664 -15.211 1 95.06 328 LEU B C 1
ATOM 5371 O O . LEU B 1 328 ? 20.766 -14.781 -16.031 1 95.06 328 LEU B O 1
ATOM 5375 N N . SER B 1 329 ? 21.922 -16.625 -15.43 1 95.44 329 SER B N 1
ATOM 5376 C CA . SER B 1 329 ? 22.875 -16.516 -16.547 1 95.44 329 SER B CA 1
ATOM 5377 C C . SER B 1 329 ? 22.297 -17.172 -17.797 1 95.44 329 SER B C 1
ATOM 5379 O O . SER B 1 329 ? 22.812 -16.938 -18.906 1 95.44 329 SER B O 1
ATOM 5381 N N . THR B 1 330 ? 21.203 -17.891 -17.641 1 95.38 330 THR B N 1
ATOM 5382 C CA . THR B 1 330 ? 20.781 -18.719 -18.766 1 95.38 330 THR B CA 1
ATOM 5383 C C . THR B 1 330 ? 19.375 -18.328 -19.219 1 95.38 330 THR B C 1
ATOM 5385 O O . THR B 1 330 ? 19.094 -18.297 -20.422 1 95.38 330 THR B O 1
ATOM 5388 N N . SER B 1 331 ? 18.516 -17.969 -18.297 1 93.44 331 SER B N 1
ATOM 5389 C CA . SER B 1 331 ? 17.125 -17.703 -18.625 1 93.44 331 SER B CA 1
ATOM 5390 C C . SER B 1 331 ? 16.984 -16.469 -19.516 1 93.44 331 SER B C 1
ATOM 5392 O O . SER B 1 331 ? 17.656 -15.461 -19.297 1 93.44 331 SER B O 1
ATOM 5394 N N . GLN B 1 332 ? 16.078 -16.562 -20.484 1 92.12 332 GLN B N 1
ATOM 5395 C CA . GLN B 1 332 ? 15.867 -15.445 -21.391 1 92.12 332 GLN B CA 1
ATOM 5396 C C . GLN B 1 332 ? 14.547 -14.742 -21.125 1 92.12 332 GLN B C 1
ATOM 5398 O O . GLN B 1 332 ? 14.227 -13.727 -21.75 1 92.12 332 GLN B O 1
ATOM 5403 N N . THR B 1 333 ? 13.859 -15.297 -20.078 1 93.19 333 THR B N 1
ATOM 5404 C CA . THR B 1 333 ? 12.508 -14.773 -19.906 1 93.19 333 THR B CA 1
ATOM 5405 C C . THR B 1 333 ? 12.305 -14.273 -18.469 1 93.19 333 THR B C 1
ATOM 5407 O O . THR B 1 333 ? 11.453 -13.414 -18.234 1 93.19 333 THR B O 1
ATOM 5410 N N . LEU B 1 334 ? 13.039 -14.742 -17.516 1 94.06 334 LEU B N 1
ATOM 5411 C CA . LEU B 1 334 ? 12.836 -14.383 -16.109 1 94.06 334 LEU B CA 1
ATOM 5412 C C . LEU B 1 334 ? 13.227 -12.93 -15.867 1 94.06 334 LEU B C 1
ATOM 5414 O O . LEU B 1 334 ? 14.391 -12.562 -16 1 94.06 334 LEU B O 1
ATOM 5418 N N . THR B 1 335 ? 12.25 -12.164 -15.516 1 94.5 335 THR B N 1
ATOM 5419 C CA . THR B 1 335 ? 12.516 -10.742 -15.312 1 94.5 335 THR B CA 1
ATOM 5420 C C . THR B 1 335 ? 12.398 -10.375 -13.836 1 94.5 335 THR B C 1
ATOM 5422 O O . THR B 1 335 ? 12.922 -9.352 -13.398 1 94.5 335 THR B O 1
ATOM 5425 N N . GLU B 1 336 ? 11.688 -11.164 -13.078 1 92.94 336 GLU B N 1
ATOM 5426 C CA . GLU B 1 336 ? 11.523 -10.922 -11.648 1 92.94 336 GLU B CA 1
ATOM 5427 C C . GLU B 1 336 ? 11.727 -12.203 -10.844 1 92.94 336 GLU B C 1
ATOM 5429 O O . GLU B 1 336 ? 11.102 -13.227 -11.133 1 92.94 336 GLU B O 1
ATOM 5434 N N . LEU B 1 337 ? 12.617 -12.062 -9.906 1 91.81 337 LEU B N 1
ATOM 5435 C CA . LEU B 1 337 ? 12.883 -13.172 -9 1 91.81 337 LEU B CA 1
ATOM 5436 C C . LEU B 1 337 ? 12.75 -12.734 -7.547 1 91.81 337 LEU B C 1
ATOM 5438 O O . LEU B 1 337 ? 13.414 -11.789 -7.117 1 91.81 337 LEU B O 1
ATOM 5442 N N . GLY B 1 338 ? 11.828 -13.312 -6.844 1 87.19 338 GLY B N 1
ATOM 5443 C CA . GLY B 1 338 ? 11.688 -13.094 -5.41 1 87.19 338 GLY B CA 1
ATOM 5444 C C . GLY B 1 338 ? 12.266 -14.211 -4.574 1 87.19 338 GLY B C 1
ATOM 5445 O O . GLY B 1 338 ? 11.844 -15.367 -4.691 1 87.19 338 GLY B O 1
ATOM 5446 N N . VAL B 1 339 ? 13.273 -13.961 -3.744 1 85.88 339 VAL B N 1
ATOM 5447 C CA . VAL B 1 339 ? 13.867 -14.906 -2.805 1 85.88 339 VAL B CA 1
ATOM 5448 C C . VAL B 1 339 ? 13.703 -14.391 -1.377 1 85.88 339 VAL B C 1
ATOM 5450 O O . VAL B 1 339 ? 14.617 -14.508 -0.558 1 85.88 339 VAL B O 1
ATOM 5453 N N . ARG B 1 340 ? 12.594 -13.844 -1.134 1 75.38 340 ARG B N 1
ATOM 5454 C CA . ARG B 1 340 ? 12.32 -13.203 0.151 1 75.38 340 ARG B CA 1
ATOM 5455 C C . ARG B 1 340 ? 12.312 -14.234 1.278 1 75.38 340 ARG B C 1
ATOM 5457 O O . ARG B 1 340 ? 11.977 -15.398 1.061 1 75.38 340 ARG B O 1
ATOM 5464 N N . TRP B 1 341 ? 12.766 -13.789 2.547 1 68.81 341 TRP B N 1
ATOM 5465 C CA . TRP B 1 341 ? 12.695 -14.516 3.811 1 68.81 341 TRP B CA 1
ATOM 5466 C C . TRP B 1 341 ? 13.633 -15.719 3.797 1 68.81 341 TRP B C 1
ATOM 5468 O O . TRP B 1 341 ? 13.312 -16.766 4.352 1 68.81 341 TRP B O 1
ATOM 5478 N N . ASN B 1 342 ? 14.578 -15.617 2.979 1 73.62 342 ASN B N 1
ATOM 5479 C CA . ASN B 1 342 ? 15.648 -16.609 3.041 1 73.62 342 ASN B CA 1
ATOM 5480 C C . ASN B 1 342 ? 16.922 -16.016 3.625 1 73.62 342 ASN B C 1
ATOM 5482 O O . ASN B 1 342 ? 17.203 -14.828 3.447 1 73.62 342 ASN B O 1
ATOM 5486 N N . ASN B 1 343 ? 17.5 -16.75 4.516 1 74.94 343 ASN B N 1
ATOM 5487 C CA . ASN B 1 343 ? 18.781 -16.312 5.062 1 74.94 343 ASN B CA 1
ATOM 5488 C C . ASN B 1 343 ? 19.922 -16.641 4.113 1 74.94 343 ASN B C 1
ATOM 5490 O O . ASN B 1 343 ? 20.672 -17.594 4.336 1 74.94 343 ASN B O 1
ATOM 5494 N N . LEU B 1 344 ? 20.016 -15.852 3.127 1 79.06 344 LEU B N 1
ATOM 5495 C CA . LEU B 1 344 ? 21 -16.141 2.086 1 79.06 344 LEU B CA 1
ATOM 5496 C C . LEU B 1 344 ? 22.422 -15.859 2.582 1 79.06 344 LEU B C 1
ATOM 5498 O O . LEU B 1 344 ? 23.344 -16.594 2.264 1 79.06 344 LEU B O 1
ATOM 5502 N N . GLY B 1 345 ? 22.453 -14.766 3.504 1 86 345 GLY B N 1
ATOM 5503 C CA . GLY B 1 345 ? 23.781 -14.391 3.973 1 86 345 GLY B CA 1
ATOM 5504 C C . GLY B 1 345 ? 24.688 -13.914 2.861 1 86 345 GLY B C 1
ATOM 5505 O O . GLY B 1 345 ? 24.281 -13.812 1.705 1 86 345 GLY B O 1
ATOM 5506 N N . ASP B 1 346 ? 25.938 -13.648 3.119 1 92 346 ASP B N 1
ATOM 5507 C CA . ASP B 1 346 ? 26.906 -13.102 2.172 1 92 346 ASP B CA 1
ATOM 5508 C C . ASP B 1 346 ? 27.172 -14.086 1.036 1 92 346 ASP B C 1
ATOM 5510 O O . ASP B 1 346 ? 27.188 -13.703 -0.135 1 92 346 ASP B O 1
ATOM 5514 N N . SER B 1 347 ? 27.344 -15.312 1.412 1 91.38 347 SER B N 1
ATOM 5515 C CA . SER B 1 347 ? 27.703 -16.312 0.416 1 91.38 347 SER B CA 1
ATOM 5516 C C . SER B 1 347 ? 26.594 -16.469 -0.625 1 91.38 347 SER B C 1
ATOM 5518 O O . SER B 1 347 ? 26.875 -16.609 -1.818 1 91.38 347 SER B O 1
ATOM 5520 N N . GLY B 1 348 ? 25.391 -16.5 -0.115 1 90.19 348 GLY B N 1
ATOM 5521 C CA . GLY B 1 348 ? 24.281 -16.609 -1.037 1 90.19 348 GLY B CA 1
ATOM 5522 C C . GLY B 1 348 ? 24.172 -15.43 -1.986 1 90.19 348 GLY B C 1
ATOM 5523 O O . GLY B 1 348 ? 23.984 -15.609 -3.191 1 90.19 348 GLY B O 1
ATOM 5524 N N . VAL B 1 349 ? 24.281 -14.234 -1.448 1 91.19 349 VAL B N 1
ATOM 5525 C CA . VAL B 1 349 ? 24.188 -13.023 -2.248 1 91.19 349 VAL B CA 1
ATOM 5526 C C . VAL B 1 349 ? 25.328 -12.969 -3.25 1 91.19 349 VAL B C 1
ATOM 5528 O O . VAL B 1 349 ? 25.141 -12.555 -4.398 1 91.19 349 VAL B O 1
ATOM 5531 N N . GLN B 1 350 ? 26.516 -13.414 -2.881 1 94.25 350 GLN B N 1
ATOM 5532 C CA . GLN B 1 350 ? 27.656 -13.461 -3.777 1 94.25 350 GLN B CA 1
ATOM 5533 C C . GLN B 1 350 ? 27.375 -14.344 -4.988 1 94.25 350 GLN B C 1
ATOM 5535 O O . GLN B 1 350 ? 27.688 -13.969 -6.121 1 94.25 350 GLN B O 1
ATOM 5540 N N . LEU B 1 351 ? 26.844 -15.445 -4.699 1 92.88 351 LEU B N 1
ATOM 5541 C CA . LEU B 1 351 ? 26.516 -16.359 -5.789 1 92.88 351 LEU B CA 1
ATOM 5542 C C . LEU B 1 351 ? 25.469 -15.734 -6.719 1 92.88 351 LEU B C 1
ATOM 5544 O O . LEU B 1 351 ? 25.594 -15.82 -7.941 1 92.88 351 LEU B O 1
ATOM 5548 N N . LEU B 1 352 ? 24.438 -15.148 -6.145 1 92.94 352 LEU B N 1
ATOM 5549 C CA . LEU B 1 352 ? 23.438 -14.492 -6.973 1 92.94 352 LEU B CA 1
ATOM 5550 C C . LEU B 1 352 ? 24.062 -13.398 -7.832 1 92.94 352 LEU B C 1
ATOM 5552 O O . LEU B 1 352 ? 23.719 -13.258 -9.008 1 92.94 352 LEU B O 1
ATOM 5556 N N . CYS B 1 353 ? 25 -12.656 -7.219 1 95 353 CYS B N 1
ATOM 5557 C CA . CYS B 1 353 ? 25.672 -11.586 -7.945 1 95 353 CYS B CA 1
ATOM 5558 C C . CYS B 1 353 ? 26.438 -12.141 -9.141 1 95 353 CYS B C 1
ATOM 5560 O O . CYS B 1 353 ? 26.5 -11.492 -10.195 1 95 353 CYS B O 1
ATOM 5562 N N . GLU B 1 354 ? 27 -13.328 -9.031 1 95.19 354 GLU B N 1
ATOM 5563 C CA . GLU B 1 354 ? 27.688 -13.953 -10.156 1 95.19 354 GLU B CA 1
ATOM 5564 C C . GLU B 1 354 ? 26.766 -14.117 -11.352 1 95.19 354 GLU B C 1
ATOM 5566 O O . GLU B 1 354 ? 27.141 -13.828 -12.484 1 95.19 354 GLU B O 1
ATOM 5571 N N . GLY B 1 355 ? 25.625 -14.562 -11.031 1 95.19 355 GLY B N 1
ATOM 5572 C CA . GLY B 1 355 ? 24.625 -14.711 -12.094 1 95.19 355 GLY B CA 1
ATOM 5573 C C . GLY B 1 355 ? 24.172 -13.383 -12.664 1 95.19 355 GLY B C 1
ATOM 5574 O O . GLY B 1 355 ? 24 -13.25 -13.883 1 95.19 355 GLY B O 1
ATOM 5575 N N . LEU B 1 356 ? 24 -12.414 -11.828 1 94.94 356 LEU B N 1
ATOM 5576 C CA . LEU B 1 356 ? 23.516 -11.094 -12.242 1 94.94 356 LEU B CA 1
ATOM 5577 C C . LEU B 1 356 ? 24.531 -10.414 -13.156 1 94.94 356 LEU B C 1
ATOM 5579 O O . LEU B 1 356 ? 24.156 -9.656 -14.055 1 94.94 356 LEU B O 1
ATOM 5583 N N . LYS B 1 357 ? 25.828 -10.695 -12.938 1 95.25 357 LYS B N 1
ATOM 5584 C CA . LYS B 1 357 ? 26.891 -10.055 -13.695 1 95.25 357 LYS B CA 1
ATOM 5585 C C . LYS B 1 357 ? 26.969 -10.609 -15.117 1 95.25 357 LYS B C 1
ATOM 5587 O O . LYS B 1 357 ? 27.578 -9.992 -16 1 95.25 357 LYS B O 1
ATOM 5592 N N . HIS B 1 358 ? 26.391 -11.75 -15.305 1 95 358 HIS B N 1
ATOM 5593 C CA . HIS B 1 358 ? 26.5 -12.383 -16.609 1 95 358 HIS B CA 1
ATOM 5594 C C . HIS B 1 358 ? 25.828 -11.531 -17.688 1 95 358 HIS B C 1
ATOM 5596 O O . HIS B 1 358 ? 24.75 -10.977 -17.469 1 95 358 HIS B O 1
ATOM 5602 N N . PRO B 1 359 ? 26.375 -11.445 -18.844 1 93.06 359 PRO B N 1
ATOM 5603 C CA . PRO B 1 359 ? 25.859 -10.578 -19.906 1 93.06 359 PRO B CA 1
ATOM 5604 C C . PRO B 1 359 ? 24.5 -11.016 -20.422 1 93.06 359 PRO B C 1
ATOM 5606 O O . PRO B 1 359 ? 23.734 -10.195 -20.922 1 93.06 359 PRO B O 1
ATOM 5609 N N . ASN B 1 360 ? 24.234 -12.312 -20.188 1 92.44 360 ASN B N 1
ATOM 5610 C CA . ASN B 1 360 ? 22.969 -12.844 -20.703 1 92.44 360 ASN B CA 1
ATOM 5611 C C . ASN B 1 360 ? 21.844 -12.625 -19.703 1 92.44 360 ASN B C 1
ATOM 5613 O O . ASN B 1 360 ? 20.688 -12.93 -20.016 1 92.44 360 ASN B O 1
ATOM 5617 N N . CYS B 1 361 ? 22.141 -12.117 -18.562 1 94.56 361 CYS B N 1
ATOM 5618 C CA . CYS B 1 361 ? 21.109 -11.977 -17.531 1 94.56 361 CYS B CA 1
ATOM 5619 C C . CYS B 1 361 ? 20.047 -10.977 -17.953 1 94.56 361 CYS B C 1
ATOM 5621 O O . CYS B 1 361 ? 20.359 -9.828 -18.281 1 94.56 361 CYS B O 1
ATOM 5623 N N . LYS B 1 362 ? 18.797 -11.383 -17.906 1 93.44 362 LYS B N 1
ATOM 5624 C CA . LYS B 1 362 ? 17.688 -10.539 -18.328 1 93.44 362 LYS B CA 1
ATOM 5625 C C . LYS B 1 362 ? 16.875 -10.055 -17.141 1 93.44 362 LYS B C 1
ATOM 5627 O O . LYS B 1 362 ? 15.875 -9.352 -17.297 1 93.44 362 LYS B O 1
ATOM 5632 N N . LEU B 1 363 ? 17.25 -10.398 -15.883 1 93.81 363 LEU B N 1
ATOM 5633 C CA . LEU B 1 363 ? 16.5 -10.055 -14.68 1 93.81 363 LEU B CA 1
ATOM 5634 C C . LEU B 1 363 ? 16.391 -8.539 -14.539 1 93.81 363 LEU B C 1
ATOM 5636 O O . LEU B 1 363 ? 17.344 -7.809 -14.773 1 93.81 363 LEU B O 1
ATOM 5640 N N . GLN B 1 364 ? 15.258 -8.125 -14.164 1 92.5 364 GLN B N 1
ATOM 5641 C CA . GLN B 1 364 ? 15.008 -6.707 -13.961 1 92.5 364 GLN B CA 1
ATOM 5642 C C . GLN B 1 364 ? 14.828 -6.387 -12.477 1 92.5 364 GLN B C 1
ATOM 5644 O O . GLN B 1 364 ? 15.227 -5.32 -12.016 1 92.5 364 GLN B O 1
ATOM 5649 N N . ILE B 1 365 ? 14.258 -7.312 -11.789 1 89 365 ILE B N 1
ATOM 5650 C CA . ILE B 1 365 ? 13.984 -7.098 -10.375 1 89 365 ILE B CA 1
ATOM 5651 C C . ILE B 1 365 ? 14.414 -8.32 -9.57 1 89 365 ILE B C 1
ATOM 5653 O O . ILE B 1 365 ? 14 -9.445 -9.867 1 89 365 ILE B O 1
ATOM 5657 N N . LEU B 1 366 ? 15.266 -8.086 -8.625 1 91.31 366 LEU B N 1
ATOM 5658 C CA . LEU B 1 366 ? 15.609 -9.094 -7.629 1 91.31 366 LEU B CA 1
ATOM 5659 C C . LEU B 1 366 ? 15.188 -8.641 -6.234 1 91.31 366 LEU B C 1
ATOM 5661 O O . LEU B 1 366 ? 15.656 -7.609 -5.746 1 91.31 366 LEU B O 1
ATOM 5665 N N . ASP B 1 367 ? 14.367 -9.391 -5.625 1 85.75 367 ASP B N 1
ATOM 5666 C CA . ASP B 1 367 ? 13.859 -9.055 -4.301 1 85.75 367 ASP B CA 1
ATOM 5667 C C . ASP B 1 367 ? 14.219 -10.133 -3.281 1 85.75 367 ASP B C 1
ATOM 5669 O O . ASP B 1 367 ? 13.695 -11.242 -3.338 1 85.75 367 ASP B O 1
ATOM 5673 N N . GLY B 1 368 ? 15.109 -9.797 -2.385 1 82.06 368 GLY B N 1
ATOM 5674 C CA . GLY B 1 368 ? 15.547 -10.711 -1.34 1 82.06 368 GLY B CA 1
ATOM 5675 C C . GLY B 1 368 ? 15.281 -10.188 0.059 1 82.06 368 GLY B C 1
ATOM 5676 O O . GLY B 1 368 ? 16.078 -10.422 0.976 1 82.06 368 GLY B O 1
ATOM 5677 N N . HIS B 1 369 ? 14.18 -9.523 0.312 1 75.06 369 HIS B N 1
ATOM 5678 C CA . HIS B 1 369 ? 13.859 -8.961 1.621 1 75.06 369 HIS B CA 1
ATOM 5679 C C . HIS B 1 369 ? 13.578 -10.062 2.635 1 75.06 369 HIS B C 1
ATOM 5681 O O . HIS B 1 369 ? 12.906 -11.047 2.316 1 75.06 369 HIS B O 1
ATOM 5687 N N . SER B 1 370 ? 14.414 -10.055 3.736 1 70.81 370 SER B N 1
ATOM 5688 C CA . SER B 1 370 ? 14.156 -10.977 4.84 1 70.81 370 SER B CA 1
ATOM 5689 C C . SER B 1 370 ? 13.531 -10.25 6.031 1 70.81 370 SER B C 1
ATOM 5691 O O . SER B 1 370 ? 13.469 -9.023 6.051 1 70.81 370 SER B O 1
ATOM 5693 N N . CYS B 1 371 ? 12.672 -10.859 6.801 1 52.16 371 CYS B N 1
ATOM 5694 C CA . CYS B 1 371 ? 12.156 -10.289 8.039 1 52.16 371 CYS B CA 1
ATOM 5695 C C . CYS B 1 371 ? 12.859 -10.883 9.25 1 52.16 371 CYS B C 1
ATOM 5697 O O . CYS B 1 371 ? 13.039 -12.102 9.336 1 52.16 371 CYS B O 1
ATOM 5699 N N . SER B 1 372 ? 13.82 -10.359 9.844 1 50.22 372 SER B N 1
ATOM 5700 C CA . SER B 1 372 ? 14.383 -10.875 11.086 1 50.22 372 SER B CA 1
ATOM 5701 C C . SER B 1 372 ? 13.32 -10.977 12.172 1 50.22 372 SER B C 1
ATOM 5703 O O . SER B 1 372 ? 12.547 -10.039 12.375 1 50.22 372 SER B O 1
ATOM 5705 N N . PRO B 1 373 ? 13.086 -12.297 12.594 1 43.69 373 PRO B N 1
ATOM 5706 C CA . PRO B 1 373 ? 12.141 -12.422 13.711 1 43.69 373 PRO B CA 1
ATOM 5707 C C . PRO B 1 373 ? 12.367 -11.375 14.797 1 43.69 373 PRO B C 1
ATOM 5709 O O . PRO B 1 373 ? 11.422 -10.945 15.453 1 43.69 373 PRO B O 1
ATOM 5712 N N . LYS B 1 374 ? 13.602 -11.242 15.156 1 42.09 374 LYS B N 1
ATOM 5713 C CA . LYS B 1 374 ? 13.82 -10.328 16.266 1 42.09 374 LYS B CA 1
ATOM 5714 C C . LYS B 1 374 ? 13.109 -8.992 16.031 1 42.09 374 LYS B C 1
ATOM 5716 O O . LYS B 1 374 ? 12.594 -8.383 16.969 1 42.09 374 LYS B O 1
ATOM 5721 N N . ARG B 1 375 ? 13.219 -8.688 14.93 1 41 375 ARG B N 1
ATOM 5722 C CA . ARG B 1 375 ? 12.453 -7.488 14.617 1 41 375 ARG B CA 1
ATOM 5723 C C . ARG B 1 375 ? 10.977 -7.82 14.422 1 41 375 ARG B C 1
ATOM 5725 O O . ARG B 1 375 ? 10.109 -7 14.719 1 41 375 ARG B O 1
ATOM 5732 N N . ALA B 1 376 ? 10.719 -9.008 13.898 1 38.16 376 ALA B N 1
ATOM 5733 C CA . ALA B 1 376 ? 9.344 -9.5 13.812 1 38.16 376 ALA B CA 1
ATOM 5734 C C . ALA B 1 376 ? 8.789 -9.82 15.195 1 38.16 376 ALA B C 1
ATOM 5736 O O . ALA B 1 376 ? 7.605 -9.602 15.461 1 38.16 376 ALA B O 1
ATOM 5737 N N . VAL B 1 377 ? 9.531 -10.625 16.031 1 33.44 377 VAL B N 1
ATOM 5738 C CA . VAL B 1 377 ? 9.078 -10.969 17.375 1 33.44 377 VAL B CA 1
ATOM 5739 C C . VAL B 1 377 ? 8.852 -9.695 18.188 1 33.44 377 VAL B C 1
ATOM 5741 O O . VAL B 1 377 ? 7.918 -9.625 19 1 33.44 377 VAL B O 1
ATOM 5744 N N . LYS B 1 378 ? 9.758 -8.781 18.109 1 34.47 378 LYS B N 1
ATOM 5745 C CA . LYS B 1 378 ? 9.391 -7.539 18.797 1 34.47 378 LYS B CA 1
ATOM 5746 C C . LYS B 1 378 ? 8.078 -6.98 18.25 1 34.47 378 LYS B C 1
ATOM 5748 O O . LYS B 1 378 ? 7.289 -6.395 19 1 34.47 378 LYS B O 1
ATOM 5753 N N . LYS B 1 379 ? 7.711 -7.441 17.047 1 33.34 379 LYS B N 1
ATOM 5754 C CA . LYS B 1 379 ? 6.43 -7.16 16.406 1 33.34 379 LYS B CA 1
ATOM 5755 C C . LYS B 1 379 ? 5.418 -8.266 16.688 1 33.34 379 LYS B C 1
ATOM 5757 O O . LYS B 1 379 ? 4.211 -8.008 16.734 1 33.34 379 LYS B O 1
ATOM 5762 N N . ARG B 1 380 ? 5.719 -9.656 16.859 1 34.34 380 ARG B N 1
ATOM 5763 C CA . ARG B 1 380 ? 4.871 -10.82 17.094 1 34.34 380 ARG B CA 1
ATOM 5764 C C . ARG B 1 380 ? 4.207 -10.758 18.469 1 34.34 380 ARG B C 1
ATOM 5766 O O . ARG B 1 380 ? 3.113 -11.297 18.656 1 34.34 380 ARG B O 1
ATOM 5773 N N . LYS B 1 381 ? 5.062 -10.711 19.469 1 31.59 381 LYS B N 1
ATOM 5774 C CA . LYS B 1 381 ? 4.387 -10.805 20.766 1 31.59 381 LYS B CA 1
ATOM 5775 C C . LYS B 1 381 ? 3.133 -9.938 20.797 1 31.59 381 LYS B C 1
ATOM 5777 O O . LYS B 1 381 ? 2.268 -10.117 21.656 1 31.59 381 LYS B O 1
ATOM 5782 N N . LEU B 1 382 ? 3.127 -9.125 19.922 1 26.83 382 LEU B N 1
ATOM 5783 C CA . LEU B 1 382 ? 1.914 -8.32 19.828 1 26.83 382 LEU B CA 1
ATOM 5784 C C . LEU B 1 382 ? 0.792 -9.117 19.156 1 26.83 382 LEU B C 1
ATOM 5786 O O . LEU B 1 382 ? -0.366 -9.023 19.578 1 26.83 382 LEU B O 1
ATOM 5790 N N . ASN B 1 383 ? 1.128 -10.031 18.109 1 29.09 383 ASN B N 1
ATOM 5791 C CA . ASN B 1 383 ? 0.065 -10.672 17.344 1 29.09 383 ASN B CA 1
ATOM 5792 C C . ASN B 1 383 ? -0.387 -11.977 18 1 29.09 383 ASN B C 1
ATOM 5794 O O . ASN B 1 383 ? -1.458 -12.492 17.688 1 29.09 383 ASN B O 1
ATOM 5798 N N . MET B 1 384 ? 0.377 -12.797 18.703 1 28.17 384 MET B N 1
ATOM 5799 C CA . MET B 1 384 ? -0.066 -14.109 19.141 1 28.17 384 MET B CA 1
ATOM 5800 C C . MET B 1 384 ? -1.341 -14 19.984 1 28.17 384 MET B C 1
ATOM 5802 O O . MET B 1 384 ? -2.133 -14.945 20.031 1 28.17 384 MET B O 1
ATOM 5806 N N . VAL B 1 385 ? -1.524 -12.938 20.594 1 27.67 385 VAL B N 1
ATOM 5807 C CA . VAL B 1 385 ? -2.643 -13.008 21.531 1 27.67 385 VAL B CA 1
ATOM 5808 C C . VAL B 1 385 ? -3.961 -13.031 20.75 1 27.67 385 VAL B C 1
ATOM 5810 O O . VAL B 1 385 ? -5.004 -13.375 21.312 1 27.67 385 VAL B O 1
ATOM 5813 N N . LEU B 1 386 ? -3.859 -12.82 19.391 1 27.92 386 LEU B N 1
ATOM 5814 C CA . LEU B 1 386 ? -5.191 -12.664 18.828 1 27.92 386 LEU B CA 1
ATOM 5815 C C . LEU B 1 386 ? -5.863 -14.023 18.625 1 27.92 386 LEU B C 1
ATOM 5817 O O . LEU B 1 386 ? -7.09 -14.133 18.703 1 27.92 386 LEU B O 1
ATOM 5821 N N . PHE B 1 387 ? -5.168 -15.055 18.062 1 26.59 387 PHE B N 1
ATOM 5822 C CA . PHE B 1 387 ? -5.926 -16.234 17.656 1 26.59 387 PHE B CA 1
ATOM 5823 C C . PHE B 1 387 ? -6.5 -16.953 18.875 1 26.59 387 PHE B C 1
ATOM 5825 O O . PHE B 1 387 ? -7.379 -17.797 18.75 1 26.59 387 PHE B O 1
ATOM 5832 N N . SER B 1 388 ? -6.004 -16.922 20.062 1 25.41 388 SER B N 1
ATOM 5833 C CA . SER B 1 388 ? -6.551 -17.906 20.984 1 25.41 388 SER B CA 1
ATOM 5834 C C . SER B 1 388 ? -8.031 -17.656 21.25 1 25.41 388 SER B C 1
ATOM 5836 O O . SER B 1 388 ? -8.781 -18.594 21.547 1 25.41 388 SER B O 1
ATOM 5838 N N . GLN B 1 389 ? -8.508 -16.438 21.328 1 25.2 389 GLN B N 1
ATOM 5839 C CA . GLN B 1 389 ? -9.758 -16.469 22.078 1 25.2 389 GLN B CA 1
ATOM 5840 C C . GLN B 1 389 ? -10.938 -16.828 21.172 1 25.2 389 GLN B C 1
ATOM 5842 O O . GLN B 1 389 ? -12.078 -16.922 21.641 1 25.2 389 GLN B O 1
ATOM 5847 N N . ASN B 1 390 ? -10.93 -16.672 19.844 1 26.66 390 ASN B N 1
ATOM 5848 C CA . ASN B 1 390 ? -12.227 -17.141 19.359 1 26.66 390 ASN B CA 1
ATOM 5849 C C . ASN B 1 390 ? -12.32 -18.672 19.391 1 26.66 390 ASN B C 1
ATOM 5851 O O . ASN B 1 390 ? -11.828 -19.344 18.484 1 26.66 390 ASN B O 1
ATOM 5855 N N . GLY B 1 391 ? -11.797 -19.391 20.469 1 24.11 391 GLY B N 1
ATOM 5856 C CA . GLY B 1 391 ? -12.352 -20.719 20.719 1 24.11 391 GLY B CA 1
ATOM 5857 C C . GLY B 1 391 ? -13.859 -20.766 20.562 1 24.11 391 GLY B C 1
ATOM 5858 O O . GLY B 1 391 ? -14.578 -19.969 21.172 1 24.11 391 GLY B O 1
ATOM 5859 N N . CYS B 1 392 ? -14.32 -21.172 19.344 1 20.64 392 CYS B N 1
ATOM 5860 C CA . CYS B 1 392 ? -15.609 -21.859 19.25 1 20.64 392 CYS B CA 1
ATOM 5861 C C . CYS B 1 392 ? -15.82 -22.797 20.438 1 20.64 392 CYS B C 1
ATOM 5863 O O . CYS B 1 392 ? -14.906 -23.531 20.812 1 20.64 392 CYS B O 1
ATOM 5865 N N . LYS B 1 393 ? -16.609 -22.594 21.438 1 22.22 393 LYS B N 1
ATOM 5866 C CA . LYS B 1 393 ? -17.328 -23.656 22.141 1 22.22 393 LYS B CA 1
ATOM 5867 C C . LYS B 1 393 ? -17.781 -24.75 21.156 1 22.22 393 LYS B C 1
ATOM 5869 O O . LYS B 1 393 ? -18.219 -24.438 20.047 1 22.22 393 LYS B O 1
ATOM 5874 N N . GLN B 1 394 ? -17.422 -25.969 21.391 1 18.62 394 GLN B N 1
ATOM 5875 C CA . GLN B 1 394 ? -18.438 -27.031 21.406 1 18.62 394 GLN B CA 1
ATOM 5876 C C . GLN B 1 394 ? -19.578 -26.672 22.344 1 18.62 394 GLN B C 1
ATOM 5878 O O . GLN B 1 394 ? -19.359 -26.109 23.422 1 18.62 394 GLN B O 1
#

Radius of gyration: 28.66 Å; Cα contacts (8 Å, |Δi|>4): 2154; chains: 2; bounding box: 68×72×59 Å

Solvent-accessible surface area (backbone atoms only — not comparable to full-atom values): 33533 Å² total; per-residue (Å²): 136,37,40,31,35,42,35,43,21,31,23,64,32,36,38,80,28,19,56,48,55,10,49,40,32,44,67,40,58,51,28,29,36,44,36,38,27,50,20,50,31,28,52,67,11,43,53,37,33,29,57,11,56,51,30,90,47,34,45,43,25,34,43,34,43,26,32,16,57,38,42,29,67,35,26,40,45,46,16,67,29,41,25,73,32,60,54,35,30,36,42,31,47,19,51,16,63,28,30,51,67,10,42,52,33,31,46,62,16,55,64,30,86,46,23,38,38,25,34,43,35,41,29,38,17,59,37,33,27,71,32,22,49,53,48,14,52,40,33,42,63,30,86,41,39,28,33,42,32,44,22,49,18,68,46,27,50,61,68,10,48,42,35,34,26,53,11,45,38,30,89,54,22,45,40,26,33,42,34,38,29,40,23,62,43,50,43,71,42,20,53,35,46,13,53,20,37,37,50,13,84,36,39,31,33,42,34,38,29,50,15,63,33,27,36,69,12,48,46,44,29,42,56,10,54,54,30,88,57,26,46,41,25,32,42,33,47,22,38,16,61,33,38,37,83,28,20,59,51,52,12,49,36,36,39,61,22,90,40,40,28,34,45,31,39,15,31,20,53,30,33,40,69,12,47,46,36,34,33,57,10,49,40,32,89,57,25,47,40,25,31,44,38,17,62,3,49,61,85,52,77,63,88,81,48,75,61,62,70,71,71,44,41,11,58,44,46,46,72,36,23,52,43,50,12,51,25,35,42,54,17,84,40,41,31,33,42,31,48,21,37,27,68,38,32,34,69,13,51,40,34,36,42,56,9,61,63,32,90,55,26,37,38,24,36,40,38,27,44,23,76,48,52,73,67,38,45,52,49,36,60,4,41,61,58,37,67,61,68,74,60,74,76,134,137,36,38,31,36,42,32,44,20,31,24,63,33,36,39,80,28,19,56,48,55,11,49,40,31,44,67,40,58,50,28,29,37,43,35,39,27,49,19,49,30,28,54,67,11,44,53,39,34,28,57,11,57,51,29,90,46,34,44,43,26,34,43,33,44,25,32,17,56,38,42,29,68,35,26,38,46,46,15,66,29,40,27,72,32,61,55,35,28,37,42,31,47,19,51,16,64,29,28,51,66,9,43,53,33,32,44,61,16,55,64,28,84,47,23,38,39,26,32,44,35,40,30,39,16,57,39,32,27,70,34,22,49,54,48,14,52,40,33,43,65,29,85,40,40,29,33,42,32,45,22,50,17,68,47,27,51,60,67,10,47,42,34,35,26,54,10,46,38,30,88,53,21,46,40,26,34,42,33,38,30,42,23,63,45,50,44,71,40,20,53,37,48,12,52,19,37,38,50,14,85,35,39,31,34,43,34,39,30,49,16,60,33,27,36,69,14,48,46,43,30,40,58,9,54,54,30,88,55,25,48,42,26,32,42,33,46,22,37,15,62,34,37,38,82,30,21,58,51,52,11,50,34,34,39,61,21,89,38,40,29,34,45,31,39,14,32,21,52,30,34,40,69,12,48,45,37,34,31,55,10,49,41,30,89,57,25,47,40,26,31,43,35,16,65,4,38,67,81,61,76,62,86,78,51,75,66,64,70,73,72,46,40,10,58,44,46,46,72,36,23,51,41,50,12,51,24,35,41,54,17,84,41,40,30,34,42,30,48,23,36,26,70,38,32,33,68,13,50,40,34,37,41,56,9,62,64,32,88,56,26,38,38,24,35,41,38,26,44,22,74,48,52,71,66,41,45,52,52,36,61,2,47,62,61,38,70,64,67,76,61,74,76,130

Secondary structure (DSSP, 8-state):
----EEE--SS---GGGHHHHHHHHHH-TT--EEE-TT---HHHHHHHHHHHHTSTT----EEE-TTS---HHHHHHHHHHHTT-SS--EEE--S---HHHHHHHHHHHHTSTT----EEE-TTS--BHHHHHHHHHHHHH-SS--EEE-TT-TB-HHHHHHHHHHHHHSTT----EEE-TT----HHHHHHHHHHHHH-SS--EEE-TT---HHHHHHHHHHHHTSTT----EEE-TTS---GGGHHHHHHHHHH-SS--EEE--S---HHHHHHHHHHHHHSTT----EEE-SS-----SS-----S--------HHHHHHHHHHHHH-SS--EEE-TT---HHHHHHHHHHHHHSTT----EEE-----HHHHHHHHHHHHHHHHT-----/----EEE--SS---GGGHHHHHHHHHH-TT--EEE-TT---HHHHHHHHHHHHHSTT----EEE-TTS---HHHHHHHHHHHTT-SS--EEE--S---HHHHHHHHHHHHTSTT----EEE-TTS--BHHHHHHHHHHHHH-SS--EEE-TT-TB-HHHHHHHHHHHHHSTT----EEE-TT----HHHHHHHHHHHHH-SS--EEE-TT---HHHHHHHHHHHHHSTT----EEE-TTS---GGGHHHHHHHHHH-SS--EEE--S---HHHHHHHHHHHHHSTT----EEE-SS-----SS--------------HHHHHHHHHHHHH-SS--EEE-TT---HHHHHHHHHHHHHSTT----EEE-----HHHHHHHHTTTHHHHHT-----

InterPro domains:
  IPR001611 Leucine-rich repeat [PF13516] (29-50)
  IPR001611 Leucine-rich repeat [PF13516] (86-107)
  IPR001611 Leucine-rich repeat [PF13516] (142-165)
  IPR001611 Leucine-rich repeat [PF13516] (257-279)
  IPR001611 Leucine-rich repeat [PF13516] (331-353)
  IPR032675 Leucine-rich repeat domain superfamily [G3DSA:3.80.10.10] (2-55)
  IPR032675 Leucine-rich repeat domain superfamily [G3DSA:3.80.10.10] (56-177)
  IPR032675 Leucine-rich repeat domain superfamily [G3DSA:3.80.10.10] (178-300)
  IPR032675 Leucine-rich repeat domain superfamily [G3DSA:3.80.10.10] (301-389)
  IPR050637 NLRP family, innate immunity and inflammation regulators [PTHR45690] (84-388)

Organism: NCBI:txid1825980